Protein 1J1J (pdb70)

Structure (mmCIF, N/CA/C/O backbone):
data_1J1J
#
_entry.id   1J1J
#
_cell.length_a   129.42
_cell.length_b   135.27
_cell.length_c   134.35
_cell.angle_alpha   90.0
_cell.angle_beta   90.0
_cell.angle_gamma   90.0
#
_symmetry.space_group_name_H-M   'C 2 2 21'
#
loop_
_entity.id
_entity.type
_entity.pdbx_description
1 polymer Translin
2 water water
#
loop_
_atom_site.group_PDB
_atom_site.id
_atom_site.type_symbol
_atom_site.label_atom_id
_atom_site.label_alt_id
_atom_site.label_comp_id
_atom_site.label_asym_id
_atom_site.label_entity_id
_atom_site.label_seq_id
_atom_site.pdbx_PDB_ins_code
_atom_site.Cartn_x
_atom_site.Cartn_y
_atom_site.Cartn_z
_atom_site.occupancy
_atom_site.B_iso_or_equiv
_atom_site.auth_seq_id
_atom_site.auth_comp_id
_atom_site.auth_asym_id
_atom_site.auth_atom_id
_atom_site.pdbx_PDB_model_num
ATOM 1 N N . MET A 1 13 ? 24.452 -30.662 32.401 1.00 48.21 1 MET A N 1
ATOM 2 C CA . MET A 1 13 ? 23.360 -29.985 31.645 1.00 48.57 1 MET A CA 1
ATOM 3 C C . MET A 1 13 ? 23.404 -30.315 30.158 1.00 47.66 1 MET A C 1
ATOM 4 O O . MET A 1 13 ? 24.480 -30.469 29.575 1.00 47.74 1 MET A O 1
ATOM 9 N N . SER A 1 14 ? 22.231 -30.427 29.547 1.00 45.15 2 SER A N 1
ATOM 10 C CA . SER A 1 14 ? 22.153 -30.724 28.123 1.00 43.85 2 SER A CA 1
ATOM 11 C C . SER A 1 14 ? 22.288 -29.401 27.384 1.00 41.49 2 SER A C 1
ATOM 12 O O . SER A 1 14 ? 22.078 -28.340 27.969 1.00 39.47 2 SER A O 1
ATOM 15 N N . VAL A 1 15 ? 22.631 -29.439 26.103 1.00 40.61 3 VAL A N 1
ATOM 16 C CA . VAL A 1 15 ? 22.756 -28.181 25.375 1.00 41.21 3 VAL A CA 1
ATOM 17 C C . VAL A 1 15 ? 21.408 -27.447 25.443 1.00 40.18 3 VAL A C 1
ATOM 18 O O . VAL A 1 15 ? 21.354 -26.220 25.540 1.00 38.98 3 VAL A O 1
ATOM 22 N N . SER A 1 16 ? 20.325 -28.216 25.419 1.00 41.67 4 SER A N 1
ATOM 23 C CA . SER A 1 16 ? 18.976 -27.658 25.479 1.00 43.97 4 SER A CA 1
ATOM 24 C C . SER A 1 16 ? 18.698 -26.929 26.792 1.00 44.35 4 SER A C 1
ATOM 25 O O . SER A 1 16 ? 18.070 -25.873 26.803 1.00 46.40 4 SER A O 1
ATOM 28 N N . GLU A 1 17 ? 19.155 -27.492 27.905 1.00 44.87 5 GLU A N 1
ATOM 29 C CA . GLU A 1 17 ? 18.939 -26.852 29.197 1.00 45.53 5 GLU A CA 1
ATOM 30 C C . GLU A 1 17 ? 19.780 -25.583 29.294 1.00 44.97 5 GLU A C 1
ATOM 31 O O . GLU A 1 17 ? 19.334 -24.565 29.838 1.00 44.38 5 GLU A O 1
ATOM 37 N N . ILE A 1 18 ? 20.998 -25.649 28.758 1.00 44.01 6 ILE A N 1
ATOM 38 C CA . ILE A 1 18 ? 21.904 -24.505 28.776 1.00 41.62 6 ILE A CA 1
ATOM 39 C C . ILE A 1 18 ? 21.286 -23.361 27.995 1.00 40.72 6 ILE A C 1
ATOM 40 O O . ILE A 1 18 ? 21.271 -22.220 28.456 1.00 40.51 6 ILE A O 1
ATOM 45 N N . PHE A 1 19 ? 20.755 -23.658 26.817 1.00 41.66 7 PHE A N 1
ATOM 46 C CA . PHE A 1 19 ? 20.165 -22.595 26.018 1.00 42.68 7 PHE A CA 1
ATOM 47 C C . PHE A 1 19 ? 18.839 -22.064 26.547 1.00 43.50 7 PHE A C 1
ATOM 48 O O . PHE A 1 19 ? 18.535 -20.882 26.382 1.00 43.49 7 PHE A O 1
ATOM 56 N N . VAL A 1 20 ? 18.046 -22.918 27.183 1.00 43.74 8 VAL A N 1
ATOM 57 C CA . VAL A 1 20 ? 16.785 -22.452 27.738 1.00 45.60 8 VAL A CA 1
ATOM 58 C C . VAL A 1 20 ? 17.140 -21.430 28.815 1.00 45.46 8 VAL A C 1
ATOM 59 O O . VAL A 1 20 ? 16.456 -20.421 28.989 1.00 44.92 8 VAL A O 1
ATOM 63 N N . GLU A 1 21 ? 18.231 -21.698 29.523 1.00 45.14 9 GLU A N 1
ATOM 64 C CA . GLU A 1 21 ? 18.707 -20.798 30.566 1.00 46.93 9 GLU A CA 1
ATOM 65 C C . GLU A 1 21 ? 19.176 -19.465 29.958 1.00 46.76 9 GLU A C 1
ATOM 66 O O . GLU A 1 21 ? 18.847 -18.394 30.470 1.00 47.23 9 GLU A O 1
ATOM 72 N N . LEU A 1 22 ? 19.940 -19.536 28.868 1.00 45.35 10 LEU A N 1
ATOM 73 C CA . LEU A 1 22 ? 20.450 -18.330 28.209 1.00 45.68 10 LEU A CA 1
ATOM 74 C C . LEU A 1 22 ? 19.314 -17.498 27.629 1.00 47.03 10 LEU A C 1
ATOM 75 O O . LEU A 1 22 ? 19.457 -16.295 27.422 1.00 46.68 10 LEU A O 1
ATOM 80 N N . GLN A 1 23 ? 18.186 -18.146 27.358 1.00 47.94 11 GLN A N 1
ATOM 81 C CA . GLN A 1 23 ? 17.031 -17.455 26.807 1.00 48.83 11 GLN A CA 1
ATOM 82 C C . GLN A 1 23 ? 16.471 -16.507 27.861 1.00 48.62 11 GLN A C 1
ATOM 83 O O . GLN A 1 23 ? 16.207 -15.331 27.594 1.00 47.50 11 GLN A O 1
ATOM 89 N N . GLY A 1 24 ? 16.299 -17.032 29.067 1.00 48.61 12 GLY A N 1
ATOM 90 C CA . GLY A 1 24 ? 15.795 -16.218 30.152 1.00 50.98 12 GLY A CA 1
ATOM 91 C C . GLY A 1 24 ? 16.685 -15.008 30.369 1.00 53.30 12 GLY A C 1
ATOM 92 O O . GLY A 1 24 ? 16.186 -13.900 30.565 1.00 54.44 12 GLY A O 1
ATOM 93 N N . PHE A 1 25 ? 18.002 -15.217 30.325 1.00 54.13 13 PHE A N 1
ATOM 94 C CA . PHE A 1 25 ? 18.962 -14.130 30.519 1.00 54.06 13 PHE A CA 1
ATOM 95 C C . PHE A 1 25 ? 18.843 -13.079 29.429 1.00 53.17 13 PHE A C 1
ATOM 96 O O . PHE A 1 25 ? 18.746 -11.885 29.717 1.00 54.37 13 PHE A O 1
ATOM 104 N N . LEU A 1 26 ? 18.854 -13.515 28.175 1.00 52.59 14 LEU A N 1
ATOM 105 C CA . LEU A 1 26 ? 18.736 -12.570 27.073 1.00 52.57 14 LEU A CA 1
ATOM 106 C C . LEU A 1 26 ? 17.394 -11.851 27.157 1.00 51.48 14 LEU A C 1
ATOM 107 O O . LEU A 1 26 ? 17.318 -10.640 26.953 1.00 50.62 14 LEU A O 1
ATOM 112 N N . ALA A 1 27 ? 16.342 -12.597 27.477 1.00 51.50 15 ALA A N 1
ATOM 113 C CA . ALA A 1 27 ? 15.003 -12.019 27.602 1.00 51.87 15 ALA A CA 1
ATOM 114 C C . ALA A 1 27 ? 14.989 -10.944 28.687 1.00 51.44 15 ALA A C 1
ATOM 115 O O . ALA A 1 27 ? 14.311 -9.926 28.561 1.00 50.54 15 ALA A O 1
ATOM 117 N N . ALA A 1 28 ? 15.734 -11.180 29.760 1.00 51.17 16 ALA A N 1
ATOM 118 C CA . ALA A 1 28 ? 15.804 -10.217 30.847 1.00 52.96 16 ALA A CA 1
ATOM 119 C C . ALA A 1 28 ? 16.569 -8.990 30.364 1.00 54.80 16 ALA A C 1
ATOM 120 O O . ALA A 1 28 ? 16.184 -7.853 30.637 1.00 54.78 16 ALA A O 1
ATOM 122 N N . GLU A 1 29 ? 17.654 -9.232 29.637 1.00 56.80 17 GLU A N 1
ATOM 123 C CA . GLU A 1 29 ? 18.480 -8.154 29.109 1.00 59.26 17 GLU A CA 1
ATOM 124 C C . GLU A 1 29 ? 17.693 -7.256 28.159 1.00 59.66 17 GLU A C 1
ATOM 125 O O . GLU A 1 29 ? 17.849 -6.036 28.185 1.00 59.97 17 GLU A O 1
ATOM 131 N N . GLN A 1 30 ? 16.847 -7.858 27.326 1.00 60.42 18 GLN A N 1
ATOM 132 C CA . GLN A 1 30 ? 16.043 -7.092 26.381 1.00 61.27 18 GLN A CA 1
ATOM 133 C C . GLN A 1 30 ? 14.930 -6.285 27.042 1.00 61.27 18 GLN A C 1
ATOM 134 O O . GLN A 1 30 ? 14.519 -5.255 26.510 1.00 61.41 18 GLN A O 1
ATOM 140 N N . ASP A 1 31 ? 14.432 -6.744 28.188 1.00 61.52 19 ASP A N 1
ATOM 141 C CA . ASP A 1 31 ? 13.373 -6.015 28.887 1.00 61.29 19 ASP A CA 1
ATOM 142 C C . ASP A 1 31 ? 13.972 -4.725 29.418 1.00 60.07 19 ASP A C 1
ATOM 143 O O . ASP A 1 31 ? 13.313 -3.686 29.457 1.00 58.31 19 ASP A O 1
ATOM 148 N N . ILE A 1 32 ? 15.232 -4.811 29.830 1.00 58.48 20 ILE A N 1
ATOM 149 C CA . ILE A 1 32 ? 15.949 -3.665 30.356 1.00 57.46 20 ILE A CA 1
ATOM 150 C C . ILE A 1 32 ? 16.165 -2.628 29.264 1.00 57.18 20 ILE A C 1
ATOM 151 O O . ILE A 1 32 ? 15.933 -1.440 29.480 1.00 56.64 20 ILE A O 1
ATOM 156 N N . ARG A 1 33 ? 16.599 -3.072 28.088 1.00 58.52 21 ARG A N 1
ATOM 157 C CA . ARG A 1 33 ? 16.819 -2.145 26.987 1.00 60.28 21 ARG A CA 1
ATOM 158 C C . ARG A 1 33 ? 15.523 -1.405 26.669 1.00 61.34 21 ARG A C 1
ATOM 159 O O . ARG A 1 33 ? 15.525 -0.186 26.471 1.00 60.27 21 ARG A O 1
ATOM 167 N N . GLU A 1 34 ? 14.419 -2.148 26.624 1.00 61.85 22 GLU A N 1
ATOM 168 C CA . GLU A 1 34 ? 13.102 -1.580 26.340 1.00 62.28 22 GLU A CA 1
ATOM 169 C C . GLU A 1 34 ? 12.786 -0.472 27.338 1.00 61.67 22 GLU A C 1
ATOM 170 O O . GLU A 1 34 ? 12.367 0.620 26.960 1.00 61.70 22 GLU A O 1
ATOM 176 N N . GLU A 1 35 ? 12.986 -0.771 28.616 1.00 61.53 23 GLU A N 1
ATOM 177 C CA . GLU A 1 35 ? 12.735 0.185 29.685 1.00 62.12 23 GLU A CA 1
ATOM 178 C C . GLU A 1 35 ? 13.590 1.434 29.516 1.00 60.56 23 GLU A C 1
ATOM 179 O O . GLU A 1 35 ? 13.095 2.552 29.622 1.00 60.05 23 GLU A O 1
ATOM 185 N N . ILE A 1 36 ? 14.876 1.230 29.260 1.00 58.42 24 ILE A N 1
ATOM 186 C CA . ILE A 1 36 ? 15.799 2.334 29.066 1.00 56.84 24 ILE A CA 1
ATOM 187 C C . ILE A 1 36 ? 15.363 3.150 27.858 1.00 57.27 24 ILE A C 1
ATOM 188 O O . ILE A 1 36 ? 15.385 4.378 27.887 1.00 56.74 24 ILE A O 1
ATOM 193 N N . ARG A 1 37 ? 14.946 2.465 26.800 1.00 58.16 25 ARG A N 1
ATOM 194 C CA . ARG A 1 37 ? 14.524 3.145 25.582 1.00 59.67 25 ARG A CA 1
ATOM 195 C C . ARG A 1 37 ? 13.358 4.104 25.784 1.00 58.88 25 ARG A C 1
ATOM 196 O O . ARG A 1 37 ? 13.307 5.157 25.156 1.00 58.32 25 ARG A O 1
ATOM 204 N N . LYS A 1 38 ? 12.420 3.747 26.652 1.00 58.80 26 LYS A N 1
ATOM 205 C CA . LYS A 1 38 ? 11.264 4.607 26.880 1.00 59.26 26 LYS A CA 1
ATOM 206 C C . LYS A 1 38 ? 11.642 5.844 27.687 1.00 57.55 26 LYS A C 1
ATOM 207 O O . LYS A 1 38 ? 11.115 6.929 27.452 1.00 57.35 26 LYS A O 1
ATOM 213 N N . VAL A 1 39 ? 12.551 5.680 28.640 1.00 56.36 27 VAL A N 1
ATOM 214 C CA . VAL A 1 39 ? 12.993 6.807 29.446 1.00 55.38 27 VAL A CA 1
ATOM 215 C C . VAL A 1 39 ? 13.777 7.761 28.546 1.00 54.77 27 VAL A C 1
ATOM 216 O O . VAL A 1 39 ? 13.550 8.968 28.562 1.00 54.79 27 VAL A O 1
ATOM 220 N N . VAL A 1 40 ? 14.690 7.212 27.751 1.00 52.98 28 VAL A N 1
ATOM 221 C CA . VAL A 1 40 ? 15.486 8.029 26.850 1.00 52.27 28 VAL A CA 1
ATOM 222 C C . VAL A 1 40 ? 14.598 8.814 25.882 1.00 52.67 28 VAL A C 1
ATOM 223 O O . VAL A 1 40 ? 14.921 9.943 25.515 1.00 51.84 28 VAL A O 1
ATOM 227 N N . GLN A 1 41 ? 13.480 8.227 25.466 1.00 52.46 29 GLN A N 1
ATOM 228 C CA . GLN A 1 41 ? 12.585 8.931 24.561 1.00 53.40 29 GLN A CA 1
ATOM 229 C C . GLN A 1 41 ? 12.023 10.179 25.228 1.00 52.71 29 GLN A C 1
ATOM 230 O O . GLN A 1 41 ? 11.984 11.237 24.610 1.00 53.70 29 GLN A O 1
ATOM 236 N N . SER A 1 42 ? 11.595 10.057 26.484 1.00 52.12 30 SER A N 1
ATOM 237 C CA . SER A 1 42 ? 11.051 11.199 27.232 1.00 52.03 30 SER A CA 1
ATOM 238 C C . SER A 1 42 ? 12.139 12.241 27.406 1.00 50.46 30 SER A C 1
ATOM 239 O O . SER A 1 42 ? 11.898 13.444 27.322 1.00 51.24 30 SER A O 1
ATOM 242 N N . LEU A 1 43 ? 13.339 11.749 27.672 1.00 49.66 31 LEU A N 1
ATOM 243 C CA . LEU A 1 43 ? 14.511 12.585 27.867 1.00 48.08 31 LEU A CA 1
ATOM 244 C C . LEU A 1 43 ? 14.774 13.394 26.605 1.00 46.83 31 LEU A C 1
ATOM 245 O O . LEU A 1 43 ? 14.980 14.602 26.665 1.00 46.45 31 LEU A O 1
ATOM 250 N N . GLU A 1 44 ? 14.750 12.732 25.455 1.00 47.86 32 GLU A N 1
ATOM 251 C CA . GLU A 1 44 ? 15.003 13.425 24.197 1.00 48.12 32 GLU A CA 1
ATOM 252 C C . GLU A 1 44 ? 13.943 14.487 23.899 1.00 47.85 32 GLU A C 1
ATOM 253 O O . GLU A 1 44 ? 14.225 15.489 23.245 1.00 47.05 32 GLU A O 1
ATOM 259 N N . GLN A 1 45 ? 12.731 14.280 24.399 1.00 47.98 33 GLN A N 1
ATOM 260 C CA . GLN A 1 45 ? 11.660 15.243 24.175 1.00 48.89 33 GLN A CA 1
ATOM 261 C C . GLN A 1 45 ? 11.862 16.478 25.056 1.00 47.42 33 GLN A C 1
ATOM 262 O O . GLN A 1 45 ? 11.715 17.612 24.603 1.00 46.41 33 GLN A O 1
ATOM 268 N N . THR A 1 46 ? 12.190 16.250 26.323 1.00 46.47 34 THR A N 1
ATOM 269 C CA . THR A 1 46 ? 12.429 17.352 27.243 1.00 46.18 34 THR A CA 1
ATOM 270 C C . THR A 1 46 ? 13.599 18.168 26.707 1.00 44.53 34 THR A C 1
ATOM 271 O O . THR A 1 46 ? 13.593 19.392 26.789 1.00 45.98 34 THR A O 1
ATOM 275 N N . ALA A 1 47 ? 14.592 17.483 26.143 1.00 41.84 35 ALA A N 1
ATOM 276 C CA . ALA A 1 47 ? 15.766 18.148 25.585 1.00 41.50 35 ALA A CA 1
ATOM 277 C C . ALA A 1 47 ? 15.368 19.031 24.409 1.00 41.16 35 ALA A C 1
ATOM 278 O O . ALA A 1 47 ? 15.792 20.180 24.322 1.00 40.32 35 ALA A O 1
ATOM 280 N N . ARG A 1 48 ? 14.557 18.499 23.499 1.00 41.07 36 ARG A N 1
ATOM 281 C CA . ARG A 1 48 ? 14.120 19.296 22.363 1.00 42.07 36 ARG A CA 1
ATOM 282 C C . ARG A 1 48 ? 13.358 20.534 22.849 1.00 41.24 36 ARG A C 1
ATOM 283 O O . ARG A 1 48 ? 13.472 21.606 22.260 1.00 39.85 36 ARG A O 1
ATOM 291 N N . GLU A 1 49 ? 12.592 20.377 23.930 1.00 41.46 37 GLU A N 1
ATOM 292 C CA . GLU A 1 49 ? 11.823 21.478 24.513 1.00 43.07 37 GLU A CA 1
ATOM 293 C C . GLU A 1 49 ? 12.745 22.529 25.122 1.00 41.70 37 GLU A C 1
ATOM 294 O O . GLU A 1 49 ? 12.491 23.725 25.005 1.00 42.01 37 GLU A O 1
ATOM 300 N N . ILE A 1 50 ? 13.814 22.086 25.777 1.00 41.72 38 ILE A N 1
ATOM 301 C CA . ILE A 1 50 ? 14.761 23.026 26.363 1.00 41.00 38 ILE A CA 1
ATOM 302 C C . ILE A 1 50 ? 15.459 23.784 25.224 1.00 40.30 38 ILE A C 1
ATOM 303 O O . ILE A 1 50 ? 15.591 25.006 25.265 1.00 40.32 38 ILE A O 1
ATOM 308 N N . LEU A 1 51 ? 15.889 23.068 24.194 1.00 42.32 39 LEU A N 1
ATOM 309 C CA . LEU A 1 51 ? 16.549 23.726 23.066 1.00 43.27 39 LEU A CA 1
ATOM 310 C C . LEU A 1 51 ? 15.618 24.781 22.461 1.00 44.72 39 LEU A C 1
ATOM 311 O O . LEU A 1 51 ? 16.043 25.898 22.136 1.00 44.42 39 LEU A O 1
ATOM 316 N N . THR A 1 52 ? 14.343 24.429 22.316 1.00 45.54 40 THR A N 1
ATOM 317 C CA . THR A 1 52 ? 13.367 25.360 21.762 1.00 47.04 40 THR A CA 1
ATOM 318 C C . THR A 1 52 ? 13.305 26.624 22.601 1.00 48.55 40 THR A C 1
ATOM 319 O O . THR A 1 52 ? 13.187 27.720 22.063 1.00 51.43 40 THR A O 1
ATOM 323 N N . LEU A 1 53 ? 13.380 26.477 23.920 1.00 49.36 41 LEU A N 1
ATOM 324 C CA . LEU A 1 53 ? 13.344 27.635 24.809 1.00 49.28 41 LEU A CA 1
ATOM 325 C C . LEU A 1 53 ? 14.571 28.529 24.651 1.00 47.79 41 LEU A C 1
ATOM 326 O O . LEU A 1 53 ? 14.474 29.745 24.773 1.00 48.28 41 LEU A O 1
ATOM 331 N N . LEU A 1 54 ? 15.725 27.933 24.370 1.00 46.57 42 LEU A N 1
ATOM 332 C CA . LEU A 1 54 ? 16.951 28.715 24.260 1.00 46.53 42 LEU A CA 1
ATOM 333 C C . LEU A 1 54 ? 17.244 29.342 22.910 1.00 47.08 42 LEU A C 1
ATOM 334 O O . LEU A 1 54 ? 17.670 30.490 22.843 1.00 46.60 42 LEU A O 1
ATOM 339 N N . GLN A 1 55 ? 17.012 28.607 21.832 1.00 48.06 43 GLN A N 1
ATOM 340 C CA . GLN A 1 55 ? 17.311 29.141 20.516 1.00 48.22 43 GLN A CA 1
ATOM 341 C C . GLN A 1 55 ? 16.530 30.397 20.153 1.00 47.65 43 GLN A C 1
ATOM 342 O O . GLN A 1 55 ? 16.774 31.007 19.115 1.00 43.96 43 GLN A O 1
ATOM 348 N N . GLY A 1 56 ? 15.604 30.791 21.022 1.00 46.88 44 GLY A N 1
ATOM 349 C CA . GLY A 1 56 ? 14.857 32.008 20.779 1.00 44.29 44 GLY A CA 1
ATOM 350 C C . GLY A 1 56 ? 15.835 33.167 20.930 1.00 44.83 44 GLY A C 1
ATOM 351 O O . GLY A 1 56 ? 15.572 34.285 20.493 1.00 41.93 44 GLY A O 1
ATOM 352 N N . VAL A 1 57 ? 16.985 32.900 21.546 1.00 42.91 45 VAL A N 1
ATOM 353 C CA . VAL A 1 57 ? 17.988 33.946 21.730 1.00 42.51 45 VAL A CA 1
ATOM 354 C C . VAL A 1 57 ? 18.597 34.357 20.380 1.00 42.35 45 VAL A C 1
ATOM 355 O O . VAL A 1 57 ? 19.274 35.378 20.279 1.00 43.79 45 VAL A O 1
ATOM 359 N N . HIS A 1 58 ? 18.337 33.570 19.340 1.00 41.41 46 HIS A N 1
ATOM 360 C CA . HIS A 1 58 ? 18.875 33.870 18.015 1.00 42.43 46 HIS A CA 1
ATOM 361 C C . HIS A 1 58 ? 18.126 34.949 17.223 1.00 44.25 46 HIS A C 1
ATOM 362 O O . HIS A 1 58 ? 18.623 35.413 16.198 1.00 44.34 46 HIS A O 1
ATOM 369 N N . GLN A 1 59 ? 16.950 35.358 17.694 1.00 46.42 47 GLN A N 1
ATOM 370 C CA . GLN A 1 59 ? 16.171 36.382 16.990 1.00 49.99 47 GLN A CA 1
ATOM 371 C C . GLN A 1 59 ? 15.863 37.631 17.814 1.00 50.17 47 GLN A C 1
ATOM 372 O O . GLN A 1 59 ? 16.042 37.646 19.031 1.00 49.87 47 GLN A O 1
ATOM 378 N N . GLY A 1 60 ? 15.393 38.675 17.132 1.00 51.85 48 GLY A N 1
ATOM 379 C CA . GLY A 1 60 ? 15.029 39.917 17.799 1.00 50.66 48 GLY A CA 1
ATOM 380 C C . GLY A 1 60 ? 16.178 40.868 18.077 1.00 51.78 48 GLY A C 1
ATOM 381 O O . G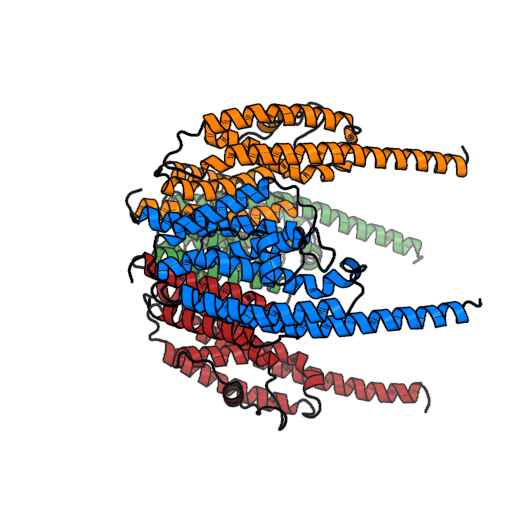LY A 1 60 ? 17.338 40.463 18.046 1.00 53.87 48 GLY A O 1
ATOM 382 N N . ALA A 1 61 ? 15.861 42.133 18.350 1.00 49.51 49 ALA A N 1
ATOM 383 C CA . ALA A 1 61 ? 16.887 43.128 18.638 1.00 50.00 49 ALA A CA 1
ATOM 384 C C . ALA A 1 61 ? 17.367 42.985 20.083 1.00 49.71 49 ALA A C 1
ATOM 385 O O . ALA A 1 61 ? 16.578 42.704 20.984 1.00 49.00 49 ALA A O 1
ATOM 387 N N . GLY A 1 62 ? 18.668 43.170 20.290 1.00 49.80 50 GLY A N 1
ATOM 388 C CA . GLY A 1 62 ? 19.236 43.058 21.620 1.00 49.23 50 GLY A CA 1
ATOM 389 C C . GLY A 1 62 ? 19.178 41.658 22.206 1.00 49.61 50 GLY A C 1
ATOM 390 O O . GLY A 1 62 ? 18.826 40.695 21.531 1.00 49.37 50 GLY A O 1
ATOM 391 N N . PHE A 1 63 ? 19.529 41.544 23.481 1.00 49.90 51 PHE A N 1
ATOM 392 C CA . PHE A 1 63 ? 19.515 40.256 24.159 1.00 50.60 51 PHE A CA 1
ATOM 393 C C . PHE A 1 63 ? 18.857 40.362 25.532 1.00 50.74 51 PHE A C 1
ATOM 394 O O . PHE A 1 63 ? 19.272 39.681 26.470 1.00 49.06 51 PHE A O 1
ATOM 402 N N . GLN A 1 64 ? 17.837 41.211 25.658 1.00 50.78 52 GLN A N 1
ATOM 403 C CA . GLN A 1 64 ? 17.166 41.363 26.947 1.00 52.23 52 GLN A CA 1
ATOM 404 C C . GLN A 1 64 ? 16.441 40.095 27.391 1.00 50.26 52 GLN A C 1
ATOM 405 O O . GLN A 1 64 ? 16.136 39.936 28.572 1.00 52.21 52 GLN A O 1
ATOM 411 N N . ASP A 1 65 ? 16.177 39.184 26.457 1.00 47.08 53 ASP A N 1
ATOM 412 C CA . ASP A 1 65 ? 15.477 37.944 26.796 1.00 46.46 53 ASP A CA 1
ATOM 413 C C . ASP A 1 65 ? 16.376 36.848 27.387 1.00 44.32 53 ASP A C 1
ATOM 414 O O . ASP A 1 65 ? 15.888 35.797 27.800 1.00 44.29 53 ASP A O 1
ATOM 419 N N . ILE A 1 66 ? 17.681 37.086 27.446 1.00 41.53 54 ILE A N 1
ATOM 420 C CA . ILE A 1 66 ? 18.581 36.056 27.961 1.00 40.58 54 ILE A CA 1
ATOM 421 C C . ILE A 1 66 ? 18.271 35.531 29.360 1.00 39.42 54 ILE A C 1
ATOM 422 O O . ILE A 1 66 ? 18.134 34.319 29.548 1.00 38.73 54 ILE A O 1
ATOM 427 N N . PRO A 1 67 ? 18.144 36.424 30.360 1.00 40.44 55 PRO A N 1
ATOM 428 C CA . PRO A 1 67 ? 17.850 35.947 31.715 1.00 41.82 55 PRO A CA 1
ATOM 429 C C . PRO A 1 67 ? 16.560 35.131 31.786 1.00 43.58 55 PRO A C 1
ATOM 430 O O . PRO A 1 67 ? 16.534 34.033 32.350 1.00 44.87 55 PRO A O 1
ATOM 434 N N . LYS A 1 68 ? 15.499 35.661 31.190 1.00 44.34 56 LYS A N 1
ATOM 435 C CA . LYS A 1 68 ? 14.211 34.982 31.194 1.00 45.89 56 LYS A CA 1
ATOM 436 C C . LYS A 1 68 ? 14.283 33.596 30.551 1.00 45.07 56 LYS A C 1
ATOM 437 O O . LYS A 1 68 ? 13.773 32.612 31.104 1.00 44.45 56 LYS A O 1
ATOM 443 N N . ARG A 1 69 ? 14.918 33.505 29.388 1.00 43.81 57 ARG A N 1
ATOM 444 C CA . ARG A 1 69 ? 15.015 32.216 28.715 1.00 44.74 57 ARG A CA 1
ATOM 445 C C . ARG A 1 69 ? 15.906 31.239 29.488 1.00 43.26 57 ARG A C 1
ATOM 446 O O . ARG A 1 69 ? 15.675 30.029 29.474 1.00 44.25 57 ARG A O 1
ATOM 454 N N . CYS A 1 70 ? 16.928 31.757 30.158 1.00 41.71 58 CYS A N 1
ATOM 455 C CA . CYS A 1 70 ? 17.801 30.894 30.936 1.00 41.28 58 CYS A CA 1
ATOM 456 C C . CYS A 1 70 ? 17.047 30.392 32.154 1.00 42.08 58 CYS A C 1
ATOM 457 O O . CYS A 1 70 ? 17.250 29.259 32.596 1.00 38.89 58 CYS A O 1
ATOM 460 N N . LEU A 1 71 ? 16.167 31.235 32.690 1.00 43.46 59 LEU A N 1
ATOM 461 C CA . LEU A 1 71 ? 15.392 30.845 33.858 1.00 45.42 59 LEU A CA 1
ATOM 462 C C . LEU A 1 71 ? 14.424 29.732 33.471 1.00 44.46 59 LEU A C 1
ATOM 463 O O . LEU A 1 71 ? 14.294 28.737 34.177 1.00 42.35 59 LEU A O 1
ATOM 468 N N . LYS A 1 72 ? 13.749 29.899 32.339 1.00 45.91 60 LYS A N 1
ATOM 469 C CA . LYS A 1 72 ? 12.799 28.889 31.893 1.00 47.25 60 LYS A CA 1
ATOM 470 C C . LYS A 1 72 ? 13.504 27.584 31.545 1.00 46.13 60 LYS A C 1
ATOM 471 O O . LYS A 1 72 ? 12.981 26.504 31.809 1.00 45.81 60 LYS A O 1
ATOM 477 N N . ALA A 1 73 ? 14.694 27.681 30.959 1.00 45.03 61 ALA A N 1
ATOM 478 C CA . ALA A 1 73 ? 15.448 26.480 30.613 1.00 43.94 61 ALA A CA 1
ATOM 479 C C . ALA A 1 73 ? 15.810 25.710 31.879 1.00 42.79 61 ALA A C 1
ATOM 480 O O . ALA A 1 73 ? 15.531 24.519 31.992 1.00 42.02 61 ALA A O 1
ATOM 482 N N . ARG A 1 74 ? 16.437 26.390 32.831 1.00 41.41 62 ARG A N 1
ATOM 483 C CA . ARG A 1 74 ? 16.843 25.736 34.073 1.00 44.05 62 ARG A CA 1
ATOM 484 C C . ARG A 1 74 ? 15.677 25.113 34.830 1.00 44.39 62 ARG A C 1
ATOM 485 O O . ARG A 1 74 ? 15.836 24.092 35.499 1.00 42.67 62 ARG A O 1
ATOM 493 N N . GLU A 1 75 ? 14.504 25.723 34.734 1.00 44.93 63 GLU A N 1
ATOM 494 C CA . GLU A 1 75 ? 13.356 25.176 35.429 1.00 49.43 63 GLU A CA 1
ATOM 495 C C . GLU A 1 75 ? 12.957 23.876 34.751 1.00 49.02 63 GLU A C 1
ATOM 496 O O . GLU A 1 75 ? 12.516 22.933 35.404 1.00 47.67 63 GLU A O 1
ATOM 502 N N . HIS A 1 76 ? 13.149 23.825 33.438 1.00 50.10 64 HIS A N 1
ATOM 503 C CA . HIS A 1 76 ? 12.801 22.648 32.656 1.00 51.44 64 HIS A CA 1
ATOM 504 C C . HIS A 1 76 ? 13.780 21.497 32.881 1.00 50.17 64 HIS A C 1
ATOM 505 O O . HIS A 1 76 ? 13.481 20.351 32.548 1.00 48.46 64 HIS A O 1
ATOM 512 N N . PHE A 1 77 ? 14.952 21.800 33.432 1.00 48.70 65 PHE A N 1
ATOM 513 C CA . PHE A 1 77 ? 15.927 20.756 33.711 1.00 49.19 65 PHE A CA 1
ATOM 514 C C . PHE A 1 77 ? 15.422 19.938 34.897 1.00 49.73 65 PHE A C 1
ATOM 515 O O . PHE A 1 77 ? 15.898 18.830 35.151 1.00 48.81 65 PHE A O 1
ATOM 523 N N . GLY A 1 78 ? 14.456 20.492 35.625 1.00 49.60 66 GLY A N 1
ATOM 524 C CA . GLY A 1 78 ? 13.895 19.772 36.754 1.00 49.61 66 GLY A CA 1
ATOM 525 C C . GLY A 1 78 ? 13.313 18.459 36.264 1.00 48.84 66 GLY A C 1
ATOM 526 O O . GLY A 1 78 ? 13.430 17.424 36.918 1.00 48.84 66 GLY A O 1
ATOM 527 N N . THR A 1 79 ? 12.686 18.511 35.095 1.00 49.77 67 THR A N 1
ATOM 528 C CA . THR A 1 79 ? 12.091 17.340 34.464 1.00 50.77 67 THR A CA 1
ATOM 529 C C . THR A 1 79 ? 13.204 16.384 34.038 1.00 50.69 67 THR A C 1
ATOM 530 O O . THR A 1 79 ? 13.050 15.163 34.097 1.00 51.98 67 THR A O 1
ATOM 534 N N . VAL A 1 80 ? 14.320 16.952 33.594 1.00 49.54 68 VAL A N 1
ATOM 535 C CA . VAL A 1 80 ? 15.468 16.156 33.183 1.00 49.55 68 VAL A CA 1
ATOM 536 C C . VAL A 1 80 ? 15.959 15.310 34.364 1.00 48.25 68 VAL A C 1
ATOM 537 O O . VAL A 1 80 ? 16.167 14.106 34.227 1.00 47.43 68 VAL A O 1
ATOM 541 N N . LYS A 1 81 ? 16.142 15.940 35.519 1.00 47.94 69 LYS A N 1
ATOM 542 C CA . LYS A 1 81 ? 16.614 15.218 36.697 1.00 50.16 69 LYS A CA 1
ATOM 543 C C . LYS A 1 81 ? 15.662 14.070 37.015 1.00 50.81 69 LYS A C 1
ATOM 544 O O . LYS A 1 81 ? 16.091 12.968 37.329 1.00 50.64 69 LYS A O 1
ATOM 550 N N . THR A 1 82 ? 14.364 14.333 36.916 1.00 53.00 70 THR A N 1
ATOM 551 C CA . THR A 1 82 ? 13.349 13.321 37.195 1.00 54.56 70 THR A CA 1
ATOM 552 C C . THR A 1 82 ? 13.530 12.071 36.342 1.00 54.86 70 THR A C 1
ATOM 553 O O . THR A 1 82 ? 13.536 10.951 36.861 1.00 56.00 70 THR A O 1
ATOM 557 N N . HIS A 1 83 ? 13.674 12.264 35.034 1.00 54.59 71 HIS A N 1
ATOM 558 C CA . HIS A 1 83 ? 13.838 11.145 34.120 1.00 54.28 71 HIS A CA 1
ATOM 559 C C . HIS A 1 83 ? 15.158 10.404 34.262 1.00 53.32 71 HIS A C 1
ATOM 560 O O . HIS A 1 83 ? 15.208 9.190 34.080 1.00 54.11 71 HIS A O 1
ATOM 567 N N . LEU A 1 84 ? 16.232 11.117 34.579 1.00 52.52 72 LEU A N 1
ATOM 568 C CA . LEU A 1 84 ? 17.515 10.450 34.738 1.00 50.94 72 LEU A CA 1
ATOM 569 C C . LEU A 1 84 ? 17.481 9.625 36.014 1.00 52.69 72 LEU A C 1
ATOM 570 O O . LEU A 1 84 ? 18.165 8.610 36.119 1.00 53.20 72 LEU A O 1
ATOM 575 N N . THR A 1 85 ? 16.675 10.054 36.980 1.00 52.63 73 THR A N 1
ATOM 576 C CA . THR A 1 85 ? 16.553 9.319 38.236 1.00 54.52 73 THR A CA 1
ATOM 577 C C . THR A 1 85 ? 15.838 7.999 37.958 1.00 54.67 73 THR A C 1
ATOM 578 O O . THR A 1 85 ? 16.199 6.951 38.488 1.00 56.31 73 THR A O 1
ATOM 582 N N . SER A 1 86 ? 14.820 8.067 37.114 1.00 55.38 74 SER A N 1
ATOM 583 C CA . SER A 1 86 ? 14.053 6.891 36.740 1.00 55.49 74 SER A CA 1
ATOM 584 C C . SER A 1 86 ? 14.905 5.990 35.852 1.00 55.67 74 SER A C 1
ATOM 585 O O . SER A 1 86 ? 14.848 4.765 35.953 1.00 56.04 74 SER A O 1
ATOM 588 N N . LEU A 1 87 ? 15.704 6.596 34.980 1.00 55.51 75 LEU A N 1
ATOM 589 C CA . LEU A 1 87 ? 16.561 5.819 34.091 1.00 55.66 75 LEU A CA 1
ATOM 590 C C . LEU A 1 87 ? 17.556 4.974 34.887 1.00 54.93 75 LEU A C 1
ATOM 591 O O . LEU A 1 87 ? 17.881 3.858 34.494 1.00 53.55 75 LEU A O 1
ATOM 596 N N . LYS A 1 88 ? 18.034 5.510 36.005 1.00 55.55 76 LYS A N 1
ATOM 597 C CA . LYS A 1 88 ? 18.984 4.798 36.862 1.00 57.64 76 LYS A CA 1
ATOM 598 C C . LYS A 1 88 ? 18.294 3.579 37.480 1.00 58.48 76 LYS A C 1
ATOM 599 O O . LYS A 1 88 ? 18.936 2.604 37.867 1.00 57.96 76 LYS A O 1
ATOM 605 N N . THR A 1 89 ? 16.970 3.662 37.557 1.00 59.28 77 THR A N 1
ATOM 606 C CA . THR A 1 89 ? 16.122 2.617 38.120 1.00 59.42 77 THR A CA 1
ATOM 607 C C . THR A 1 89 ? 15.973 1.433 37.183 1.00 58.93 77 THR A C 1
ATOM 608 O O . THR A 1 89 ? 15.652 0.328 37.609 1.00 59.62 77 THR A O 1
ATOM 612 N N . LYS A 1 90 ? 16.222 1.667 35.903 1.00 58.35 78 LYS A N 1
ATOM 613 C CA . LYS A 1 90 ? 16.043 0.636 34.903 1.00 56.97 78 LYS A CA 1
ATOM 614 C C . LYS A 1 90 ? 17.189 -0.328 34.610 1.00 57.21 78 LYS A C 1
ATOM 615 O O . LYS A 1 90 ? 17.044 -1.201 33.756 1.00 58.37 78 LYS A O 1
ATOM 621 N N . PHE A 1 91 ? 18.313 -0.203 35.310 1.00 55.67 79 PHE A N 1
ATOM 622 C CA . PHE A 1 91 ? 19.437 -1.104 35.054 1.00 55.27 79 PHE A CA 1
ATOM 623 C C . PHE A 1 91 ? 20.456 -1.109 36.190 1.00 55.87 79 PHE A C 1
ATOM 624 O O . PHE A 1 91 ? 20.534 -0.165 36.975 1.00 55.61 79 PHE A O 1
ATOM 632 N N . PRO A 1 92 ? 21.253 -2.185 36.290 1.00 57.75 80 PRO A N 1
ATOM 633 C CA . PRO A 1 92 ? 22.274 -2.306 37.335 1.00 59.97 80 PRO A CA 1
ATOM 634 C C . PRO A 1 92 ? 23.337 -1.227 37.147 1.00 62.28 80 PRO A C 1
ATOM 635 O O . PRO A 1 92 ? 23.996 -1.181 36.106 1.00 62.77 80 PRO A O 1
ATOM 639 N N . ALA A 1 93 ? 23.497 -0.366 38.150 1.00 64.65 81 ALA A N 1
ATOM 640 C CA . ALA A 1 93 ? 24.475 0.719 38.088 1.00 67.64 81 ALA A CA 1
ATOM 641 C C . ALA A 1 93 ? 25.865 0.202 37.732 1.00 69.50 81 ALA A C 1
ATOM 642 O O . ALA A 1 93 ? 26.763 0.976 37.403 1.00 69.94 81 ALA A O 1
ATOM 644 N N . GLU A 1 94 ? 26.028 -1.116 37.790 1.00 71.65 82 GLU A N 1
ATOM 645 C CA . GLU A 1 94 ? 27.296 -1.762 37.478 1.00 73.16 82 GLU A CA 1
ATOM 646 C C . GLU A 1 94 ? 27.501 -1.939 35.968 1.00 72.49 82 GLU A C 1
ATOM 647 O O . GLU A 1 94 ? 28.637 -1.996 35.490 1.00 72.02 82 GLU A O 1
ATOM 653 N N . GLN A 1 95 ? 26.401 -2.025 35.223 1.00 70.95 83 GLN A N 1
ATOM 654 C CA . GLN A 1 95 ? 26.469 -2.219 33.776 1.00 69.58 83 GLN A CA 1
ATOM 655 C C . GLN A 1 95 ? 26.259 -0.932 32.974 1.00 67.18 83 GLN A C 1
ATOM 656 O O . GLN A 1 95 ? 25.746 -0.959 31.848 1.00 64.26 83 GLN A O 1
ATOM 662 N N . TYR A 1 96 ? 26.674 0.188 33.559 1.00 64.65 84 TYR A N 1
ATOM 663 C CA . TYR A 1 96 ? 26.543 1.491 32.915 1.00 62.60 84 TYR A CA 1
ATOM 664 C C . TYR A 1 96 ? 26.976 1.460 31.456 1.00 61.42 84 TYR A C 1
ATOM 665 O O . TYR A 1 96 ? 26.195 1.783 30.565 1.00 60.88 84 TYR A O 1
ATOM 674 N N . TYR A 1 97 ? 28.222 1.067 31.212 1.00 61.36 85 TYR A N 1
ATOM 675 C CA . TYR A 1 97 ? 28.740 1.039 29.851 1.00 61.88 85 TYR A CA 1
ATOM 676 C C . TYR A 1 97 ? 28.208 -0.056 28.957 1.00 60.44 85 TYR A C 1
ATOM 677 O O . TYR A 1 97 ? 28.501 -0.085 27.764 1.00 59.97 85 TYR A O 1
ATOM 686 N N . ARG A 1 98 ? 27.415 -0.954 29.524 1.00 60.09 86 ARG A N 1
ATOM 687 C CA . ARG A 1 98 ? 26.826 -2.010 28.726 1.00 58.77 86 ARG A CA 1
ATOM 688 C C . ARG A 1 98 ? 25.615 -1.421 28.001 1.00 57.25 86 ARG A C 1
ATOM 689 O O . ARG A 1 98 ? 25.307 -1.807 26.874 1.00 57.41 86 ARG A O 1
ATOM 697 N N . PHE A 1 99 ? 24.941 -0.471 28.649 1.00 55.62 87 PHE A N 1
ATOM 698 C CA . PHE A 1 99 ? 23.760 0.169 28.065 1.00 55.06 87 PHE A CA 1
ATOM 699 C C . PHE A 1 99 ? 23.974 1.649 27.704 1.00 55.01 87 PHE A C 1
ATOM 700 O O . PHE A 1 99 ? 23.048 2.320 27.242 1.00 53.76 87 PHE A O 1
ATOM 708 N N . HIS A 1 100 ? 25.189 2.149 27.913 1.00 54.06 88 HIS A N 1
ATOM 709 C CA . HIS A 1 100 ? 25.520 3.548 27.624 1.00 52.54 88 HIS A CA 1
ATOM 710 C C . HIS A 1 100 ? 25.092 4.058 26.248 1.00 50.86 88 HIS A C 1
ATOM 711 O O . HIS A 1 100 ? 24.559 5.160 26.131 1.00 48.73 88 HIS A O 1
ATOM 718 N N . GLU A 1 101 ? 25.309 3.255 25.212 1.00 51.44 89 GLU A N 1
ATOM 719 C CA . GLU A 1 101 ? 24.965 3.672 23.854 1.00 52.97 89 GLU A CA 1
ATOM 720 C C . GLU A 1 101 ? 23.522 4.112 23.641 1.00 51.09 89 GLU A C 1
ATOM 721 O O . GLU A 1 101 ? 23.248 4.893 22.736 1.00 50.32 89 GLU A O 1
ATOM 727 N N . HIS A 1 102 ? 22.606 3.630 24.475 1.00 50.72 90 HIS A N 1
ATOM 728 C CA . HIS A 1 102 ? 21.195 3.989 24.353 1.00 52.14 90 HIS A CA 1
ATOM 729 C C . HIS A 1 102 ? 20.918 5.470 24.649 1.00 51.42 90 HIS A C 1
ATOM 730 O O . HIS A 1 102 ? 20.044 6.077 24.025 1.00 53.27 90 HIS A O 1
ATOM 737 N N . TRP A 1 103 ? 21.667 6.052 25.583 1.00 48.89 91 TRP A N 1
ATOM 738 C CA . TRP A 1 103 ? 21.482 7.455 25.947 1.00 46.67 91 TRP A CA 1
ATOM 739 C C . TRP A 1 103 ? 22.681 8.361 25.637 1.00 44.67 91 TRP A C 1
ATOM 740 O O . TRP A 1 103 ? 22.706 9.528 26.036 1.00 42.42 91 TRP A O 1
ATOM 751 N N . ARG A 1 104 ? 23.667 7.829 24.927 1.00 43.76 92 ARG A N 1
ATOM 752 C CA . ARG A 1 104 ? 24.842 8.613 24.568 1.00 45.14 92 ARG A CA 1
ATOM 753 C C . ARG A 1 104 ? 24.439 9.922 23.899 1.00 43.77 92 ARG A C 1
ATOM 754 O O . ARG A 1 104 ? 24.917 10.989 24.271 1.00 42.27 92 ARG A O 1
ATOM 762 N N . PHE A 1 105 ? 23.551 9.827 22.914 1.00 43.35 93 PHE A N 1
ATOM 763 C CA . PHE A 1 105 ? 23.086 10.994 22.181 1.00 42.82 93 PHE A CA 1
ATOM 764 C C . PHE A 1 105 ? 22.455 12.078 23.050 1.00 43.46 93 PHE A C 1
ATOM 765 O O . PHE A 1 105 ? 22.939 13.213 23.094 1.00 42.83 93 PHE A O 1
ATOM 773 N N . VAL A 1 106 ? 21.362 11.745 23.724 1.00 41.74 94 VAL A N 1
ATOM 774 C CA . VAL A 1 106 ? 20.684 12.745 24.541 1.00 40.75 94 VAL A CA 1
ATOM 775 C C . VAL A 1 106 ? 21.577 13.266 25.673 1.00 38.70 94 VAL A C 1
ATOM 776 O O . VAL A 1 106 ? 21.464 14.418 26.092 1.00 38.44 94 VAL A O 1
ATOM 780 N N . LEU A 1 107 ? 22.483 12.428 26.151 1.00 38.52 95 LEU A N 1
ATOM 781 C CA . LEU A 1 107 ? 23.389 12.856 27.204 1.00 37.83 95 LEU A CA 1
ATOM 782 C C . LEU A 1 107 ? 24.283 13.971 26.635 1.00 37.41 95 LEU A C 1
ATOM 783 O O . LEU A 1 107 ? 24.508 14.995 27.284 1.00 37.71 95 LEU A O 1
ATOM 788 N N . GLN A 1 108 ? 24.785 13.780 25.420 1.00 35.29 96 GLN A N 1
ATOM 789 C CA . GLN A 1 108 ? 25.637 14.800 24.812 1.00 36.68 96 GLN A CA 1
ATOM 790 C C . GLN A 1 108 ? 24.842 16.077 24.532 1.00 35.10 96 GLN A C 1
ATOM 791 O O . GLN A 1 108 ? 25.361 17.184 24.650 1.00 35.71 96 GLN A O 1
ATOM 797 N N . ARG A 1 109 ? 23.577 15.914 24.174 1.00 35.69 97 ARG A N 1
ATOM 798 C CA . ARG A 1 109 ? 22.696 17.042 23.923 1.00 35.07 97 ARG A CA 1
ATOM 799 C C . ARG A 1 109 ? 22.471 17.802 25.235 1.00 34.19 97 ARG A C 1
ATOM 800 O O . ARG A 1 109 ? 22.522 19.031 25.266 1.00 33.33 97 ARG A O 1
ATOM 808 N N . LEU A 1 110 ? 22.223 17.068 26.321 1.00 32.87 98 LEU A N 1
ATOM 809 C CA . LEU A 1 110 ? 21.993 17.709 27.613 1.00 33.63 98 LEU A CA 1
ATOM 810 C C . LEU A 1 110 ? 23.238 18.481 28.090 1.00 34.35 98 LEU A C 1
ATOM 811 O O . LEU A 1 110 ? 23.118 19.549 28.687 1.00 35.36 98 LEU A O 1
ATOM 816 N N . VAL A 1 111 ? 24.427 17.941 27.827 1.00 33.89 99 VAL A N 1
ATOM 817 C CA . VAL A 1 111 ? 25.669 18.624 28.195 1.00 34.14 99 VAL A CA 1
ATOM 818 C C . VAL A 1 111 ? 25.713 19.955 27.445 1.00 34.22 99 VAL A C 1
ATOM 819 O O . VAL A 1 111 ? 26.031 20.999 28.018 1.00 34.85 99 VAL A O 1
ATOM 823 N N . PHE A 1 112 ? 25.389 19.909 26.154 1.00 34.30 100 PHE A N 1
ATOM 824 C CA . PHE A 1 112 ? 25.377 21.112 25.328 1.00 32.98 100 PHE A CA 1
ATOM 825 C C . PHE A 1 112 ? 24.401 22.145 25.894 1.00 30.29 100 PHE A C 1
ATOM 826 O O . PHE A 1 112 ? 24.744 23.319 26.069 1.00 33.86 100 PHE A O 1
ATOM 834 N N . LEU A 1 113 ? 23.180 21.710 26.175 1.00 31.45 101 LEU A N 1
ATOM 835 C CA . LEU A 1 113 ? 22.149 22.618 26.696 1.00 33.47 101 LEU A CA 1
ATOM 836 C C . LEU A 1 113 ? 22.534 23.248 28.032 1.00 31.04 101 LEU A C 1
ATOM 837 O O . LEU A 1 113 ? 22.282 24.427 28.255 1.00 30.47 101 LEU A O 1
ATOM 842 N N . ALA A 1 114 ? 23.148 22.469 28.916 1.00 32.61 102 ALA A N 1
ATOM 843 C CA . ALA A 1 114 ? 23.572 23.006 30.214 1.00 31.57 102 ALA A CA 1
ATOM 844 C C . ALA A 1 114 ? 24.691 24.034 29.975 1.00 32.06 102 ALA A C 1
ATOM 845 O O . ALA A 1 114 ? 24.676 25.141 30.533 1.00 32.54 102 ALA A O 1
ATOM 847 N N . ALA A 1 115 ? 25.643 23.668 29.121 1.00 31.92 103 ALA A N 1
ATOM 848 C CA . ALA A 1 115 ? 26.770 24.544 28.788 1.00 32.77 103 ALA A CA 1
ATOM 849 C C . ALA A 1 115 ? 26.278 25.812 28.123 1.00 32.48 103 ALA A C 1
ATOM 850 O O . ALA A 1 115 ? 26.820 26.888 28.333 1.00 32.77 103 ALA A O 1
ATOM 852 N N . PHE A 1 116 ? 25.246 25.673 27.299 1.00 33.23 104 PHE A N 1
ATOM 853 C CA . PHE A 1 116 ? 24.688 26.818 26.603 1.00 30.38 104 PHE A CA 1
ATOM 854 C C . PHE A 1 116 ? 24.046 27.774 27.616 1.00 29.75 104 PHE A C 1
ATOM 855 O O . PHE A 1 116 ? 24.257 28.981 27.554 1.00 29.52 104 PHE A O 1
ATOM 863 N N . VAL A 1 117 ? 23.282 27.236 28.561 1.00 31.33 105 VAL A N 1
ATOM 864 C CA . VAL A 1 117 ? 22.635 28.079 29.575 1.00 33.22 105 VAL A CA 1
ATOM 865 C C . VAL A 1 117 ? 23.696 28.756 30.469 1.00 32.45 105 VAL A C 1
ATOM 866 O O . VAL A 1 117 ? 23.589 29.940 30.792 1.00 29.59 105 VAL A O 1
ATOM 870 N N . VAL A 1 118 ? 24.740 28.016 30.840 1.00 33.97 106 VAL A N 1
ATOM 871 C CA . VAL A 1 118 ? 25.799 28.596 31.660 1.00 33.07 106 VAL A CA 1
ATOM 872 C C . VAL A 1 118 ? 26.567 29.677 30.884 1.00 34.16 106 VAL A C 1
ATOM 873 O O . VAL A 1 118 ? 26.875 30.740 31.431 1.00 32.53 106 VAL A O 1
ATOM 877 N N . TYR A 1 119 ? 26.860 29.427 29.610 1.00 32.31 107 TYR A N 1
ATOM 878 C CA . TYR A 1 119 ? 27.583 30.422 28.821 1.00 32.86 107 TYR A CA 1
ATOM 879 C C . TYR A 1 119 ? 26.763 31.701 28.591 1.00 33.45 107 TYR A C 1
ATOM 880 O O . TYR A 1 119 ? 27.290 32.811 28.666 1.00 31.44 107 TYR A O 1
ATOM 889 N N . LEU A 1 120 ? 25.474 31.545 28.314 1.00 34.87 108 LEU A N 1
ATOM 890 C CA . LEU A 1 120 ? 24.593 32.691 28.078 1.00 35.16 108 LEU A CA 1
ATOM 891 C C . LEU A 1 120 ? 24.586 33.622 29.290 1.00 36.00 108 LEU A C 1
ATOM 892 O O . LEU A 1 120 ? 24.535 34.849 29.160 1.00 33.01 108 LEU A O 1
ATOM 897 N N . GLU A 1 121 ? 24.634 33.023 30.475 1.00 35.65 109 GLU A N 1
ATOM 898 C CA . GLU A 1 121 ? 24.606 33.788 31.713 1.00 36.77 109 GLU A CA 1
ATOM 899 C C . GLU A 1 121 ? 25.963 34.355 32.147 1.00 36.16 109 GLU A C 1
ATOM 900 O O . GLU A 1 121 ? 26.092 35.557 32.413 1.00 38.42 109 GLU A O 1
ATOM 906 N N . THR A 1 122 ? 26.970 33.490 32.195 1.00 34.56 110 THR A N 1
ATOM 907 C CA . THR A 1 122 ? 28.297 33.860 32.668 1.00 35.34 110 THR A CA 1
ATOM 908 C C . THR A 1 122 ? 29.419 33.947 31.644 1.00 38.20 110 THR A C 1
ATOM 909 O O . THR A 1 122 ? 30.532 34.307 32.008 1.00 38.07 110 THR A O 1
ATOM 913 N N . GLU A 1 123 ? 29.152 33.586 30.391 1.00 38.69 111 GLU A N 1
ATOM 914 C CA . GLU A 1 123 ? 30.180 33.612 29.347 1.00 38.76 111 GLU A CA 1
ATOM 915 C C . GLU A 1 123 ? 31.411 32.766 29.724 1.00 38.18 111 GLU A C 1
ATOM 916 O O . GLU A 1 123 ? 32.546 33.088 29.369 1.00 34.92 111 GLU A O 1
ATOM 922 N N . THR A 1 124 ? 31.165 31.665 30.429 1.00 37.32 112 THR A N 1
ATOM 923 C CA . THR A 1 124 ? 32.228 30.761 30.842 1.00 38.18 112 THR A CA 1
ATOM 924 C C . THR A 1 124 ? 31.861 29.323 30.446 1.00 36.53 112 THR A C 1
ATOM 925 O O . THR A 1 124 ? 30.706 29.044 30.110 1.00 33.80 112 THR A O 1
ATOM 929 N N . LEU A 1 125 ? 32.841 28.422 30.469 1.00 34.19 113 LEU A N 1
ATOM 930 C CA . LEU A 1 125 ? 32.595 27.023 30.134 1.00 33.49 113 LEU A CA 1
ATOM 931 C C . LEU A 1 125 ? 32.235 26.255 31.393 1.00 36.42 113 LEU A C 1
ATOM 932 O O . LEU A 1 125 ? 33.041 26.162 32.325 1.00 37.56 113 LEU A O 1
ATOM 937 N N . VAL A 1 126 ? 31.024 25.709 31.416 1.00 36.19 114 VAL A N 1
ATOM 938 C CA . VAL A 1 126 ? 30.563 24.940 32.549 1.00 34.57 114 VAL A CA 1
ATOM 939 C C . VAL A 1 126 ? 31.518 23.776 32.737 1.00 36.93 114 VAL A C 1
ATOM 940 O O . VAL A 1 126 ? 32.021 23.204 31.773 1.00 37.33 114 VAL A O 1
ATOM 944 N N . THR A 1 127 ? 31.766 23.440 33.992 1.00 38.02 115 THR A N 1
ATOM 945 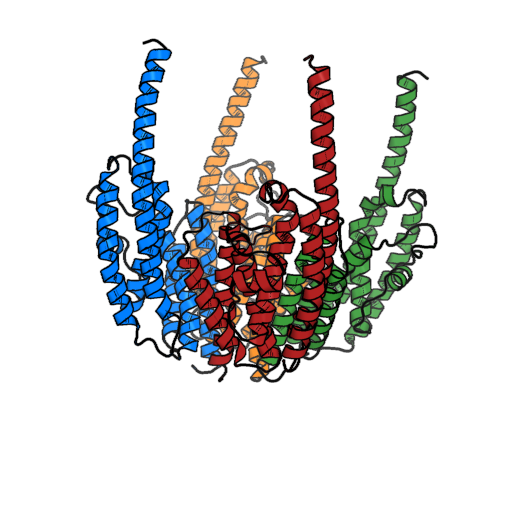C CA . THR A 1 127 ? 32.631 22.330 34.352 1.00 39.89 115 THR A CA 1
ATOM 946 C C . THR A 1 127 ? 31.870 21.003 34.188 1.00 38.61 115 THR A C 1
ATOM 947 O O . THR A 1 127 ? 30.645 20.961 34.314 1.00 38.04 115 THR A O 1
ATOM 951 N N . ARG A 1 128 ? 32.597 19.927 33.913 1.00 38.94 116 ARG A N 1
ATOM 952 C CA . ARG A 1 128 ? 31.975 18.623 33.749 1.00 41.96 116 ARG A CA 1
ATOM 953 C C . ARG A 1 128 ? 31.195 18.291 35.017 1.00 42.53 116 ARG A C 1
ATOM 954 O O . ARG A 1 128 ? 30.075 17.785 34.967 1.00 43.50 116 ARG A O 1
ATOM 962 N N . GLU A 1 129 ? 31.801 18.599 36.156 1.00 43.32 117 GLU A N 1
ATOM 963 C CA . GLU A 1 129 ? 31.185 18.354 37.444 1.00 44.13 117 GLU A CA 1
ATOM 964 C C . GLU A 1 129 ? 29.909 19.193 37.584 1.00 41.67 117 GLU A C 1
ATOM 965 O O . GLU A 1 129 ? 28.870 18.687 38.006 1.00 40.58 117 GLU A O 1
ATOM 971 N N . ALA A 1 130 ? 29.984 20.468 37.219 1.00 40.37 118 ALA A N 1
ATOM 972 C CA . ALA A 1 130 ? 28.819 21.341 37.300 1.00 40.35 118 ALA A CA 1
ATOM 973 C C . ALA A 1 130 ? 27.660 20.807 36.440 1.00 40.95 118 ALA A C 1
ATOM 974 O O . ALA A 1 130 ? 26.493 20.908 36.829 1.00 41.63 118 ALA A O 1
ATOM 976 N N . VAL A 1 131 ? 27.977 20.247 35.273 1.00 39.52 119 VAL A N 1
ATOM 977 C CA . VAL A 1 131 ? 26.942 19.691 34.407 1.00 41.21 119 VAL A CA 1
ATOM 978 C C . VAL A 1 131 ? 26.293 18.531 35.147 1.00 43.23 119 VAL A C 1
ATOM 979 O O . VAL A 1 131 ? 25.077 18.338 35.095 1.00 43.78 119 VAL A O 1
ATOM 983 N N . THR A 1 132 ? 27.124 17.762 35.835 1.00 43.36 120 THR A N 1
ATOM 984 C CA . THR A 1 132 ? 26.648 16.637 36.615 1.00 46.45 120 THR A CA 1
ATOM 985 C C . THR A 1 132 ? 25.609 17.099 37.646 1.00 46.92 120 THR A C 1
ATOM 986 O O . THR A 1 132 ? 24.640 16.394 37.910 1.00 46.59 120 THR A O 1
ATOM 990 N N . GLU A 1 133 ? 25.803 18.292 38.205 1.00 49.00 121 GLU A N 1
ATOM 991 C CA . GLU A 1 133 ? 24.884 18.836 39.206 1.00 50.28 121 GLU A CA 1
ATOM 992 C C . GLU A 1 133 ? 23.578 19.332 38.602 1.00 49.92 121 GLU A C 1
ATOM 993 O O . GLU A 1 133 ? 22.505 19.166 39.189 1.00 48.66 121 GLU A O 1
ATOM 999 N N . ILE A 1 134 ? 23.675 19.943 37.428 1.00 48.32 122 ILE A N 1
ATOM 1000 C CA . ILE A 1 134 ? 22.502 20.444 36.729 1.00 47.75 122 ILE A CA 1
ATOM 1001 C C . ILE A 1 134 ? 21.607 19.275 36.303 1.00 48.15 122 ILE A C 1
ATOM 1002 O O . ILE A 1 134 ? 20.380 19.401 36.269 1.00 47.78 122 ILE A O 1
ATOM 1007 N N . LEU A 1 135 ? 22.225 18.136 35.995 1.00 47.71 123 LEU A N 1
ATOM 1008 C CA . LEU A 1 135 ? 21.485 16.955 35.555 1.00 48.39 123 LEU A CA 1
ATOM 1009 C C . LEU A 1 135 ? 21.043 16.025 36.676 1.00 50.11 123 LEU A C 1
ATOM 1010 O O . LEU A 1 135 ? 20.288 15.079 36.436 1.00 48.98 123 LEU A O 1
ATOM 1015 N N . GLY A 1 136 ? 21.507 16.286 37.895 1.00 50.85 124 GLY A N 1
ATOM 1016 C CA . GLY A 1 136 ? 21.134 15.435 39.011 1.00 52.34 124 GLY A CA 1
ATOM 1017 C C . GLY A 1 136 ? 21.908 14.131 38.981 1.00 54.12 124 GLY A C 1
ATOM 1018 O O . GLY A 1 136 ? 21.518 13.145 39.592 1.00 54.28 124 GLY A O 1
ATOM 1019 N N . ILE A 1 137 ? 23.022 14.145 38.261 1.00 57.02 125 ILE A N 1
ATOM 1020 C CA . ILE A 1 137 ? 23.888 12.984 38.105 1.00 59.63 125 ILE A CA 1
ATOM 1021 C C . ILE A 1 137 ? 24.969 12.964 39.193 1.00 60.74 125 ILE A C 1
ATOM 1022 O O . ILE A 1 137 ? 25.086 13.899 39.981 1.00 59.91 125 ILE A O 1
ATOM 1027 N N . GLU A 1 138 ? 25.748 11.887 39.234 1.00 63.37 126 GLU A N 1
ATOM 1028 C CA . GLU A 1 138 ? 26.821 11.736 40.208 1.00 66.32 126 GLU A CA 1
ATOM 1029 C C . GLU A 1 138 ? 28.181 12.014 39.567 1.00 69.72 126 GLU A C 1
ATOM 1030 O O . GLU A 1 138 ? 28.412 11.668 38.405 1.00 69.20 126 GLU A O 1
ATOM 1036 N N . PRO A 1 139 ? 29.090 12.675 40.309 1.00 72.49 127 PRO A N 1
ATOM 1037 C CA . PRO A 1 139 ? 30.424 12.969 39.775 1.00 74.34 127 PRO A CA 1
ATOM 1038 C C . PRO A 1 139 ? 31.190 11.651 39.763 1.00 76.73 127 PRO A C 1
ATOM 1039 O O . PRO A 1 139 ? 30.741 10.679 40.369 1.00 77.83 127 PRO A O 1
ATOM 1043 N N . ASP A 1 140 ? 32.336 11.607 39.090 1.00 79.64 128 ASP A N 1
ATOM 1044 C CA . ASP A 1 140 ? 33.122 10.375 39.027 1.00 82.54 128 ASP A CA 1
ATOM 1045 C C . ASP A 1 140 ? 33.288 9.695 40.382 1.00 84.78 128 ASP A C 1
ATOM 1046 O O . ASP A 1 140 ? 33.600 8.503 40.450 1.00 84.49 128 ASP A O 1
ATOM 1051 N N . ARG A 1 141 ? 33.082 10.453 41.456 1.00 87.59 129 ARG A N 1
ATOM 1052 C CA . ARG A 1 141 ? 33.200 9.910 42.803 1.00 90.58 129 ARG A CA 1
ATOM 1053 C C . ARG A 1 141 ? 31.884 9.957 43.572 1.00 91.43 129 ARG A C 1
ATOM 1054 O O . ARG A 1 141 ? 31.623 10.890 44.335 1.00 92.40 129 ARG A O 1
ATOM 1062 N N . GLU A 1 142 ? 31.060 8.937 43.347 1.00 91.51 130 GLU A N 1
ATOM 1063 C CA . GLU A 1 142 ? 29.762 8.790 44.000 1.00 91.24 130 GLU A CA 1
ATOM 1064 C C . GLU A 1 142 ? 29.053 7.572 43.409 1.00 90.12 130 GLU A C 1
ATOM 1065 O O . GLU A 1 142 ? 27.875 7.337 43.679 1.00 90.46 130 GLU A O 1
ATOM 1071 N N . LYS A 1 143 ? 29.789 6.804 42.607 1.00 88.05 131 LYS A N 1
ATOM 1072 C CA . LYS A 1 143 ? 29.266 5.604 41.954 1.00 86.14 131 LYS A CA 1
ATOM 1073 C C . LYS A 1 143 ? 27.765 5.666 41.671 1.00 83.82 131 LYS A C 1
ATOM 1074 O O . LYS A 1 143 ? 26.947 5.367 42.542 1.00 84.41 131 LYS A O 1
ATOM 1080 N N . GLY A 1 144 ? 27.412 6.049 40.447 1.00 80.71 132 GLY A N 1
ATOM 1081 C CA . GLY A 1 144 ? 26.011 6.141 40.074 1.00 75.72 132 GLY A CA 1
ATOM 1082 C C . GLY A 1 144 ? 25.800 7.039 38.869 1.00 72.00 132 GLY A C 1
ATOM 1083 O O . GLY A 1 144 ? 25.733 8.259 39.007 1.00 73.90 132 GLY A O 1
ATOM 1084 N N . PHE A 1 145 ? 25.696 6.435 37.687 1.00 66.46 133 PHE A N 1
ATOM 1085 C CA . PHE A 1 145 ? 25.498 7.171 36.441 1.00 60.53 133 PHE A CA 1
ATOM 1086 C C . PHE A 1 145 ? 26.477 8.334 36.330 1.00 58.38 133 PHE A C 1
ATOM 1087 O O . PHE A 1 145 ? 26.235 9.415 36.863 1.00 56.54 133 PHE A O 1
ATOM 1095 N N . HIS A 1 146 ? 27.584 8.103 35.635 1.00 56.62 134 HIS A N 1
ATOM 1096 C CA . HIS A 1 146 ? 28.607 9.124 35.473 1.00 56.20 134 HIS A CA 1
ATOM 1097 C C . HIS A 1 146 ? 28.450 9.873 34.150 1.00 53.86 134 HIS A C 1
ATOM 1098 O O . HIS A 1 146 ? 27.703 9.454 33.271 1.00 52.24 134 HIS A O 1
ATOM 1105 N N . LEU A 1 147 ? 29.150 10.996 34.036 1.00 52.13 135 LEU A N 1
ATOM 1106 C CA . LEU A 1 147 ? 29.162 11.784 32.811 1.00 49.78 135 LEU A CA 1
ATOM 1107 C C . LEU A 1 147 ? 30.568 11.605 32.262 1.00 50.21 135 LEU A C 1
ATOM 1108 O O . LEU A 1 147 ? 31.535 12.103 32.839 1.00 49.41 135 LEU A O 1
ATOM 1113 N N . ASP A 1 148 ? 30.657 10.870 31.159 1.00 50.05 136 ASP A N 1
ATOM 1114 C CA . ASP A 1 148 ? 31.907 10.570 30.468 1.00 52.43 136 ASP A CA 1
ATOM 1115 C C . ASP A 1 148 ? 32.678 11.826 30.055 1.00 51.40 136 ASP A C 1
ATOM 1116 O O . ASP A 1 148 ? 32.091 12.901 29.903 1.00 51.04 136 ASP A O 1
ATOM 1121 N N . VAL A 1 149 ? 33.990 11.682 29.856 1.00 49.22 137 VAL A N 1
ATOM 1122 C CA . VAL A 1 149 ? 34.799 12.807 29.398 1.00 46.05 137 VAL A CA 1
ATOM 1123 C C . VAL A 1 149 ? 34.451 12.963 27.925 1.00 44.40 137 VAL A C 1
ATOM 1124 O O . VAL A 1 149 ? 34.297 14.075 27.424 1.00 45.63 137 VAL A O 1
ATOM 1128 N N . GLU A 1 150 ? 34.323 11.828 27.246 1.00 42.96 138 GLU A N 1
ATOM 1129 C CA . GLU A 1 150 ? 33.997 11.797 25.832 1.00 41.92 138 GLU A CA 1
ATOM 1130 C C . GLU A 1 150 ? 32.659 12.464 25.540 1.00 39.06 138 GLU A C 1
ATOM 1131 O O . GLU A 1 150 ? 32.555 13.225 24.580 1.00 38.02 138 GLU A O 1
ATOM 1137 N N . ASP A 1 151 ? 31.642 12.185 26.359 1.00 36.25 139 ASP A N 1
ATOM 1138 C CA . ASP A 1 151 ? 30.322 12.793 26.168 1.00 36.51 139 ASP A CA 1
ATOM 1139 C C . ASP A 1 151 ? 30.367 14.276 26.503 1.00 35.11 139 ASP A C 1
ATOM 1140 O O . ASP A 1 151 ? 29.733 15.092 25.835 1.00 34.77 139 ASP A O 1
ATOM 1145 N N . TYR A 1 152 ? 31.120 14.619 27.543 1.00 32.50 140 TYR A N 1
ATOM 1146 C CA . TYR A 1 152 ? 31.275 16.006 27.953 1.00 32.53 140 TYR A CA 1
ATOM 1147 C C . TYR A 1 152 ? 31.889 16.807 26.805 1.00 31.55 140 TYR A C 1
ATOM 1148 O O . TYR A 1 152 ? 31.367 17.854 26.419 1.00 32.54 140 TYR A O 1
ATOM 1157 N N . LEU A 1 153 ? 32.997 16.311 26.264 1.00 31.57 141 LEU A N 1
ATOM 1158 C CA . LEU A 1 153 ? 33.670 16.995 25.158 1.00 33.31 141 LEU A CA 1
ATOM 1159 C C . LEU A 1 153 ? 32.785 17.091 23.909 1.00 32.96 141 LEU A C 1
ATOM 1160 O O . LEU A 1 153 ? 32.857 18.074 23.178 1.00 32.51 141 LEU A O 1
ATOM 1165 N N . SER A 1 154 ? 31.961 16.080 23.650 1.00 33.89 142 SER A N 1
ATOM 1166 C CA . SER A 1 154 ? 31.085 16.148 22.484 1.00 34.90 142 SER A CA 1
ATOM 1167 C C . SER A 1 154 ? 30.122 17.313 22.677 1.00 33.47 142 SER A C 1
ATOM 1168 O O . SER A 1 154 ? 29.900 18.099 21.758 1.00 32.64 142 SER A O 1
ATOM 1171 N N . GLY A 1 155 ? 29.551 17.409 23.879 1.00 33.19 143 GLY A N 1
ATOM 1172 C CA . GLY A 1 155 ? 28.620 18.481 24.182 1.00 31.82 143 GLY A CA 1
ATOM 1173 C C . GLY A 1 155 ? 29.265 19.844 24.000 1.00 32.28 143 GLY A C 1
ATOM 1174 O O . GLY A 1 155 ? 28.628 20.775 23.509 1.00 31.48 143 GLY A O 1
ATOM 1175 N N . VAL A 1 156 ? 30.536 19.954 24.385 1.00 31.08 144 VAL A N 1
ATOM 1176 C CA . VAL A 1 156 ? 31.282 21.201 24.260 1.00 30.54 144 VAL A CA 1
ATOM 1177 C C . VAL A 1 156 ? 31.465 21.584 22.802 1.00 29.60 144 VAL A C 1
ATOM 1178 O O . VAL A 1 156 ? 31.386 22.759 22.452 1.00 28.99 144 VAL A O 1
ATOM 1182 N N . LEU A 1 157 ? 31.724 20.590 21.958 1.00 30.05 145 LEU A N 1
ATOM 1183 C CA . LEU A 1 157 ? 31.909 20.833 20.533 1.00 30.34 145 LEU A CA 1
ATOM 1184 C C . LEU A 1 157 ? 30.593 21.314 19.919 1.00 31.30 145 LEU A C 1
ATOM 1185 O O . LEU A 1 157 ? 30.589 22.158 19.015 1.00 31.22 145 LEU A O 1
ATOM 1190 N N . ILE A 1 158 ? 29.476 20.786 20.418 1.00 29.90 146 ILE A N 1
ATOM 1191 C CA . ILE A 1 158 ? 28.165 21.206 19.934 1.00 30.79 146 ILE A CA 1
ATOM 1192 C C . ILE A 1 158 ? 27.933 22.649 20.408 1.00 32.78 146 ILE A C 1
ATOM 1193 O O . ILE A 1 158 ? 27.315 23.447 19.707 1.00 33.62 146 ILE A O 1
ATOM 1198 N N . LEU A 1 159 ? 28.449 22.984 21.594 1.00 33.04 147 LEU A N 1
ATOM 1199 C CA . LEU A 1 159 ? 28.318 24.337 22.139 1.00 33.56 147 LEU A CA 1
ATOM 1200 C C . LEU A 1 159 ? 29.037 25.329 21.206 1.00 32.97 147 LEU A C 1
ATOM 1201 O O . LEU A 1 159 ? 28.485 26.361 20.846 1.00 33.50 147 LEU A O 1
ATOM 1206 N N . ALA A 1 160 ? 30.269 25.007 20.814 1.00 32.77 148 ALA A N 1
ATOM 1207 C CA . ALA A 1 160 ? 31.042 25.877 19.918 1.00 31.91 148 ALA A CA 1
ATOM 1208 C C . ALA A 1 160 ? 30.258 26.155 18.627 1.00 30.25 148 ALA A C 1
ATOM 1209 O O . ALA A 1 160 ? 30.180 27.295 18.174 1.00 28.83 148 ALA A O 1
ATOM 1211 N N . SER A 1 161 ? 29.658 25.122 18.048 1.00 31.35 149 SER A N 1
ATOM 1212 C CA . SER A 1 161 ? 28.885 25.319 16.820 1.00 33.18 149 SER A CA 1
ATOM 1213 C C . SER A 1 161 ? 27.711 26.265 17.035 1.00 31.03 149 SER A C 1
ATOM 1214 O O . SER A 1 161 ? 27.435 27.104 16.190 1.00 33.52 149 SER A O 1
ATOM 1217 N N . GLU A 1 162 ? 27.028 26.132 18.166 1.00 31.08 150 GLU A N 1
ATOM 1218 C CA . GLU A 1 162 ? 25.892 26.994 18.470 1.00 31.01 150 GLU A CA 1
ATOM 1219 C C . GLU A 1 162 ? 26.357 28.449 18.664 1.00 32.23 150 GLU A C 1
ATOM 1220 O O . GLU A 1 162 ? 25.699 29.397 18.221 1.00 31.38 150 GLU A O 1
ATOM 1226 N N . LEU A 1 163 ? 27.508 28.610 19.310 1.00 30.34 151 LEU A N 1
ATOM 1227 C CA . LEU A 1 163 ? 28.081 29.931 19.566 1.00 30.35 151 LEU A CA 1
ATOM 1228 C C . LEU A 1 163 ? 28.549 30.629 18.286 1.00 28.89 151 LEU A C 1
ATOM 1229 O O . LEU A 1 163 ? 28.430 31.850 18.175 1.00 31.46 151 LEU A O 1
ATOM 1234 N N . SER A 1 164 ? 29.099 29.892 17.321 1.00 29.44 152 SER A N 1
ATOM 1235 C CA . SER A 1 164 ? 29.518 30.571 16.089 1.00 31.20 152 SER A CA 1
ATOM 1236 C C . SER A 1 164 ? 28.249 31.092 15.395 1.00 31.16 152 SER A C 1
ATOM 1237 O O . SER A 1 164 ? 28.266 32.150 14.771 1.00 27.93 152 SER A O 1
ATOM 1240 N N . ARG A 1 165 ? 27.144 30.362 15.527 1.00 30.19 153 ARG A N 1
ATOM 1241 C CA . ARG A 1 165 ? 25.898 30.818 14.928 1.00 33.15 153 ARG A CA 1
ATOM 1242 C C . ARG A 1 165 ? 25.387 32.046 15.696 1.00 33.96 153 ARG A C 1
ATOM 1243 O O . ARG A 1 165 ? 24.922 33.017 15.092 1.00 33.44 153 ARG A O 1
ATOM 1251 N N . LEU A 1 166 ? 25.490 32.003 17.025 1.00 35.06 154 LEU A N 1
ATOM 1252 C CA . LEU A 1 166 ? 25.042 33.112 17.882 1.00 35.37 154 LEU A CA 1
ATOM 1253 C C . LEU A 1 166 ? 25.829 34.392 17.576 1.00 35.36 154 LEU A C 1
ATOM 1254 O O . LEU A 1 166 ? 25.287 35.501 17.581 1.00 37.10 154 LEU A O 1
ATOM 1259 N N . SER A 1 167 ? 27.118 34.231 17.303 1.00 35.03 155 SER A N 1
ATOM 1260 C CA . SER A 1 167 ? 27.980 35.362 16.997 1.00 33.75 155 SER A CA 1
ATOM 1261 C C . SER A 1 167 ? 27.395 36.148 15.830 1.00 32.61 155 SER A C 1
ATOM 1262 O O . SER A 1 167 ? 27.313 37.384 15.859 1.00 32.44 155 SER A O 1
ATOM 1265 N N . VAL A 1 168 ? 26.986 35.422 14.799 1.00 29.44 156 VAL A N 1
ATOM 1266 C CA . VAL A 1 168 ? 26.408 36.054 13.623 1.00 31.85 156 VAL A CA 1
ATOM 1267 C C . VAL A 1 168 ? 25.108 36.774 13.985 1.00 31.03 156 VAL A C 1
ATOM 1268 O O . VAL A 1 168 ? 24.922 37.942 13.624 1.00 31.91 156 VAL A O 1
ATOM 1272 N N . ASN A 1 169 ? 24.219 36.101 14.709 1.00 29.17 157 ASN A N 1
ATOM 1273 C CA . ASN A 1 169 ? 22.952 36.730 15.089 1.00 31.55 157 ASN A CA 1
ATOM 1274 C C . ASN A 1 169 ? 23.111 37.897 16.069 1.00 32.68 157 ASN A C 1
ATOM 1275 O O . ASN A 1 169 ? 22.280 38.800 16.104 1.00 34.42 157 ASN A O 1
ATOM 1280 N N . SER A 1 170 ? 24.185 37.895 16.854 1.00 34.53 158 SER A N 1
ATOM 1281 C CA . SER A 1 170 ? 24.422 38.986 17.794 1.00 33.18 158 SER A CA 1
ATOM 1282 C C . SER A 1 170 ? 24.604 40.315 17.053 1.00 35.53 158 SER A C 1
ATOM 1283 O O . SER A 1 170 ? 24.102 41.365 17.491 1.00 35.73 158 SER A O 1
ATOM 1286 N N . VAL A 1 171 ? 25.333 40.273 15.937 1.00 33.95 159 VAL A N 1
ATOM 1287 C CA . VAL A 1 171 ? 25.577 41.472 15.150 1.00 35.00 159 VAL A CA 1
ATOM 1288 C C . VAL A 1 171 ? 24.259 41.964 14.564 1.00 34.94 159 VAL A C 1
ATOM 1289 O O . VAL A 1 171 ? 23.971 43.157 14.573 1.00 35.88 159 VAL A O 1
ATOM 1293 N N . THR A 1 172 ? 23.461 41.034 14.059 1.00 36.30 160 THR A N 1
ATOM 1294 C CA . THR A 1 172 ? 22.162 41.373 13.489 1.00 37.21 160 THR A CA 1
ATOM 1295 C C . THR A 1 172 ? 21.284 41.984 14.578 1.00 37.88 160 THR A C 1
ATOM 1296 O O . THR A 1 172 ? 20.486 42.871 14.311 1.00 38.01 160 THR A O 1
ATOM 1300 N N . ALA A 1 173 ? 21.461 41.515 15.812 1.00 38.66 161 ALA A N 1
ATOM 1301 C CA . ALA A 1 173 ? 20.703 42.020 16.955 1.00 37.53 161 ALA A CA 1
ATOM 1302 C C . ALA A 1 173 ? 21.258 43.351 17.454 1.00 38.12 161 ALA A C 1
ATOM 1303 O O . ALA A 1 173 ? 20.708 43.939 18.383 1.00 38.35 161 ALA A O 1
ATOM 1305 N N . GLY A 1 174 ? 22.356 43.813 16.864 1.00 37.39 162 GLY A N 1
ATOM 1306 C CA . GLY A 1 174 ? 22.926 45.077 17.300 1.00 38.71 162 GLY A CA 1
ATOM 1307 C C . GLY A 1 174 ? 23.934 45.020 18.447 1.00 39.74 162 GLY A C 1
ATOM 1308 O O . GLY A 1 174 ? 24.242 46.054 19.048 1.00 38.50 162 GLY A O 1
ATOM 1309 N N . ASP A 1 175 ? 24.451 43.832 18.756 1.00 38.70 163 ASP A N 1
ATOM 1310 C CA . ASP A 1 175 ? 25.433 43.677 19.830 1.00 40.08 163 ASP A CA 1
ATOM 1311 C C . ASP A 1 175 ? 26.781 43.317 19.211 1.00 41.25 163 ASP A C 1
ATOM 1312 O O . ASP A 1 175 ? 27.022 42.167 18.828 1.00 41.76 163 ASP A O 1
ATOM 1317 N N . TYR A 1 176 ? 27.650 44.318 19.118 1.00 42.91 164 TYR A N 1
ATOM 1318 C CA . TYR A 1 176 ? 28.973 44.172 18.515 1.00 44.31 164 TYR A CA 1
ATOM 1319 C C . TYR A 1 176 ? 30.067 43.794 19.509 1.00 44.21 164 TYR A C 1
ATOM 1320 O O . TYR A 1 176 ? 31.247 43.766 19.157 1.00 45.11 164 TYR A O 1
ATOM 1329 N N . SER A 1 177 ? 29.677 43.491 20.742 1.00 42.79 165 SER A N 1
ATOM 1330 C CA . SER A 1 177 ? 30.636 43.117 21.769 1.00 43.47 165 SER A CA 1
ATOM 1331 C C . SER A 1 177 ? 30.689 41.594 21.966 1.00 43.17 165 SER A C 1
ATOM 1332 O O . SER A 1 177 ? 31.780 41.019 22.083 1.00 42.90 165 SER A O 1
ATOM 1335 N N . ARG A 1 178 ? 29.525 40.941 22.000 1.00 41.32 166 ARG A N 1
ATOM 1336 C CA . ARG A 1 178 ? 29.474 39.485 22.163 1.00 40.92 166 ARG A CA 1
ATOM 1337 C C . ARG A 1 178 ? 30.366 38.738 21.169 1.00 36.80 166 ARG A C 1
ATOM 1338 O O . ARG A 1 178 ? 31.117 37.856 21.551 1.00 35.83 166 ARG A O 1
ATOM 1346 N N . PRO A 1 179 ? 30.283 39.082 19.878 1.00 36.69 167 PRO A N 1
ATOM 1347 C CA . PRO A 1 179 ? 31.112 38.399 18.878 1.00 36.11 167 PRO A CA 1
ATOM 1348 C C . PRO A 1 179 ? 32.577 38.319 19.283 1.00 34.33 167 PRO A C 1
ATOM 1349 O O . PRO A 1 179 ? 33.234 37.312 19.055 1.00 32.65 167 PRO A O 1
ATOM 1353 N N . LEU A 1 180 ? 33.085 39.386 19.884 1.00 37.20 168 LEU A N 1
ATOM 1354 C CA . LEU A 1 180 ? 34.481 39.416 20.299 1.00 38.64 168 LEU A CA 1
ATOM 1355 C C . LEU A 1 180 ? 34.707 38.454 21.462 1.00 35.63 168 LEU A C 1
ATOM 1356 O O . LEU A 1 180 ? 35.713 37.762 21.500 1.00 36.56 168 LEU A O 1
ATOM 1361 N N . HIS A 1 181 ? 33.777 38.400 22.408 1.00 35.75 169 HIS A N 1
ATOM 1362 C CA . HIS A 1 181 ? 33.939 37.475 23.527 1.00 37.06 169 HIS A CA 1
ATOM 1363 C C . HIS A 1 181 ? 33.853 36.034 23.020 1.00 37.10 169 HIS A C 1
ATOM 1364 O O . HIS A 1 181 ? 34.642 35.168 23.421 1.00 35.79 169 HIS A O 1
ATOM 1371 N N . ILE A 1 182 ? 32.882 35.780 22.145 1.00 34.28 170 ILE A N 1
ATOM 1372 C CA . ILE A 1 182 ? 32.695 34.446 21.605 1.00 33.83 170 ILE A CA 1
ATOM 1373 C C . ILE A 1 182 ? 33.934 33.956 20.855 1.00 33.44 170 ILE A C 1
ATOM 1374 O O . ILE A 1 182 ? 34.344 32.810 21.012 1.00 35.42 170 ILE A O 1
ATOM 1379 N N . SER A 1 183 ? 34.538 34.820 20.051 1.00 35.90 171 SER A N 1
ATOM 1380 C CA . SER A 1 183 ? 35.712 34.415 19.284 1.00 37.09 171 SER A CA 1
ATOM 1381 C C . SER A 1 183 ? 36.856 34.047 20.220 1.00 36.12 171 SER A C 1
ATOM 1382 O O . SER A 1 183 ? 37.547 33.058 20.003 1.00 37.93 171 SER A O 1
ATOM 1385 N N . THR A 1 184 ? 37.054 34.849 21.255 1.00 36.00 172 THR A N 1
ATOM 1386 C CA . THR A 1 184 ? 38.106 34.574 22.231 1.00 36.82 172 THR A CA 1
ATOM 1387 C C . THR A 1 184 ? 37.804 33.234 22.889 1.00 35.63 172 THR A C 1
ATOM 1388 O O . THR A 1 184 ? 38.677 32.368 23.004 1.00 36.25 172 THR A O 1
ATOM 1392 N N . PHE A 1 185 ? 36.552 33.065 23.308 1.00 34.82 173 PHE A N 1
ATOM 1393 C CA . PHE A 1 185 ? 36.111 31.834 23.958 1.00 32.86 173 PHE A CA 1
ATOM 1394 C C . PHE A 1 185 ? 36.361 30.606 23.083 1.00 32.36 173 PHE A C 1
ATOM 1395 O O . PHE A 1 185 ? 36.953 29.623 23.528 1.00 29.08 173 PHE A O 1
ATOM 1403 N N . ILE A 1 186 ? 35.900 30.659 21.839 1.00 32.10 174 ILE A N 1
ATOM 1404 C CA . ILE A 1 186 ? 36.094 29.532 20.944 1.00 35.27 174 ILE A CA 1
ATOM 1405 C C . ILE A 1 186 ? 37.581 29.256 20.664 1.00 34.36 174 ILE A C 1
ATOM 1406 O O . ILE A 1 186 ? 37.974 28.111 20.439 1.00 33.80 174 ILE A O 1
ATOM 1411 N N . ASN A 1 187 ? 38.413 30.291 20.690 1.00 35.10 175 ASN A N 1
ATOM 1412 C CA . ASN A 1 187 ? 39.832 30.060 20.474 1.00 37.88 175 ASN A CA 1
ATOM 1413 C C . ASN A 1 187 ? 40.430 29.394 21.716 1.00 35.57 175 ASN A C 1
ATOM 1414 O O . ASN A 1 187 ? 41.359 28.588 21.602 1.00 37.21 175 ASN A O 1
ATOM 1419 N N . GLU A 1 188 ? 39.904 29.712 22.899 1.00 32.82 176 GLU A N 1
ATOM 1420 C CA . GLU A 1 188 ? 40.388 29.041 24.108 1.00 34.97 176 GLU A CA 1
ATOM 1421 C C . GLU A 1 188 ? 40.008 27.559 23.976 1.00 36.34 176 GLU A C 1
ATOM 1422 O O . GLU A 1 188 ? 40.818 26.680 24.285 1.00 35.95 176 GLU A O 1
ATOM 1428 N N . LEU A 1 189 ? 38.794 27.276 23.483 1.00 34.20 177 LEU A N 1
ATOM 1429 C CA . LEU A 1 189 ? 38.375 25.887 23.292 1.00 34.88 177 LEU A CA 1
ATOM 1430 C C . LEU A 1 189 ? 39.314 25.175 22.304 1.00 36.44 177 LEU A C 1
ATOM 1431 O O . LEU A 1 189 ? 39.744 24.037 22.536 1.00 34.94 177 LEU A O 1
ATOM 1436 N N . ASP A 1 190 ? 39.631 25.839 21.199 1.00 37.74 178 ASP A N 1
ATOM 1437 C CA . ASP A 1 190 ? 40.529 25.246 20.207 1.00 38.58 178 ASP A CA 1
ATOM 1438 C C . ASP A 1 190 ? 41.871 24.925 20.867 1.00 37.76 178 ASP A C 1
ATOM 1439 O O . ASP A 1 190 ? 42.390 23.822 20.710 1.00 39.08 178 ASP A O 1
ATOM 1444 N N . SER A 1 191 ? 42.426 25.890 21.602 1.00 37.48 179 SER A N 1
ATOM 1445 C CA . SER A 1 191 ? 43.698 25.682 22.302 1.00 38.93 179 SER A CA 1
ATOM 1446 C C . SER A 1 191 ? 43.608 24.502 23.258 1.00 37.12 179 SER A C 1
ATOM 1447 O O . SER A 1 191 ? 44.534 23.702 23.354 1.00 39.21 179 SER A O 1
ATOM 1450 N N . GLY A 1 192 ? 42.486 24.396 23.959 1.00 37.82 180 GLY A N 1
ATOM 1451 C CA . GLY A 1 192 ? 42.306 23.307 24.902 1.00 35.60 180 GLY A CA 1
ATOM 1452 C C . GLY A 1 192 ? 42.267 21.934 24.272 1.00 35.72 180 GLY A C 1
ATOM 1453 O O . GLY A 1 192 ? 42.874 20.992 24.781 1.00 35.78 180 GLY A O 1
ATOM 1454 N N . PHE A 1 193 ? 41.541 21.808 23.166 1.00 36.76 181 PHE A N 1
ATOM 1455 C CA . PHE A 1 193 ? 41.439 20.534 22.471 1.00 38.30 181 PHE A CA 1
ATOM 1456 C C . PHE A 1 193 ? 42.796 20.101 21.914 1.00 40.38 181 PHE A C 1
ATOM 1457 O O . PHE A 1 193 ? 43.063 18.909 21.738 1.00 41.28 181 PHE A O 1
ATOM 1465 N N . ARG A 1 194 ? 43.652 21.081 21.649 1.00 42.07 182 ARG A N 1
ATOM 1466 C CA . ARG A 1 194 ? 44.977 20.829 21.096 1.00 44.63 182 ARG A CA 1
ATOM 1467 C C . ARG A 1 194 ? 45.912 20.164 22.112 1.00 45.05 182 ARG A C 1
ATOM 1468 O O . ARG A 1 194 ? 46.954 19.627 21.740 1.00 44.14 182 ARG A O 1
ATOM 1476 N N . LEU A 1 195 ? 45.539 20.200 23.391 1.00 44.46 183 LEU A N 1
ATOM 1477 C CA . LEU A 1 195 ? 46.342 19.565 24.438 1.00 43.54 183 LEU A CA 1
ATOM 1478 C C . LEU A 1 195 ? 45.977 18.083 24.542 1.00 43.42 183 LEU A C 1
ATOM 1479 O O . LEU A 1 195 ? 46.668 17.308 25.200 1.00 41.60 183 LEU A O 1
ATOM 1484 N N . LEU A 1 196 ? 44.891 17.693 23.882 1.00 43.70 184 LEU A N 1
ATOM 1485 C CA . LEU A 1 196 ? 44.414 16.322 23.969 1.00 42.66 184 LEU A CA 1
ATOM 1486 C C . LEU A 1 196 ? 44.836 15.372 22.863 1.00 43.71 184 LEU A C 1
ATOM 1487 O O . LEU A 1 196 ? 45.134 15.774 21.740 1.00 43.48 184 LEU A O 1
ATOM 1492 N N . ASN A 1 197 ? 44.854 14.091 23.208 1.00 45.93 185 ASN A N 1
ATOM 1493 C CA . ASN A 1 197 ? 45.200 13.034 22.268 1.00 48.42 185 ASN A CA 1
ATOM 1494 C C 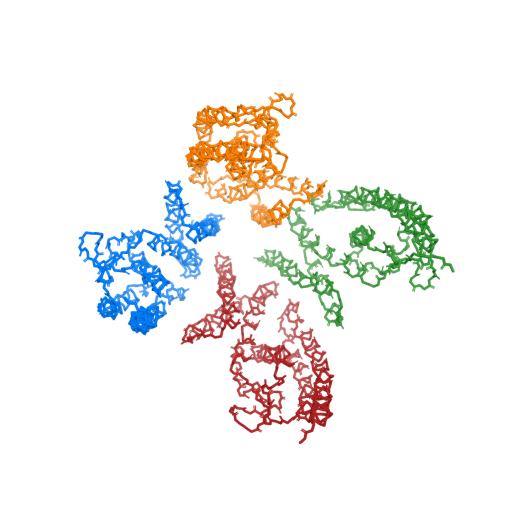. ASN A 1 197 ? 43.924 12.205 22.151 1.00 48.40 185 ASN A C 1
ATOM 1495 O O . ASN A 1 197 ? 43.792 11.158 22.782 1.00 50.69 185 ASN A O 1
ATOM 1500 N N . LEU A 1 198 ? 42.984 12.687 21.350 1.00 47.93 186 LEU A N 1
ATOM 1501 C CA . LEU A 1 198 ? 41.702 12.012 21.187 1.00 48.85 186 LEU A CA 1
ATOM 1502 C C . LEU A 1 198 ? 41.785 10.640 20.530 1.00 50.24 186 LEU A C 1
ATOM 1503 O O . LEU A 1 198 ? 42.361 10.487 19.454 1.00 50.18 186 LEU A O 1
ATOM 1508 N N . LYS A 1 199 ? 41.200 9.640 21.185 1.00 52.00 187 LYS A N 1
ATOM 1509 C CA . LYS A 1 199 ? 41.201 8.282 20.653 1.00 54.50 187 LYS A CA 1
ATOM 1510 C C . LYS A 1 199 ? 39.860 7.913 20.031 1.00 54.78 187 LYS A C 1
ATOM 1511 O O . LYS A 1 199 ? 39.822 7.305 18.964 1.00 54.50 187 LYS A O 1
ATOM 1517 N N . ASN A 1 200 ? 38.770 8.293 20.697 1.00 54.27 188 ASN A N 1
ATOM 1518 C CA . ASN A 1 200 ? 37.419 8.008 20.219 1.00 53.94 188 ASN A CA 1
ATOM 1519 C C . ASN A 1 200 ? 37.237 8.571 18.809 1.00 53.93 188 ASN A C 1
ATOM 1520 O O . ASN A 1 200 ? 37.506 9.745 18.561 1.00 53.73 188 ASN A O 1
ATOM 1525 N N . ASP A 1 201 ? 36.775 7.727 17.891 1.00 55.22 189 ASP A N 1
ATOM 1526 C CA . ASP A 1 201 ? 36.583 8.118 16.493 1.00 56.55 189 ASP A CA 1
ATOM 1527 C C . ASP A 1 201 ? 35.430 9.092 16.254 1.00 54.67 189 ASP A C 1
ATOM 1528 O O . ASP A 1 201 ? 35.498 9.932 15.361 1.00 53.88 189 ASP A O 1
ATOM 1533 N N . SER A 1 202 ? 34.369 8.973 17.042 1.00 52.88 190 SER A N 1
ATOM 1534 C CA . SER A 1 202 ? 33.222 9.861 16.891 1.00 52.32 190 SER A CA 1
ATOM 1535 C C . SER A 1 202 ? 33.631 11.264 17.326 1.00 50.40 190 SER A C 1
ATOM 1536 O O . SER A 1 202 ? 33.398 12.245 16.623 1.00 50.44 190 SER A O 1
ATOM 1539 N N . LEU A 1 203 ? 34.252 11.337 18.496 1.00 49.29 191 LEU A N 1
ATOM 1540 C CA . LEU A 1 203 ? 34.714 12.595 19.060 1.00 47.48 191 LEU A CA 1
ATOM 1541 C C . LEU A 1 203 ? 35.788 13.236 18.192 1.00 46.97 191 LEU A C 1
ATOM 1542 O O . LEU A 1 203 ? 35.758 14.438 17.947 1.00 45.57 191 LEU A O 1
ATOM 1547 N N . ARG A 1 204 ? 36.740 12.435 17.731 1.00 48.08 192 ARG A N 1
ATOM 1548 C CA . ARG A 1 204 ? 37.810 12.964 16.897 1.00 50.30 192 ARG A CA 1
ATOM 1549 C C . ARG A 1 204 ? 37.181 13.503 15.612 1.00 50.16 192 ARG A C 1
ATOM 1550 O O . ARG A 1 204 ? 37.640 14.491 15.042 1.00 48.68 192 ARG A O 1
ATOM 1558 N N . LYS A 1 205 ? 36.104 12.859 15.180 1.00 50.18 193 LYS A N 1
ATOM 1559 C CA . LYS A 1 205 ? 35.391 13.273 13.982 1.00 50.95 193 LYS A CA 1
ATOM 1560 C C . LYS A 1 205 ? 34.734 14.634 14.225 1.00 49.60 193 LYS A C 1
ATOM 1561 O O . LYS A 1 205 ? 34.919 15.579 13.457 1.00 47.51 193 LYS A O 1
ATOM 1567 N N . ARG A 1 206 ? 33.967 14.731 15.305 1.00 46.88 194 ARG A N 1
ATOM 1568 C CA . ARG A 1 206 ? 33.283 15.979 15.638 1.00 45.08 194 ARG A CA 1
ATOM 1569 C C . ARG A 1 206 ? 34.298 17.104 15.860 1.00 42.56 194 ARG A C 1
ATOM 1570 O O . ARG A 1 206 ? 34.063 18.257 15.492 1.00 39.12 194 ARG A O 1
ATOM 1578 N N . TYR A 1 207 ? 35.431 16.752 16.459 1.00 40.47 195 TYR A N 1
ATOM 1579 C CA . TYR A 1 207 ? 36.476 17.722 16.734 1.00 40.59 195 TYR A CA 1
ATOM 1580 C C . TYR A 1 207 ? 37.021 18.400 15.478 1.00 40.73 195 TYR A C 1
ATOM 1581 O O . TYR A 1 207 ? 37.474 19.541 15.538 1.00 38.89 195 TYR A O 1
ATOM 1590 N N . ASP A 1 208 ? 36.985 17.707 14.343 1.00 42.27 196 ASP A N 1
ATOM 1591 C CA . ASP A 1 208 ? 37.475 18.301 13.104 1.00 43.74 196 ASP A CA 1
ATOM 1592 C C . ASP A 1 208 ? 36.566 19.420 12.614 1.00 42.73 196 ASP A C 1
ATOM 1593 O O . ASP A 1 208 ? 36.962 20.215 11.763 1.00 42.78 196 ASP A O 1
ATOM 1598 N N . GLY A 1 209 ? 35.353 19.487 13.157 1.00 40.78 197 GLY A N 1
ATOM 1599 C CA . GLY A 1 209 ? 34.430 20.536 12.761 1.00 39.31 197 GLY A CA 1
ATOM 1600 C C . GLY A 1 209 ? 34.641 21.841 13.522 1.00 38.82 197 GLY A C 1
ATOM 1601 O O . GLY A 1 209 ? 34.050 22.863 13.174 1.00 38.43 197 GLY A O 1
ATOM 1602 N N . LEU A 1 210 ? 35.486 21.814 14.554 1.00 36.36 198 LEU A N 1
ATOM 1603 C CA . LEU A 1 210 ? 35.757 23.006 15.362 1.00 35.35 198 LEU A CA 1
ATOM 1604 C C . LEU A 1 210 ? 36.442 24.128 14.583 1.00 35.83 198 LEU A C 1
ATOM 1605 O O . LEU A 1 210 ? 36.083 25.306 14.727 1.00 36.14 198 LEU A O 1
ATOM 1610 N N . LYS A 1 211 ? 37.433 23.779 13.763 1.00 35.34 199 LYS A N 1
ATOM 1611 C CA . LYS A 1 211 ? 38.139 24.807 12.999 1.00 35.03 199 LYS A CA 1
ATOM 1612 C C . LYS A 1 211 ? 37.175 25.624 12.144 1.00 34.16 199 LYS A C 1
ATOM 1613 O O . LYS A 1 211 ? 37.384 26.825 11.934 1.00 33.16 199 LYS A O 1
ATOM 1619 N N . TYR A 1 212 ? 36.117 24.991 11.655 1.00 32.41 200 TYR A N 1
ATOM 1620 C CA . TYR A 1 212 ? 35.128 25.726 10.865 1.00 38.02 200 TYR A CA 1
ATOM 1621 C C . TYR A 1 212 ? 34.438 26.787 11.757 1.00 35.91 200 TYR A C 1
ATOM 1622 O O . TYR A 1 212 ? 34.167 27.912 11.319 1.00 33.80 200 TYR A O 1
ATOM 1631 N N . ASP A 1 213 ? 34.147 26.428 13.005 1.00 34.84 201 ASP A N 1
ATOM 1632 C CA . ASP A 1 213 ? 33.520 27.385 13.928 1.00 35.74 201 ASP A CA 1
ATOM 1633 C C . ASP A 1 213 ? 34.513 28.493 14.294 1.00 34.41 201 ASP A C 1
ATOM 1634 O O . ASP A 1 213 ? 34.130 29.656 14.422 1.00 33.99 201 ASP A O 1
ATOM 1639 N N . VAL A 1 214 ? 35.788 28.132 14.449 1.00 35.21 202 VAL A N 1
ATOM 1640 C CA . VAL A 1 214 ? 36.830 29.121 14.768 1.00 33.95 202 VAL A CA 1
ATOM 1641 C C . VAL A 1 214 ? 36.916 30.158 13.643 1.00 34.97 202 VAL A C 1
ATOM 1642 O O . VAL A 1 214 ? 36.941 31.367 13.894 1.00 36.89 202 VAL A O 1
ATOM 1646 N N . LYS A 1 215 ? 36.951 29.682 12.401 1.00 34.38 203 LYS A N 1
ATOM 1647 C CA . LYS A 1 215 ? 37.058 30.577 11.248 1.00 34.94 203 LYS A CA 1
ATOM 1648 C C . LYS A 1 215 ? 35.819 31.450 11.089 1.00 34.99 203 LYS A C 1
ATOM 1649 O O . LYS A 1 215 ? 35.928 32.655 10.808 1.00 34.23 203 LYS A O 1
ATOM 1655 N N . LYS A 1 216 ? 34.642 30.853 11.277 1.00 34.98 204 LYS A N 1
ATOM 1656 C CA . LYS A 1 216 ? 33.396 31.608 11.146 1.00 33.32 204 LYS A CA 1
ATOM 1657 C C . LYS A 1 216 ? 33.398 32.818 12.080 1.00 31.75 204 LYS A C 1
ATOM 1658 O O . LYS A 1 216 ? 33.191 33.943 11.642 1.00 31.24 204 LYS A O 1
ATOM 1664 N N . VAL A 1 217 ? 33.636 32.588 13.366 1.00 32.82 205 VAL A N 1
ATOM 1665 C CA . VAL A 1 217 ? 33.647 33.680 14.341 1.00 35.49 205 VAL A CA 1
ATOM 1666 C C . VAL A 1 217 ? 34.790 34.684 14.103 1.00 35.79 205 VAL A C 1
ATOM 1667 O O . VAL A 1 217 ? 34.614 35.890 14.312 1.00 37.03 205 VAL A O 1
ATOM 1671 N N . GLU A 1 218 ? 35.954 34.198 13.671 1.00 35.04 206 GLU A N 1
ATOM 1672 C CA . GLU A 1 218 ? 37.066 35.107 13.396 1.00 35.65 206 GLU A CA 1
ATOM 1673 C C . GLU A 1 218 ? 36.675 36.010 12.234 1.00 34.51 206 GLU A C 1
ATOM 1674 O O . GLU A 1 218 ? 37.119 37.164 12.150 1.00 31.79 206 GLU A O 1
ATOM 1680 N N . GLU A 1 219 ? 35.822 35.497 11.347 1.00 35.58 207 GLU A N 1
ATOM 1681 C CA . GLU A 1 219 ? 35.395 36.285 10.197 1.00 36.63 207 GLU A CA 1
ATOM 1682 C C . GLU A 1 219 ? 34.439 37.397 10.627 1.00 36.03 207 GLU A C 1
ATOM 1683 O O . GLU A 1 219 ? 34.396 38.475 10.025 1.00 37.77 207 GLU A O 1
ATOM 1689 N N . VAL A 1 220 ? 33.666 37.137 11.669 1.00 32.00 208 VAL A N 1
ATOM 1690 C CA . VAL A 1 220 ? 32.751 38.143 12.167 1.00 33.48 208 VAL A CA 1
ATOM 1691 C C . VAL A 1 220 ? 33.575 39.266 12.788 1.00 33.26 208 VAL A C 1
ATOM 1692 O O . VAL A 1 220 ? 33.282 40.444 12.589 1.00 31.95 208 VAL A O 1
ATOM 1696 N N . VAL A 1 221 ? 34.610 38.897 13.541 1.00 34.70 209 VAL A N 1
ATOM 1697 C CA . VAL A 1 221 ? 35.467 39.896 14.176 1.00 35.51 209 VAL A CA 1
ATOM 1698 C C . VAL A 1 221 ? 36.085 40.768 13.102 1.00 36.01 209 VAL A C 1
ATOM 1699 O O . VAL A 1 221 ? 36.138 41.989 13.230 1.00 36.43 209 VAL A O 1
ATOM 1703 N N . TYR A 1 222 ? 36.525 40.119 12.027 1.00 37.53 210 TYR A N 1
ATOM 1704 C CA . TYR A 1 222 ? 37.133 40.787 10.884 1.00 36.25 210 TYR A CA 1
ATOM 1705 C C . TYR A 1 222 ? 36.170 41.828 10.309 1.00 37.33 210 TYR A C 1
ATOM 1706 O O . TYR A 1 222 ? 36.536 43.001 10.154 1.00 36.12 210 TYR A O 1
ATOM 1715 N N . ASP A 1 223 ? 34.943 41.404 10.004 1.00 37.09 211 ASP A N 1
ATOM 1716 C CA . ASP A 1 223 ? 33.937 42.314 9.444 1.00 37.46 211 ASP A CA 1
ATOM 1717 C C . ASP A 1 223 ? 33.699 43.512 10.363 1.00 36.63 211 ASP A C 1
ATOM 1718 O O . ASP A 1 223 ? 33.558 44.642 9.903 1.00 39.48 211 ASP A O 1
ATOM 1723 N N . LEU A 1 224 ? 33.617 43.254 11.662 1.00 36.68 212 LEU A N 1
ATOM 1724 C CA . LEU A 1 224 ? 33.391 44.311 12.649 1.00 38.07 212 LEU A CA 1
ATOM 1725 C C . LEU A 1 224 ? 34.585 45.257 12.671 1.00 40.77 212 LEU A C 1
ATOM 1726 O O . LEU A 1 224 ? 34.432 46.478 12.669 1.00 38.78 212 LEU A O 1
ATOM 1731 N N . SER A 1 225 ? 35.776 44.667 12.682 1.00 43.17 213 SER A N 1
ATOM 1732 C CA . SER A 1 225 ? 37.023 45.414 12.754 1.00 46.13 213 SER A CA 1
ATOM 1733 C C . SER A 1 225 ? 37.270 46.316 11.555 1.00 47.53 213 SER A C 1
ATOM 1734 O O . SER A 1 225 ? 37.586 47.490 11.713 1.00 48.49 213 SER A O 1
ATOM 1737 N N . ILE A 1 226 ? 37.114 45.768 10.356 1.00 49.29 214 ILE A N 1
ATOM 1738 C CA . ILE A 1 226 ? 37.349 46.528 9.135 1.00 51.13 214 ILE A CA 1
ATOM 1739 C C . ILE A 1 226 ? 36.346 47.667 8.933 1.00 54.05 214 ILE A C 1
ATOM 1740 O O . ILE A 1 226 ? 36.432 48.411 7.957 1.00 54.82 214 ILE A O 1
ATOM 1745 N N . ARG A 1 227 ? 35.394 47.804 9.850 1.00 56.00 215 ARG A N 1
ATOM 1746 C CA . ARG A 1 227 ? 34.402 48.867 9.750 1.00 59.36 215 ARG A CA 1
ATOM 1747 C C . ARG A 1 227 ? 34.449 49.766 10.974 1.00 60.47 215 ARG A C 1
ATOM 1748 O O . ARG A 1 227 ? 33.569 50.599 11.173 1.00 59.92 215 ARG A O 1
ATOM 1756 N N . GLY A 1 228 ? 35.481 49.584 11.792 1.00 62.65 216 GLY A N 1
ATOM 1757 C CA . GLY A 1 228 ? 35.638 50.389 12.989 1.00 65.05 216 GLY A CA 1
ATOM 1758 C C . GLY A 1 228 ? 34.601 50.111 14.058 1.00 67.86 216 GLY A C 1
ATOM 1759 O O . GLY A 1 228 ? 34.000 51.038 14.597 1.00 69.14 216 GLY A O 1
ATOM 1760 N N . PHE A 1 229 ? 34.388 48.836 14.368 1.00 70.08 217 PHE A N 1
ATOM 1761 C CA . PHE A 1 229 ? 33.421 48.440 15.391 1.00 71.70 217 PHE A CA 1
ATOM 1762 C C . PHE A 1 229 ? 34.106 47.661 16.519 1.00 72.43 217 PHE A C 1
ATOM 1763 O O . PHE A 1 229 ? 35.326 47.396 16.409 1.00 71.90 217 PHE A O 1
ATOM 1771 N N . MET B 1 13 ? 63.786 -28.836 4.840 1.00 57.84 1 MET B N 1
ATOM 1772 C CA . MET B 1 13 ? 62.898 -28.334 5.928 1.00 59.20 1 MET B CA 1
ATOM 1773 C C . MET B 1 13 ? 61.508 -28.916 5.735 1.00 57.96 1 MET B C 1
ATOM 1774 O O . MET B 1 13 ? 61.073 -29.099 4.603 1.00 59.73 1 MET B O 1
ATOM 1779 N N . SER B 1 14 ? 60.809 -29.200 6.832 1.00 55.90 2 SER B N 1
ATOM 1780 C CA . SER B 1 14 ? 59.469 -29.779 6.749 1.00 53.63 2 SER B CA 1
ATOM 1781 C C . SER B 1 14 ? 58.361 -28.732 6.840 1.00 52.05 2 SER B C 1
ATOM 1782 O O . SER B 1 14 ? 58.598 -27.593 7.241 1.00 50.47 2 SER B O 1
ATOM 1785 N N . VAL B 1 15 ? 57.147 -29.132 6.478 1.00 50.26 3 VAL B N 1
ATOM 1786 C CA . VAL B 1 15 ? 56.010 -28.226 6.505 1.00 50.60 3 VAL B CA 1
ATOM 1787 C C . VAL B 1 15 ? 55.834 -27.566 7.862 1.00 52.67 3 VAL B C 1
ATOM 1788 O O . VAL B 1 15 ? 55.640 -26.351 7.953 1.00 51.73 3 VAL B O 1
ATOM 1792 N N . SER B 1 16 ? 55.895 -28.375 8.914 1.00 53.12 4 SER B N 1
ATOM 1793 C CA . SER B 1 16 ? 55.730 -27.874 10.273 1.00 54.54 4 SER B CA 1
ATOM 1794 C C . SER B 1 16 ? 56.812 -26.853 10.646 1.00 53.45 4 SER B C 1
ATOM 1795 O O . SER B 1 16 ? 56.524 -25.857 11.305 1.00 52.46 4 SER B O 1
ATOM 1798 N N . GLU B 1 17 ? 58.050 -27.093 10.223 1.00 51.96 5 GLU B N 1
ATOM 1799 C CA . GLU B 1 17 ? 59.140 -26.165 10.525 1.00 53.09 5 GLU B CA 1
ATOM 1800 C C . GLU B 1 17 ? 58.929 -24.835 9.791 1.00 51.81 5 GLU B C 1
ATOM 1801 O O . GLU B 1 17 ? 59.009 -23.756 10.391 1.00 51.04 5 GLU B O 1
ATOM 1807 N N . ILE B 1 18 ? 58.674 -24.930 8.486 1.00 48.89 6 ILE B N 1
ATOM 1808 C CA . ILE B 1 18 ? 58.448 -23.766 7.641 1.00 45.63 6 ILE B CA 1
ATOM 1809 C C . ILE B 1 18 ? 57.401 -22.854 8.253 1.00 45.38 6 ILE B C 1
ATOM 1810 O O . ILE B 1 18 ? 57.637 -21.663 8.424 1.00 43.27 6 ILE B O 1
ATOM 1815 N N . PHE B 1 19 ? 56.249 -23.409 8.606 1.00 45.19 7 PHE B N 1
ATOM 1816 C CA . PHE B 1 19 ? 55.207 -22.583 9.191 1.00 47.97 7 PHE B CA 1
ATOM 1817 C C . PHE B 1 19 ? 55.547 -22.011 10.554 1.00 49.03 7 PHE B C 1
ATOM 1818 O O . PHE B 1 19 ? 55.049 -20.946 10.915 1.00 47.81 7 PHE B O 1
ATOM 1826 N N . VAL B 1 20 ? 56.396 -22.709 11.304 1.00 50.68 8 VAL B N 1
ATOM 1827 C CA . VAL B 1 20 ? 56.803 -22.221 12.612 1.00 52.72 8 VAL B CA 1
ATOM 1828 C C . VAL B 1 20 ? 57.674 -20.989 12.381 1.00 52.19 8 VAL B C 1
ATOM 1829 O O . VAL B 1 20 ? 57.583 -20.007 13.119 1.00 51.86 8 VAL B O 1
ATOM 1833 N N . GLU B 1 21 ? 58.510 -21.046 11.348 1.00 52.87 9 GLU B N 1
ATOM 1834 C CA . GLU B 1 21 ? 59.380 -19.923 11.005 1.00 53.18 9 GLU B CA 1
ATOM 1835 C C . GLU B 1 21 ? 58.479 -18.765 10.557 1.00 53.16 9 GLU B C 1
ATOM 1836 O O . GLU B 1 21 ? 58.683 -17.619 10.953 1.00 52.84 9 GLU B O 1
ATOM 1842 N N . LEU B 1 22 ? 57.469 -19.065 9.745 1.00 52.57 10 LEU B N 1
ATOM 1843 C CA . LEU B 1 22 ? 56.548 -18.028 9.302 1.00 53.78 10 LEU B CA 1
ATOM 1844 C C . LEU B 1 22 ? 55.884 -17.388 10.520 1.00 55.11 10 LEU B C 1
ATOM 1845 O O . LEU B 1 22 ? 55.626 -16.185 10.538 1.00 54.08 10 LEU B O 1
ATOM 1850 N N . GLN B 1 23 ? 55.604 -18.208 11.531 1.00 56.74 11 GLN B N 1
ATOM 1851 C CA . GLN B 1 23 ? 54.989 -17.744 12.770 1.00 57.67 11 GLN B CA 1
ATOM 1852 C C . GLN B 1 23 ? 55.951 -16.742 13.406 1.00 56.90 11 GLN B C 1
ATOM 1853 O O . GLN B 1 23 ? 55.537 -15.764 14.029 1.00 55.94 11 GLN B O 1
ATOM 1859 N N . GLY B 1 24 ? 57.243 -16.994 13.221 1.00 57.39 12 GLY B N 1
ATOM 1860 C CA . GLY B 1 24 ? 58.269 -16.117 13.757 1.00 57.79 12 GLY B CA 1
ATOM 1861 C C . GLY B 1 24 ? 58.306 -14.752 13.088 1.00 58.40 12 GLY B C 1
ATOM 1862 O O . GLY B 1 24 ? 58.245 -13.729 13.770 1.00 57.81 12 GLY B O 1
ATOM 1863 N N . PHE B 1 25 ? 58.403 -14.731 11.759 1.00 59.17 13 PHE B N 1
ATOM 1864 C CA . PHE B 1 25 ? 58.447 -13.476 11.009 1.00 59.05 13 PHE B CA 1
ATOM 1865 C C . PHE B 1 25 ? 57.208 -12.612 11.254 1.00 58.43 13 PHE B C 1
ATOM 1866 O O . PHE B 1 25 ? 57.314 -11.396 11.414 1.00 58.25 13 PHE B O 1
ATOM 1874 N N . LEU B 1 26 ? 56.037 -13.240 11.276 1.00 57.36 14 LEU B N 1
ATOM 1875 C CA . LEU B 1 26 ? 54.795 -12.512 11.506 1.00 57.05 14 LEU B CA 1
ATOM 1876 C C . LEU B 1 26 ? 54.766 -11.877 12.889 1.00 56.84 14 LEU B C 1
ATOM 1877 O O . LEU B 1 26 ? 54.224 -10.787 13.066 1.00 57.43 14 LEU B O 1
ATOM 1882 N N . ALA B 1 27 ? 55.349 -12.561 13.868 1.00 55.31 15 ALA B N 1
ATOM 1883 C CA . ALA B 1 27 ? 55.377 -12.049 15.232 1.00 54.88 15 ALA B CA 1
ATOM 1884 C C . ALA B 1 27 ? 56.331 -10.865 15.309 1.00 53.84 15 ALA B C 1
ATOM 1885 O O . ALA B 1 27 ? 56.073 -9.893 16.018 1.00 53.69 15 ALA B O 1
ATOM 1887 N N . ALA B 1 28 ? 57.437 -10.954 14.583 1.00 53.20 16 ALA B N 1
ATOM 1888 C CA . ALA B 1 28 ? 58.409 -9.872 14.562 1.00 54.41 16 ALA B CA 1
ATOM 1889 C C . ALA B 1 28 ? 57.766 -8.685 13.853 1.00 55.76 16 ALA B C 1
ATOM 1890 O O . ALA B 1 28 ? 57.823 -7.551 14.331 1.00 54.48 16 ALA B O 1
ATOM 1892 N N . GLU B 1 29 ? 57.143 -8.961 12.711 1.00 57.73 17 GLU B N 1
ATOM 1893 C CA . GLU B 1 29 ? 56.481 -7.925 11.929 1.00 58.91 17 GLU B CA 1
ATOM 1894 C C . GLU B 1 29 ? 55.520 -7.132 12.815 1.00 57.76 17 GLU B C 1
ATOM 1895 O O . GLU B 1 29 ? 55.505 -5.898 12.789 1.00 55.73 17 GLU B O 1
ATOM 1901 N N . GLN B 1 30 ? 54.729 -7.847 13.608 1.00 57.69 18 GLN B N 1
ATOM 1902 C CA . GLN B 1 30 ? 53.768 -7.210 14.501 1.00 57.38 18 GLN B CA 1
ATOM 1903 C C . GLN B 1 30 ? 54.451 -6.417 15.618 1.00 56.69 18 GLN B C 1
ATOM 1904 O O . GLN B 1 30 ? 53.894 -5.447 16.129 1.00 56.29 18 GLN B O 1
ATOM 1910 N N . ASP B 1 31 ? 55.655 -6.825 16.001 1.00 54.75 19 ASP B N 1
ATOM 1911 C CA . ASP B 1 31 ? 56.368 -6.103 17.043 1.00 54.32 19 ASP B CA 1
ATOM 1912 C C . ASP B 1 31 ? 56.886 -4.786 16.475 1.00 53.09 19 ASP B C 1
ATOM 1913 O O . ASP B 1 31 ? 57.040 -3.801 17.199 1.00 52.14 19 ASP B O 1
ATOM 1918 N N . ILE B 1 32 ? 57.148 -4.784 15.170 1.00 51.60 20 ILE B N 1
ATOM 1919 C CA . ILE B 1 32 ? 57.636 -3.603 14.471 1.00 50.46 20 ILE B CA 1
ATOM 1920 C C . ILE B 1 32 ? 56.532 -2.560 14.445 1.00 50.65 20 ILE B C 1
ATOM 1921 O O . ILE B 1 32 ? 56.776 -1.380 14.703 1.00 49.69 20 ILE B O 1
ATOM 1926 N N . ARG B 1 33 ? 55.316 -2.999 14.140 1.00 50.56 21 ARG B N 1
ATOM 1927 C CA . ARG B 1 33 ? 54.176 -2.093 14.108 1.00 52.37 21 ARG B CA 1
ATOM 1928 C C . ARG B 1 33 ? 54.012 -1.430 15.469 1.00 51.05 21 ARG B C 1
ATOM 1929 O O . ARG B 1 33 ? 53.651 -0.258 15.549 1.00 51.78 21 ARG B O 1
ATOM 1937 N N . GLU B 1 34 ? 54.264 -2.183 16.537 1.00 51.00 22 GLU B N 1
ATOM 1938 C CA . GLU B 1 34 ? 54.143 -1.640 17.890 1.00 52.28 22 GLU B CA 1
ATOM 1939 C C . GLU B 1 34 ? 55.177 -0.549 18.154 1.00 50.95 22 GLU B C 1
ATOM 1940 O O . GLU B 1 34 ? 54.840 0.534 18.633 1.00 49.86 22 GLU B O 1
ATOM 1946 N N . GLU B 1 35 ? 56.438 -0.840 17.855 1.00 50.39 23 GLU B N 1
ATOM 1947 C CA . GLU B 1 35 ? 57.492 0.146 18.057 1.00 50.84 23 GLU B CA 1
ATOM 1948 C C . GLU B 1 35 ? 57.184 1.387 17.232 1.00 49.22 23 GLU B C 1
ATOM 1949 O O . GLU B 1 35 ? 57.389 2.509 17.685 1.00 49.91 23 GLU B O 1
ATOM 1955 N N . ILE B 1 36 ? 56.692 1.172 16.017 1.00 48.62 24 ILE B N 1
ATOM 1956 C CA . ILE B 1 36 ? 56.334 2.263 15.115 1.00 47.91 24 ILE B CA 1
ATOM 1957 C C . ILE B 1 36 ? 55.232 3.109 15.749 1.00 48.30 24 ILE B C 1
ATOM 1958 O O . ILE B 1 36 ? 55.333 4.334 15.802 1.00 48.19 24 ILE B O 1
ATOM 1963 N N . ARG B 1 37 ? 54.188 2.442 16.233 1.00 48.50 25 ARG B N 1
ATOM 1964 C CA . ARG B 1 37 ? 53.058 3.119 16.858 1.00 49.80 25 ARG B CA 1
ATOM 1965 C C . ARG B 1 37 ? 53.490 4.001 18.023 1.00 47.82 25 ARG B C 1
ATOM 1966 O O . ARG B 1 37 ? 52.967 5.096 18.192 1.00 48.18 25 ARG B O 1
ATOM 1974 N N . LYS B 1 38 ? 54.444 3.535 18.825 1.00 48.18 26 LYS B N 1
ATOM 1975 C CA . LYS B 1 38 ? 54.906 4.324 19.967 1.00 47.98 26 LYS B CA 1
ATOM 1976 C C . LYS B 1 38 ? 55.630 5.582 19.501 1.00 47.14 26 LYS B C 1
ATOM 1977 O O . LYS B 1 38 ? 55.445 6.661 20.062 1.00 46.77 26 LYS B O 1
ATOM 1983 N N . VAL B 1 39 ? 56.474 5.433 18.484 1.00 46.44 27 VAL B N 1
ATOM 1984 C CA . VAL B 1 39 ? 57.223 6.567 17.945 1.00 44.67 27 VAL B CA 1
ATOM 1985 C C . VAL B 1 39 ? 56.269 7.584 17.314 1.00 42.88 27 VAL B C 1
ATOM 1986 O O . VAL B 1 39 ? 56.420 8.788 17.504 1.00 41.64 27 VAL B O 1
ATOM 1990 N N . VAL B 1 40 ? 55.272 7.101 16.581 1.00 42.97 28 VAL B N 1
ATOM 1991 C CA . VAL B 1 40 ? 54.320 8.002 15.934 1.00 43.48 28 VAL B CA 1
ATOM 1992 C C . VAL B 1 40 ? 53.516 8.835 16.930 1.00 43.18 28 VAL B C 1
ATOM 1993 O O . VAL B 1 40 ? 53.282 10.018 16.700 1.00 44.00 28 VAL B O 1
ATOM 1997 N N . GLN B 1 41 ? 53.092 8.219 18.032 1.00 43.67 29 GLN B N 1
ATOM 1998 C CA . GLN B 1 41 ? 52.328 8.929 19.054 1.00 44.39 29 GLN B CA 1
ATOM 1999 C C . GLN B 1 41 ? 53.159 10.078 19.605 1.00 43.54 29 GLN B C 1
ATOM 2000 O O . GLN B 1 41 ? 52.660 11.184 19.807 1.00 42.39 29 GLN B O 1
ATOM 2006 N N . SER B 1 42 ? 54.436 9.808 19.836 1.00 43.96 30 SER B N 1
ATOM 2007 C CA . SER B 1 42 ? 55.347 10.814 20.353 1.00 43.63 30 SER B CA 1
ATOM 2008 C C . SER B 1 42 ? 55.503 11.935 19.329 1.00 42.91 30 SER B C 1
ATOM 2009 O O . SER B 1 42 ? 55.603 13.119 19.672 1.00 42.94 30 SER B O 1
ATOM 2012 N N . LEU B 1 43 ? 55.508 11.550 18.063 1.00 41.79 31 LEU B N 1
ATOM 2013 C CA . LEU B 1 43 ? 55.643 12.499 16.968 1.00 42.07 31 LEU B CA 1
ATOM 2014 C C . LEU B 1 43 ? 54.393 13.394 16.878 1.00 40.71 31 LEU B C 1
ATOM 2015 O O . LEU B 1 43 ? 54.496 14.603 16.659 1.00 39.26 31 LEU B O 1
ATOM 2020 N N . GLU B 1 44 ? 53.216 12.800 17.057 1.00 39.69 32 GLU B N 1
ATOM 2021 C CA . GLU B 1 44 ? 51.978 13.563 16.974 1.00 41.51 32 GLU B CA 1
ATOM 2022 C C . GLU B 1 44 ? 51.895 14.557 18.122 1.00 42.42 32 GLU B C 1
ATOM 2023 O O . GLU B 1 44 ? 51.419 15.682 17.949 1.00 40.85 32 GLU B O 1
ATOM 2029 N N . GLN B 1 45 ? 52.376 14.140 19.290 1.00 42.50 33 GLN B N 1
ATOM 2030 C CA . GLN B 1 45 ? 52.392 15.004 20.464 1.00 40.83 33 GLN B CA 1
ATOM 2031 C C . GLN B 1 45 ? 53.306 16.204 20.176 1.00 38.50 33 GLN B C 1
ATOM 2032 O O . GLN B 1 45 ? 52.915 17.352 20.370 1.00 37.23 33 GLN B O 1
ATOM 2038 N N . THR B 1 46 ? 54.523 15.943 19.706 1.00 37.76 34 THR B N 1
ATOM 2039 C CA . THR B 1 46 ? 55.446 17.040 19.397 1.00 37.29 34 THR B CA 1
ATOM 2040 C C . THR B 1 46 ? 54.856 17.969 18.319 1.00 35.25 34 THR B C 1
ATOM 2041 O O . THR B 1 46 ? 54.998 19.190 18.392 1.00 35.90 34 THR B O 1
ATOM 2045 N N . ALA B 1 47 ? 54.183 17.391 17.328 1.00 35.12 35 ALA B N 1
ATOM 2046 C CA . ALA B 1 47 ? 53.584 18.191 16.261 1.00 34.83 35 ALA B CA 1
ATOM 2047 C C . ALA B 1 47 ? 52.476 19.093 16.811 1.00 34.65 35 ALA B C 1
ATOM 2048 O O . ALA B 1 47 ? 52.285 20.210 16.338 1.00 34.56 35 ALA B O 1
ATOM 2050 N N . ARG B 1 48 ? 51.749 18.604 17.809 1.00 34.96 36 ARG B N 1
ATOM 2051 C CA . ARG B 1 48 ? 50.680 19.390 18.417 1.00 37.42 36 ARG B CA 1
ATOM 2052 C C . ARG B 1 48 ? 51.275 20.560 19.193 1.00 36.83 36 ARG B C 1
ATOM 2053 O O . ARG B 1 48 ? 50.746 21.674 19.173 1.00 34.01 36 ARG B O 1
ATOM 2061 N N . GLU B 1 49 ? 52.382 20.306 19.876 1.00 36.95 37 GLU B N 1
ATOM 2062 C CA . GLU B 1 49 ? 53.035 21.360 20.636 1.00 38.73 37 GLU B CA 1
ATOM 2063 C C . GLU B 1 49 ? 53.571 22.438 19.687 1.00 39.03 37 GLU B C 1
ATOM 2064 O O . GLU B 1 49 ? 53.490 23.634 19.979 1.00 39.49 37 GLU B O 1
ATOM 2070 N N . ILE B 1 50 ? 54.096 22.028 18.538 1.00 36.60 38 ILE B N 1
ATOM 2071 C CA . ILE B 1 50 ? 54.617 23.017 17.605 1.00 36.36 38 ILE B CA 1
ATOM 2072 C C . ILE B 1 50 ? 53.476 23.869 17.055 1.00 36.99 38 ILE B C 1
ATOM 2073 O O . ILE B 1 50 ? 53.600 25.088 16.940 1.00 35.51 38 ILE B O 1
ATOM 2078 N N . LEU B 1 51 ? 52.355 23.234 16.729 1.00 38.08 39 LEU B N 1
ATOM 2079 C CA . LEU B 1 51 ? 51.217 23.988 16.215 1.00 39.12 39 LEU B CA 1
ATOM 2080 C C . LEU B 1 51 ? 50.778 25.026 17.250 1.00 39.64 39 LEU B C 1
ATOM 2081 O O . LEU B 1 51 ? 50.410 26.146 16.904 1.00 40.56 39 LEU B O 1
ATOM 2086 N N . THR B 1 52 ? 50.830 24.655 18.523 1.00 39.81 40 THR B N 1
ATOM 2087 C CA . THR B 1 52 ? 50.437 25.576 19.581 1.00 43.53 40 THR B CA 1
ATOM 2088 C C . THR B 1 52 ? 51.366 26.796 19.616 1.00 44.56 40 THR B C 1
ATOM 2089 O O . THR B 1 52 ? 50.919 27.914 19.853 1.00 45.85 40 THR B O 1
ATOM 2093 N N . LEU B 1 53 ? 52.655 26.577 19.376 1.00 44.85 41 LEU B N 1
ATOM 2094 C CA . LEU B 1 53 ? 53.624 27.671 19.378 1.00 44.77 41 LEU B CA 1
ATOM 2095 C C . LEU B 1 53 ? 53.388 28.615 18.206 1.00 44.88 41 LEU B C 1
ATOM 2096 O O . LEU B 1 53 ? 53.736 29.789 18.275 1.00 46.90 41 LEU B O 1
ATOM 2101 N N . LEU B 1 54 ? 52.792 28.108 17.133 1.00 44.92 42 LEU B N 1
ATOM 2102 C CA . LEU B 1 54 ? 52.546 28.928 15.957 1.00 44.87 42 LEU B CA 1
ATOM 2103 C C . LEU B 1 54 ? 51.127 29.516 15.871 1.00 47.90 42 LEU B C 1
ATOM 2104 O O . LEU B 1 54 ? 50.953 30.658 15.428 1.00 48.17 42 LEU B O 1
ATOM 2109 N N . GLN B 1 55 ? 50.122 28.747 16.293 1.00 49.50 43 GLN B N 1
ATOM 2110 C CA . GLN B 1 55 ? 48.727 29.204 16.257 1.00 49.81 43 GLN B CA 1
ATOM 2111 C C . GLN B 1 55 ? 48.570 30.629 16.795 1.00 48.16 43 GLN B C 1
ATOM 2112 O O . GLN B 1 55 ? 47.698 31.381 16.347 1.00 44.93 43 GLN B O 1
ATOM 2118 N N . GLY B 1 56 ? 49.432 30.992 17.743 1.00 46.57 44 GLY B N 1
ATOM 2119 C CA . GLY B 1 56 ? 49.390 32.316 18.340 1.00 43.88 44 GLY B CA 1
ATOM 2120 C C . GLY B 1 56 ? 49.509 33.486 17.375 1.00 42.61 44 GLY B C 1
ATOM 2121 O O . GLY B 1 56 ? 49.075 34.591 17.698 1.00 41.90 44 GLY B O 1
ATOM 2122 N N . VAL B 1 57 ? 50.097 33.266 16.197 1.00 42.02 45 VAL B N 1
ATOM 2123 C CA . VAL B 1 57 ? 50.231 34.348 15.221 1.00 39.96 45 VAL B CA 1
ATOM 2124 C C . VAL B 1 57 ? 48.858 34.875 14.782 1.00 38.06 45 VAL B C 1
ATOM 2125 O O . VAL B 1 57 ? 48.756 35.980 14.265 1.00 35.80 45 VAL B O 1
ATOM 2129 N N . HIS B 1 58 ? 47.806 34.089 14.990 1.00 39.60 46 HIS B N 1
ATOM 2130 C CA . HIS B 1 58 ? 46.460 34.515 14.592 1.00 41.18 46 HIS B CA 1
ATOM 2131 C C . HIS B 1 58 ? 45.818 35.577 15.470 1.00 42.27 46 HIS B C 1
ATOM 2132 O O . HIS B 1 58 ? 44.872 36.228 15.042 1.00 43.25 46 HIS B O 1
ATOM 2139 N N . GLN B 1 59 ? 46.325 35.768 16.685 1.00 45.45 47 GLN B N 1
ATOM 2140 C CA . GLN B 1 59 ? 45.741 36.760 17.595 1.00 48.28 47 GLN B CA 1
ATOM 2141 C C . GLN B 1 59 ? 46.607 37.982 17.902 1.00 48.88 47 GLN B C 1
ATOM 2142 O O . GLN B 1 59 ? 47.830 37.922 17.830 1.00 49.64 47 GLN B O 1
ATOM 2148 N N . GLY B 1 60 ? 45.956 39.092 18.248 1.00 48.89 48 GLY B N 1
ATOM 2149 C CA . GLY B 1 60 ? 46.680 40.303 18.608 1.00 48.22 48 GLY B CA 1
ATOM 2150 C C . GLY B 1 60 ? 46.996 41.312 17.518 1.00 49.72 48 GLY B C 1
ATOM 2151 O O . GLY B 1 60 ? 47.054 40.979 16.330 1.00 51.45 48 GLY B O 1
ATOM 2152 N N . ALA B 1 61 ? 47.202 42.561 17.928 1.00 47.93 49 ALA B N 1
ATOM 2153 C CA . ALA B 1 61 ? 47.525 43.630 16.992 1.00 48.06 49 ALA B CA 1
ATOM 2154 C C . ALA B 1 61 ? 48.943 43.448 16.429 1.00 48.76 49 ALA B C 1
ATOM 2155 O O . ALA B 1 61 ? 49.881 43.138 17.172 1.00 46.40 49 ALA B O 1
ATOM 2157 N N . GLY B 1 62 ? 49.085 43.633 15.118 1.00 50.08 50 GLY B N 1
ATOM 2158 C CA . GLY B 1 62 ? 50.387 43.495 14.475 1.00 51.42 50 GLY B CA 1
ATOM 2159 C C . GLY B 1 62 ? 50.939 42.081 14.477 1.00 51.88 50 GLY B C 1
ATOM 2160 O O . GLY B 1 62 ? 50.269 41.139 14.904 1.00 52.60 50 GLY B O 1
ATOM 2161 N N . PHE B 1 63 ? 52.167 41.923 13.994 1.00 52.79 51 PHE B N 1
ATOM 2162 C CA . PHE B 1 63 ? 52.797 40.607 13.953 1.00 52.77 51 PHE B CA 1
ATOM 2163 C C . PHE B 1 63 ? 54.226 40.622 14.505 1.00 53.36 51 PHE B C 1
ATOM 2164 O O . PHE B 1 63 ? 55.125 39.966 13.967 1.00 49.49 51 PHE B O 1
ATOM 2172 N N . GLN B 1 64 ? 54.432 41.372 15.583 1.00 54.10 52 GLN B N 1
ATOM 2173 C CA . GLN B 1 64 ? 55.750 41.448 16.206 1.00 55.44 52 GLN B CA 1
ATOM 2174 C C . GLN B 1 64 ? 56.143 40.086 16.783 1.00 53.55 52 GLN B C 1
ATOM 2175 O O . GLN B 1 64 ? 57.330 39.767 16.886 1.00 52.94 52 GLN B O 1
ATOM 2181 N N . ASP B 1 65 ? 55.142 39.283 17.142 1.00 51.32 53 ASP B N 1
ATOM 2182 C CA . ASP B 1 65 ? 55.384 37.966 17.731 1.00 50.75 53 ASP B CA 1
ATOM 2183 C C . ASP B 1 65 ? 56.045 36.970 16.774 1.00 50.15 53 ASP B C 1
ATOM 2184 O O . ASP B 1 65 ? 56.384 35.848 17.154 1.00 49.86 53 ASP B O 1
ATOM 2189 N N . ILE B 1 66 ? 56.192 37.381 15.521 1.00 50.02 54 ILE B N 1
ATOM 2190 C CA . ILE B 1 66 ? 56.912 36.593 14.528 1.00 51.70 54 ILE B CA 1
ATOM 2191 C C . ILE B 1 66 ? 58.180 37.465 14.533 1.00 52.35 54 ILE B C 1
ATOM 2192 O O . ILE B 1 66 ? 58.065 38.690 14.556 1.00 54.93 54 ILE B O 1
ATOM 2197 N N . PRO B 1 67 ? 59.393 36.895 14.524 1.00 51.09 55 PRO B N 1
ATOM 2198 C CA . PRO B 1 67 ? 60.052 35.585 14.508 1.00 49.87 55 PRO B CA 1
ATOM 2199 C C . PRO B 1 67 ? 60.216 34.864 15.845 1.00 46.34 55 PRO B C 1
ATOM 2200 O O . PRO B 1 67 ? 60.789 33.775 15.896 1.00 42.85 55 PRO B O 1
ATOM 2204 N N . LYS B 1 68 ? 59.743 35.467 16.925 1.00 45.98 56 LYS B N 1
ATOM 2205 C CA . LYS B 1 68 ? 59.861 34.820 18.221 1.00 46.57 56 LYS B CA 1
ATOM 2206 C C . LYS B 1 68 ? 59.178 33.458 18.133 1.00 45.75 56 LYS B C 1
ATOM 2207 O O . LYS B 1 68 ? 59.736 32.442 18.552 1.00 42.78 56 LYS B O 1
ATOM 2213 N N . ARG B 1 69 ? 57.967 33.442 17.579 1.00 44.91 57 ARG B N 1
ATOM 2214 C CA . ARG B 1 69 ? 57.223 32.193 17.444 1.00 44.61 57 ARG B CA 1
ATOM 2215 C C . ARG B 1 69 ? 57.931 31.213 16.508 1.00 42.84 57 ARG B C 1
ATOM 2216 O O . ARG B 1 69 ? 57.952 30.003 16.754 1.00 40.38 57 ARG B O 1
ATOM 2224 N N . CYS B 1 70 ? 58.522 31.731 15.436 1.00 41.67 58 CYS B N 1
ATOM 2225 C CA . CYS B 1 70 ? 59.225 30.860 14.511 1.00 40.71 58 CYS B CA 1
ATOM 2226 C C . CYS B 1 70 ? 60.449 30.253 15.186 1.00 41.08 58 CYS B C 1
ATOM 2227 O O . CYS B 1 70 ? 60.763 29.078 14.958 1.00 39.96 58 CYS B O 1
ATOM 2230 N N . LEU B 1 71 ? 61.127 31.042 16.023 1.00 39.64 59 LEU B N 1
ATOM 2231 C CA . LEU B 1 71 ? 62.309 30.552 16.734 1.00 40.52 59 LEU B CA 1
ATOM 2232 C C . LEU B 1 71 ? 61.946 29.392 17.648 1.00 36.73 59 LEU B C 1
ATOM 2233 O O . LEU B 1 71 ? 62.588 28.342 17.628 1.00 37.67 59 LEU B O 1
ATOM 2238 N N . LYS B 1 72 ? 60.909 29.579 18.451 1.00 36.91 60 LYS B N 1
ATOM 2239 C CA . LYS B 1 72 ? 60.478 28.522 19.353 1.00 36.07 60 LYS B CA 1
ATOM 2240 C C . LYS B 1 72 ? 60.033 27.280 18.586 1.00 36.28 60 LYS B C 1
ATOM 2241 O O . LYS B 1 72 ? 60.332 26.151 18.997 1.00 36.63 60 LYS B O 1
ATOM 2247 N N . ALA B 1 73 ? 59.319 27.473 17.475 1.00 35.44 61 ALA B N 1
ATOM 2248 C CA . ALA B 1 73 ? 58.874 26.331 16.678 1.00 35.58 61 ALA B CA 1
ATOM 2249 C C . ALA B 1 73 ? 60.076 25.571 16.133 1.00 35.56 61 ALA B C 1
ATOM 2250 O O . ALA B 1 73 ? 60.122 24.343 16.182 1.00 34.85 61 ALA B O 1
ATOM 2252 N N . ARG B 1 74 ? 61.057 26.296 15.612 1.00 39.09 62 ARG B N 1
ATOM 2253 C CA . ARG B 1 74 ? 62.238 25.636 15.066 1.00 40.49 62 ARG B CA 1
ATOM 2254 C C . ARG B 1 74 ? 63.003 24.854 16.123 1.00 41.80 62 ARG B C 1
ATOM 2255 O O . ARG B 1 74 ? 63.448 23.736 15.868 1.00 41.67 62 ARG B O 1
ATOM 2263 N N . GLU B 1 75 ? 63.146 25.427 17.313 1.00 44.17 63 GLU B N 1
ATOM 2264 C CA . GLU B 1 75 ? 63.847 24.733 18.385 1.00 48.52 63 GLU B CA 1
ATOM 2265 C C . GLU B 1 75 ? 63.150 23.410 18.679 1.00 48.11 63 GLU B C 1
ATOM 2266 O O . GLU B 1 75 ? 63.794 22.385 18.912 1.00 48.52 63 GLU B O 1
ATOM 2272 N N . HIS B 1 76 ? 61.823 23.437 18.657 1.00 47.77 64 HIS B N 1
ATOM 2273 C CA . HIS B 1 76 ? 61.050 22.247 18.958 1.00 47.85 64 HIS B CA 1
ATOM 2274 C C . HIS B 1 76 ? 61.178 21.210 17.857 1.00 46.29 64 HIS B C 1
ATOM 2275 O O . HIS B 1 76 ? 60.905 20.043 18.080 1.00 45.43 64 HIS B O 1
ATOM 2282 N N . PHE B 1 77 ? 61.590 21.629 16.664 1.00 45.80 65 PHE B N 1
ATOM 2283 C CA . PHE B 1 77 ? 61.756 20.674 15.583 1.00 44.38 65 PHE B CA 1
ATOM 2284 C C . PHE B 1 77 ? 62.940 19.771 15.902 1.00 46.05 65 PHE B C 1
ATOM 2285 O O . PHE B 1 77 ? 63.187 18.775 15.212 1.00 46.74 65 PHE B O 1
ATOM 2293 N N . GLY B 1 78 ? 63.671 20.125 16.955 1.00 45.39 66 GLY B N 1
ATOM 2294 C CA . GLY B 1 78 ? 64.809 19.323 17.363 1.00 44.50 66 GLY B CA 1
ATOM 2295 C C . GLY B 1 78 ? 64.348 17.963 17.845 1.00 43.71 66 GLY B C 1
ATOM 2296 O O . GLY B 1 78 ? 64.990 16.950 17.593 1.00 43.13 66 GLY B O 1
ATOM 2297 N N . THR B 1 79 ? 63.219 17.939 18.541 1.00 44.65 67 THR B N 1
ATOM 2298 C CA . THR B 1 79 ? 62.665 16.694 19.055 1.00 44.57 67 THR B CA 1
ATOM 2299 C C . THR B 1 79 ? 62.090 15.847 17.918 1.00 44.51 67 THR B C 1
ATOM 2300 O O . THR B 1 79 ? 62.082 14.614 17.985 1.00 44.80 67 THR B O 1
ATOM 2304 N N . VAL B 1 80 ? 61.599 16.506 16.876 1.00 42.62 68 VAL B N 1
ATOM 2305 C CA . VAL B 1 80 ? 61.047 15.782 15.737 1.00 42.27 68 VAL B CA 1
ATOM 2306 C C . VAL B 1 80 ? 62.175 15.001 15.076 1.00 42.80 68 VAL B C 1
ATOM 2307 O O . VAL B 1 80 ? 62.001 13.834 14.706 1.00 40.31 68 VAL B O 1
ATOM 2311 N N . LYS B 1 81 ? 63.323 15.661 14.927 1.00 43.73 69 LYS B N 1
ATOM 2312 C CA . LYS B 1 81 ? 64.512 15.062 14.313 1.00 48.59 69 LYS B CA 1
ATOM 2313 C C . LYS B 1 81 ? 64.972 13.761 14.985 1.00 48.34 69 LYS B C 1
ATOM 2314 O O . LYS B 1 81 ? 65.221 12.767 14.312 1.00 48.25 69 LYS B O 1
ATOM 2320 N N . THR B 1 82 ? 65.092 13.773 16.308 1.00 50.08 70 THR B N 1
ATOM 2321 C CA . THR B 1 82 ? 65.543 12.586 17.026 1.00 53.52 70 THR B CA 1
ATOM 2322 C C . THR B 1 82 ? 64.523 11.455 16.973 1.00 54.53 70 THR B C 1
ATOM 2323 O O . THR B 1 82 ? 64.889 10.285 16.877 1.00 55.70 70 THR B O 1
ATOM 2327 N N . HIS B 1 83 ? 63.242 11.797 17.027 1.00 54.74 71 HIS B N 1
ATOM 2328 C CA . HIS B 1 83 ? 62.203 10.777 16.979 1.00 55.05 71 HIS B CA 1
ATOM 2329 C C . HIS B 1 83 ? 62.098 10.159 15.596 1.00 54.11 71 HIS B C 1
ATOM 2330 O O . HIS B 1 83 ? 61.757 8.984 15.462 1.00 54.11 71 HIS B O 1
ATOM 2337 N N . LEU B 1 84 ? 62.389 10.946 14.563 1.00 52.70 72 LEU B N 1
ATOM 2338 C CA . LEU B 1 84 ? 62.341 10.414 13.213 1.00 52.51 72 LEU B CA 1
ATOM 2339 C C . LEU B 1 84 ? 63.557 9.517 13.035 1.00 53.13 72 LEU B C 1
ATOM 2340 O O . LEU B 1 84 ? 63.515 8.537 12.290 1.00 52.73 72 LEU B O 1
ATOM 2345 N N . THR B 1 85 ? 64.633 9.850 13.742 1.00 54.44 73 THR B N 1
ATOM 2346 C CA . THR B 1 85 ? 65.855 9.050 13.707 1.00 56.80 73 THR B CA 1
ATOM 2347 C C . THR B 1 85 ? 65.487 7.715 14.345 1.00 57.46 73 THR B C 1
ATOM 2348 O O . THR B 1 85 ? 65.745 6.645 13.794 1.00 58.14 73 THR B O 1
ATOM 2352 N N . SER B 1 86 ? 64.863 7.799 15.512 1.00 58.14 74 SER B N 1
ATOM 2353 C CA . SER B 1 86 ? 64.431 6.614 16.232 1.00 59.57 74 SER B CA 1
ATOM 2354 C C . SER B 1 86 ? 63.451 5.792 15.391 1.00 60.13 74 SER B C 1
ATOM 2355 O O . SER B 1 86 ? 63.534 4.562 15.357 1.00 60.80 74 SER B O 1
ATOM 2358 N N . LEU B 1 87 ? 62.526 6.469 14.714 1.00 59.58 75 LEU B N 1
ATOM 2359 C CA . LEU B 1 87 ? 61.543 5.780 13.886 1.00 60.23 75 LEU B CA 1
ATOM 2360 C C . LEU B 1 87 ? 62.205 4.961 12.785 1.00 62.30 75 LEU B C 1
ATOM 2361 O O . LEU B 1 87 ? 61.725 3.883 12.429 1.00 61.95 75 LEU B O 1
ATOM 2366 N N . LYS B 1 88 ? 63.304 5.471 12.240 1.00 64.42 76 LYS B N 1
ATOM 2367 C CA . LYS B 1 88 ? 64.004 4.760 11.179 1.00 66.73 76 LYS B CA 1
ATOM 2368 C C . LYS B 1 88 ? 64.656 3.492 11.718 1.00 67.64 76 LYS B C 1
ATOM 2369 O O . LYS B 1 88 ? 64.797 2.504 11.002 1.00 68.04 76 LYS B O 1
ATOM 2375 N N . THR B 1 89 ? 65.043 3.520 12.988 1.00 68.62 77 THR B N 1
ATOM 2376 C CA . THR B 1 89 ? 65.672 2.362 13.615 1.00 70.68 77 THR B CA 1
ATOM 2377 C C . THR B 1 89 ? 64.608 1.350 14.050 1.00 70.83 77 THR B C 1
ATOM 2378 O O . THR B 1 89 ? 64.775 0.662 15.055 1.00 71.72 77 THR B O 1
ATOM 2382 N N . LYS B 1 90 ? 63.519 1.252 13.291 1.00 69.96 78 LYS B N 1
ATOM 2383 C CA . LYS B 1 90 ? 62.449 0.325 13.649 1.00 69.79 78 LYS B CA 1
ATOM 2384 C C . LYS B 1 90 ? 62.012 -0.621 12.532 1.00 69.72 78 LYS B C 1
ATOM 2385 O O . LYS B 1 90 ? 61.288 -1.581 12.789 1.00 69.89 78 LYS B O 1
ATOM 2391 N N . PHE B 1 91 ? 62.440 -0.366 11.300 1.00 69.75 79 PHE B N 1
ATOM 2392 C CA . PHE B 1 91 ? 62.036 -1.234 10.200 1.00 70.88 79 PHE B CA 1
ATOM 2393 C C . PHE B 1 91 ? 62.991 -1.207 9.011 1.00 72.05 79 PHE B C 1
ATOM 2394 O O . PHE B 1 91 ? 63.755 -0.259 8.835 1.00 73.15 79 PHE B O 1
ATOM 2402 N N . PRO B 1 92 ? 62.963 -2.262 8.180 1.00 73.22 80 PRO B N 1
ATOM 2403 C CA . PRO B 1 92 ? 63.837 -2.339 7.004 1.00 73.97 80 PRO B CA 1
ATOM 2404 C C . PRO B 1 92 ? 63.508 -1.236 5.997 1.00 74.63 80 PRO B C 1
ATOM 2405 O O . PRO B 1 92 ? 62.379 -1.137 5.514 1.00 74.96 80 PRO B O 1
ATOM 2409 N N . ALA B 1 93 ? 64.505 -0.414 5.684 1.00 75.32 81 ALA B N 1
ATOM 2410 C CA . ALA B 1 93 ? 64.343 0.695 4.750 1.00 75.02 81 ALA B CA 1
ATOM 2411 C C . ALA B 1 93 ? 63.391 0.411 3.587 1.00 74.64 81 ALA B C 1
ATOM 2412 O O . ALA B 1 93 ? 62.498 1.213 3.308 1.00 74.61 81 ALA B O 1
ATOM 2414 N N . GLU B 1 94 ? 63.569 -0.724 2.915 1.00 73.87 82 GLU B N 1
ATOM 2415 C CA . GLU B 1 94 ? 62.715 -1.053 1.777 1.00 73.06 82 GLU B CA 1
ATOM 2416 C C . GLU B 1 94 ? 61.294 -1.426 2.185 1.00 71.64 82 GLU B C 1
ATOM 2417 O O . GLU B 1 94 ? 60.469 -1.774 1.339 1.00 70.60 82 GLU B O 1
ATOM 2423 N N . GLN B 1 95 ? 61.014 -1.354 3.483 1.00 70.15 83 GLN B N 1
ATOM 2424 C CA . GLN B 1 95 ? 59.686 -1.671 4.002 1.00 68.85 83 GLN B CA 1
ATOM 2425 C C . GLN B 1 95 ? 58.898 -0.380 4.222 1.00 67.26 83 GLN B C 1
ATOM 2426 O O . GLN B 1 95 ? 57.752 -0.405 4.672 1.00 66.15 83 GLN B O 1
ATOM 2432 N N . TYR B 1 96 ? 59.526 0.744 3.888 1.00 66.14 84 TYR B N 1
ATOM 2433 C CA . TYR B 1 96 ? 58.918 2.063 4.047 1.00 64.99 84 TYR B CA 1
ATOM 2434 C C . TYR B 1 96 ? 57.431 2.084 3.694 1.00 65.43 84 TYR B C 1
ATOM 2435 O O . TYR B 1 96 ? 56.585 2.282 4.568 1.00 64.34 84 TYR B O 1
ATOM 2444 N N . TYR B 1 97 ? 57.108 1.869 2.420 1.00 66.19 85 TYR B N 1
ATOM 2445 C CA . TYR B 1 97 ? 55.714 1.909 1.985 1.00 66.81 85 TYR B CA 1
ATOM 2446 C C . TYR B 1 97 ? 54.848 0.771 2.496 1.00 66.74 85 TYR B C 1
ATOM 2447 O O . TYR B 1 97 ? 53.664 0.684 2.162 1.00 67.34 85 TYR B O 1
ATOM 2456 N N . ARG B 1 98 ? 55.433 -0.094 3.315 1.00 65.88 86 ARG B N 1
ATOM 2457 C CA . ARG B 1 98 ? 54.691 -1.204 3.892 1.00 64.49 86 ARG B CA 1
ATOM 2458 C C . ARG B 1 98 ? 54.081 -0.701 5.196 1.00 62.87 86 ARG B C 1
ATOM 2459 O O . ARG B 1 98 ? 52.950 -1.039 5.546 1.00 62.37 86 ARG B O 1
ATOM 2467 N N . PHE B 1 99 ? 54.839 0.131 5.902 1.00 61.59 87 PHE B N 1
ATOM 2468 C CA . PHE B 1 99 ? 54.401 0.693 7.177 1.00 59.72 87 PHE B CA 1
ATOM 2469 C C . PHE B 1 99 ? 54.074 2.182 7.075 1.00 58.38 87 PHE B C 1
ATOM 2470 O O . PHE B 1 99 ? 53.525 2.770 8.006 1.00 56.65 87 PHE B O 1
ATOM 2478 N N . HIS B 1 100 ? 54.408 2.773 5.933 1.00 58.00 88 HIS B N 1
ATOM 2479 C CA . HIS B 1 100 ? 54.190 4.196 5.679 1.00 57.31 88 HIS B CA 1
ATOM 2480 C C . HIS B 1 100 ? 52.875 4.782 6.172 1.00 56.40 88 HIS B C 1
ATOM 2481 O O . HIS B 1 100 ? 52.840 5.916 6.650 1.00 55.47 88 HIS B O 1
ATOM 2488 N N . GLU B 1 101 ? 51.795 4.026 6.058 1.00 55.68 89 GLU B N 1
ATOM 2489 C CA . GLU B 1 101 ? 50.505 4.537 6.482 1.00 57.25 89 GLU B CA 1
ATOM 2490 C C . GLU B 1 101 ? 50.384 4.793 7.984 1.00 55.93 89 GLU B C 1
ATOM 2491 O O . GLU B 1 101 ? 49.457 5.473 8.423 1.00 54.82 89 GLU B O 1
ATOM 2497 N N . HIS B 1 102 ? 51.331 4.277 8.766 1.00 54.95 90 HIS B N 1
ATOM 2498 C CA . HIS B 1 102 ? 51.319 4.493 10.213 1.00 54.33 90 HIS B CA 1
ATOM 2499 C C . HIS B 1 102 ? 51.657 5.940 10.575 1.00 53.81 90 HIS B C 1
ATOM 2500 O O . HIS B 1 102 ? 51.174 6.464 11.579 1.00 54.42 90 HIS B O 1
ATOM 2507 N N . TRP B 1 103 ? 52.494 6.581 9.765 1.00 51.86 91 TRP B N 1
ATOM 2508 C CA . TRP B 1 103 ? 52.886 7.961 10.023 1.00 50.76 91 TRP B CA 1
ATOM 2509 C C . TRP B 1 103 ? 52.473 8.922 8.925 1.00 48.92 91 TRP B C 1
ATOM 2510 O O . TRP B 1 103 ? 52.945 10.062 8.894 1.00 45.84 91 TRP B O 1
ATOM 2521 N N . ARG B 1 104 ? 51.603 8.470 8.024 1.00 46.78 92 ARG B N 1
ATOM 2522 C CA . ARG B 1 104 ? 51.154 9.326 6.933 1.00 46.27 92 ARG B CA 1
ATOM 2523 C C . ARG B 1 104 ? 50.619 10.630 7.503 1.00 43.52 92 ARG B C 1
ATOM 2524 O O . ARG B 1 104 ? 51.052 11.714 7.107 1.00 40.31 92 ARG B O 1
ATOM 2532 N N . PHE B 1 105 ? 49.682 10.511 8.440 1.00 40.87 93 PHE B N 1
ATOM 2533 C CA . PHE B 1 105 ? 49.074 11.675 9.059 1.00 38.81 93 PHE B CA 1
ATOM 2534 C C . PHE B 1 105 ? 50.026 12.667 9.717 1.00 38.35 93 PHE B C 1
ATOM 2535 O O . PHE B 1 105 ? 49.912 13.872 9.486 1.00 36.47 93 PHE B O 1
ATOM 2543 N N . VAL B 1 106 ? 50.934 12.179 10.560 1.00 35.95 94 VAL B N 1
ATOM 2544 C CA . VAL B 1 106 ? 51.844 13.081 11.248 1.00 35.72 94 VAL B CA 1
ATOM 2545 C C . VAL B 1 106 ? 52.904 13.663 10.303 1.00 36.31 94 VAL B C 1
ATOM 2546 O O . VAL B 1 106 ? 53.320 14.810 10.471 1.00 37.37 94 VAL B O 1
ATOM 2550 N N . LEU B 1 107 ? 53.312 12.902 9.290 1.00 36.51 95 LEU B N 1
ATOM 2551 C CA . LEU B 1 107 ? 54.304 13.412 8.338 1.00 37.45 95 LEU B CA 1
ATOM 2552 C C . LEU B 1 107 ? 53.714 14.585 7.540 1.00 36.24 95 LEU B C 1
ATOM 2553 O O . LEU B 1 107 ? 54.393 15.579 7.303 1.00 38.27 95 LEU B O 1
ATOM 2558 N N . GLN B 1 108 ? 52.451 14.476 7.137 1.00 35.09 96 GLN B N 1
ATOM 2559 C CA . GLN B 1 108 ? 51.800 15.551 6.384 1.00 35.50 96 GLN B CA 1
ATOM 2560 C C . GLN B 1 108 ? 51.647 16.787 7.272 1.00 34.39 96 GLN B C 1
ATOM 2561 O O . GLN B 1 108 ? 51.781 17.936 6.814 1.00 33.07 96 GLN B O 1
ATOM 2567 N N . ARG B 1 109 ? 51.371 16.552 8.550 1.00 32.44 97 ARG B N 1
ATOM 2568 C CA . ARG B 1 109 ? 51.242 17.643 9.500 1.00 33.73 97 ARG B CA 1
ATOM 2569 C C . ARG B 1 109 ? 52.610 18.325 9.668 1.00 32.22 97 ARG B C 1
ATOM 2570 O O . ARG B 1 109 ? 52.711 19.556 9.687 1.00 31.01 97 ARG B O 1
ATOM 2578 N N . LEU B 1 110 ? 53.662 17.520 9.782 1.00 32.89 98 LEU B N 1
ATOM 2579 C CA . LEU B 1 110 ? 55.008 18.057 9.944 1.00 33.98 98 LEU B CA 1
ATOM 2580 C C . LEU B 1 110 ? 55.404 18.884 8.719 1.00 35.03 98 LEU B C 1
ATOM 2581 O O . LEU B 1 110 ? 56.056 19.932 8.843 1.00 32.31 98 LEU B O 1
ATOM 2586 N N . VAL B 1 111 ? 54.983 18.435 7.541 1.00 33.33 99 VAL B N 1
ATOM 2587 C CA . VAL B 1 111 ? 55.268 19.188 6.318 1.00 34.15 99 VAL B CA 1
ATOM 2588 C C . VAL B 1 111 ? 54.585 20.553 6.414 1.00 33.09 99 VAL B C 1
ATOM 2589 O O . VAL B 1 111 ? 55.176 21.604 6.127 1.00 31.37 99 VAL B O 1
ATOM 2593 N N . PHE B 1 112 ? 53.318 20.529 6.803 1.00 32.96 100 PHE B N 1
ATOM 2594 C CA . PHE B 1 112 ? 52.559 21.759 6.946 1.00 31.79 100 PHE B CA 1
ATOM 2595 C C . PHE B 1 112 ? 53.250 22.713 7.917 1.00 31.29 100 PHE B C 1
ATOM 2596 O O . PHE B 1 112 ? 53.413 23.902 7.622 1.00 32.62 100 PHE B O 1
ATOM 2604 N N . LEU B 1 113 ? 53.636 22.200 9.082 1.00 30.02 101 LEU B N 1
ATOM 2605 C CA . LEU B 1 113 ? 54.267 23.046 10.086 1.00 30.96 101 LEU B CA 1
ATOM 2606 C C . LEU B 1 113 ? 55.592 23.612 9.588 1.00 31.50 101 LEU B C 1
ATOM 2607 O O . LEU B 1 113 ? 55.865 24.797 9.762 1.00 31.05 101 LEU B O 1
ATOM 2612 N N . ALA B 1 114 ? 56.401 22.776 8.944 1.00 32.37 102 ALA B N 1
ATOM 2613 C CA . ALA B 1 114 ? 57.679 23.226 8.406 1.00 32.02 102 ALA B CA 1
ATOM 2614 C C . ALA B 1 114 ? 57.407 24.326 7.381 1.00 32.95 102 ALA B C 1
ATOM 2615 O O . ALA B 1 114 ? 58.050 25.383 7.390 1.00 33.59 102 ALA B O 1
ATOM 2617 N N . ALA B 1 115 ? 56.443 24.083 6.494 1.00 31.29 103 ALA B N 1
ATOM 2618 C CA . ALA B 1 115 ? 56.103 25.072 5.473 1.00 32.07 103 ALA B CA 1
ATOM 2619 C C . ALA B 1 115 ? 55.553 26.361 6.108 1.00 30.20 103 ALA B C 1
ATOM 2620 O O . ALA B 1 115 ? 55.863 27.465 5.671 1.00 31.55 103 ALA B O 1
ATOM 2622 N N . PHE B 1 116 ? 54.751 26.220 7.156 1.00 27.91 104 PHE B N 1
ATOM 2623 C CA . PHE B 1 116 ? 54.197 27.390 7.823 1.00 29.05 104 PHE B CA 1
ATOM 2624 C C . PHE B 1 116 ? 55.335 28.235 8.446 1.00 30.72 104 PHE B C 1
ATOM 2625 O O . PHE B 1 116 ? 55.371 29.461 8.289 1.00 28.82 104 PHE B O 1
ATOM 2633 N N . VAL B 1 117 ? 56.275 27.585 9.127 1.00 30.99 105 VAL B N 1
ATOM 2634 C CA . VAL B 1 117 ? 57.373 28.332 9.739 1.00 34.36 105 VAL B CA 1
ATOM 2635 C C . VAL B 1 117 ? 58.206 29.029 8.644 1.00 33.08 105 VAL B C 1
ATOM 2636 O O . VAL B 1 117 ? 58.586 30.186 8.784 1.00 33.14 105 VAL B O 1
ATOM 2640 N N . VAL B 1 118 ? 58.453 28.342 7.536 1.00 34.49 106 VAL B N 1
ATOM 2641 C CA . VAL B 1 118 ? 59.224 28.952 6.458 1.00 34.65 106 VAL B CA 1
ATOM 2642 C C . VAL B 1 118 ? 58.462 30.078 5.770 1.00 34.48 106 VAL B C 1
ATOM 2643 O O . VAL B 1 118 ? 59.049 31.097 5.417 1.00 34.96 106 VAL B O 1
ATOM 2647 N N . TYR B 1 119 ? 57.155 29.924 5.588 1.00 34.44 107 TYR B N 1
ATOM 2648 C CA . TYR B 1 119 ? 56.396 30.993 4.940 1.00 33.39 107 TYR B CA 1
ATOM 2649 C C . TYR B 1 119 ? 56.288 32.247 5.815 1.00 33.87 107 TYR B C 1
ATOM 2650 O O . TYR B 1 119 ? 56.327 33.370 5.312 1.00 33.50 107 TYR B O 1
ATOM 2659 N N . LEU B 1 120 ? 56.129 32.047 7.119 1.00 35.16 108 LEU B N 1
ATOM 2660 C CA . LEU B 1 120 ? 56.011 33.147 8.071 1.00 34.95 108 LEU B CA 1
ATOM 2661 C C . LEU B 1 120 ? 57.270 34.014 8.050 1.00 35.24 108 LEU B C 1
ATOM 2662 O O . LEU B 1 120 ? 57.200 35.241 8.125 1.00 32.93 108 LEU B O 1
ATOM 2667 N N . GLU B 1 121 ? 58.421 33.368 7.934 1.00 35.60 109 GLU B N 1
ATOM 2668 C CA . GLU B 1 121 ? 59.697 34.079 7.919 1.00 37.41 109 GLU B CA 1
ATOM 2669 C C . GLU B 1 121 ? 60.086 34.668 6.564 1.00 35.67 109 GLU B C 1
ATOM 2670 O O . GLU B 1 121 ? 60.542 35.811 6.480 1.00 36.84 109 GLU B O 1
ATOM 2676 N N . THR B 1 122 ? 59.910 33.896 5.502 1.00 36.04 110 THR B N 1
ATOM 2677 C CA . THR B 1 122 ? 60.326 34.366 4.187 1.00 36.55 110 THR B CA 1
ATOM 2678 C C . THR B 1 122 ? 59.215 34.590 3.174 1.00 38.41 110 THR B C 1
ATOM 2679 O O . THR B 1 122 ? 59.456 35.170 2.121 1.00 39.42 110 THR B O 1
ATOM 2683 N N . GLU B 1 123 ? 58.010 34.126 3.484 1.00 38.20 111 GLU B N 1
ATOM 2684 C CA . GLU B 1 123 ? 56.872 34.264 2.580 1.00 40.96 111 GLU B CA 1
ATOM 2685 C C . GLU B 1 123 ? 57.105 33.530 1.266 1.00 42.28 111 GLU B C 1
ATOM 2686 O O . GLU B 1 123 ? 56.663 33.965 0.211 1.00 40.36 111 GLU B O 1
ATOM 2692 N N . THR B 1 124 ? 57.797 32.398 1.349 1.00 45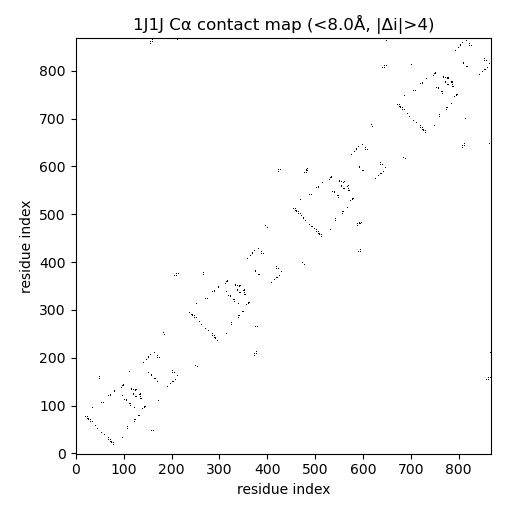.06 112 THR B N 1
ATOM 2693 C CA . THR B 1 124 ? 58.070 31.577 0.177 1.00 44.66 112 THR B CA 1
ATOM 2694 C C . THR B 1 124 ? 57.578 30.161 0.470 1.00 43.39 112 THR B C 1
ATOM 2695 O O . THR B 1 124 ? 57.198 29.857 1.602 1.00 43.90 112 THR B O 1
ATOM 2699 N N . LEU B 1 125 ? 57.564 29.303 -0.546 1.00 41.73 113 LEU B N 1
ATOM 2700 C CA . LEU B 1 125 ? 57.141 27.924 -0.358 1.00 41.25 113 LEU B CA 1
ATOM 2701 C C . LEU B 1 125 ? 58.366 27.041 -0.153 1.00 42.02 113 LEU B C 1
ATOM 2702 O O . LEU B 1 125 ? 59.196 26.899 -1.051 1.00 43.88 113 LEU B O 1
ATOM 2707 N N . VAL B 1 126 ? 58.480 26.461 1.037 1.00 40.90 114 VAL B N 1
ATOM 2708 C CA . VAL B 1 126 ? 59.602 25.591 1.348 1.00 38.54 114 VAL B CA 1
ATOM 2709 C C . VAL B 1 126 ? 59.660 24.487 0.301 1.00 40.46 114 VAL B C 1
ATOM 2710 O O . VAL B 1 126 ? 58.627 23.979 -0.141 1.00 39.53 114 VAL B O 1
ATOM 2714 N N . THR B 1 127 ? 60.870 24.122 -0.101 1.00 42.90 115 THR B N 1
ATOM 2715 C CA . THR B 1 127 ? 61.054 23.059 -1.088 1.00 47.25 115 THR B CA 1
ATOM 2716 C C . THR B 1 127 ? 60.877 21.690 -0.429 1.00 46.12 115 THR B C 1
ATOM 2717 O O . THR B 1 127 ? 61.041 21.547 0.779 1.00 44.89 115 THR B O 1
ATOM 2721 N N . ARG B 1 128 ? 60.539 20.687 -1.224 1.00 47.07 116 ARG B N 1
ATOM 2722 C CA . ARG B 1 128 ? 60.352 19.350 -0.688 1.00 51.03 116 ARG B CA 1
ATOM 2723 C C . ARG B 1 128 ? 61.610 18.848 0.018 1.00 51.21 116 ARG B C 1
ATOM 2724 O O . ARG B 1 128 ? 61.521 18.178 1.049 1.00 50.36 116 ARG B O 1
ATOM 2732 N N . GLU B 1 129 ? 62.781 19.185 -0.516 1.00 51.87 117 GLU B N 1
ATOM 2733 C CA . GLU B 1 129 ? 64.024 18.735 0.108 1.00 54.23 117 GLU B CA 1
ATOM 2734 C C . GLU B 1 129 ? 64.420 19.616 1.290 1.00 51.80 117 GLU B C 1
ATOM 2735 O O . GLU B 1 129 ? 65.145 19.181 2.184 1.00 50.68 117 GLU B O 1
ATOM 2741 N N . ALA B 1 130 ? 63.946 20.857 1.295 1.00 50.15 118 ALA B N 1
ATOM 2742 C CA . ALA B 1 130 ? 64.238 21.751 2.406 1.00 48.91 118 ALA B CA 1
ATOM 2743 C C . ALA B 1 130 ? 63.457 21.230 3.617 1.00 47.28 118 ALA B C 1
ATOM 2744 O O . ALA B 1 130 ? 63.917 21.339 4.754 1.00 45.38 118 ALA B O 1
ATOM 2746 N N . VAL B 1 131 ? 62.274 20.667 3.364 1.00 45.47 119 VAL B N 1
ATOM 2747 C CA . VAL B 1 131 ? 61.449 20.107 4.435 1.00 45.84 119 VAL B CA 1
ATOM 2748 C C . VAL B 1 131 ? 62.210 18.912 5.011 1.00 46.17 119 VAL B C 1
ATOM 2749 O O . VAL B 1 131 ? 62.244 18.686 6.223 1.00 45.70 119 VAL B O 1
ATOM 2753 N N . THR B 1 132 ? 62.822 18.154 4.113 1.00 47.55 120 THR B N 1
ATOM 2754 C CA . THR B 1 132 ? 63.613 16.993 4.472 1.00 48.84 120 THR B CA 1
ATOM 2755 C C . THR B 1 132 ? 64.695 17.349 5.487 1.00 50.10 120 THR B C 1
ATOM 2756 O O . THR B 1 132 ? 64.900 16.631 6.460 1.00 49.62 120 THR B O 1
ATOM 2760 N N . GLU B 1 133 ? 65.376 18.466 5.259 1.00 51.64 121 GLU B N 1
ATOM 2761 C CA . GLU B 1 133 ? 66.442 18.918 6.147 1.00 52.04 121 GLU B CA 1
ATOM 2762 C C . GLU B 1 133 ? 65.919 19.377 7.499 1.00 50.42 121 GLU B C 1
ATOM 2763 O O . GLU B 1 133 ? 66.553 19.144 8.531 1.00 50.51 121 GLU B O 1
ATOM 2769 N N . ILE B 1 134 ? 64.766 20.039 7.490 1.00 48.01 122 ILE B N 1
ATOM 2770 C CA . ILE B 1 134 ? 64.161 20.526 8.719 1.00 47.06 122 ILE B CA 1
ATOM 2771 C C . ILE B 1 134 ? 63.764 19.344 9.599 1.00 46.40 122 ILE B C 1
ATOM 2772 O O . ILE B 1 134 ? 63.972 19.366 10.817 1.00 45.73 122 ILE B O 1
ATOM 2777 N N . LEU B 1 135 ? 63.206 18.311 8.973 1.00 46.59 123 LEU B N 1
ATOM 2778 C CA . LEU B 1 135 ? 62.772 17.115 9.689 1.00 48.23 123 LEU B CA 1
ATOM 2779 C C . LEU B 1 135 ? 63.904 16.126 9.964 1.00 50.85 123 LEU B C 1
ATOM 2780 O O . LEU B 1 135 ? 63.694 15.100 10.608 1.00 50.73 123 LEU B O 1
ATOM 2785 N N . GLY B 1 136 ? 65.102 16.433 9.479 1.00 53.74 124 GLY B N 1
ATOM 2786 C CA . GLY B 1 136 ? 66.232 15.548 9.705 1.00 58.57 124 GLY B CA 1
ATOM 2787 C C . GLY B 1 136 ? 66.081 14.244 8.950 1.00 62.00 124 GLY B C 1
ATOM 2788 O O . GLY B 1 136 ? 66.808 13.281 9.184 1.00 63.30 124 GLY B O 1
ATOM 2789 N N . ILE B 1 137 ? 65.118 14.218 8.039 1.00 64.53 125 ILE B N 1
ATOM 2790 C CA . ILE B 1 137 ? 64.844 13.046 7.227 1.00 67.46 125 ILE B CA 1
ATOM 2791 C C . ILE B 1 137 ? 65.850 13.061 6.065 1.00 69.69 125 ILE B C 1
ATOM 2792 O O . ILE B 1 137 ? 66.655 13.989 5.958 1.00 69.07 125 ILE B O 1
ATOM 2797 N N . GLU B 1 138 ? 65.819 12.044 5.207 1.00 72.52 126 GLU B N 1
ATOM 2798 C CA . GLU B 1 138 ? 66.756 11.969 4.083 1.00 75.53 126 GLU B CA 1
ATOM 2799 C C . GLU B 1 138 ? 66.208 12.466 2.745 1.00 76.68 126 GLU B C 1
ATOM 2800 O O . GLU B 1 138 ? 65.050 12.224 2.406 1.00 76.08 126 GLU B O 1
ATOM 2806 N N . PRO B 1 139 ? 67.050 13.172 1.966 1.00 78.29 127 PRO B N 1
ATOM 2807 C CA . PRO B 1 139 ? 66.670 13.708 0.653 1.00 79.28 127 PRO B CA 1
ATOM 2808 C C . PRO B 1 139 ? 66.264 12.571 -0.277 1.00 80.84 127 PRO B C 1
ATOM 2809 O O . PRO B 1 139 ? 66.707 11.437 -0.103 1.00 81.01 127 PRO B O 1
ATOM 2813 N N . ASP B 1 140 ? 65.439 12.882 -1.270 1.00 83.02 128 ASP B N 1
ATOM 2814 C CA . ASP B 1 140 ? 64.939 11.881 -2.210 1.00 85.23 128 ASP B CA 1
ATOM 2815 C C . ASP B 1 140 ? 66.009 11.079 -2.957 1.00 87.00 128 ASP B C 1
ATOM 2816 O O . ASP B 1 140 ? 65.705 10.355 -3.907 1.00 87.34 128 ASP B O 1
ATOM 2821 N N . ARG B 1 141 ? 67.256 11.200 -2.513 1.00 88.71 129 ARG B N 1
ATOM 2822 C CA . ARG B 1 141 ? 68.372 10.482 -3.123 1.00 89.93 129 ARG B CA 1
ATOM 2823 C C . ARG B 1 141 ? 69.519 10.330 -2.125 1.00 90.28 129 ARG B C 1
ATOM 2824 O O . ARG B 1 141 ? 70.639 10.785 -2.369 1.00 91.08 129 ARG B O 1
ATOM 2832 N N . GLU B 1 142 ? 69.227 9.683 -1.000 1.00 90.16 130 GLU B N 1
ATOM 2833 C CA . GLU B 1 142 ? 70.223 9.470 0.041 1.00 89.25 130 GLU B CA 1
ATOM 2834 C C . GLU B 1 142 ? 69.902 8.227 0.878 1.00 88.49 130 GLU B C 1
ATOM 2835 O O . GLU B 1 142 ? 70.356 8.097 2.018 1.00 88.24 130 GLU B O 1
ATOM 2841 N N . LYS B 1 143 ? 69.119 7.318 0.297 1.00 87.42 131 LYS B N 1
ATOM 2842 C CA . LYS B 1 143 ? 68.730 6.061 0.942 1.00 86.04 131 LYS B CA 1
ATOM 2843 C C . LYS B 1 143 ? 68.369 6.196 2.422 1.00 84.01 131 LYS B C 1
ATOM 2844 O O . LYS B 1 143 ? 69.233 6.423 3.275 1.00 83.73 131 LYS B O 1
ATOM 2850 N N . GLY B 1 144 ? 67.082 6.042 2.715 1.00 81.66 132 GLY B N 1
ATOM 2851 C CA . GLY B 1 144 ? 66.608 6.153 4.082 1.00 77.72 132 GLY B CA 1
ATOM 2852 C C . GLY B 1 144 ? 65.146 6.554 4.127 1.00 74.38 132 GLY B C 1
ATOM 2853 O O . GLY B 1 144 ? 64.357 6.156 3.271 1.00 74.11 132 GLY B O 1
ATOM 2854 N N . PHE B 1 145 ? 64.783 7.339 5.135 1.00 70.90 133 PHE B N 1
ATOM 2855 C CA . PHE B 1 145 ? 63.410 7.801 5.288 1.00 66.94 133 PHE B CA 1
ATOM 2856 C C . PHE B 1 145 ? 63.235 8.963 4.315 1.00 64.87 133 PHE B C 1
ATOM 2857 O O . PHE B 1 145 ? 63.990 9.930 4.360 1.00 64.34 133 PHE B O 1
ATOM 2865 N N . HIS B 1 146 ? 62.251 8.868 3.431 1.00 63.25 134 HIS B N 1
ATOM 2866 C CA . HIS B 1 146 ? 62.033 9.925 2.452 1.00 61.76 134 HIS B CA 1
ATOM 2867 C C . HIS B 1 146 ? 60.708 10.661 2.595 1.00 58.50 134 HIS B C 1
ATOM 2868 O O . HIS B 1 146 ? 59.789 10.203 3.277 1.00 56.62 134 HIS B O 1
ATOM 2875 N N . LEU B 1 147 ? 60.629 11.810 1.936 1.00 54.21 135 LEU B N 1
ATOM 2876 C CA . LEU B 1 147 ? 59.427 12.614 1.952 1.00 51.77 135 LEU B CA 1
ATOM 2877 C C . LEU B 1 147 ? 58.720 12.433 0.621 1.00 51.98 135 LEU B C 1
ATOM 2878 O O . LEU B 1 147 ? 59.074 13.036 -0.391 1.00 50.80 135 LEU B O 1
ATOM 2883 N N . ASP B 1 148 ? 57.724 11.570 0.661 1.00 52.90 136 ASP B N 1
ATOM 2884 C CA . ASP B 1 148 ? 56.860 11.216 -0.452 1.00 55.00 136 ASP B CA 1
ATOM 2885 C C . ASP B 1 148 ? 56.261 12.488 -1.093 1.00 54.04 136 ASP B C 1
ATOM 2886 O O . ASP B 1 148 ? 56.062 13.490 -0.411 1.00 53.40 136 ASP B O 1
ATOM 2891 N N . VAL B 1 149 ? 55.982 12.458 -2.396 1.00 52.64 137 VAL B N 1
ATOM 2892 C CA . VAL B 1 149 ? 55.414 13.630 -3.073 1.00 50.78 137 VAL B CA 1
ATOM 2893 C C . VAL B 1 149 ? 53.959 13.936 -2.705 1.00 50.19 137 VAL B C 1
ATOM 2894 O O . VAL B 1 149 ? 53.569 15.104 -2.635 1.00 48.13 137 VAL B O 1
ATOM 2898 N N . GLU B 1 150 ? 53.152 12.907 -2.472 1.00 49.66 138 GLU B N 1
ATOM 2899 C CA . GLU B 1 150 ? 51.763 13.151 -2.106 1.00 50.19 138 GLU B CA 1
ATOM 2900 C C . GLU B 1 150 ? 51.655 13.687 -0.673 1.00 49.58 138 GLU B C 1
ATOM 2901 O O . GLU B 1 150 ? 50.715 14.417 -0.340 1.00 49.36 138 GLU B O 1
ATOM 2907 N N . ASP B 1 151 ? 52.619 13.342 0.175 1.00 45.44 139 ASP B N 1
ATOM 2908 C CA . ASP B 1 151 ? 52.575 13.823 1.545 1.00 42.96 139 ASP B CA 1
ATOM 2909 C C . ASP B 1 151 ? 53.021 15.267 1.576 1.00 40.17 139 ASP B C 1
ATOM 2910 O O . ASP B 1 151 ? 52.528 16.058 2.371 1.00 39.73 139 ASP B O 1
ATOM 2915 N N . TYR B 1 152 ? 53.948 15.611 0.693 1.00 39.07 140 TYR B N 1
ATOM 2916 C CA . TYR B 1 152 ? 54.427 16.976 0.603 1.00 39.82 140 TYR B CA 1
ATOM 2917 C C . TYR B 1 152 ? 53.270 17.878 0.166 1.00 39.28 140 TYR B C 1
ATOM 2918 O O . TYR B 1 152 ? 52.958 18.876 0.819 1.00 39.23 140 TYR B O 1
ATOM 2927 N N . LEU B 1 153 ? 52.637 17.508 -0.943 1.00 37.81 141 LEU B N 1
ATOM 2928 C CA . LEU B 1 153 ? 51.526 18.277 -1.495 1.00 39.16 141 LEU B CA 1
ATOM 2929 C C . LEU B 1 153 ? 50.361 18.400 -0.526 1.00 37.46 141 LEU B C 1
ATOM 2930 O O . LEU B 1 153 ? 49.662 19.407 -0.525 1.00 37.66 141 LEU B O 1
ATOM 2935 N N . SER B 1 154 ? 50.148 17.370 0.289 1.00 38.72 142 SER B N 1
ATOM 2936 C CA . SER B 1 154 ? 49.073 17.395 1.273 1.00 39.72 142 SER B CA 1
ATOM 2937 C C . SER B 1 154 ? 49.400 18.456 2.313 1.00 38.61 142 SER B C 1
ATOM 2938 O O . SER B 1 154 ? 48.527 19.210 2.749 1.00 37.33 142 SER B O 1
ATOM 2941 N N . GLY B 1 155 ? 50.673 18.505 2.702 1.00 38.74 143 GLY B N 1
ATOM 2942 C CA . GLY B 1 155 ? 51.115 19.476 3.681 1.00 35.44 143 GLY B CA 1
ATOM 2943 C C . GLY B 1 155 ? 50.929 20.877 3.143 1.00 35.03 143 GLY B C 1
ATOM 2944 O O . GLY B 1 155 ? 50.511 21.771 3.868 1.00 31.74 143 GLY B O 1
ATOM 2945 N N . VAL B 1 156 ? 51.242 21.070 1.863 1.00 34.55 144 VAL B N 1
ATOM 2946 C CA . VAL B 1 156 ? 51.084 22.371 1.240 1.00 34.25 144 VAL B CA 1
ATOM 2947 C C . VAL B 1 156 ? 49.612 22.793 1.210 1.00 34.90 144 VAL B C 1
ATOM 2948 O O . VAL B 1 156 ? 49.299 23.974 1.353 1.00 34.16 144 VAL B O 1
ATOM 2952 N N . LEU B 1 157 ? 48.704 21.834 1.035 1.00 36.69 145 LEU B N 1
ATOM 2953 C CA . LEU B 1 157 ? 47.288 22.166 1.017 1.00 35.31 145 LEU B CA 1
ATOM 2954 C C . LEU B 1 157 ? 46.845 22.613 2.408 1.00 36.44 145 LEU B C 1
ATOM 2955 O O . LEU B 1 157 ? 46.051 23.549 2.542 1.00 36.04 145 LEU B O 1
ATOM 2960 N N . ILE B 1 158 ? 47.357 21.951 3.447 1.00 35.76 146 ILE B N 1
ATOM 2961 C CA . ILE B 1 158 ? 47.010 22.342 4.803 1.00 36.47 146 ILE B CA 1
ATOM 2962 C C . ILE B 1 158 ? 47.550 23.760 5.024 1.00 36.43 146 ILE B C 1
ATOM 2963 O O . ILE B 1 158 ? 46.913 24.587 5.685 1.00 35.61 146 ILE B O 1
ATOM 2968 N N . LEU B 1 159 ? 48.717 24.042 4.447 1.00 34.42 147 LEU B N 1
ATOM 2969 C CA . LEU B 1 159 ? 49.312 25.366 4.573 1.00 33.89 147 LEU B CA 1
ATOM 2970 C C . LEU B 1 159 ? 48.326 26.391 4.016 1.00 35.22 147 LEU B C 1
ATOM 2971 O O . LEU B 1 159 ? 47.979 27.364 4.689 1.00 34.29 147 LEU B O 1
ATOM 2976 N N . ALA B 1 160 ? 47.869 26.156 2.783 1.00 34.10 148 ALA B N 1
ATOM 2977 C CA . ALA B 1 160 ? 46.949 27.068 2.123 1.00 35.24 148 ALA B CA 1
ATOM 2978 C C . ALA B 1 160 ? 45.767 27.429 3.004 1.00 34.59 148 ALA B C 1
ATOM 2979 O O . ALA B 1 160 ? 45.417 28.596 3.124 1.00 34.67 148 ALA B O 1
ATOM 2981 N N . SER B 1 161 ? 45.164 26.425 3.623 1.00 33.79 149 SER B N 1
ATOM 2982 C CA . SER B 1 161 ? 44.024 26.648 4.494 1.00 36.53 149 SER B CA 1
ATOM 2983 C C . SER B 1 161 ? 44.415 27.533 5.665 1.00 37.01 149 SER B C 1
ATOM 2984 O O . SER B 1 161 ? 43.648 28.404 6.075 1.00 39.12 149 SER B O 1
ATOM 2987 N N . GLU B 1 162 ? 45.607 27.300 6.210 1.00 35.19 150 GLU B N 1
ATOM 2988 C CA . GLU B 1 162 ? 46.100 28.079 7.354 1.00 35.07 150 GLU B CA 1
ATOM 2989 C C . GLU B 1 162 ? 46.294 29.539 6.944 1.00 32.77 150 GLU B C 1
ATOM 2990 O O . GLU B 1 162 ? 45.941 30.464 7.685 1.00 31.21 150 GLU B O 1
ATOM 2996 N N . LEU B 1 163 ? 46.846 29.727 5.747 1.00 32.17 151 LEU B N 1
ATOM 2997 C CA . LEU B 1 163 ? 47.109 31.048 5.191 1.00 33.07 151 LEU B CA 1
ATOM 2998 C C . LEU B 1 163 ? 45.839 31.846 4.870 1.00 35.92 151 LEU B C 1
ATOM 2999 O O . LEU B 1 163 ? 45.814 33.065 5.042 1.00 32.62 151 LEU B O 1
ATOM 3004 N N . SER B 1 164 ? 44.792 31.168 4.396 1.00 37.11 152 SER B N 1
ATOM 3005 C CA . SER B 1 164 ? 43.525 31.853 4.112 1.00 37.89 152 SER B CA 1
ATOM 3006 C C . SER B 1 164 ? 43.042 32.414 5.437 1.00 34.45 152 SER B C 1
ATOM 3007 O O . SER B 1 164 ? 42.601 33.546 5.521 1.00 34.39 152 SER B O 1
ATOM 3010 N N . ARG B 1 165 ? 43.124 31.595 6.475 1.00 33.93 153 ARG B N 1
ATOM 3011 C CA . ARG B 1 165 ? 42.697 32.022 7.793 1.00 35.36 153 ARG B CA 1
ATOM 3012 C C . ARG B 1 165 ? 43.562 33.184 8.299 1.00 34.08 153 ARG B C 1
ATOM 3013 O O . ARG B 1 165 ? 43.060 34.124 8.908 1.00 35.36 153 ARG B O 1
ATOM 3021 N N . LEU B 1 166 ? 44.860 33.127 8.029 1.00 35.45 154 LEU B N 1
ATOM 3022 C CA . LEU B 1 166 ? 45.790 34.178 8.465 1.00 34.23 154 LEU B CA 1
ATOM 3023 C C . LEU B 1 166 ? 45.493 35.544 7.832 1.00 34.02 154 LEU B C 1
ATOM 3024 O O . LEU B 1 166 ? 45.590 36.576 8.496 1.00 31.99 154 LEU B O 1
ATOM 3029 N N . SER B 1 167 ? 45.127 35.557 6.551 1.00 35.56 155 SER B N 1
ATOM 3030 C CA . SER B 1 167 ? 44.837 36.819 5.880 1.00 34.45 155 SER B CA 1
ATOM 3031 C C . SER B 1 167 ? 43.666 37.534 6.544 1.00 32.92 155 SER B C 1
ATOM 3032 O O . SER B 1 167 ? 43.638 38.759 6.627 1.00 33.50 155 SER B O 1
ATOM 3035 N N . VAL B 1 168 ? 42.689 36.780 7.026 1.00 33.72 156 VAL B N 1
ATOM 3036 C CA . VAL B 1 168 ? 41.551 37.418 7.677 1.00 33.47 156 VAL B CA 1
ATOM 3037 C C . VAL B 1 168 ? 42.012 38.007 8.999 1.00 33.11 15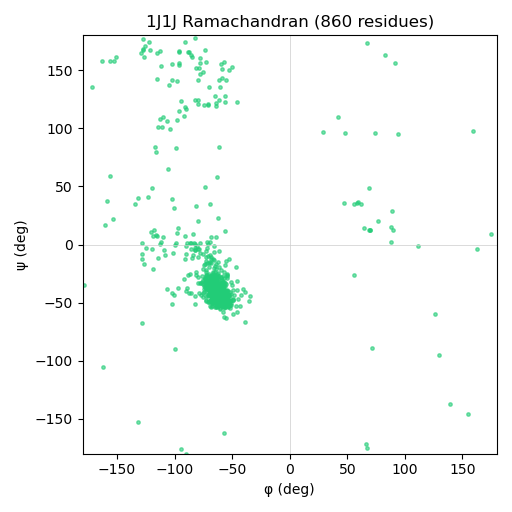6 VAL B C 1
ATOM 3038 O O . VAL B 1 168 ? 41.733 39.170 9.296 1.00 32.59 156 VAL B O 1
ATOM 3042 N N . ASN B 1 169 ? 42.728 37.207 9.784 1.00 33.29 157 ASN B N 1
ATOM 3043 C CA . ASN B 1 169 ? 43.216 37.676 11.072 1.00 36.31 157 ASN B CA 1
ATOM 3044 C C . ASN B 1 169 ? 44.222 38.819 10.936 1.00 35.60 157 ASN B C 1
ATOM 3045 O O . ASN B 1 169 ? 44.326 39.664 11.816 1.00 38.11 157 ASN B O 1
ATOM 3050 N N . SER B 1 170 ? 44.955 38.845 9.829 1.00 36.41 158 SER B N 1
ATOM 3051 C CA . SER B 1 170 ? 45.939 39.892 9.594 1.00 35.77 158 SER B CA 1
ATOM 3052 C C . SER B 1 170 ? 45.240 41.260 9.559 1.00 37.42 158 SER B C 1
ATOM 3053 O O . SER B 1 170 ? 45.709 42.238 10.161 1.00 35.57 158 SER B O 1
ATOM 3056 N N . VAL B 1 171 ? 44.108 41.335 8.862 1.00 36.79 159 VAL B N 1
ATOM 3057 C CA . VAL B 1 171 ? 43.377 42.597 8.797 1.00 36.66 159 VAL B CA 1
ATOM 3058 C C . VAL B 1 171 ? 42.909 42.974 10.205 1.00 35.93 159 VAL B C 1
ATOM 3059 O O . VAL B 1 171 ? 43.011 44.128 10.619 1.00 37.33 159 VAL B O 1
ATOM 3063 N N . THR B 1 172 ? 42.409 41.998 10.949 1.00 34.60 160 THR B N 1
ATOM 3064 C CA . THR B 1 172 ? 41.955 42.266 12.306 1.00 37.10 160 THR B CA 1
ATOM 3065 C C . THR B 1 172 ? 43.121 42.830 13.131 1.00 37.63 160 THR B C 1
ATOM 3066 O O . THR B 1 172 ? 42.917 43.676 14.004 1.00 35.55 160 THR B O 1
ATOM 3070 N N . ALA B 1 173 ? 44.336 42.360 12.836 1.00 37.15 161 ALA B N 1
ATOM 3071 C CA . ALA B 1 173 ? 45.539 42.797 13.543 1.00 38.74 161 ALA B CA 1
ATOM 3072 C C . ALA B 1 173 ? 46.080 44.133 13.038 1.00 38.42 161 ALA B C 1
ATOM 3073 O O . ALA B 1 173 ? 47.081 44.626 13.543 1.00 38.65 161 ALA B O 1
ATOM 3075 N N . GLY B 1 174 ? 45.430 44.705 12.033 1.00 39.84 162 GLY B N 1
ATOM 3076 C CA . GLY B 1 174 ? 45.874 45.985 11.511 1.00 40.99 162 GLY B CA 1
ATOM 3077 C C . GLY B 1 174 ? 46.887 45.901 10.383 1.00 42.94 162 GLY B C 1
ATOM 3078 O O . GLY B 1 174 ? 47.495 46.906 10.038 1.00 43.16 162 GLY B O 1
ATOM 3079 N N . ASP B 1 175 ? 47.080 44.716 9.811 1.00 42.34 163 ASP B N 1
ATOM 3080 C CA . ASP B 1 175 ? 48.025 44.556 8.710 1.00 42.64 163 ASP B CA 1
ATOM 3081 C C . ASP B 1 175 ? 47.284 44.361 7.384 1.00 44.24 163 ASP B C 1
ATOM 3082 O O . ASP B 1 175 ? 46.735 43.288 7.111 1.00 41.42 163 ASP B O 1
ATOM 3087 N N . TYR B 1 176 ? 47.290 45.406 6.558 1.00 44.89 164 TYR B N 1
ATOM 3088 C CA . TYR B 1 176 ? 46.586 45.386 5.283 1.00 47.11 164 TYR B CA 1
ATOM 3089 C C . TYR B 1 176 ? 47.475 45.067 4.093 1.00 47.65 164 TYR B C 1
ATOM 3090 O O . TYR B 1 176 ? 47.053 45.182 2.940 1.00 48.19 164 TYR B O 1
ATOM 3099 N N . SER B 1 177 ? 48.703 44.655 4.373 1.00 45.63 165 SER B N 1
ATOM 3100 C CA . SER B 1 177 ? 49.644 44.312 3.318 1.00 47.31 165 SER B CA 1
ATOM 3101 C C . SER B 1 177 ? 49.736 42.792 3.172 1.00 46.50 165 SER B C 1
ATOM 3102 O O . SER B 1 177 ? 49.594 42.241 2.072 1.00 45.93 165 SER B O 1
ATOM 3105 N N . ARG B 1 178 ? 49.957 42.123 4.297 1.00 44.95 166 ARG B N 1
ATOM 3106 C CA . ARG B 1 178 ? 50.085 40.673 4.331 1.00 46.10 166 ARG B CA 1
ATOM 3107 C C . ARG B 1 178 ? 49.019 39.936 3.502 1.00 45.00 166 ARG B C 1
ATOM 3108 O O . ARG B 1 178 ? 49.347 39.024 2.749 1.00 45.84 166 ARG B O 1
ATOM 3116 N N . PRO B 1 179 ? 47.735 40.317 3.635 1.00 43.17 167 PRO B N 1
ATOM 3117 C CA . PRO B 1 179 ? 46.659 39.661 2.879 1.00 42.46 167 PRO B CA 1
ATOM 3118 C C . PRO B 1 179 ? 46.878 39.675 1.368 1.00 42.18 167 PRO B C 1
ATOM 3119 O O . PRO B 1 179 ? 46.490 38.743 0.675 1.00 41.81 167 PRO B O 1
ATOM 3123 N N . LEU B 1 180 ? 47.486 40.737 0.856 1.00 42.97 168 LEU B N 1
ATOM 3124 C CA . LEU B 1 180 ? 47.734 40.825 -0.575 1.00 44.92 168 LEU B CA 1
ATOM 3125 C C . LEU B 1 180 ? 48.863 39.892 -0.984 1.00 44.38 168 LEU B C 1
ATOM 3126 O O . LEU B 1 180 ? 48.889 39.405 -2.111 1.00 43.23 168 LEU B O 1
ATOM 3131 N N . HIS B 1 181 ? 49.794 39.645 -0.065 1.00 44.14 169 HIS B N 1
ATOM 3132 C CA . HIS B 1 181 ? 50.912 38.739 -0.324 1.00 43.95 169 HIS B CA 1
ATOM 3133 C C . HIS B 1 181 ? 50.377 37.302 -0.330 1.00 43.40 169 HIS B C 1
ATOM 3134 O O . HIS B 1 181 ? 50.657 36.514 -1.233 1.00 43.27 169 HIS B O 1
ATOM 3141 N N . ILE B 1 182 ? 49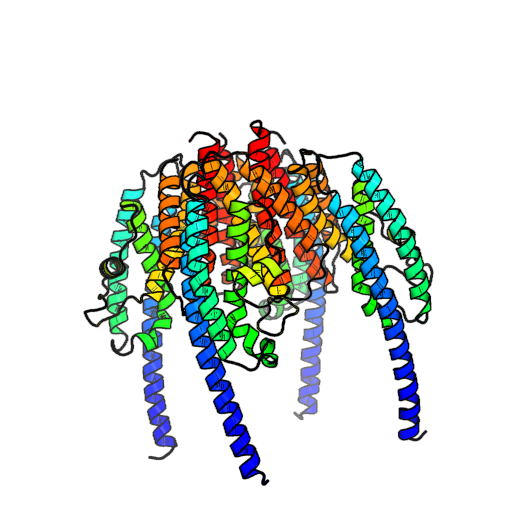.602 36.974 0.698 1.00 42.65 170 ILE B N 1
ATOM 3142 C CA . ILE B 1 182 ? 48.999 35.663 0.834 1.00 40.68 170 ILE B CA 1
ATOM 3143 C C . ILE B 1 182 ? 48.144 35.351 -0.405 1.00 42.93 170 ILE B C 1
ATOM 3144 O O . ILE B 1 182 ? 48.226 34.257 -0.972 1.00 43.06 170 ILE B O 1
ATOM 3149 N N . SER B 1 183 ? 47.326 36.317 -0.816 1.00 42.58 171 SER B N 1
ATOM 3150 C CA . SER B 1 183 ? 46.462 36.160 -1.982 1.00 44.32 171 SER B CA 1
ATOM 3151 C C . SER B 1 183 ? 47.261 35.697 -3.200 1.00 44.75 171 SER B C 1
ATOM 3152 O O . SER B 1 183 ? 46.943 34.678 -3.826 1.00 44.23 171 SER B O 1
ATOM 3155 N N . THR B 1 184 ? 48.310 36.441 -3.529 1.00 45.47 172 THR B N 1
ATOM 3156 C CA . THR B 1 184 ? 49.145 36.092 -4.668 1.00 48.49 172 THR B CA 1
ATOM 3157 C C . THR B 1 184 ? 49.723 34.685 -4.541 1.00 48.78 172 THR B C 1
ATOM 3158 O O . THR B 1 184 ? 49.712 33.914 -5.502 1.00 48.32 172 THR B O 1
ATOM 3162 N N . PHE B 1 185 ? 50.219 34.364 -3.348 1.00 47.88 173 PHE B N 1
ATOM 3163 C CA . PHE B 1 185 ? 50.812 33.063 -3.060 1.00 46.54 173 PHE B CA 1
ATOM 3164 C C . PHE B 1 185 ? 49.794 31.928 -3.230 1.00 47.08 173 PHE B C 1
ATOM 3165 O O . PHE B 1 185 ? 50.090 30.901 -3.839 1.00 47.86 173 PHE B O 1
ATOM 3173 N N . ILE B 1 186 ? 48.587 32.106 -2.704 1.00 48.03 174 ILE B N 1
ATOM 3174 C CA . ILE B 1 186 ? 47.582 31.054 -2.811 1.00 47.91 174 ILE B CA 1
ATOM 3175 C C . ILE B 1 186 ? 47.067 30.844 -4.233 1.00 49.45 174 ILE B C 1
ATOM 3176 O O . ILE B 1 186 ? 46.643 29.736 -4.583 1.00 46.21 174 ILE B O 1
ATOM 3181 N N . ASN B 1 187 ? 47.102 31.891 -5.056 1.00 49.98 175 ASN B N 1
ATOM 3182 C CA . ASN B 1 187 ? 46.636 31.744 -6.432 1.00 51.74 175 ASN B CA 1
ATOM 3183 C C . ASN B 1 187 ? 47.662 30.947 -7.201 1.00 52.34 175 ASN B C 1
ATOM 3184 O O . ASN B 1 187 ? 47.314 30.151 -8.073 1.00 51.04 175 ASN B O 1
ATOM 3189 N N . GLU B 1 188 ? 48.931 31.156 -6.866 1.00 53.42 176 GLU B N 1
ATOM 3190 C CA . GLU B 1 188 ? 50.003 30.421 -7.518 1.00 55.26 176 GLU B CA 1
ATOM 3191 C C . GLU B 1 188 ? 49.850 28.934 -7.186 1.00 55.78 176 GLU B C 1
ATOM 3192 O O . GLU B 1 188 ? 49.855 28.087 -8.079 1.00 57.54 176 GLU B O 1
ATOM 3198 N N . LEU B 1 189 ? 49.704 28.618 -5.901 1.00 55.26 177 LEU B N 1
ATOM 3199 C CA . LEU B 1 189 ? 49.545 27.229 -5.488 1.00 54.58 177 LEU B CA 1
ATOM 3200 C C . LEU B 1 189 ? 48.397 26.597 -6.264 1.00 55.76 177 LEU B C 1
ATOM 3201 O O . LEU B 1 189 ? 48.501 25.468 -6.740 1.00 55.46 177 LEU B O 1
ATOM 3206 N N . ASP B 1 190 ? 47.295 27.327 -6.390 1.00 57.31 178 ASP B N 1
ATOM 3207 C CA . ASP B 1 190 ? 46.149 26.808 -7.111 1.00 58.49 178 ASP B CA 1
ATOM 3208 C C . ASP B 1 190 ? 46.514 26.577 -8.575 1.00 58.93 178 ASP B C 1
ATOM 3209 O O . ASP B 1 190 ? 46.055 25.616 -9.197 1.00 57.35 178 ASP B O 1
ATOM 3214 N N . SER B 1 191 ? 47.356 27.454 -9.112 1.00 58.51 179 SER B N 1
ATOM 3215 C CA . SER B 1 191 ? 47.801 27.336 -10.490 1.00 59.56 179 SER B CA 1
ATOM 3216 C C . SER B 1 191 ? 48.559 26.028 -10.662 1.00 59.75 179 SER B C 1
ATOM 3217 O O . SER B 1 191 ? 48.306 25.277 -11.604 1.00 60.04 179 SER B O 1
ATOM 3220 N N . GLY B 1 192 ? 49.490 25.768 -9.745 1.00 59.70 180 GLY B N 1
ATOM 3221 C CA . GLY B 1 192 ? 50.287 24.553 -9.798 1.00 58.46 180 GLY B CA 1
ATOM 3222 C C . GLY B 1 192 ? 49.479 23.277 -9.647 1.00 58.65 180 GLY B C 1
ATOM 3223 O O . GLY B 1 192 ? 49.611 22.355 -10.449 1.00 58.30 180 GLY B O 1
ATOM 3224 N N . PHE B 1 193 ? 48.633 23.214 -8.627 1.00 59.65 181 PHE B N 1
ATOM 3225 C CA . PHE B 1 193 ? 47.823 22.024 -8.407 1.00 62.01 181 PHE B CA 1
ATOM 3226 C C . PHE B 1 193 ? 46.976 21.649 -9.616 1.00 64.65 181 PHE B C 1
ATOM 3227 O O . PHE B 1 193 ? 46.502 20.515 -9.725 1.00 63.63 181 PHE B O 1
ATOM 3235 N N . ARG B 1 194 ? 46.790 22.596 -10.531 1.00 67.96 182 ARG B N 1
ATOM 3236 C CA . ARG B 1 194 ? 46.011 22.316 -11.728 1.00 70.80 182 ARG B CA 1
ATOM 3237 C C . ARG B 1 194 ? 46.899 21.765 -12.839 1.00 71.54 182 ARG B C 1
ATOM 3238 O O . ARG B 1 194 ? 46.436 21.032 -13.706 1.00 72.25 182 ARG B O 1
ATOM 3246 N N . LEU B 1 195 ? 48.179 22.112 -12.805 1.00 73.12 183 LEU B N 1
ATOM 3247 C CA . LEU B 1 195 ? 49.118 21.630 -13.806 1.00 74.12 183 LEU B CA 1
ATOM 3248 C C . LEU B 1 195 ? 49.635 20.246 -13.410 1.00 76.04 183 LEU B C 1
ATOM 3249 O O . LEU B 1 195 ? 50.566 19.722 -14.027 1.00 75.87 183 LEU B O 1
ATOM 3254 N N . LEU B 1 196 ? 49.026 19.663 -12.378 1.00 77.56 184 LEU B N 1
ATOM 3255 C CA . LEU B 1 196 ? 49.423 18.346 -11.883 1.00 78.83 184 LEU B CA 1
ATOM 3256 C C . LEU B 1 196 ? 48.344 17.286 -12.057 1.00 79.92 184 LEU B C 1
ATOM 3257 O O . LEU B 1 196 ? 47.153 17.555 -11.882 1.00 79.30 184 LEU B O 1
ATOM 3262 N N . ASN B 1 197 ? 48.781 16.074 -12.386 1.00 81.21 185 ASN B N 1
ATOM 3263 C CA . ASN B 1 197 ? 47.878 14.947 -12.577 1.00 82.55 185 ASN B CA 1
ATOM 3264 C C . ASN B 1 197 ? 47.881 14.127 -11.303 1.00 82.97 185 ASN B C 1
ATOM 3265 O O . ASN B 1 197 ? 48.601 13.135 -11.195 1.00 83.08 185 ASN B O 1
ATOM 3270 N N . LEU B 1 198 ? 47.087 14.554 -10.331 1.00 83.21 186 LEU B N 1
ATOM 3271 C CA . LEU B 1 198 ? 47.008 13.848 -9.066 1.00 82.87 186 LEU B CA 1
ATOM 3272 C C . LEU B 1 198 ? 46.092 12.641 -9.238 1.00 83.28 186 LEU B C 1
ATOM 3273 O O . LEU B 1 198 ? 44.924 12.785 -9.603 1.00 83.06 186 LEU B O 1
ATOM 3278 N N . LYS B 1 199 ? 46.629 11.450 -8.990 1.00 83.55 187 LYS B N 1
ATOM 3279 C CA . LYS B 1 199 ? 45.846 10.230 -9.126 1.00 83.87 187 LYS B CA 1
ATOM 3280 C C . LYS B 1 199 ? 45.568 9.597 -7.765 1.00 83.15 187 LYS B C 1
ATOM 3281 O O . LYS B 1 199 ? 45.017 8.500 -7.682 1.00 82.52 187 LYS B O 1
ATOM 3287 N N . ASN B 1 200 ? 45.944 10.301 -6.703 1.00 82.45 188 ASN B N 1
ATOM 3288 C CA . ASN B 1 200 ? 45.732 9.818 -5.343 1.00 82.48 188 ASN B CA 1
ATOM 3289 C C . ASN B 1 200 ? 44.398 10.343 -4.827 1.00 81.30 188 ASN B C 1
ATOM 3290 O O . ASN B 1 200 ? 44.248 11.537 -4.577 1.00 81.97 188 ASN B O 1
ATOM 3295 N N . ASP B 1 201 ? 43.433 9.446 -4.666 1.00 79.50 189 ASP B N 1
ATOM 3296 C CA . ASP B 1 201 ? 42.104 9.825 -4.205 1.00 78.05 189 ASP B CA 1
ATOM 3297 C C . ASP B 1 201 ? 42.130 10.838 -3.062 1.00 76.59 189 ASP B C 1
ATOM 3298 O O . ASP B 1 201 ? 41.358 11.800 -3.063 1.00 76.08 189 ASP B O 1
ATOM 3303 N N . SER B 1 202 ? 43.017 10.625 -2.093 1.00 74.38 190 SER B N 1
ATOM 3304 C CA . SER B 1 202 ? 43.132 11.530 -0.952 1.00 72.72 190 SER B CA 1
ATOM 3305 C C . SER B 1 202 ? 43.502 12.955 -1.373 1.00 71.28 190 SER B C 1
ATOM 3306 O O . SER B 1 202 ? 42.894 13.919 -0.911 1.00 70.44 190 SER B O 1
ATOM 3309 N N . LEU B 1 203 ? 44.499 13.081 -2.246 1.00 69.95 191 LEU B N 1
ATOM 3310 C CA . LEU B 1 203 ? 44.941 14.386 -2.727 1.00 69.66 191 LEU B CA 1
ATOM 3311 C C . LEU B 1 203 ? 43.827 15.133 -3.453 1.00 70.31 191 LEU B C 1
ATOM 3312 O O . LEU B 1 203 ? 43.561 16.296 -3.148 1.00 70.19 191 LEU B O 1
ATOM 3317 N N . ARG B 1 204 ? 43.184 14.477 -4.418 1.00 70.26 192 ARG B N 1
ATOM 3318 C CA . ARG B 1 204 ? 42.095 15.117 -5.154 1.00 70.86 192 ARG B CA 1
ATOM 3319 C C . ARG B 1 204 ? 41.091 15.691 -4.164 1.00 69.05 192 ARG B C 1
ATOM 3320 O O . ARG B 1 204 ? 40.680 16.843 -4.275 1.00 68.77 192 ARG B O 1
ATOM 3328 N N . LYS B 1 205 ? 40.698 14.869 -3.199 1.00 67.34 193 LYS B N 1
ATOM 3329 C CA . LYS B 1 205 ? 39.746 15.277 -2.174 1.00 67.81 193 LYS B CA 1
ATOM 3330 C C . LYS B 1 205 ? 40.242 16.566 -1.496 1.00 66.70 193 LYS B C 1
ATOM 3331 O O . LYS B 1 205 ? 39.517 17.561 -1.428 1.00 65.46 193 LYS B O 1
ATOM 3337 N N . ARG B 1 206 ? 41.482 16.543 -1.007 1.00 65.39 194 ARG B N 1
ATOM 3338 C CA . ARG B 1 206 ? 42.078 17.703 -0.344 1.00 64.00 194 ARG B CA 1
ATOM 3339 C C . ARG B 1 206 ? 42.120 18.909 -1.266 1.00 63.50 194 ARG B C 1
ATOM 3340 O O . ARG B 1 206 ? 41.736 20.013 -0.877 1.00 61.67 194 ARG B O 1
ATOM 3348 N N . TYR B 1 207 ? 42.599 18.696 -2.489 1.00 63.08 195 TYR B N 1
ATOM 3349 C CA . TYR B 1 207 ? 42.693 19.777 -3.460 1.00 64.22 195 TYR B CA 1
ATOM 3350 C C . TYR B 1 207 ? 41.331 20.404 -3.729 1.00 65.15 195 TYR B C 1
ATOM 3351 O O . TYR B 1 207 ? 41.229 21.597 -4.019 1.00 65.09 195 TYR B O 1
ATOM 3360 N N . ASP B 1 208 ? 40.284 19.595 -3.623 1.00 66.15 196 ASP B N 1
ATOM 3361 C CA . ASP B 1 208 ? 38.929 20.074 -3.850 1.00 67.76 196 ASP B CA 1
ATOM 3362 C C . ASP B 1 208 ? 38.565 21.148 -2.824 1.00 66.67 196 ASP B C 1
ATOM 3363 O O . ASP B 1 208 ? 37.706 21.995 -3.074 1.00 67.08 196 ASP B O 1
ATOM 3368 N N . GLY B 1 209 ? 39.225 21.118 -1.672 1.00 65.25 197 GLY B N 1
ATOM 3369 C CA . GLY B 1 209 ? 38.934 22.097 -0.640 1.00 62.86 197 GLY B CA 1
ATOM 3370 C C . GLY B 1 209 ? 39.699 23.404 -0.779 1.00 61.38 197 GLY B C 1
ATOM 3371 O O . GLY B 1 209 ? 39.484 24.337 -0.001 1.00 60.45 197 GLY B O 1
ATOM 3372 N N . LEU B 1 210 ? 40.588 23.481 -1.766 1.00 59.48 198 LEU B N 1
ATOM 3373 C CA . LEU B 1 210 ? 41.378 24.690 -1.963 1.00 58.35 198 LEU B CA 1
ATOM 3374 C C . LEU B 1 210 ? 40.533 25.855 -2.461 1.00 59.63 198 LEU B C 1
ATOM 3375 O O . LEU B 1 210 ? 40.870 27.016 -2.223 1.00 59.50 198 LEU B O 1
ATOM 3380 N N . LYS B 1 211 ? 39.436 25.544 -3.150 1.00 60.47 199 LYS B N 1
ATOM 3381 C CA . LYS B 1 211 ? 38.545 26.575 -3.680 1.00 60.39 199 LYS B CA 1
ATOM 3382 C C . LYS B 1 211 ? 37.996 27.461 -2.567 1.00 59.61 199 LYS B C 1
ATOM 3383 O O . LYS B 1 211 ? 37.915 28.677 -2.718 1.00 59.10 199 LYS B O 1
ATOM 3389 N N . TYR B 1 212 ? 37.625 26.850 -1.449 1.00 59.90 200 TYR B N 1
ATOM 3390 C CA . TYR B 1 212 ? 37.099 27.604 -0.320 1.00 61.45 200 TYR B CA 1
ATOM 3391 C C . TYR B 1 212 ? 38.152 28.591 0.186 1.00 60.54 200 TYR B C 1
ATOM 3392 O O . TYR B 1 212 ? 37.838 29.737 0.510 1.00 59.90 200 TYR B O 1
ATOM 3401 N N . ASP B 1 213 ? 39.400 28.133 0.250 1.00 58.82 201 ASP B N 1
ATOM 3402 C CA . ASP B 1 213 ? 40.506 28.965 0.712 1.00 57.48 201 ASP B CA 1
ATOM 3403 C C . ASP B 1 213 ? 40.759 30.124 -0.248 1.00 57.26 201 ASP B C 1
ATOM 3404 O O . ASP B 1 213 ? 41.019 31.251 0.179 1.00 56.82 201 ASP B O 1
ATOM 3409 N N . VAL B 1 214 ? 40.683 29.847 -1.545 1.00 56.81 202 VAL B N 1
ATOM 3410 C CA . VAL B 1 214 ? 40.902 30.881 -2.549 1.00 57.52 202 VAL B CA 1
ATOM 3411 C C . VAL B 1 214 ? 39.747 31.891 -2.538 1.00 56.89 202 VAL B C 1
ATOM 3412 O O . VAL B 1 214 ? 39.932 33.069 -2.835 1.00 55.52 202 VAL B O 1
ATOM 3416 N N . LYS B 1 215 ? 38.558 31.417 -2.181 1.00 56.44 203 LYS B N 1
ATOM 3417 C CA . LYS B 1 215 ? 37.370 32.265 -2.117 1.00 55.48 203 LYS B CA 1
ATOM 3418 C C . LYS B 1 215 ? 37.491 33.213 -0.919 1.00 54.46 203 LYS B C 1
ATOM 3419 O O . LYS B 1 215 ? 37.189 34.405 -1.017 1.00 53.54 203 LYS B O 1
ATOM 3425 N N . LYS B 1 216 ? 37.937 32.675 0.211 1.00 53.70 204 LYS B N 1
ATOM 3426 C CA . LYS B 1 216 ? 38.093 33.472 1.426 1.00 52.18 204 LYS B CA 1
ATOM 3427 C C . LYS B 1 216 ? 39.090 34.604 1.212 1.00 49.88 204 LYS B C 1
ATOM 3428 O O . LYS B 1 216 ? 38.871 35.732 1.657 1.00 48.38 204 LYS B O 1
ATOM 3434 N N . VAL B 1 217 ? 40.176 34.310 0.509 1.00 49.11 205 VAL B N 1
ATOM 3435 C CA . VAL B 1 217 ? 41.198 35.312 0.261 1.00 49.93 205 VAL B CA 1
ATOM 3436 C C . VAL B 1 217 ? 40.786 36.380 -0.753 1.00 49.91 205 VAL B C 1
ATOM 3437 O O . VAL B 1 217 ? 41.293 37.501 -0.706 1.00 49.49 205 VAL B O 1
ATOM 3441 N N . GLU B 1 218 ? 39.873 36.051 -1.664 1.00 50.91 206 GLU B N 1
ATOM 3442 C CA . GLU B 1 218 ? 39.431 37.039 -2.644 1.00 50.84 206 GLU B CA 1
ATOM 3443 C C . GLU B 1 218 ? 38.555 38.066 -1.922 1.00 48.36 206 GLU B C 1
ATOM 3444 O O . GLU B 1 218 ? 38.665 39.261 -2.169 1.00 47.81 206 GLU B O 1
ATOM 3450 N N . GLU B 1 219 ? 37.701 37.602 -1.015 1.00 47.86 207 GLU B N 1
ATOM 3451 C CA . GLU B 1 219 ? 36.842 38.511 -0.258 1.00 48.43 207 GLU B CA 1
ATOM 3452 C C . GLU B 1 219 ? 37.680 39.574 0.481 1.00 47.17 207 GLU B C 1
ATOM 3453 O O . GLU B 1 219 ? 37.345 40.760 0.447 1.00 45.10 207 GLU B O 1
ATOM 3459 N N . VAL B 1 220 ? 38.766 39.153 1.138 1.00 45.23 208 VAL B N 1
ATOM 3460 C CA . VAL B 1 220 ? 39.630 40.094 1.852 1.00 42.40 208 VAL B CA 1
ATOM 3461 C C . VAL B 1 220 ? 40.246 41.090 0.875 1.00 42.32 208 VAL B C 1
ATOM 3462 O O . VAL B 1 220 ? 40.163 42.301 1.072 1.00 42.57 208 VAL B O 1
ATOM 3466 N N . VAL B 1 221 ? 40.880 40.577 -0.172 1.00 43.00 209 VAL B N 1
ATOM 3467 C CA . VAL B 1 221 ? 41.489 41.445 -1.169 1.00 46.14 209 VAL B CA 1
ATOM 3468 C C . VAL B 1 221 ? 40.442 42.442 -1.643 1.00 46.38 209 VAL B C 1
ATOM 3469 O O . VAL B 1 221 ? 40.720 43.632 -1.775 1.00 48.13 209 VAL B O 1
ATOM 3473 N N . TYR B 1 222 ? 39.231 41.952 -1.884 1.00 46.06 210 TYR B N 1
ATOM 3474 C CA . TYR B 1 222 ? 38.164 42.820 -2.342 1.00 48.42 210 TYR B CA 1
ATOM 3475 C C . TYR B 1 222 ? 37.829 43.882 -1.303 1.00 47.49 210 TYR B C 1
ATOM 3476 O O . TYR B 1 222 ? 37.764 45.064 -1.628 1.00 46.69 210 TYR B O 1
ATOM 3485 N N . ASP B 1 223 ? 37.619 43.467 -0.055 1.00 47.60 211 ASP B N 1
ATOM 3486 C CA . ASP B 1 223 ? 37.298 44.420 1.006 1.00 47.57 211 ASP B CA 1
ATOM 3487 C C . ASP B 1 223 ? 38.366 45.503 1.094 1.00 48.89 211 ASP B C 1
ATOM 3488 O O . ASP B 1 223 ? 38.060 46.682 1.282 1.00 48.88 211 ASP B O 1
ATOM 3493 N N . LEU B 1 224 ? 39.624 45.102 0.951 1.00 50.18 212 LEU B N 1
ATOM 3494 C CA . LEU B 1 224 ? 40.735 46.046 1.019 1.00 51.59 212 LEU B CA 1
ATOM 3495 C C . LEU B 1 224 ? 40.729 47.014 -0.162 1.00 53.76 212 LEU B C 1
ATOM 3496 O O . LEU B 1 224 ? 40.801 48.226 0.033 1.00 52.78 212 LEU B O 1
ATOM 3501 N N . SER B 1 225 ? 40.633 46.483 -1.380 1.00 55.30 213 SER B N 1
ATOM 3502 C CA . SER B 1 225 ? 40.619 47.321 -2.578 1.00 58.46 213 SER B CA 1
ATOM 3503 C C . SER B 1 225 ? 39.551 48.399 -2.485 1.00 60.15 213 SER B C 1
ATOM 3504 O O . SER B 1 225 ? 39.831 49.581 -2.657 1.00 60.23 213 SER B O 1
ATOM 3507 N N . ILE B 1 226 ? 38.325 47.976 -2.207 1.00 62.47 214 ILE B N 1
ATOM 3508 C CA . ILE B 1 226 ? 37.190 48.883 -2.088 1.00 64.85 214 ILE B CA 1
ATOM 3509 C C . ILE B 1 226 ? 37.452 50.075 -1.165 1.00 66.01 214 ILE B C 1
ATOM 3510 O O . ILE B 1 226 ? 36.963 51.176 -1.410 1.00 66.11 214 ILE B O 1
ATOM 3515 N N . ARG B 1 227 ? 38.227 49.860 -0.108 1.00 67.65 215 ARG B N 1
ATOM 3516 C CA . ARG B 1 227 ? 38.531 50.937 0.823 1.00 69.43 215 ARG B CA 1
ATOM 3517 C C . ARG B 1 227 ? 39.882 51.575 0.502 1.00 71.45 215 ARG B C 1
ATOM 3518 O O . ARG B 1 227 ? 40.430 52.324 1.310 1.00 71.54 215 ARG B O 1
ATOM 3526 N N . GLY B 1 228 ? 40.407 51.277 -0.685 1.00 73.43 216 GLY B N 1
ATOM 3527 C CA . GLY B 1 228 ? 41.685 51.828 -1.105 1.00 76.52 216 GLY B CA 1
ATOM 3528 C C . GLY B 1 228 ? 42.879 50.982 -0.697 1.00 78.92 216 GLY B C 1
ATOM 3529 O O . GLY B 1 228 ? 43.980 51.501 -0.500 1.00 79.05 216 GLY B O 1
ATOM 3530 N N . PHE B 1 229 ? 42.660 49.674 -0.589 1.00 80.85 217 PHE B N 1
ATOM 3531 C CA . PHE B 1 229 ? 43.696 48.721 -0.187 1.00 82.54 217 PHE B CA 1
ATOM 3532 C C . PHE B 1 229 ? 44.227 48.994 1.219 1.00 82.43 217 PHE B C 1
ATOM 3533 O O . PHE B 1 229 ? 43.583 49.769 1.965 1.00 81.90 217 PHE B O 1
ATOM 3541 N N . MET C 1 13 ? 36.254 -27.488 -36.999 1.00 48.15 1 MET C N 1
ATOM 3542 C CA . MET C 1 13 ? 37.527 -27.126 -36.304 1.00 47.93 1 MET C CA 1
ATOM 3543 C C . MET C 1 13 ? 37.595 -27.747 -34.923 1.00 47.81 1 MET C C 1
ATOM 3544 O O . MET C 1 13 ? 36.568 -27.959 -34.277 1.00 49.67 1 MET C O 1
ATOM 3549 N N . SER C 1 14 ? 38.811 -28.018 -34.463 1.00 46.12 2 SER C N 1
ATOM 3550 C CA . SER C 1 14 ? 39.006 -28.604 -33.145 1.00 43.49 2 SER C CA 1
ATOM 3551 C C . SER C 1 14 ? 39.035 -27.476 -32.117 1.00 41.71 2 SER C C 1
ATOM 3552 O O . SER C 1 14 ? 39.228 -26.312 -32.469 1.00 40.19 2 SER C O 1
ATOM 3555 N N . VAL C 1 15 ? 38.850 -27.820 -30.848 1.00 37.96 3 VAL C N 1
ATOM 3556 C CA . VAL C 1 15 ? 38.865 -26.815 -29.801 1.00 37.47 3 VAL C CA 1
ATOM 3557 C C . VAL C 1 15 ? 40.183 -26.029 -29.803 1.00 38.64 3 VAL C C 1
ATOM 3558 O O . VAL C 1 15 ? 40.195 -24.796 -29.663 1.00 37.28 3 VAL C O 1
ATOM 3562 N N . SER C 1 16 ? 41.292 -26.743 -29.968 1.00 38.41 4 SER C N 1
ATOM 3563 C CA . SER C 1 16 ? 42.605 -26.113 -29.954 1.00 40.06 4 SER C CA 1
ATOM 3564 C C . SER C 1 16 ? 42.757 -25.089 -31.060 1.00 38.99 4 SER C C 1
ATOM 3565 O O . SER C 1 16 ? 43.265 -23.985 -30.836 1.00 40.42 4 SER C O 1
ATOM 3568 N N . GLU C 1 17 ? 42.315 -25.455 -32.258 1.00 39.53 5 GLU C N 1
ATOM 3569 C CA . GLU C 1 17 ? 42.384 -24.552 -33.397 1.00 40.53 5 GLU C CA 1
ATOM 3570 C C . GLU C 1 17 ? 41.485 -23.339 -33.191 1.00 38.24 5 GLU C C 1
ATOM 3571 O O . GLU C 1 17 ? 41.831 -22.229 -33.583 1.00 36.60 5 GLU C O 1
ATOM 3577 N N . ILE C 1 18 ? 40.320 -23.542 -32.584 1.00 38.50 6 ILE C N 1
ATOM 3578 C CA . ILE C 1 18 ? 39.419 -22.414 -32.358 1.00 34.41 6 ILE C CA 1
ATOM 3579 C C . ILE C 1 18 ? 40.105 -21.412 -31.439 1.00 32.95 6 ILE C C 1
ATOM 3580 O O . ILE C 1 18 ? 40.070 -20.214 -31.677 1.00 31.85 6 ILE C O 1
ATOM 3585 N N . PHE C 1 19 ? 40.755 -21.906 -30.397 1.00 33.62 7 PHE C N 1
ATOM 3586 C CA . PHE C 1 19 ? 41.405 -21.013 -29.473 1.00 34.69 7 PHE C CA 1
ATOM 3587 C C . PHE C 1 19 ? 42.717 -20.415 -29.983 1.00 37.09 7 PHE C C 1
ATOM 3588 O O . PHE C 1 19 ? 43.046 -19.278 -29.643 1.00 36.21 7 PHE C O 1
ATOM 3596 N N . VAL C 1 20 ? 43.464 -21.155 -30.798 1.00 38.17 8 VAL C N 1
ATOM 3597 C CA . VAL C 1 20 ? 44.700 -20.597 -31.344 1.00 38.80 8 VAL C CA 1
ATOM 3598 C C . VAL C 1 20 ? 44.292 -19.390 -32.185 1.00 38.55 8 VAL C C 1
ATOM 3599 O O . VAL C 1 20 ? 44.895 -18.317 -32.109 1.00 37.66 8 VAL C O 1
ATOM 3603 N N . GLU C 1 21 ? 43.247 -19.576 -32.981 1.00 40.02 9 GLU C N 1
ATOM 3604 C CA . GLU C 1 21 ? 42.735 -18.516 -33.831 1.00 41.09 9 GLU C CA 1
ATOM 3605 C C . GLU C 1 21 ? 42.251 -17.335 -32.981 1.00 41.56 9 GLU C C 1
ATOM 3606 O O . GLU C 1 21 ? 42.514 -16.177 -33.310 1.00 42.32 9 GLU C O 1
ATOM 3612 N N . LEU C 1 22 ? 41.558 -17.627 -31.880 1.00 39.61 10 LEU C N 1
ATOM 3613 C CA . LEU C 1 22 ? 41.052 -16.569 -31.007 1.00 39.16 10 LEU C CA 1
ATOM 3614 C C . LEU C 1 22 ? 42.189 -15.809 -30.337 1.00 38.52 10 LEU C C 1
ATOM 3615 O O . LEU C 1 22 ? 42.079 -14.603 -30.086 1.00 33.78 10 LEU C O 1
ATOM 3620 N N . GLN C 1 23 ? 43.275 -16.524 -30.046 1.00 38.11 11 GLN C N 1
ATOM 3621 C CA . GLN C 1 23 ? 44.440 -15.927 -29.407 1.00 40.26 11 GLN C CA 1
ATOM 3622 C C . GLN C 1 23 ? 44.973 -14.799 -30.284 1.00 41.46 11 GLN C C 1
ATOM 3623 O O . GLN C 1 23 ? 45.360 -13.744 -29.783 1.00 43.75 11 GLN C O 1
ATOM 3629 N N . GLY C 1 24 ? 44.975 -15.023 -31.596 1.00 43.85 12 GLY C N 1
ATOM 3630 C CA . GLY C 1 24 ? 45.445 -14.011 -32.524 1.00 44.40 12 GLY C CA 1
ATOM 3631 C C . GLY C 1 24 ? 44.569 -12.766 -32.570 1.00 45.51 12 GLY C C 1
ATOM 3632 O O . GLY C 1 24 ? 45.077 -11.643 -32.507 1.00 46.50 12 GLY C O 1
ATOM 3633 N N . PHE C 1 25 ? 43.256 -12.945 -32.682 1.00 47.04 13 PHE C N 1
ATOM 3634 C CA . PHE C 1 25 ? 42.352 -11.796 -32.724 1.00 48.14 13 PHE C CA 1
ATOM 3635 C C . PHE C 1 25 ? 42.490 -10.962 -31.460 1.00 46.17 13 PHE C C 1
ATOM 3636 O O . PHE C 1 25 ? 42.483 -9.739 -31.511 1.00 46.76 13 PHE C O 1
ATOM 3644 N N . LEU C 1 26 ? 42.613 -11.628 -30.321 1.00 46.56 14 LEU C N 1
ATOM 3645 C CA . LEU C 1 26 ? 42.736 -10.921 -29.059 1.00 45.11 14 LEU C CA 1
ATOM 3646 C C . LEU C 1 26 ? 44.067 -10.181 -28.945 1.00 45.01 14 LEU C C 1
ATOM 3647 O O . LEU C 1 26 ? 44.122 -9.080 -28.408 1.00 40.12 14 LEU C O 1
ATOM 3652 N N . ALA C 1 27 ? 45.135 -10.787 -29.455 1.00 45.84 15 ALA C N 1
ATOM 3653 C CA . ALA C 1 27 ? 46.454 -10.156 -29.407 1.00 47.92 15 ALA C CA 1
ATOM 3654 C C . ALA C 1 27 ? 46.491 -8.922 -30.313 1.00 48.74 15 ALA C C 1
ATOM 3655 O O . ALA C 1 27 ? 47.129 -7.925 -29.995 1.00 49.71 15 ALA C O 1
ATOM 3657 N N . ALA C 1 28 ? 45.798 -8.991 -31.445 1.00 50.29 16 ALA C N 1
ATOM 3658 C CA . ALA C 1 28 ? 45.755 -7.866 -32.368 1.00 50.53 16 ALA C CA 1
ATOM 3659 C C . ALA C 1 28 ? 44.935 -6.758 -31.711 1.00 52.57 16 ALA C C 1
ATOM 3660 O O . ALA C 1 28 ? 45.306 -5.586 -31.739 1.00 51.33 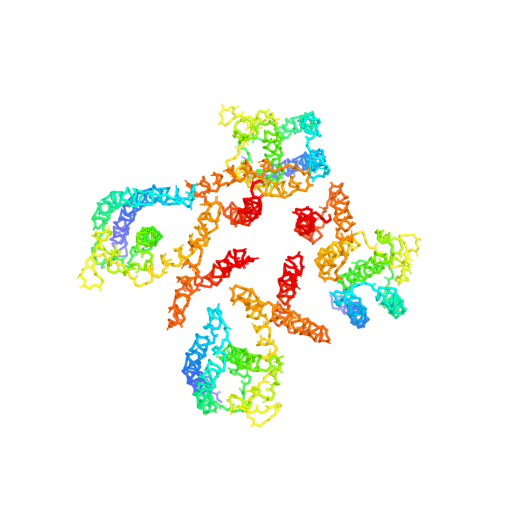16 ALA C O 1
ATOM 3662 N N . GLU C 1 29 ? 43.816 -7.152 -31.114 1.00 53.55 17 GLU C N 1
ATOM 3663 C CA . GLU C 1 29 ? 42.929 -6.230 -30.422 1.00 54.47 17 GLU C CA 1
ATOM 3664 C C . GLU C 1 29 ? 43.707 -5.532 -29.311 1.00 54.64 17 GLU C C 1
ATOM 3665 O O . GLU C 1 29 ? 43.488 -4.355 -29.025 1.00 52.10 17 GLU C O 1
ATOM 3671 N N . GLN C 1 30 ? 44.630 -6.261 -28.693 1.00 55.27 18 GLN C N 1
ATOM 3672 C CA . GLN C 1 30 ? 45.431 -5.702 -27.610 1.00 55.90 18 GLN C CA 1
ATOM 3673 C C . GLN C 1 30 ? 46.501 -4.737 -28.135 1.00 55.86 18 GLN C C 1
ATOM 3674 O O . GLN C 1 30 ? 46.808 -3.732 -27.489 1.00 55.21 18 GLN C O 1
ATOM 3680 N N . ASP C 1 31 ? 47.066 -5.040 -29.302 1.00 54.81 19 ASP C N 1
ATOM 3681 C CA . ASP C 1 31 ? 48.087 -4.177 -29.886 1.00 54.74 19 ASP C CA 1
ATOM 3682 C C . ASP C 1 31 ? 47.495 -2.818 -30.228 1.00 53.37 19 ASP C C 1
ATOM 3683 O O . ASP C 1 31 ? 48.164 -1.798 -30.118 1.00 53.43 19 ASP C O 1
ATOM 3688 N N . ILE C 1 32 ? 46.232 -2.819 -30.636 1.00 52.74 20 ILE C N 1
ATOM 3689 C CA . ILE C 1 32 ? 45.527 -1.595 -30.975 1.00 52.29 20 ILE C CA 1
ATOM 3690 C C . ILE C 1 32 ? 45.369 -0.731 -29.730 1.00 53.77 20 ILE C C 1
ATOM 3691 O O . ILE C 1 32 ? 45.570 0.484 -29.776 1.00 53.15 20 ILE C O 1
ATOM 3696 N N . ARG C 1 33 ? 45.013 -1.356 -28.613 1.00 54.27 21 ARG C N 1
ATOM 3697 C CA . ARG C 1 33 ? 44.838 -0.608 -27.376 1.00 57.11 21 ARG C CA 1
ATOM 3698 C C . ARG C 1 33 ? 46.138 0.057 -26.971 1.00 57.85 21 ARG C C 1
ATOM 3699 O O . ARG C 1 33 ? 46.141 1.203 -26.524 1.00 57.63 21 ARG C O 1
ATOM 3707 N N . GLU C 1 34 ? 47.239 -0.671 -27.126 1.00 59.60 22 GLU C N 1
ATOM 3708 C CA . GLU C 1 34 ? 48.553 -0.151 -26.771 1.00 61.52 22 GLU C CA 1
ATOM 3709 C C . GLU C 1 34 ? 48.905 1.057 -27.627 1.00 61.00 22 GLU C C 1
ATOM 3710 O O . GLU C 1 34 ? 49.527 1.998 -27.144 1.00 60.54 22 GLU C O 1
ATOM 3716 N N . GLU C 1 35 ? 48.505 1.030 -28.897 1.00 59.53 23 GLU C N 1
ATOM 3717 C CA . GLU C 1 35 ? 48.780 2.143 -29.799 1.00 59.01 23 GLU C CA 1
ATOM 3718 C C . GLU C 1 35 ? 47.888 3.323 -29.451 1.00 57.93 23 GLU C C 1
ATOM 3719 O O . GLU C 1 35 ? 48.347 4.462 -29.394 1.00 58.54 23 GLU C O 1
ATOM 3725 N N . ILE C 1 36 ? 46.611 3.042 -29.215 1.00 56.40 24 ILE C N 1
ATOM 3726 C CA . ILE C 1 36 ? 45.658 4.081 -28.860 1.00 55.34 24 ILE C CA 1
ATOM 3727 C C . ILE C 1 36 ? 46.130 4.837 -27.620 1.00 56.01 24 ILE C C 1
ATOM 3728 O O . ILE C 1 36 ? 46.245 6.063 -27.633 1.00 55.44 24 ILE C O 1
ATOM 3733 N N . ARG C 1 37 ? 46.425 4.092 -26.560 1.00 56.28 25 ARG C N 1
ATOM 3734 C CA . ARG C 1 37 ? 46.870 4.679 -25.303 1.00 58.03 25 ARG C CA 1
ATOM 3735 C C . ARG C 1 37 ? 48.129 5.535 -25.454 1.00 56.85 25 ARG C C 1
ATOM 3736 O O . ARG C 1 37 ? 48.349 6.470 -24.684 1.00 56.85 25 ARG C O 1
ATOM 3744 N N . LYS C 1 38 ? 48.954 5.225 -26.446 1.00 54.81 26 LYS C N 1
ATOM 3745 C CA . LYS C 1 38 ? 50.167 6.006 -26.667 1.00 53.68 26 LYS C CA 1
ATOM 3746 C C . LYS C 1 38 ? 49.776 7.411 -27.140 1.00 53.07 26 LYS C C 1
ATOM 3747 O O . LYS C 1 38 ? 50.277 8.416 -26.629 1.00 52.16 26 LYS C O 1
ATOM 3753 N N . VAL C 1 39 ? 48.878 7.458 -28.125 1.00 50.82 27 VAL C N 1
ATOM 3754 C CA . VAL C 1 39 ? 48.395 8.710 -28.690 1.00 49.44 27 VAL C CA 1
ATOM 3755 C C . VAL C 1 39 ? 47.563 9.466 -27.657 1.00 49.77 27 VAL C C 1
ATOM 3756 O O . VAL C 1 39 ? 47.671 10.681 -27.542 1.00 49.29 27 VAL C O 1
ATOM 3760 N N . VAL C 1 40 ? 46.740 8.747 -26.899 1.00 50.26 28 VAL C N 1
ATOM 3761 C CA . VAL C 1 40 ? 45.924 9.384 -25.873 1.00 50.08 28 VAL C CA 1
ATOM 3762 C C . VAL C 1 40 ? 46.825 10.007 -24.812 1.00 51.88 28 VAL C C 1
ATOM 3763 O O . VAL C 1 40 ? 46.440 10.962 -24.142 1.00 51.31 28 VAL C O 1
ATOM 3767 N N . GLN C 1 41 ? 48.031 9.472 -24.661 1.00 53.43 29 GLN C N 1
ATOM 3768 C CA . GLN C 1 41 ? 48.945 10.006 -23.665 1.00 55.02 29 GLN C CA 1
ATOM 3769 C C . GLN C 1 41 ? 49.432 11.384 -24.078 1.00 53.93 29 GLN C C 1
ATOM 3770 O O . GLN C 1 41 ? 49.393 12.317 -23.282 1.00 53.70 29 GLN C O 1
ATOM 3776 N N . SER C 1 42 ? 49.891 11.513 -25.319 1.00 53.96 30 SER C N 1
ATOM 3777 C CA . SER C 1 42 ? 50.373 12.803 -25.806 1.00 55.44 30 SER C CA 1
ATOM 3778 C C . SER C 1 42 ? 49.226 13.811 -25.848 1.00 54.49 30 SER C C 1
ATOM 3779 O O . SER C 1 42 ? 49.419 14.988 -25.550 1.00 55.61 30 SER C O 1
ATOM 3782 N N . LEU C 1 43 ? 48.034 13.347 -26.219 1.00 53.04 31 LEU C N 1
ATOM 3783 C CA . LEU C 1 43 ? 46.869 14.218 -26.278 1.00 51.96 31 LEU C CA 1
ATOM 3784 C C . LEU C 1 43 ? 46.630 14.847 -24.911 1.00 52.20 31 LEU C C 1
ATOM 3785 O O . LEU C 1 43 ? 46.399 16.056 -24.803 1.00 50.16 31 LEU C O 1
ATOM 3790 N N . GLU C 1 44 ? 46.702 14.028 -23.864 1.00 51.31 32 GLU C N 1
ATOM 3791 C CA . GLU C 1 44 ? 46.474 14.523 -22.513 1.00 50.92 32 GLU C CA 1
ATOM 3792 C C . GLU C 1 44 ? 47.553 15.521 -22.099 1.00 49.97 32 GLU C C 1
ATOM 3793 O O . GLU C 1 44 ? 47.298 16.427 -21.308 1.00 50.18 32 GLU C O 1
ATOM 3799 N N . GLN C 1 45 ? 48.756 15.373 -22.640 1.00 49.79 33 GLN C N 1
ATOM 3800 C CA . GLN C 1 45 ? 49.816 16.310 -22.301 1.00 49.72 33 GLN C CA 1
ATOM 3801 C C . GLN C 1 45 ? 49.520 17.657 -22.951 1.00 48.75 33 GLN C C 1
ATOM 3802 O O . GLN C 1 45 ? 49.570 18.699 -22.290 1.00 47.90 33 GLN C O 1
ATOM 3808 N N . THR C 1 46 ? 49.218 17.633 -24.250 1.00 47.03 34 THR C N 1
ATOM 3809 C CA . THR C 1 46 ? 48.910 18.860 -24.969 1.00 44.87 34 THR C CA 1
ATOM 3810 C C . THR C 1 46 ? 47.737 19.536 -24.283 1.00 43.30 34 THR C C 1
ATOM 3811 O O . THR C 1 46 ? 47.729 20.751 -24.097 1.00 42.64 34 THR C O 1
ATOM 3815 N N . ALA C 1 47 ? 46.746 18.739 -23.906 1.00 42.45 35 ALA C N 1
ATOM 3816 C CA . ALA C 1 47 ? 45.577 19.273 -23.235 1.00 44.65 35 ALA C CA 1
ATOM 3817 C C . ALA C 1 47 ? 46.018 20.040 -21.991 1.00 46.24 35 ALA C C 1
ATOM 3818 O O . ALA C 1 47 ? 45.542 21.146 -21.735 1.00 44.95 35 ALA C O 1
ATOM 3820 N N . ARG C 1 48 ? 46.940 19.459 -21.225 1.00 48.15 36 ARG C N 1
ATOM 3821 C CA . ARG C 1 48 ? 47.444 20.121 -20.022 1.00 49.86 36 ARG C CA 1
ATOM 3822 C C . ARG C 1 48 ? 48.142 21.432 -20.373 1.00 48.55 36 ARG C C 1
ATOM 3823 O O . ARG C 1 48 ? 47.994 22.430 -19.674 1.00 50.39 36 ARG C O 1
ATOM 3831 N N . GLU C 1 49 ? 48.911 21.427 -21.455 1.00 47.66 37 GLU C N 1
ATOM 3832 C CA . GLU C 1 49 ? 49.621 22.618 -21.881 1.00 46.83 37 GLU C CA 1
ATOM 3833 C C . GLU C 1 49 ? 48.660 23.758 -22.210 1.00 46.83 37 GLU C C 1
ATOM 3834 O O . GLU C 1 49 ? 48.964 24.935 -21.980 1.00 45.01 37 GLU C O 1
ATOM 3840 N N . ILE C 1 50 ? 47.500 23.401 -22.756 1.00 44.07 38 ILE C N 1
ATOM 3841 C CA . ILE C 1 50 ? 46.480 24.376 -23.108 1.00 42.66 38 ILE C CA 1
ATOM 3842 C C . ILE C 1 50 ? 45.816 24.910 -21.833 1.00 42.66 38 ILE C C 1
ATOM 3843 O O . ILE C 1 50 ? 45.644 26.120 -21.661 1.00 39.52 38 ILE C O 1
ATOM 3848 N N . LEU C 1 51 ? 45.440 24.005 -20.937 1.00 44.09 39 LEU C N 1
ATOM 3849 C CA . LEU C 1 51 ? 44.817 24.426 -19.690 1.00 47.71 39 LEU C CA 1
ATOM 3850 C C . LEU C 1 51 ? 45.721 25.438 -18.995 1.00 48.18 39 LEU C C 1
ATOM 3851 O O . LEU C 1 51 ? 45.245 26.423 -18.434 1.00 48.70 39 LEU C O 1
ATOM 3856 N N . THR C 1 52 ? 47.028 25.200 -19.054 1.00 48.96 40 THR C N 1
ATOM 3857 C CA . THR C 1 52 ? 48.000 26.100 -18.441 1.00 50.50 40 THR C CA 1
ATOM 3858 C C . THR C 1 52 ? 47.847 27.515 -18.994 1.00 52.06 40 THR C C 1
ATOM 3859 O O . THR C 1 52 ? 47.833 28.495 -18.238 1.00 52.57 40 THR C O 1
ATOM 3863 N N . LEU C 1 53 ? 47.735 27.617 -20.315 1.00 52.65 41 LEU C N 1
ATOM 3864 C CA . LEU C 1 53 ? 47.574 28.910 -20.968 1.00 51.90 41 LEU C CA 1
ATOM 3865 C C . LEU C 1 53 ? 46.257 29.578 -20.586 1.00 52.29 41 LEU C C 1
ATOM 3866 O O . LEU C 1 53 ? 46.233 30.752 -20.236 1.00 52.50 41 LEU C O 1
ATOM 3871 N N . LEU C 1 54 ? 45.164 28.828 -20.643 1.00 53.47 42 LEU C N 1
ATOM 3872 C CA . LEU C 1 54 ? 43.852 29.378 -20.327 1.00 57.76 42 LEU C CA 1
ATOM 3873 C C . LEU C 1 54 ? 43.617 29.731 -18.856 1.00 61.85 42 LEU C C 1
ATOM 3874 O O . LEU C 1 54 ? 43.211 30.853 -18.541 1.00 60.59 42 LEU C O 1
ATOM 3879 N N . GLN C 1 55 ? 43.852 28.775 -17.961 1.00 66.80 43 GLN C N 1
ATOM 3880 C CA . GLN C 1 55 ? 43.658 29.017 -16.533 1.00 71.71 43 GLN C CA 1
ATOM 3881 C C . GLN C 1 55 ? 44.671 30.053 -16.044 1.00 74.41 43 GLN C C 1
ATOM 3882 O O . GLN C 1 55 ? 44.473 30.696 -15.014 1.00 74.78 43 GLN C O 1
ATOM 3888 N N . GLY C 1 56 ? 45.747 30.224 -16.809 1.00 78.25 44 GLY C N 1
ATOM 3889 C CA . GLY C 1 56 ? 46.774 31.187 -16.452 1.00 81.94 44 GLY C CA 1
ATOM 3890 C C . GLY C 1 56 ? 46.401 32.611 -16.827 1.00 84.97 44 GLY C C 1
ATOM 3891 O O . GLY C 1 56 ? 47.271 33.478 -16.948 1.00 85.02 44 GLY C O 1
ATOM 3892 N N . VAL C 1 57 ? 45.107 32.854 -17.018 1.00 87.72 45 VAL C N 1
ATOM 3893 C CA . VAL C 1 57 ? 44.628 34.182 -17.372 1.00 90.27 45 VAL C CA 1
ATOM 3894 C C . VAL C 1 57 ? 43.507 34.602 -16.433 1.00 92.85 45 VAL C C 1
ATOM 3895 O O . VAL C 1 57 ? 43.058 35.749 -16.467 1.00 93.47 45 VAL C O 1
ATOM 3899 N N . HIS C 1 58 ? 43.057 33.665 -15.601 1.00 95.45 46 HIS C N 1
ATOM 3900 C CA . HIS C 1 58 ? 41.978 33.931 -14.651 1.00 98.28 46 HIS C CA 1
ATOM 3901 C C . HIS C 1 58 ? 42.008 35.361 -14.118 1.00 99.93 46 HIS C C 1
ATOM 3902 O O . HIS C 1 58 ? 40.972 36.028 -14.038 1.00 100.09 46 HIS C O 1
ATOM 3909 N N . GLN C 1 59 ? 43.200 35.835 -13.770 1.00 101.79 47 GLN C N 1
ATOM 3910 C CA . GLN C 1 59 ? 43.338 37.177 -13.224 1.00 103.36 47 GLN C CA 1
ATOM 3911 C C . GLN C 1 59 ? 44.428 38.042 -13.853 1.00 103.88 47 GLN C C 1
ATOM 3912 O O . GLN C 1 59 ? 44.798 37.873 -15.021 1.00 103.55 47 GLN C O 1
ATOM 3918 N N . GLY C 1 60 ? 44.930 38.973 -13.048 1.00 104.48 48 GLY C N 1
ATOM 3919 C CA . GLY C 1 60 ? 45.953 39.901 -13.486 1.00 104.63 48 GLY C CA 1
ATOM 3920 C C . GLY C 1 60 ? 45.431 41.296 -13.199 1.00 104.67 48 GLY C C 1
ATOM 3921 O O . GLY C 1 60 ? 46.029 42.053 -12.433 1.00 104.95 48 GLY C O 1
ATOM 3922 N N . ALA C 1 61 ? 44.291 41.614 -13.811 1.00 104.67 49 ALA C N 1
ATOM 3923 C CA . ALA C 1 61 ? 43.616 42.904 -13.661 1.00 104.24 49 ALA C CA 1
ATOM 3924 C C . ALA C 1 61 ? 42.612 43.066 -14.801 1.00 103.90 49 ALA C C 1
ATOM 3925 O O . ALA C 1 61 ? 41.847 44.031 -14.841 1.00 104.26 49 ALA C O 1
ATOM 3927 N N . GLY C 1 62 ? 42.609 42.098 -15.714 1.00 103.28 50 GLY C N 1
ATOM 3928 C CA . GLY C 1 62 ? 41.731 42.161 -16.868 1.00 101.80 50 GLY C CA 1
ATOM 3929 C C . GLY C 1 62 ? 42.574 42.795 -17.955 1.00 100.98 50 GLY C C 1
ATOM 3930 O O . GLY C 1 62 ? 42.669 44.022 -18.041 1.00 100.86 50 GLY C O 1
ATOM 3931 N N . PHE C 1 63 ? 43.198 41.965 -18.786 1.00 99.78 51 PHE C N 1
ATOM 3932 C CA . PHE C 1 63 ? 44.069 42.484 -19.829 1.00 97.91 51 PHE C CA 1
ATOM 3933 C C . PHE C 1 63 ? 43.772 41.986 -21.241 1.00 95.93 51 PHE C C 1
ATOM 3934 O O . PHE C 1 63 ? 43.005 41.039 -21.444 1.00 95.52 51 PHE C O 1
ATOM 3942 N N . GLN C 1 64 ? 44.400 42.652 -22.208 1.00 93.28 52 GLN C N 1
ATOM 3943 C CA . GLN C 1 64 ? 44.285 42.321 -23.627 1.00 89.88 52 GLN C CA 1
ATOM 3944 C C . GLN C 1 64 ? 44.979 40.974 -23.803 1.00 87.19 52 GLN C C 1
ATOM 3945 O O . GLN C 1 64 ? 45.166 40.488 -24.920 1.00 86.55 52 GLN C O 1
ATOM 3951 N N . ASP C 1 65 ? 45.378 40.397 -22.676 1.00 83.20 53 ASP C N 1
ATOM 3952 C CA . ASP C 1 65 ? 46.059 39.117 -22.649 1.00 79.47 53 ASP C CA 1
ATOM 3953 C C . ASP C 1 65 ? 45.109 37.999 -23.068 1.00 74.95 53 ASP C C 1
ATOM 3954 O O . ASP C 1 65 ? 45.528 37.027 -23.697 1.00 75.24 53 ASP C O 1
ATOM 3959 N N . ILE C 1 66 ? 43.831 38.142 -22.723 1.00 68.63 54 ILE C N 1
ATOM 3960 C CA . ILE C 1 66 ? 42.834 37.132 -23.066 1.00 63.66 54 ILE C CA 1
ATOM 3961 C C . ILE C 1 66 ? 42.969 36.706 -24.535 1.00 59.99 54 ILE C C 1
ATOM 3962 O O . ILE C 1 66 ? 43.072 35.519 -24.834 1.00 58.74 54 ILE C O 1
ATOM 3967 N N . PRO C 1 67 ? 42.972 37.671 -25.469 1.00 57.48 55 PRO C N 1
ATOM 3968 C CA . PRO C 1 67 ? 43.103 37.318 -26.884 1.00 55.81 55 PRO C CA 1
ATOM 3969 C C . PRO C 1 67 ? 44.432 36.633 -27.172 1.00 53.81 55 PRO C C 1
ATOM 3970 O O . PRO C 1 67 ? 44.492 35.689 -27.950 1.00 52.22 55 PRO C O 1
ATOM 3974 N N . LYS C 1 68 ? 45.497 37.101 -26.529 1.00 53.38 56 LYS C N 1
ATOM 3975 C CA . LYS C 1 68 ? 46.815 36.514 -26.745 1.00 53.57 56 LYS C CA 1
ATOM 3976 C C . LYS C 1 68 ? 46.866 35.046 -26.328 1.00 51.96 56 LYS C C 1
ATOM 3977 O O . LYS C 1 68 ? 47.392 34.200 -27.055 1.00 51.68 56 LYS C O 1
ATOM 3983 N N . ARG C 1 69 ? 46.315 34.746 -25.159 1.00 49.31 57 ARG C N 1
ATOM 3984 C CA . ARG C 1 69 ? 46.317 33.381 -24.661 1.00 48.43 57 ARG C CA 1
ATOM 3985 C C . ARG C 1 69 ? 45.387 32.480 -25.472 1.00 46.19 57 ARG C C 1
ATOM 3986 O O . ARG C 1 69 ? 45.673 31.299 -25.670 1.00 44.67 57 ARG C O 1
ATOM 3994 N N . CYS C 1 70 ? 44.272 33.028 -25.941 1.00 43.23 58 CYS C N 1
ATOM 3995 C CA . CYS C 1 70 ? 43.342 32.227 -26.729 1.00 41.60 58 CYS C CA 1
ATOM 3996 C C . CYS C 1 70 ? 43.969 31.798 -28.042 1.00 39.92 58 CYS C C 1
ATOM 3997 O O . CYS C 1 70 ? 43.697 30.705 -28.527 1.00 41.45 58 CYS C O 1
ATOM 4000 N N . LEU C 1 71 ? 44.807 32.661 -28.611 1.00 38.71 59 LEU C N 1
ATOM 4001 C CA . LEU C 1 71 ? 45.472 32.354 -29.869 1.00 40.49 59 LEU C CA 1
ATOM 4002 C C . LEU C 1 71 ? 46.567 31.316 -29.671 1.00 40.18 59 LEU C C 1
ATOM 4003 O O . LEU C 1 71 ? 46.771 30.450 -30.521 1.00 41.24 59 LEU C O 1
ATOM 4008 N N . LYS C 1 72 ? 47.275 31.398 -28.550 1.00 41.54 60 LYS C N 1
ATOM 4009 C CA . LYS C 1 72 ? 48.314 30.422 -28.285 1.00 41.15 60 LYS C CA 1
ATOM 4010 C C . LYS C 1 72 ? 47.617 29.108 -28.012 1.00 38.73 60 LYS C C 1
ATOM 4011 O O . LYS C 1 72 ? 48.100 28.050 -28.405 1.00 37.90 60 LYS C O 1
ATOM 4017 N N . ALA C 1 73 ? 46.462 29.173 -27.357 1.00 36.19 61 ALA C N 1
ATOM 4018 C CA . ALA C 1 73 ? 45.716 27.953 -27.094 1.00 34.86 61 ALA C CA 1
ATOM 4019 C C . ALA C 1 73 ? 45.316 27.347 -28.443 1.00 34.43 61 ALA C C 1
ATOM 4020 O O . ALA C 1 73 ? 45.342 26.128 -28.621 1.00 33.75 61 ALA C O 1
ATOM 4022 N N . ARG C 1 74 ? 44.962 28.197 -29.403 1.00 34.49 62 ARG C N 1
ATOM 4023 C CA . ARG C 1 74 ? 44.582 27.704 -30.722 1.00 37.27 62 ARG C CA 1
ATOM 4024 C C . ARG C 1 74 ? 45.783 27.120 -31.468 1.00 38.00 62 ARG C C 1
ATOM 4025 O O . ARG C 1 74 ? 45.637 26.120 -32.165 1.00 37.69 62 ARG C O 1
ATOM 4033 N N . GLU C 1 75 ? 46.969 27.716 -31.323 1.00 39.87 63 GLU C N 1
ATOM 4034 C CA . GLU C 1 75 ? 48.161 27.142 -31.972 1.00 42.23 63 GLU C CA 1
ATOM 4035 C C . GLU C 1 75 ? 48.307 25.706 -31.455 1.00 43.12 63 GLU C C 1
ATOM 4036 O O . GLU C 1 75 ? 48.506 24.772 -32.225 1.00 43.28 63 GLU C O 1
ATOM 4042 N N . HIS C 1 76 ? 48.199 25.537 -30.140 1.00 44.27 64 HIS C N 1
ATOM 4043 C CA . HIS C 1 76 ? 48.309 24.214 -29.534 1.00 45.06 64 HIS C CA 1
ATOM 4044 C C . HIS C 1 76 ? 47.268 23.245 -30.075 1.00 43.96 64 HIS C C 1
ATOM 4045 O O . HIS C 1 76 ? 47.546 22.058 -30.241 1.00 45.09 64 HIS C O 1
ATOM 4052 N N . PHE C 1 77 ? 46.066 23.738 -30.346 1.00 42.33 65 PHE C N 1
ATOM 4053 C CA . PHE C 1 77 ? 45.033 22.872 -30.892 1.00 40.74 65 PHE C CA 1
ATOM 4054 C C . PHE C 1 77 ? 45.447 22.361 -32.274 1.00 40.64 65 PHE C C 1
ATOM 4055 O O . PHE C 1 77 ? 44.892 21.383 -32.767 1.00 39.28 65 PHE C O 1
ATOM 4063 N N . GLY C 1 78 ? 46.430 23.020 -32.887 1.00 41.95 66 GLY C N 1
ATOM 4064 C CA . GLY C 1 78 ? 46.917 22.578 -34.185 1.00 41.72 66 GLY C CA 1
ATOM 4065 C C . GLY C 1 78 ? 47.601 21.234 -33.978 1.00 43.28 66 GLY C C 1
ATOM 4066 O O . GLY C 1 78 ? 47.573 20.344 -34.839 1.00 43.21 66 GLY C O 1
ATOM 4067 N N . THR C 1 79 ? 48.217 21.091 -32.808 1.00 43.63 67 THR C N 1
ATOM 4068 C CA . THR C 1 79 ? 48.901 19.864 -32.421 1.00 44.14 67 THR C CA 1
ATOM 4069 C C . THR C 1 79 ? 47.862 18.791 -32.106 1.00 43.05 67 THR C C 1
ATOM 4070 O O . THR C 1 79 ? 48.059 17.611 -32.400 1.00 42.35 67 THR C O 1
ATOM 4074 N N . VAL C 1 80 ? 46.757 19.210 -31.496 1.00 42.55 68 VAL C N 1
ATOM 4075 C CA . VAL C 1 80 ? 45.678 18.285 -31.157 1.00 42.19 68 VAL C CA 1
ATOM 4076 C C . VAL C 1 80 ? 45.069 17.667 -32.422 1.00 44.17 68 VAL C C 1
ATOM 4077 O O . VAL C 1 80 ? 44.788 16.468 -32.461 1.00 43.07 68 VAL C O 1
ATOM 4081 N N . LYS C 1 81 ? 44.875 18.486 -33.455 1.00 45.45 69 LYS C N 1
ATOM 4082 C CA . LYS C 1 81 ? 44.310 18.014 -34.721 1.00 47.46 69 LYS C CA 1
ATOM 4083 C C . LYS C 1 81 ? 45.206 16.933 -35.315 1.00 46.89 69 LYS C C 1
ATOM 4084 O O . LYS C 1 81 ? 44.721 15.931 -35.835 1.00 46.16 69 LYS C O 1
ATOM 4090 N N . THR C 1 82 ? 46.517 17.145 -35.240 1.00 46.98 70 THR C N 1
ATOM 4091 C CA . THR C 1 82 ? 47.474 16.184 -35.792 1.00 48.49 70 THR C CA 1
ATOM 4092 C C . THR C 1 82 ? 47.436 14.847 -35.057 1.00 48.06 70 THR C C 1
ATOM 4093 O O . THR C 1 82 ? 47.310 13.793 -35.678 1.00 48.05 70 THR C O 1
ATOM 4097 N N . HIS C 1 83 ? 47.546 14.891 -33.734 1.00 48.56 71 HIS C N 1
ATOM 4098 C CA . HIS C 1 83 ? 47.502 13.677 -32.939 1.00 48.77 71 HIS C CA 1
ATOM 4099 C C . HIS C 1 83 ? 46.191 12.910 -33.117 1.00 47.54 71 HIS C C 1
ATOM 4100 O O . HIS C 1 83 ? 46.200 11.680 -33.157 1.00 45.68 71 HIS C O 1
ATOM 4107 N N . LEU C 1 84 ? 45.067 13.620 -33.212 1.00 45.87 72 LEU C N 1
ATOM 4108 C CA . LEU C 1 84 ? 43.792 12.934 -33.413 1.00 46.79 72 LEU C CA 1
ATOM 4109 C C . LEU C 1 84 ? 43.827 12.264 -34.785 1.00 47.71 72 LEU C C 1
ATOM 4110 O O . LEU C 1 84 ? 43.325 11.147 -34.959 1.00 47.41 72 LEU C O 1
ATOM 4115 N N . THR C 1 85 ? 44.429 12.942 -35.759 1.00 48.10 73 THR C N 1
ATOM 4116 C CA . THR C 1 85 ? 44.539 12.365 -37.092 1.00 48.94 73 THR C CA 1
ATOM 4117 C C . THR C 1 85 ? 45.342 11.072 -36.955 1.00 49.65 73 THR C C 1
ATOM 4118 O O . THR C 1 85 ? 45.005 10.048 -37.546 1.00 50.49 73 THR C O 1
ATOM 4122 N N . SER C 1 86 ? 46.398 11.123 -36.153 1.00 50.21 74 SER C N 1
ATOM 4123 C CA . SER C 1 86 ? 47.234 9.956 -35.915 1.00 50.17 74 SER C CA 1
ATOM 4124 C C . SER C 1 86 ? 46.449 8.887 -35.148 1.00 50.51 74 SER C C 1
ATOM 4125 O O . SER C 1 86 ? 46.638 7.687 -35.356 1.00 50.12 74 SER C O 1
ATOM 4128 N N . LEU C 1 87 ? 45.567 9.329 -34.256 1.00 49.67 75 LEU C N 1
ATOM 4129 C CA . LEU C 1 87 ? 44.749 8.404 -33.484 1.00 48.94 75 LEU C CA 1
ATOM 4130 C C . LEU C 1 87 ? 43.802 7.629 -34.400 1.00 48.95 75 LEU C C 1
ATOM 4131 O O . LEU C 1 87 ? 43.588 6.433 -34.208 1.00 48.77 75 LEU C O 1
ATOM 4136 N N . LYS C 1 88 ? 43.232 8.303 -35.393 1.00 49.52 76 LYS C N 1
ATOM 4137 C CA . LYS C 1 88 ? 42.325 7.634 -36.328 1.00 51.94 76 LYS C CA 1
ATOM 4138 C C . LYS C 1 88 ? 43.080 6.546 -37.088 1.00 52.87 76 LYS C C 1
ATOM 4139 O O . LYS C 1 88 ? 42.481 5.671 -37.713 1.00 52.69 76 LYS C O 1
ATOM 4145 N N . THR C 1 89 ? 44.404 6.612 -37.020 1.00 54.35 77 THR C N 1
ATOM 4146 C CA . THR C 1 89 ? 45.283 5.651 -37.686 1.00 55.68 77 THR C CA 1
ATOM 4147 C C . THR C 1 89 ? 45.394 4.309 -36.949 1.00 55.51 77 THR C C 1
ATOM 4148 O O . THR C 1 89 ? 45.520 3.260 -37.574 1.00 54.62 77 THR C O 1
ATOM 4152 N N . LYS C 1 90 ? 45.320 4.352 -35.622 1.00 56.86 78 LYS C N 1
ATOM 4153 C CA . LYS C 1 90 ? 45.486 3.161 -34.791 1.00 57.90 78 LYS C CA 1
ATOM 4154 C C . LYS C 1 90 ? 44.367 2.127 -34.694 1.00 58.84 78 LYS C C 1
ATOM 4155 O O . LYS C 1 90 ? 44.570 1.064 -34.112 1.00 58.21 78 LYS C O 1
ATOM 4161 N N . PHE C 1 91 ? 43.194 2.411 -35.248 1.00 60.34 79 PHE C N 1
ATOM 4162 C CA . PHE C 1 91 ? 42.108 1.440 -35.155 1.00 61.63 79 PHE C CA 1
ATOM 4163 C C . PHE C 1 91 ? 41.118 1.557 -36.307 1.00 63.97 79 PHE C C 1
ATOM 4164 O O . PHE C 1 91 ? 41.024 2.599 -36.955 1.00 63.30 79 PHE C O 1
ATOM 4172 N N . PRO C 1 92 ? 40.372 0.476 -36.583 1.00 67.08 80 PRO C N 1
ATOM 4173 C CA . PRO C 1 92 ? 39.385 0.468 -37.664 1.00 69.51 80 PRO C CA 1
ATOM 4174 C C . PRO C 1 92 ? 38.378 1.594 -37.475 1.00 71.89 80 PRO C C 1
ATOM 4175 O O . PRO C 1 92 ? 37.716 1.675 -36.438 1.00 72.58 80 PRO C O 1
ATOM 4179 N N . ALA C 1 93 ? 38.267 2.459 -38.478 1.00 74.92 81 ALA C N 1
ATOM 4180 C CA . ALA C 1 93 ? 37.344 3.591 -38.424 1.00 77.23 81 ALA C CA 1
ATOM 4181 C C . ALA C 1 93 ? 35.894 3.129 -38.325 1.00 78.26 81 ALA C C 1
ATOM 4182 O O . ALA C 1 93 ? 34.973 3.864 -38.680 1.00 79.45 81 ALA C O 1
ATOM 4184 N N . GLU C 1 94 ? 35.700 1.906 -37.845 1.00 78.94 82 GLU C N 1
ATOM 4185 C CA . GLU C 1 94 ? 34.369 1.336 -37.698 1.00 79.45 82 GLU C CA 1
ATOM 4186 C C . GLU C 1 94 ? 34.155 0.840 -36.272 1.00 78.52 82 GLU C C 1
ATOM 4187 O O . GLU C 1 94 ? 33.018 0.616 -35.850 1.00 78.85 82 GLU C O 1
ATOM 4193 N N . GLN C 1 95 ? 35.249 0.678 -35.532 1.00 76.36 83 GLN C N 1
ATOM 4194 C CA . GLN C 1 95 ? 35.171 0.214 -34.151 1.00 75.07 83 GLN C CA 1
ATOM 4195 C C . GLN C 1 95 ? 35.348 1.358 -33.158 1.00 73.29 83 GLN C C 1
ATOM 4196 O O . GLN C 1 95 ? 35.987 1.195 -32.118 1.00 72.64 83 GLN C O 1
ATOM 4202 N N . TYR C 1 96 ? 34.767 2.510 -33.489 1.00 71.46 84 TYR C N 1
ATOM 4203 C CA . TYR C 1 96 ? 34.846 3.708 -32.654 1.00 70.09 84 TYR C CA 1
ATOM 4204 C C . TYR C 1 96 ? 34.358 3.489 -31.222 1.00 69.47 84 TYR C C 1
ATOM 4205 O O . TYR C 1 96 ? 35.120 3.626 -30.264 1.00 67.58 84 TYR C O 1
ATOM 4214 N N . TYR C 1 97 ? 33.081 3.154 -31.081 1.00 70.55 85 TYR C N 1
ATOM 4215 C CA . TYR C 1 97 ? 32.500 2.951 -29.760 1.00 71.31 85 TYR C CA 1
ATOM 4216 C C . TYR C 1 97 ? 33.071 1.742 -29.042 1.00 69.70 85 TYR C C 1
ATOM 4217 O O . TYR C 1 97 ? 32.871 1.570 -27.841 1.00 68.72 85 TYR C O 1
ATOM 4226 N N . ARG C 1 98 ? 33.790 0.904 -29.776 1.00 68.74 86 ARG C N 1
ATOM 4227 C CA . ARG C 1 98 ? 34.391 -0.268 -29.170 1.00 67.89 86 ARG C CA 1
ATOM 4228 C C . ARG C 1 98 ? 35.607 0.167 -28.361 1.00 66.50 86 ARG C C 1
ATOM 4229 O O . ARG C 1 98 ? 35.819 -0.316 -27.254 1.00 66.38 86 ARG C O 1
ATOM 4237 N N . PHE C 1 99 ? 36.392 1.094 -28.908 1.00 65.64 87 PHE C N 1
ATOM 4238 C CA . PHE C 1 99 ? 37.586 1.597 -28.220 1.00 64.84 87 PHE C CA 1
ATOM 4239 C C . PHE C 1 99 ? 37.370 2.957 -27.559 1.00 64.01 87 PHE C C 1
ATOM 4240 O O . PHE C 1 99 ? 38.241 3.441 -26.835 1.00 62.03 87 PHE C O 1
ATOM 4248 N N . HIS C 1 100 ? 36.209 3.556 -27.814 1.00 64.58 88 HIS C N 1
ATOM 4249 C CA . HIS C 1 100 ? 35.841 4.867 -27.273 1.00 65.55 88 HIS C CA 1
ATOM 4250 C C . HIS C 1 100 ? 36.279 5.129 -25.833 1.00 65.48 88 HIS C C 1
ATOM 4251 O O . HIS C 1 100 ? 36.720 6.231 -25.503 1.00 65.88 88 HIS C O 1
ATOM 4258 N N . GLU C 1 101 ? 36.157 4.121 -24.979 1.00 65.85 89 GLU C N 1
ATOM 4259 C CA . GLU C 1 101 ? 36.524 4.259 -23.574 1.00 66.42 89 GLU C CA 1
ATOM 4260 C C . GLU C 1 101 ? 37.957 4.751 -23.326 1.00 64.58 89 GLU C C 1
ATOM 4261 O O . GLU C 1 101 ? 38.231 5.365 -22.296 1.00 63.72 89 GLU C O 1
ATOM 4267 N N . HIS C 1 102 ? 38.867 4.502 -24.263 1.00 63.48 90 HIS C N 1
ATOM 4268 C CA . HIS C 1 102 ? 40.260 4.914 -24.080 1.00 63.12 90 HIS C CA 1
ATOM 4269 C C . HIS C 1 102 ? 40.553 6.413 -24.178 1.00 62.22 90 HIS C C 1
ATOM 4270 O O . HIS C 1 102 ? 41.465 6.912 -23.517 1.00 60.92 90 HIS C O 1
ATOM 4277 N N . TRP C 1 103 ? 39.796 7.137 -24.994 1.00 60.97 91 TRP C N 1
ATOM 4278 C CA . TRP C 1 103 ? 40.028 8.574 -25.125 1.00 59.93 91 TRP C CA 1
ATOM 4279 C C . TRP C 1 103 ? 38.848 9.398 -24.630 1.00 58.51 91 TRP C C 1
ATOM 4280 O O . TRP C 1 103 ? 38.820 10.616 -24.797 1.00 57.52 91 TRP C O 1
ATOM 4291 N N . ARG C 1 104 ? 37.880 8.723 -24.021 1.00 57.78 92 ARG C N 1
ATOM 4292 C CA . ARG C 1 104 ? 36.687 9.373 -23.493 1.00 57.20 92 ARG C CA 1
ATOM 4293 C C . ARG C 1 104 ? 37.066 10.548 -22.600 1.00 54.65 92 ARG C C 1
ATOM 4294 O O . ARG C 1 104 ? 36.562 11.657 -22.767 1.00 54.25 92 ARG C O 1
ATOM 4302 N N . PHE C 1 105 ? 37.969 10.305 -21.662 1.00 51.83 93 PHE C N 1
ATOM 4303 C CA . PHE C 1 105 ? 38.402 11.351 -20.753 1.00 50.19 93 PHE C CA 1
ATOM 4304 C C . PHE C 1 105 ? 39.050 12.534 -21.455 1.00 49.41 93 PHE C C 1
ATOM 4305 O O . PHE C 1 105 ? 38.633 13.679 -21.270 1.00 48.52 93 PHE C O 1
ATOM 4313 N N . VAL C 1 106 ? 40.086 12.259 -22.242 1.00 46.29 94 VAL C N 1
ATOM 4314 C CA . VAL C 1 106 ? 40.804 13.325 -22.919 1.00 44.45 94 VAL C CA 1
ATOM 4315 C C . VAL C 1 106 ? 39.926 14.126 -23.881 1.00 42.16 94 VAL C C 1
ATOM 4316 O O . VAL C 1 106 ? 40.087 15.339 -23.990 1.00 43.28 94 VAL C O 1
ATOM 4320 N N . LEU C 1 107 ? 38.995 13.463 -24.561 1.00 40.56 95 LEU C N 1
ATOM 4321 C CA . LEU C 1 107 ? 38.101 14.156 -25.490 1.00 42.76 95 LEU C CA 1
ATOM 4322 C C . LEU C 1 107 ? 37.263 15.171 -24.700 1.00 42.81 95 LEU C C 1
ATOM 4323 O O . LEU C 1 107 ? 37.192 16.347 -25.057 1.00 42.73 95 LEU C O 1
ATOM 4328 N N . GLN C 1 108 ? 36.632 14.705 -23.622 1.00 42.69 96 GLN C N 1
ATOM 4329 C CA . GLN C 1 108 ? 35.801 15.568 -22.793 1.00 41.76 96 GLN C CA 1
ATOM 4330 C C . GLN C 1 108 ? 36.593 16.790 -22.342 1.00 41.10 96 GLN C C 1
ATOM 4331 O O . GLN C 1 108 ? 36.071 17.906 -22.321 1.00 41.62 96 GLN C O 1
ATOM 4337 N N . ARG C 1 109 ? 37.858 16.580 -21.992 1.00 40.12 97 ARG C N 1
ATOM 4338 C CA . ARG C 1 109 ? 38.721 17.679 -21.582 1.00 39.01 97 ARG C CA 1
ATOM 4339 C C . ARG C 1 109 ? 38.978 18.607 -22.772 1.00 38.41 97 ARG C C 1
ATOM 4340 O O . ARG C 1 109 ? 38.977 19.830 -22.627 1.00 39.15 97 ARG C O 1
ATOM 4348 N N . LEU C 1 110 ? 39.205 18.032 -23.947 1.00 36.98 98 LEU C N 1
ATOM 4349 C CA . LEU C 1 110 ? 39.446 18.860 -25.125 1.00 36.93 98 LEU C CA 1
ATOM 4350 C C . LEU C 1 110 ? 38.199 19.681 -25.450 1.00 35.73 98 LEU C C 1
ATOM 4351 O O . LEU C 1 110 ? 38.307 20.832 -25.858 1.00 35.16 98 LEU C O 1
ATOM 4356 N N . VAL C 1 111 ? 37.020 19.091 -25.266 1.00 36.15 99 VAL C N 1
ATOM 4357 C CA . VAL C 1 111 ? 35.775 19.811 -25.509 1.00 36.54 99 VAL C CA 1
ATOM 4358 C C . VAL C 1 111 ? 35.729 21.005 -24.553 1.00 36.87 99 VAL C C 1
ATOM 4359 O O . VAL C 1 111 ? 35.426 22.126 -24.953 1.00 38.33 99 VAL C O 1
ATOM 4363 N N . PHE C 1 112 ? 36.050 20.756 -23.288 1.00 37.11 100 PHE C N 1
ATOM 4364 C CA . PHE C 1 112 ? 36.065 21.803 -22.278 1.00 35.53 100 PHE C CA 1
ATOM 4365 C C . PHE C 1 112 ? 37.035 22.932 -22.654 1.00 34.56 100 PHE C C 1
ATOM 4366 O O . PHE C 1 112 ? 36.668 24.107 -22.643 1.00 34.70 100 PHE C O 1
ATOM 4374 N N . LEU C 1 113 ? 38.270 22.585 -22.999 1.00 34.25 101 LEU C N 1
ATOM 4375 C CA . LEU C 1 113 ? 39.255 23.612 -23.339 1.00 34.33 101 LEU C CA 1
ATOM 4376 C C . LEU C 1 113 ? 38.829 24.415 -24.565 1.00 33.58 101 LEU C C 1
ATOM 4377 O O . LEU C 1 113 ? 39.080 25.618 -24.649 1.00 31.45 101 LEU C O 1
ATOM 4382 N N . ALA C 1 114 ? 38.163 23.744 -25.502 1.00 34.14 102 ALA C N 1
ATOM 4383 C CA . ALA C 1 114 ? 37.695 24.392 -26.720 1.00 34.79 102 ALA C CA 1
ATOM 4384 C C . ALA C 1 114 ? 36.610 25.390 -26.355 1.00 34.28 102 ALA C C 1
ATOM 4385 O O . ALA C 1 114 ? 36.636 26.545 -26.788 1.00 33.92 102 ALA C O 1
ATOM 4387 N N . ALA C 1 115 ? 35.653 24.933 -25.552 1.00 34.86 103 ALA C N 1
ATOM 4388 C CA . ALA C 1 115 ? 34.546 25.774 -25.110 1.00 33.36 103 ALA C CA 1
ATOM 4389 C C . ALA C 1 115 ? 35.081 26.940 -24.282 1.00 33.80 103 ALA C C 1
ATOM 4390 O O . ALA C 1 115 ? 34.569 28.059 -24.355 1.00 31.15 103 ALA C O 1
ATOM 4392 N N . PHE C 1 116 ? 36.127 26.672 -23.503 1.00 33.72 104 PHE C N 1
ATOM 4393 C CA . PHE C 1 116 ? 36.738 27.700 -22.666 1.00 32.78 104 PHE C CA 1
ATOM 4394 C C . PHE C 1 116 ? 37.325 28.780 -23.562 1.00 31.61 104 PHE C C 1
ATOM 4395 O O . PHE C 1 116 ? 37.106 29.975 -23.328 1.00 32.16 104 PHE C O 1
ATOM 4403 N N . VAL C 1 117 ? 38.055 28.377 -24.602 1.00 32.10 105 VAL C N 1
ATOM 4404 C CA . VAL C 1 117 ? 38.626 29.360 -25.537 1.00 31.25 105 VAL C CA 1
ATOM 4405 C C . VAL C 1 117 ? 37.496 30.215 -26.137 1.00 30.95 105 VAL C C 1
ATOM 4406 O O . VAL C 1 117 ? 37.533 31.442 -26.093 1.00 31.24 105 VAL C O 1
ATOM 4410 N N . VAL C 1 118 ? 36.488 29.558 -26.694 1.00 30.30 106 VAL C N 1
ATOM 4411 C CA . VAL C 1 118 ? 35.367 30.273 -27.295 1.00 31.20 106 VAL C CA 1
ATOM 4412 C C . VAL C 1 118 ? 34.669 31.202 -26.297 1.00 32.86 106 VAL C C 1
ATOM 4413 O O . VAL C 1 118 ? 34.343 32.329 -26.638 1.00 31.22 106 VAL C O 1
ATOM 4417 N N . TYR C 1 119 ? 34.452 30.743 -25.062 1.00 34.05 107 TYR C N 1
ATOM 4418 C CA . TYR C 1 119 ? 33.799 31.597 -24.075 1.00 35.39 107 TYR C CA 1
ATOM 4419 C C . TYR C 1 119 ? 34.654 32.832 -23.802 1.00 35.77 107 TYR C C 1
ATOM 4420 O O . TYR C 1 119 ? 34.144 33.952 -23.751 1.00 35.28 107 TYR C O 1
ATOM 4429 N N . LEU C 1 120 ? 35.957 32.636 -23.631 1.00 36.80 108 LEU C N 1
ATOM 4430 C CA . LEU C 1 120 ? 36.851 33.767 -23.385 1.00 37.96 108 LEU C CA 1
ATOM 4431 C C . LEU C 1 120 ? 36.860 34.763 -24.552 1.00 38.84 108 LEU C C 1
ATOM 4432 O O . LEU C 1 120 ? 36.972 35.966 -24.342 1.00 38.98 108 LEU C O 1
ATOM 4437 N N . GLU C 1 121 ? 36.749 34.266 -25.779 1.00 39.69 109 GLU C N 1
ATOM 4438 C CA . GLU C 1 121 ? 36.766 35.149 -26.943 1.00 37.62 109 GLU C CA 1
ATOM 4439 C C . GLU C 1 121 ? 35.434 35.849 -27.188 1.00 38.67 109 GLU C C 1
ATOM 4440 O O . GLU C 1 121 ? 35.406 37.044 -27.485 1.00 38.71 109 GLU C O 1
ATOM 4446 N N . THR C 1 122 ? 34.329 35.122 -27.038 1.00 36.63 110 THR C N 1
ATOM 4447 C CA . THR C 1 122 ? 33.031 35.711 -27.329 1.00 39.32 110 THR C CA 1
ATOM 4448 C C . THR C 1 122 ? 31.927 35.613 -26.279 1.00 39.92 110 THR C C 1
ATOM 4449 O O . THR C 1 122 ? 30.818 36.076 -26.528 1.00 38.74 110 THR C O 1
ATOM 4453 N N . GLU C 1 123 ? 32.213 35.010 -25.128 1.00 40.82 111 GLU C N 1
ATOM 4454 C CA . GLU C 1 123 ? 31.201 34.853 -24.079 1.00 43.32 111 GLU C CA 1
ATOM 4455 C C . GLU C 1 123 ? 30.002 34.064 -24.601 1.00 42.17 111 GLU C C 1
ATOM 4456 O O . GLU C 1 123 ? 28.865 34.318 -24.234 1.00 43.97 111 GLU C O 1
ATOM 4462 N N . THR C 1 124 ? 30.280 33.083 -25.448 1.00 40.78 112 THR C N 1
ATOM 4463 C CA . THR C 1 124 ? 29.239 32.248 -26.047 1.00 40.23 112 THR C CA 1
ATOM 4464 C C . THR C 1 124 ? 29.551 30.777 -25.799 1.00 37.80 112 THR C C 1
ATOM 4465 O O . THR C 1 124 ? 30.697 30.431 -25.479 1.00 37.67 112 THR C O 1
ATOM 4469 N N . LEU C 1 125 ? 28.541 29.920 -25.932 1.00 33.56 113 LEU C N 1
ATOM 4470 C CA . LEU C 1 125 ? 28.749 28.477 -25.799 1.00 34.44 113 LEU C CA 1
ATOM 4471 C C . LEU C 1 125 ? 29.087 27.907 -27.193 1.00 37.29 113 LEU C C 1
ATOM 4472 O O . LEU C 1 125 ? 28.272 27.973 -28.121 1.00 36.27 113 LEU C O 1
ATOM 4477 N N . VAL C 1 126 ? 30.290 27.359 -27.341 1.00 37.48 114 VAL C N 1
ATOM 4478 C CA . VAL C 1 126 ? 30.713 26.784 -28.617 1.00 34.64 114 VAL C CA 1
ATOM 4479 C C . VAL C 1 126 ? 29.769 25.638 -28.990 1.00 36.37 114 VAL C C 1
ATOM 4480 O O . VAL C 1 126 ? 29.424 24.826 -28.135 1.00 37.03 114 VAL C O 1
ATOM 4484 N N . THR C 1 127 ? 29.347 25.585 -30.254 1.00 35.68 115 THR C N 1
ATOM 4485 C CA . THR C 1 127 ? 28.455 24.526 -30.738 1.00 36.15 115 THR C CA 1
ATOM 4486 C C . THR C 1 127 ? 29.260 23.233 -30.834 1.00 37.53 115 THR C C 1
ATOM 4487 O O . THR C 1 127 ? 30.491 23.264 -30.954 1.00 38.52 115 THR C O 1
ATOM 4491 N N . ARG C 1 128 ? 28.577 22.096 -30.796 1.00 37.03 116 ARG C N 1
ATOM 4492 C CA . ARG C 1 128 ? 29.270 20.824 -30.896 1.00 39.04 116 ARG C CA 1
ATOM 4493 C C . ARG C 1 128 ? 30.042 20.721 -32.222 1.00 38.60 116 ARG C C 1
ATOM 4494 O O . ARG C 1 128 ? 31.170 20.216 -32.263 1.00 38.31 116 ARG C O 1
ATOM 4502 N N . GLU C 1 129 ? 29.446 21.209 -33.305 1.00 38.09 117 GLU C N 1
ATOM 4503 C CA . GLU C 1 129 ? 30.108 21.142 -34.600 1.00 37.52 117 GLU C CA 1
ATOM 4504 C C . GLU C 1 129 ? 31.362 22.008 -34.623 1.00 34.54 117 GLU C C 1
ATOM 4505 O O . GLU C 1 129 ? 32.363 21.617 -35.203 1.00 35.96 117 GLU C O 1
ATOM 4511 N N . ALA C 1 130 ? 31.309 23.183 -34.002 1.00 31.77 118 ALA C N 1
ATOM 4512 C CA . ALA C 1 130 ? 32.479 24.058 -33.969 1.00 33.50 118 ALA C CA 1
ATOM 4513 C C . ALA C 1 130 ? 33.637 23.400 -33.208 1.00 35.08 118 ALA C C 1
ATOM 4514 O O . ALA C 1 130 ? 34.804 23.694 -33.473 1.00 37.66 118 ALA C O 1
ATOM 4516 N N . VAL C 1 131 ? 33.318 22.522 -32.258 1.00 34.65 119 VAL C N 1
ATOM 4517 C CA . VAL C 1 131 ? 34.355 21.818 -31.514 1.00 35.80 119 VAL C CA 1
ATOM 4518 C C . VAL C 1 131 ? 34.980 20.784 -32.446 1.00 37.32 119 VAL C C 1
ATOM 4519 O O . VAL C 1 131 ? 36.190 20.544 -32.410 1.00 35.53 119 VAL C O 1
ATOM 4523 N N . THR C 1 132 ? 34.131 20.168 -33.263 1.00 36.64 120 THR C N 1
ATOM 4524 C CA . THR C 1 132 ? 34.562 19.178 -34.236 1.00 41.30 120 THR C CA 1
ATOM 4525 C C . THR C 1 132 ? 35.611 19.806 -35.161 1.00 43.39 120 THR C C 1
ATOM 4526 O O . THR C 1 132 ? 36.641 19.196 -35.466 1.00 41.28 120 THR C O 1
ATOM 4530 N N . GLU C 1 133 ? 35.344 21.040 -35.590 1.00 44.40 121 GLU C N 1
ATOM 4531 C CA . GLU C 1 133 ? 36.245 21.756 -36.486 1.00 46.58 121 GLU C CA 1
ATOM 4532 C C . GLU C 1 133 ? 37.547 22.169 -35.803 1.00 47.27 121 GLU C C 1
ATOM 4533 O O . GLU C 1 133 ? 38.607 22.160 -36.434 1.00 47.41 121 GLU C O 1
ATOM 4539 N N . ILE C 1 134 ? 37.476 22.529 -34.523 1.00 44.84 122 ILE C N 1
ATOM 4540 C CA . ILE C 1 134 ? 38.673 22.912 -33.781 1.00 44.61 122 ILE C CA 1
ATOM 4541 C C . ILE C 1 134 ? 39.558 21.680 -33.581 1.00 44.81 122 ILE C C 1
ATOM 4542 O O . ILE C 1 134 ? 40.782 21.763 -33.669 1.00 44.78 122 ILE C O 1
ATOM 4547 N N . LEU C 1 135 ? 38.930 20.534 -33.339 1.00 43.73 123 LEU C N 1
ATOM 4548 C CA . LEU C 1 135 ? 39.660 19.287 -33.131 1.00 44.42 123 LEU C CA 1
ATOM 4549 C C . LEU C 1 135 ? 40.067 18.599 -34.430 1.00 45.57 123 LEU C C 1
ATOM 4550 O O . LEU C 1 135 ? 40.754 17.577 -34.410 1.00 45.00 123 LEU C O 1
ATOM 4555 N N . GLY C 1 136 ? 39.628 19.145 -35.558 1.00 47.43 124 GLY C N 1
ATOM 4556 C CA . GLY C 1 136 ? 39.970 18.553 -36.838 1.00 48.66 124 GLY C CA 1
ATOM 4557 C C . GLY C 1 136 ? 39.291 17.219 -37.109 1.00 50.71 124 GLY C C 1
ATOM 4558 O O . GLY C 1 136 ? 39.675 16.509 -38.036 1.00 50.49 124 GLY C O 1
ATOM 4559 N N . ILE C 1 137 ? 38.289 16.857 -36.313 1.00 51.62 125 ILE C N 1
ATOM 4560 C CA . ILE C 1 137 ? 37.599 15.596 -36.545 1.00 53.85 125 ILE C CA 1
ATOM 4561 C C . ILE C 1 137 ? 36.371 15.845 -37.408 1.00 58.07 125 ILE C C 1
ATOM 4562 O O . ILE C 1 137 ? 36.148 16.971 -37.856 1.00 57.14 125 ILE C O 1
ATOM 4567 N N . GLU C 1 138 ? 35.576 14.810 -37.653 1.00 62.87 126 GLU C N 1
ATOM 4568 C CA . GLU C 1 138 ? 34.403 14.967 -38.509 1.00 68.96 126 GLU C CA 1
ATOM 4569 C C . GLU C 1 138 ? 33.046 15.074 -37.813 1.00 72.69 126 GLU C C 1
ATOM 4570 O O . GLU C 1 138 ? 32.870 14.609 -36.687 1.00 73.40 126 GLU C O 1
ATOM 4576 N N . PRO C 1 139 ? 32.069 15.715 -38.483 1.00 76.32 127 PRO C N 1
ATOM 4577 C CA . PRO C 1 139 ? 30.705 15.913 -37.980 1.00 79.46 127 PRO C CA 1
ATOM 4578 C C . PRO C 1 139 ? 30.003 14.594 -37.662 1.00 82.91 127 PRO C C 1
ATOM 4579 O O . PRO C 1 139 ? 30.288 13.567 -38.283 1.00 84.24 127 PRO C O 1
ATOM 4583 N N . ASP C 1 140 ? 29.082 14.634 -36.700 1.00 86.37 128 ASP C N 1
ATOM 4584 C CA . ASP C 1 140 ? 28.328 13.452 -36.280 1.00 89.43 128 ASP C CA 1
ATOM 4585 C C . ASP C 1 140 ? 27.363 13.018 -37.383 1.00 91.16 128 ASP C C 1
ATOM 4586 O O . ASP C 1 140 ? 26.262 12.535 -37.115 1.00 91.67 128 ASP C O 1
ATOM 4591 N N . ARG C 1 141 ? 27.797 13.196 -38.625 1.00 92.78 129 ARG C N 1
ATOM 4592 C CA . ARG C 1 141 ? 27.005 12.844 -39.791 1.00 94.56 129 ARG C CA 1
ATOM 4593 C C . ARG C 1 141 ? 27.980 12.723 -40.962 1.00 95.08 129 ARG C C 1
ATOM 4594 O O . ARG C 1 141 ? 27.585 12.743 -42.130 1.00 95.48 129 ARG C O 1
ATOM 4602 N N . GLU C 1 142 ? 29.261 12.601 -40.631 1.00 95.05 130 GLU C N 1
ATOM 4603 C CA . GLU C 1 142 ? 30.311 12.487 -41.635 1.00 94.40 130 GLU C CA 1
ATOM 4604 C C . GLU C 1 142 ? 30.720 11.027 -41.812 1.00 93.08 130 GLU C C 1
ATOM 4605 O O . GLU C 1 142 ? 30.154 10.308 -42.637 1.00 93.05 130 GLU C O 1
ATOM 4611 N N . LYS C 1 143 ? 31.708 10.592 -41.035 1.00 91.62 131 LYS C N 1
ATOM 4612 C CA . LYS C 1 143 ? 32.173 9.216 -41.122 1.00 89.71 131 LYS C CA 1
ATOM 4613 C C . LYS C 1 143 ? 32.987 8.757 -39.912 1.00 87.97 131 LYS C C 1
ATOM 4614 O O . LYS C 1 143 ? 32.434 8.515 -38.838 1.00 88.57 131 LYS C O 1
ATOM 4620 N N . GLY C 1 144 ? 34.302 8.649 -40.088 1.00 85.36 132 GLY C N 1
ATOM 4621 C CA . GLY C 1 144 ? 35.161 8.181 -39.014 1.00 81.84 132 GLY C CA 1
ATOM 4622 C C . GLY C 1 144 ? 35.614 9.165 -37.950 1.00 78.69 132 GLY C C 1
ATOM 4623 O O . GLY C 1 144 ? 36.213 10.194 -38.249 1.00 79.24 132 GLY C O 1
ATOM 4624 N N . PHE C 1 145 ? 35.335 8.816 -36.698 1.00 74.90 133 PHE C N 1
ATOM 4625 C CA . PHE C 1 145 ? 35.700 9.602 -35.521 1.00 71.45 133 PHE C CA 1
ATOM 4626 C C . PHE C 1 145 ? 34.875 10.861 -35.288 1.00 69.61 133 PHE C C 1
ATOM 4627 O O . PHE C 1 145 ? 35.164 11.921 -35.840 1.00 68.64 133 PHE C O 1
ATOM 4635 N N . HIS C 1 146 ? 33.861 10.741 -34.439 1.00 68.03 134 HIS C N 1
ATOM 4636 C CA . HIS C 1 146 ? 32.987 11.863 -34.131 1.00 66.51 134 HIS C CA 1
ATOM 4637 C C . HIS C 1 146 ? 32.934 12.225 -32.647 1.00 62.05 134 HIS C C 1
ATOM 4638 O O . HIS C 1 146 ? 33.519 11.554 -31.804 1.00 59.24 134 HIS C O 1
ATOM 4645 N N . LEU C 1 147 ? 32.243 13.315 -32.346 1.00 58.58 135 LEU C N 1
ATOM 4646 C CA . LEU C 1 147 ? 32.082 13.771 -30.973 1.00 55.92 135 LEU C CA 1
ATOM 4647 C C . LEU C 1 147 ? 30.596 13.588 -30.696 1.00 54.72 135 LEU C C 1
ATOM 4648 O O . LEU C 1 147 ? 29.775 14.330 -31.234 1.00 55.22 135 LEU C O 1
ATOM 4653 N N . ASP C 1 148 ? 30.243 12.599 -29.880 1.00 53.37 136 ASP C N 1
ATOM 4654 C CA . ASP C 1 148 ? 28.832 12.361 -29.580 1.00 52.31 136 ASP C CA 1
ATOM 4655 C C . ASP C 1 148 ? 28.276 13.355 -28.560 1.00 50.17 136 ASP C C 1
ATOM 4656 O O . ASP C 1 148 ? 29.029 14.001 -27.830 1.00 48.67 136 ASP C O 1
ATOM 4661 N N . VAL C 1 149 ? 26.953 13.481 -28.526 1.00 49.87 137 VAL C N 1
ATOM 4662 C CA . VAL C 1 149 ? 26.290 14.407 -27.610 1.00 49.90 137 VAL C CA 1
ATOM 4663 C C . VAL C 1 149 ? 26.776 14.195 -26.182 1.00 50.06 137 VAL C C 1
ATOM 4664 O O . VAL C 1 149 ? 27.016 15.157 -25.447 1.00 48.88 137 VAL C O 1
ATOM 4668 N N . GLU C 1 150 ? 26.932 12.925 -25.816 1.00 50.53 138 GLU C N 1
ATOM 4669 C CA . GLU C 1 150 ? 27.371 12.513 -24.483 1.00 50.50 138 GLU C CA 1
ATOM 4670 C C . GLU C 1 150 ? 28.646 13.194 -23.995 1.00 48.74 138 GLU C C 1
ATOM 4671 O O . GLU C 1 150 ? 28.686 13.733 -22.885 1.00 49.02 138 GLU C O 1
ATOM 4677 N N . ASP C 1 151 ? 29.692 13.146 -24.816 1.00 48.01 139 ASP C N 1
ATOM 4678 C CA . ASP C 1 151 ? 30.980 13.745 -24.463 1.00 45.09 139 ASP C CA 1
ATOM 4679 C C . ASP C 1 151 ? 30.975 15.259 -24.601 1.00 42.07 139 ASP C C 1
ATOM 4680 O O . ASP C 1 151 ? 31.741 15.951 -23.929 1.00 39.66 139 ASP C O 1
ATOM 4685 N N . TYR C 1 152 ? 30.129 15.773 -25.485 1.00 39.16 140 TYR C N 1
ATOM 4686 C CA . TYR C 1 152 ? 30.029 17.218 -25.657 1.00 40.05 140 TYR C CA 1
ATOM 4687 C C . TYR C 1 152 ? 29.484 17.810 -24.354 1.00 39.52 140 TYR C C 1
ATOM 4688 O O . TYR C 1 152 ? 30.087 18.706 -23.769 1.00 41.74 140 TYR C O 1
ATOM 4697 N N . LEU C 1 153 ? 28.347 17.289 -23.899 1.00 40.79 141 LEU C N 1
ATOM 4698 C CA . LEU C 1 153 ? 27.710 17.767 -22.671 1.00 42.62 141 LEU C CA 1
ATOM 4699 C C . LEU C 1 153 ? 28.631 17.661 -21.457 1.00 43.03 141 LEU C C 1
ATOM 4700 O O . LEU C 1 153 ? 28.612 18.530 -20.582 1.00 43.08 141 LEU C O 1
ATOM 4705 N N . SER C 1 154 ? 29.440 16.605 -21.407 1.00 44.17 142 SER C N 1
ATOM 4706 C CA . SER C 1 154 ? 30.370 16.412 -20.291 1.00 44.44 142 SER C CA 1
ATOM 4707 C C . SER C 1 154 ? 31.395 17.531 -20.282 1.00 43.45 142 SER C C 1
ATOM 4708 O O . SER C 1 154 ? 31.762 18.042 -19.219 1.00 44.95 142 SER C O 1
ATOM 4711 N N . GLY C 1 155 ? 31.861 17.905 -21.473 1.00 42.61 143 GLY C N 1
ATOM 4712 C CA . GLY C 1 155 ? 32.843 18.969 -21.584 1.00 38.45 143 GLY C CA 1
ATOM 4713 C C . GLY C 1 155 ? 32.273 20.302 -21.138 1.00 37.25 143 GLY C C 1
ATOM 4714 O O . GLY C 1 155 ? 32.969 21.132 -20.533 1.00 35.68 143 GLY C O 1
ATOM 4715 N N . VAL C 1 156 ? 30.996 20.514 -21.445 1.00 35.86 144 VAL C N 1
ATOM 4716 C CA . VAL C 1 156 ? 30.322 21.748 -21.069 1.00 36.02 144 VAL C CA 1
ATOM 4717 C C . VAL C 1 156 ? 30.162 21.808 -19.547 1.00 37.01 144 VAL C C 1
ATOM 4718 O O . VAL C 1 156 ? 30.272 22.872 -18.951 1.00 37.05 144 VAL C O 1
ATOM 4722 N N . LEU C 1 157 ? 29.911 20.665 -18.920 1.00 39.68 145 LEU C N 1
ATOM 4723 C CA . LEU C 1 157 ? 29.773 20.625 -17.463 1.00 41.77 145 LEU C CA 1
ATOM 4724 C C . LEU C 1 157 ? 31.098 20.987 -16.797 1.00 41.43 145 LEU C C 1
ATOM 4725 O O . LEU C 1 157 ? 31.124 21.679 -15.772 1.00 42.58 145 LEU C O 1
ATOM 4730 N N . ILE C 1 158 ? 32.201 20.529 -17.384 1.00 40.75 146 ILE C N 1
ATOM 4731 C CA . ILE C 1 158 ? 33.528 20.844 -16.854 1.00 39.37 146 ILE C CA 1
ATOM 4732 C C . ILE C 1 158 ? 33.794 22.335 -17.068 1.00 42.19 146 ILE C C 1
ATOM 4733 O O . ILE C 1 158 ? 34.497 22.977 -16.278 1.00 44.07 146 ILE C O 1
ATOM 4738 N N . LEU C 1 159 ? 33.232 22.889 -18.141 1.00 41.75 147 LEU C N 1
ATOM 4739 C CA . LEU C 1 159 ? 33.394 24.312 -18.423 1.00 40.73 147 LEU C CA 1
ATOM 4740 C C . LEU C 1 159 ? 32.815 25.103 -17.245 1.00 39.74 147 LEU C C 1
ATOM 4741 O O . LEU C 1 159 ? 33.468 25.995 -16.699 1.00 39.16 147 LEU C O 1
ATOM 4746 N N . ALA C 1 160 ? 31.574 24.785 -16.881 1.00 38.48 148 ALA C N 1
ATOM 4747 C CA . ALA C 1 160 ? 30.894 25.476 -15.788 1.00 42.29 148 ALA C CA 1
ATOM 4748 C C . ALA C 1 160 ? 31.766 25.550 -14.528 1.00 43.76 148 ALA C C 1
ATOM 4749 O O . ALA C 1 160 ? 31.916 26.622 -13.942 1.00 44.39 148 ALA C O 1
ATOM 4751 N N . SER C 1 161 ? 32.367 24.430 -14.129 1.00 46.29 149 SER C N 1
ATOM 4752 C CA . SER C 1 161 ? 33.239 24.428 -12.949 1.00 48.55 149 SER C CA 1
ATOM 4753 C C . SER C 1 161 ? 34.374 25.445 -13.096 1.00 50.19 149 SER C C 1
ATOM 4754 O O . SER C 1 161 ? 34.697 26.173 -12.151 1.00 52.53 149 SER C O 1
ATOM 4757 N N . GLU C 1 162 ? 34.985 25.506 -14.274 1.00 50.94 150 GLU C N 1
ATOM 4758 C CA . GLU C 1 162 ? 36.067 26.459 -14.483 1.00 50.41 150 GLU C CA 1
ATOM 4759 C C . GLU C 1 162 ? 35.542 27.882 -14.349 1.00 50.42 150 GLU C C 1
ATOM 4760 O O . GLU C 1 162 ? 36.247 28.770 -13.877 1.00 51.72 150 GLU C O 1
ATOM 4766 N N . LEU C 1 163 ? 34.294 28.084 -14.763 1.00 50.49 151 LEU C N 1
ATOM 4767 C CA . LEU C 1 163 ? 33.660 29.397 -14.720 1.00 49.53 151 LEU C CA 1
ATOM 4768 C C . LEU C 1 163 ? 33.506 29.967 -13.319 1.00 46.62 151 LEU C C 1
ATOM 4769 O O . LEU C 1 163 ? 33.695 31.167 -13.105 1.00 45.70 151 LEU C O 1
ATOM 4774 N N . SER C 1 164 ? 33.155 29.111 -12.370 1.00 44.71 152 SER C N 1
ATOM 4775 C CA . SER C 1 164 ? 33.011 29.534 -10.986 1.00 44.40 152 SER C CA 1
ATOM 4776 C C . SER C 1 164 ? 34.361 30.129 -10.573 1.00 43.03 152 SER C C 1
ATOM 4777 O O . SER C 1 164 ? 34.425 31.224 -10.012 1.00 38.80 152 SER C O 1
ATOM 4780 N N . ARG C 1 165 ? 35.436 29.398 -10.878 1.00 42.43 153 ARG C N 1
ATOM 4781 C CA . ARG C 1 165 ? 36.787 29.835 -10.552 1.00 45.04 153 ARG C CA 1
ATOM 4782 C C . ARG C 1 165 ? 37.193 31.086 -11.323 1.00 45.58 153 ARG C C 1
ATOM 4783 O O . ARG C 1 165 ? 37.792 31.999 -10.757 1.00 45.90 153 ARG C O 1
ATOM 4791 N N . LEU C 1 166 ? 36.876 31.130 -12.615 1.00 45.60 154 LEU C N 1
ATOM 4792 C CA . LEU C 1 166 ? 37.221 32.296 -13.425 1.00 47.21 154 LEU C CA 1
ATOM 4793 C C . LEU C 1 166 ? 36.600 33.520 -12.760 1.00 48.03 154 LEU C C 1
ATOM 4794 O O . LEU C 1 166 ? 37.236 34.571 -12.614 1.00 48.26 154 LEU C O 1
ATOM 4799 N N . SER C 1 167 ? 35.352 33.363 -12.335 1.00 47.09 155 SER C N 1
ATOM 4800 C CA . SER C 1 167 ? 34.609 34.443 -11.699 1.00 47.03 155 SER C CA 1
ATOM 4801 C C . SER C 1 167 ? 35.275 34.983 -10.426 1.00 47.83 155 SER C C 1
ATOM 4802 O O . SER C 1 167 ? 35.348 36.203 -10.217 1.00 47.33 155 SER C O 1
ATOM 4805 N N . VAL C 1 168 ? 35.749 34.075 -9.576 1.00 46.95 156 VAL C N 1
ATOM 4806 C CA . VAL C 1 168 ? 36.401 34.456 -8.328 1.00 49.45 156 VAL C CA 1
ATOM 4807 C C . VAL C 1 168 ? 37.700 35.210 -8.594 1.00 52.78 156 VAL C C 1
ATOM 4808 O O . VAL C 1 168 ? 38.016 36.187 -7.910 1.00 54.70 156 VAL C O 1
ATOM 4812 N N . ASN C 1 169 ? 38.452 34.751 -9.585 1.00 54.56 157 ASN C N 1
ATOM 4813 C CA . ASN C 1 169 ? 39.711 35.387 -9.928 1.00 57.32 157 ASN C CA 1
ATOM 4814 C C . ASN C 1 169 ? 39.521 36.766 -10.557 1.00 59.08 157 ASN C C 1
ATOM 4815 O O . ASN C 1 169 ? 40.323 37.673 -10.319 1.00 59.74 157 ASN C O 1
ATOM 4820 N N . SER C 1 170 ? 38.466 36.933 -11.350 1.00 59.67 158 SER C N 1
ATOM 4821 C CA . SER C 1 170 ? 38.207 38.227 -11.975 1.00 59.76 158 SER C CA 1
ATOM 4822 C C . SER C 1 170 ? 38.097 39.306 -10.897 1.00 60.67 158 SER C C 1
ATOM 4823 O O . SER C 1 170 ? 38.620 40.412 -11.051 1.00 60.68 158 SER C O 1
ATOM 4826 N N . VAL C 1 171 ? 37.418 38.980 -9.802 1.00 61.31 159 VAL C N 1
ATOM 4827 C CA . VAL C 1 171 ? 37.250 39.925 -8.705 1.00 62.96 159 VAL C CA 1
ATOM 4828 C C . VAL C 1 171 ? 38.587 40.219 -8.038 1.00 66.01 159 VAL C C 1
ATOM 4829 O O . VAL C 1 171 ? 38.850 41.355 -7.630 1.00 66.12 159 VAL C O 1
ATOM 4833 N N . THR C 1 172 ? 39.426 39.192 -7.921 1.00 68.39 160 THR C N 1
ATOM 4834 C CA . THR C 1 172 ? 40.744 39.350 -7.319 1.00 70.96 160 THR C CA 1
ATOM 4835 C C . THR C 1 172 ? 41.642 39.998 -8.373 1.00 71.78 160 THR C C 1
ATOM 4836 O O . THR C 1 172 ? 42.830 40.225 -8.146 1.00 72.91 160 THR C O 1
ATOM 4840 N N . ALA C 1 173 ? 41.054 40.290 -9.529 1.00 71.71 161 ALA C N 1
ATOM 4841 C CA . ALA C 1 173 ? 41.773 40.917 -10.629 1.00 71.28 161 ALA C CA 1
ATOM 4842 C C . ALA C 1 173 ? 41.081 42.218 -11.031 1.00 71.67 161 ALA C C 1
ATOM 4843 O O . ALA C 1 173 ? 40.937 42.520 -12.220 1.00 71.68 161 ALA C O 1
ATOM 4845 N N . GLY C 1 174 ? 40.635 42.971 -10.028 1.00 70.67 162 GLY C N 1
ATOM 4846 C CA . GLY C 1 174 ? 39.979 44.245 -10.271 1.00 70.36 162 GLY C CA 1
ATOM 4847 C C . GLY C 1 174 ? 38.758 44.265 -11.179 1.00 69.44 162 GLY C C 1
ATOM 4848 O O . GLY C 1 174 ? 37.915 45.159 -11.052 1.00 69.29 162 GLY C O 1
ATOM 4849 N N . ASP C 1 175 ? 38.656 43.308 -12.099 1.00 67.81 163 ASP C N 1
ATOM 4850 C CA . ASP C 1 175 ? 37.511 43.259 -13.000 1.00 65.87 163 ASP C CA 1
ATOM 4851 C C . ASP C 1 175 ? 36.263 42.829 -12.228 1.00 65.28 163 ASP C C 1
ATOM 4852 O O . ASP C 1 175 ? 36.219 41.740 -11.648 1.00 65.07 163 ASP C O 1
ATOM 4857 N N . TYR C 1 176 ? 35.246 43.686 -12.228 1.00 63.80 164 TYR C N 1
ATOM 4858 C CA . TYR C 1 176 ? 34.011 43.395 -11.509 1.00 61.77 164 TYR C CA 1
ATOM 4859 C C . TYR C 1 176 ? 32.794 43.163 -12.399 1.00 59.89 164 TYR C C 1
ATOM 4860 O O . TYR C 1 176 ? 31.703 42.909 -11.895 1.00 59.43 164 TYR C O 1
ATOM 4869 N N . SER C 1 177 ? 32.977 43.244 -13.714 1.00 58.07 165 SER C N 1
ATOM 4870 C CA . SER C 1 177 ? 31.876 43.024 -14.651 1.00 57.18 165 SER C CA 1
ATOM 4871 C C . SER C 1 177 ? 31.730 41.549 -14.994 1.00 55.49 165 SER C C 1
ATOM 4872 O O . SER C 1 177 ? 30.620 41.032 -15.083 1.00 55.44 165 SER C O 1
ATOM 4875 N N . ARG C 1 178 ? 32.866 40.890 -15.203 1.00 54.19 166 ARG C N 1
ATOM 4876 C CA . ARG C 1 178 ? 32.924 39.473 -15.566 1.00 53.72 166 ARG C CA 1
ATOM 4877 C C . ARG C 1 178 ? 31.965 38.561 -14.785 1.00 50.43 166 ARG C C 1
ATOM 4878 O O . ARG C 1 178 ? 31.193 37.805 -15.379 1.00 48.91 166 ARG C O 1
ATOM 4886 N N . PRO C 1 179 ? 32.000 38.620 -13.444 1.00 47.78 167 PRO C N 1
ATOM 4887 C CA . PRO C 1 179 ? 31.111 37.768 -12.646 1.00 46.66 167 PRO C CA 1
ATOM 4888 C C . PRO C 1 179 ? 29.637 37.842 -13.047 1.00 44.30 167 PRO C C 1
ATOM 4889 O O . PRO C 1 179 ? 28.956 36.827 -13.108 1.00 42.13 167 PRO C O 1
ATOM 4893 N N . LEU C 1 180 ? 29.149 39.043 -13.314 1.00 45.72 168 LEU C N 1
ATOM 4894 C CA . LEU C 1 180 ? 27.757 39.223 -13.713 1.00 48.65 168 LEU C CA 1
ATOM 4895 C C . LEU C 1 180 ? 27.447 38.426 -14.983 1.00 47.30 168 LEU C C 1
ATOM 4896 O O . LEU C 1 180 ? 26.420 37.748 -15.069 1.00 46.68 168 LEU C O 1
ATOM 4901 N N . HIS C 1 181 ? 28.340 38.507 -15.963 1.00 46.30 169 HIS C N 1
ATOM 4902 C CA . HIS C 1 181 ? 28.154 37.791 -17.221 1.00 48.06 169 HIS C CA 1
ATOM 4903 C C . HIS C 1 181 ? 28.257 36.283 -17.041 1.00 46.10 169 HIS C C 1
ATOM 4904 O O . HIS C 1 181 ? 27.472 35.518 -17.613 1.00 45.54 169 HIS C O 1
ATOM 4911 N N . ILE C 1 182 ? 29.222 35.852 -16.239 1.00 43.16 170 ILE C N 1
ATOM 4912 C CA . ILE C 1 182 ? 29.399 34.430 -16.003 1.00 41.07 170 ILE C CA 1
ATOM 4913 C C . ILE C 1 182 ? 28.160 33.834 -15.344 1.00 39.98 170 ILE C C 1
ATOM 4914 O O . ILE C 1 182 ? 27.709 32.757 -15.724 1.00 38.63 170 ILE C O 1
ATOM 4919 N N . SER C 1 183 ? 27.608 34.540 -14.362 1.00 40.33 171 SER C N 1
ATOM 4920 C CA . SER C 1 183 ? 26.421 34.067 -13.662 1.00 42.11 171 SER C CA 1
ATOM 4921 C C . SER C 1 183 ? 25.261 33.834 -14.623 1.00 41.86 171 SER C C 1
ATOM 4922 O O . SER C 1 183 ? 24.597 32.805 -14.570 1.00 42.83 171 SER C O 1
ATOM 4925 N N . THR C 1 184 ? 25.006 34.798 -15.492 1.00 42.69 172 THR C N 1
ATOM 4926 C CA . THR C 1 184 ? 23.929 34.656 -16.468 1.00 45.25 172 THR C CA 1
ATOM 4927 C C . THR C 1 184 ? 24.196 33.447 -17.364 1.00 45.08 172 THR C C 1
ATOM 4928 O O . THR C 1 184 ? 23.305 32.635 -17.608 1.00 46.09 172 THR C O 1
ATOM 4932 N N . PHE C 1 185 ? 25.429 33.332 -17.851 1.00 45.81 173 PHE C N 1
ATOM 4933 C CA . PHE C 1 185 ? 25.809 32.219 -18.716 1.00 45.79 173 PHE C CA 1
ATOM 4934 C C . PHE C 1 185 ? 25.515 30.866 -18.055 1.00 45.72 173 PHE C C 1
ATOM 4935 O O . PHE C 1 185 ? 24.904 29.984 -18.663 1.00 45.09 173 PHE C O 1
ATOM 4943 N N . ILE C 1 186 ? 25.947 30.714 -16.804 1.00 45.93 174 ILE C N 1
ATOM 4944 C CA . ILE C 1 186 ? 25.759 29.468 -16.063 1.00 45.24 174 ILE C CA 1
ATOM 4945 C C . ILE C 1 186 ? 24.298 29.089 -15.894 1.00 42.07 174 ILE C C 1
ATOM 4946 O O . ILE C 1 186 ? 23.939 27.919 -15.990 1.00 38.77 174 ILE C O 1
ATOM 4951 N N . ASN C 1 187 ? 23.461 30.079 -15.615 1.00 42.39 175 ASN C N 1
ATOM 4952 C CA . ASN C 1 187 ? 22.040 29.823 -15.427 1.00 43.28 175 ASN C CA 1
ATOM 4953 C C . ASN C 1 187 ? 21.357 29.392 -16.723 1.00 43.61 175 ASN C C 1
ATOM 4954 O O . ASN C 1 187 ? 20.392 28.633 -16.694 1.00 43.93 175 ASN C O 1
ATOM 4959 N N . GLU C 1 188 ? 21.860 29.862 -17.863 1.00 43.92 176 GLU C N 1
ATOM 4960 C CA . GLU C 1 188 ? 21.279 29.466 -19.146 1.00 45.14 176 GLU C CA 1
ATOM 4961 C C . GLU C 1 188 ? 21.622 27.994 -19.374 1.00 44.97 176 GLU C C 1
ATOM 4962 O O . GLU C 1 188 ? 20.796 27.219 -19.866 1.00 42.81 176 GLU C O 1
ATOM 4968 N N . LEU C 1 189 ? 22.845 27.613 -19.002 1.00 44.28 177 LEU C N 1
ATOM 4969 C CA . LEU C 1 189 ? 23.275 26.230 -19.124 1.00 43.12 177 LEU C CA 1
ATOM 4970 C C . LEU C 1 189 ? 22.367 25.389 -18.228 1.00 44.88 177 LEU C C 1
ATOM 4971 O O . LEU C 1 189 ? 21.897 24.325 -18.630 1.00 44.48 177 LEU C O 1
ATOM 4976 N N . ASP C 1 190 ? 22.120 25.876 -17.011 1.00 46.67 178 ASP C N 1
ATOM 4977 C CA . ASP C 1 190 ? 21.267 25.162 -16.059 1.00 48.16 178 ASP C CA 1
ATOM 4978 C C . ASP C 1 190 ? 19.915 24.882 -16.710 1.00 47.46 178 ASP C C 1
ATOM 4979 O O . ASP C 1 190 ? 19.420 23.767 -16.653 1.00 48.96 178 ASP C O 1
ATOM 4984 N N . SER C 1 191 ? 19.334 25.898 -17.344 1.00 49.25 179 SER C N 1
ATOM 4985 C CA . SER C 1 191 ? 18.042 25.751 -18.014 1.00 51.98 179 SER C CA 1
ATOM 4986 C C . SER C 1 191 ? 18.136 24.801 -19.205 1.00 52.33 179 SER C C 1
ATOM 4987 O O . SER C 1 191 ? 17.190 24.065 -19.502 1.00 51.97 179 SER C O 1
ATOM 4990 N N . GLY C 1 192 ? 19.274 24.835 -19.895 1.00 52.54 180 GLY C N 1
ATOM 4991 C CA . GLY C 1 192 ? 19.467 23.959 -21.035 1.00 51.04 180 GLY C CA 1
ATOM 4992 C C . GLY C 1 192 ? 19.381 22.507 -20.612 1.00 51.56 180 GLY C C 1
ATOM 4993 O O . GLY C 1 192 ? 18.597 21.738 -21.174 1.00 52.28 180 GLY C O 1
ATOM 4994 N N . PHE C 1 193 ? 20.185 22.119 -19.626 1.00 51.40 181 PHE C N 1
ATOM 4995 C CA . PHE C 1 193 ? 20.164 20.739 -19.142 1.00 53.86 181 PHE C CA 1
ATOM 4996 C C . PHE C 1 193 ? 18.783 20.346 -18.607 1.00 56.25 181 PHE C C 1
ATOM 4997 O O . PHE C 1 193 ? 18.392 19.180 -18.678 1.00 56.00 181 PHE C O 1
ATOM 5005 N N . ARG C 1 194 ? 18.052 21.323 -18.075 1.00 59.39 182 ARG C N 1
ATOM 5006 C CA . ARG C 1 194 ? 16.712 21.091 -17.541 1.00 62.72 182 ARG C CA 1
ATOM 5007 C C . ARG C 1 194 ? 15.775 20.548 -18.626 1.00 64.34 182 ARG C C 1
ATOM 5008 O O . ARG C 1 194 ? 14.869 19.764 -18.335 1.00 65.32 182 ARG C O 1
ATOM 5016 N N . LEU C 1 195 ? 15.990 20.972 -19.873 1.00 64.13 183 LEU C N 1
ATOM 5017 C CA . LEU C 1 195 ? 15.169 20.513 -20.995 1.00 64.22 183 LEU C CA 1
ATOM 5018 C C . LEU C 1 195 ? 15.501 19.073 -21.340 1.00 64.97 183 LEU C C 1
ATOM 5019 O O . LEU C 1 195 ? 14.697 18.369 -21.948 1.00 65.56 183 LEU C O 1
ATOM 5024 N N . LEU C 1 196 ? 16.705 18.650 -20.973 1.00 66.01 184 LEU C N 1
ATOM 5025 C CA . LEU C 1 196 ? 17.153 17.298 -21.259 1.00 68.06 184 LEU C CA 1
ATOM 5026 C C . LEU C 1 196 ? 16.611 16.334 -20.222 1.00 70.55 184 LEU C C 1
ATOM 5027 O O . LEU C 1 196 ? 16.355 16.718 -19.079 1.00 71.35 184 LEU C O 1
ATOM 5032 N N . ASN C 1 197 ? 16.432 15.082 -20.624 1.00 73.43 185 ASN C N 1
ATOM 5033 C CA . ASN C 1 197 ? 15.939 14.067 -19.708 1.00 76.35 185 ASN C CA 1
ATOM 5034 C C . ASN C 1 197 ? 17.156 13.408 -19.071 1.00 78.23 185 ASN C C 1
ATOM 5035 O O . ASN C 1 197 ? 17.103 12.949 -17.933 1.00 80.54 185 ASN C O 1
ATOM 5040 N N . LEU C 1 198 ? 18.260 13.383 -19.811 1.00 80.05 186 LEU C N 1
ATOM 5041 C CA . LEU C 1 198 ? 19.501 12.785 -19.329 1.00 81.71 186 LEU C CA 1
ATOM 5042 C C . LEU C 1 198 ? 19.252 11.417 -18.713 1.00 83.93 186 LEU C C 1
ATOM 5043 O O . LEU C 1 198 ? 19.887 11.034 -17.731 1.00 84.88 186 LEU C O 1
ATOM 5048 N N . LYS C 1 199 ? 18.312 10.685 -19.297 1.00 86.52 187 LYS C N 1
ATOM 5049 C CA . LYS C 1 199 ? 17.979 9.348 -18.825 1.00 88.29 187 LYS C CA 1
ATOM 5050 C C . LYS C 1 199 ? 19.124 8.438 -19.248 1.00 88.35 187 LYS C C 1
ATOM 5051 O O . LYS C 1 199 ? 18.893 7.383 -19.836 1.00 88.46 187 LYS C O 1
ATOM 5057 N N . ASN C 1 200 ? 20.358 8.845 -18.959 1.00 88.44 188 ASN C N 1
ATOM 5058 C CA . ASN C 1 200 ? 21.499 8.036 -19.358 1.00 89.17 188 ASN C CA 1
ATOM 5059 C C . ASN C 1 200 ? 22.881 8.452 -18.845 1.00 88.68 188 ASN C C 1
ATOM 5060 O O . ASN C 1 200 ? 23.238 9.629 -18.852 1.00 89.50 188 ASN C O 1
ATOM 5065 N N . ASP C 1 201 ? 23.645 7.460 -18.393 1.00 87.80 189 ASP C N 1
ATOM 5066 C CA . ASP C 1 201 ? 25.016 7.651 -17.926 1.00 86.79 189 ASP C CA 1
ATOM 5067 C C . ASP C 1 201 ? 25.302 8.443 -16.664 1.00 85.10 189 ASP C C 1
ATOM 5068 O O . ASP C 1 201 ? 24.421 9.061 -16.065 1.00 85.80 189 ASP C O 1
ATOM 5073 N N . SER C 1 202 ? 26.578 8.406 -16.288 1.00 82.63 190 SER C N 1
ATOM 5074 C CA . SER C 1 202 ? 27.103 9.111 -15.130 1.00 79.60 190 SER C CA 1
ATOM 5075 C C . SER C 1 202 ? 27.097 10.594 -15.469 1.00 78.20 190 SER C C 1
ATOM 5076 O O . SER C 1 202 ? 27.532 11.432 -14.678 1.00 77.73 190 SER C O 1
ATOM 5079 N N . LEU C 1 203 ? 26.625 10.905 -16.672 1.00 75.98 191 LEU C N 1
ATOM 5080 C CA . LEU C 1 203 ? 26.529 12.284 -17.119 1.00 74.38 191 LEU C CA 1
ATOM 5081 C C . LEU C 1 203 ? 25.541 12.949 -16.170 1.00 73.61 191 LEU C C 1
ATOM 5082 O O . LEU C 1 203 ? 25.641 14.138 -15.869 1.00 72.36 191 LEU C O 1
ATOM 5087 N N . ARG C 1 204 ? 24.590 12.151 -15.696 1.00 73.51 192 ARG C N 1
ATOM 5088 C CA . ARG C 1 204 ? 23.574 12.625 -14.772 1.00 73.58 192 ARG C CA 1
ATOM 5089 C C . ARG C 1 204 ? 24.278 12.998 -13.476 1.00 72.16 192 ARG C C 1
ATOM 5090 O O . ARG C 1 204 ? 23.900 13.952 -12.797 1.00 71.10 192 ARG C O 1
ATOM 5098 N N . LYS C 1 205 ? 25.324 12.242 -13.156 1.00 71.23 193 LYS C N 1
ATOM 5099 C CA . LYS C 1 205 ? 26.112 12.482 -11.957 1.00 70.47 193 LYS C CA 1
ATOM 5100 C C . LYS C 1 205 ? 26.866 13.808 -12.063 1.00 69.06 193 LYS C C 1
ATOM 5101 O O . LYS C 1 205 ? 26.878 14.599 -11.116 1.00 68.22 193 LYS C O 1
ATOM 5107 N N . ARG C 1 206 ? 27.495 14.044 -13.214 1.00 66.68 194 ARG C N 1
ATOM 5108 C CA . ARG C 1 206 ? 28.238 15.282 -13.451 1.00 64.22 194 ARG C CA 1
ATOM 5109 C C . ARG C 1 206 ? 27.292 16.469 -13.383 1.00 61.20 194 ARG C C 1
ATOM 5110 O O . ARG C 1 206 ? 27.625 17.524 -12.842 1.00 57.69 194 ARG C O 1
ATOM 5118 N N . TYR C 1 207 ? 26.111 16.280 -13.961 1.00 60.36 195 TYR C N 1
ATOM 5119 C CA . TYR C 1 207 ? 25.089 17.313 -14.002 1.00 59.60 195 TYR C CA 1
ATOM 5120 C C . TYR C 1 207 ? 24.738 17.789 -12.603 1.00 60.16 195 TYR C C 1
ATOM 5121 O O . TYR C 1 207 ? 24.698 18.988 -12.352 1.00 59.98 195 TYR C O 1
ATOM 5130 N N . ASP C 1 208 ? 24.508 16.845 -11.693 1.00 59.78 196 ASP C N 1
ATOM 5131 C CA . ASP C 1 208 ? 24.147 17.170 -10.312 1.00 60.24 196 ASP C CA 1
ATOM 5132 C C . ASP C 1 208 ? 25.159 18.094 -9.644 1.00 58.40 196 ASP C C 1
ATOM 5133 O O . ASP C 1 208 ? 24.882 18.665 -8.591 1.00 59.54 196 ASP C O 1
ATOM 5138 N N . GLY C 1 209 ? 26.328 18.241 -10.256 1.00 55.25 197 GLY C N 1
ATOM 5139 C CA . GLY C 1 209 ? 27.343 19.114 -9.701 1.00 51.69 197 GLY C CA 1
ATOM 5140 C C . GLY C 1 209 ? 27.230 20.527 -10.246 1.00 51.18 197 GLY C C 1
ATOM 5141 O O . GLY C 1 209 ? 27.861 21.458 -9.739 1.00 49.10 197 GLY C O 1
ATOM 5142 N N . LEU C 1 210 ? 26.430 20.695 -11.293 1.00 51.05 198 LEU C N 1
ATOM 5143 C CA . LEU C 1 210 ? 26.249 22.014 -11.894 1.00 50.18 198 LEU C CA 1
ATOM 5144 C C . LEU C 1 210 ? 25.545 22.967 -10.931 1.00 50.37 198 LEU C C 1
ATOM 5145 O O . LEU C 1 210 ? 25.828 24.160 -10.917 1.00 50.09 198 LEU C O 1
ATOM 5150 N N . LYS C 1 211 ? 24.625 22.442 -10.129 1.00 52.86 199 LYS C N 1
ATOM 5151 C CA . LYS C 1 211 ? 23.902 23.277 -9.172 1.00 56.20 199 LYS C CA 1
ATOM 5152 C C . LYS C 1 211 ? 24.892 23.937 -8.221 1.00 55.92 199 LYS C C 1
ATOM 5153 O O . LYS C 1 211 ? 24.725 25.094 -7.842 1.00 56.09 199 LYS C O 1
ATOM 5159 N N . TYR C 1 212 ? 25.928 23.199 -7.838 1.00 56.53 200 TYR C N 1
ATOM 5160 C CA . TYR C 1 212 ? 26.936 23.741 -6.940 1.00 56.87 200 TYR C CA 1
ATOM 5161 C C . TYR C 1 212 ? 27.597 24.942 -7.580 1.00 54.64 200 TYR C C 1
ATOM 5162 O O . TYR C 1 212 ? 27.685 26.008 -6.973 1.00 54.24 200 TYR C O 1
ATOM 5171 N N . ASP C 1 213 ? 28.071 24.771 -8.809 1.00 52.14 201 ASP C N 1
ATOM 5172 C CA . ASP C 1 213 ? 28.712 25.876 -9.504 1.00 49.39 201 ASP C CA 1
ATOM 5173 C C . ASP C 1 213 ? 27.744 27.043 -9.687 1.00 45.79 201 ASP C C 1
ATOM 5174 O O . ASP C 1 213 ? 28.141 28.200 -9.564 1.00 45.22 201 ASP C O 1
ATOM 5179 N N . VAL C 1 214 ? 26.478 26.744 -9.971 1.00 43.38 202 VAL C N 1
ATOM 5180 C CA . VAL C 1 214 ? 25.478 27.800 -10.140 1.00 45.16 202 VAL C CA 1
ATOM 5181 C C . VAL C 1 214 ? 25.387 28.665 -8.879 1.00 45.37 202 VAL C C 1
ATOM 5182 O O . VAL C 1 214 ? 25.364 29.903 -8.943 1.00 43.67 202 VAL C O 1
ATOM 5186 N N . LYS C 1 215 ? 25.330 28.006 -7.727 1.00 45.28 203 LYS C N 1
ATOM 5187 C CA . LYS C 1 215 ? 25.244 28.725 -6.466 1.00 46.39 203 LYS C CA 1
ATOM 5188 C C . LYS C 1 215 ? 26.550 29.453 -6.195 1.00 44.24 203 LYS C C 1
ATOM 5189 O O . LYS C 1 215 ? 26.553 30.597 -5.761 1.00 41.77 203 LYS C O 1
ATOM 5195 N N . LYS C 1 216 ? 27.666 28.793 -6.462 1.00 44.60 204 LYS C N 1
ATOM 5196 C CA . LYS C 1 216 ? 28.958 29.417 -6.228 1.00 44.54 204 LYS C CA 1
ATOM 5197 C C . LYS C 1 216 ? 29.082 30.710 -7.028 1.00 44.17 204 LYS C C 1
ATOM 5198 O O . LYS C 1 216 ? 29.518 31.742 -6.507 1.00 43.02 204 LYS C O 1
ATOM 5204 N N . VAL C 1 217 ? 28.689 30.663 -8.296 1.00 43.56 205 VAL C N 1
ATOM 5205 C CA . VAL C 1 217 ? 28.787 31.848 -9.135 1.00 44.25 205 VAL C CA 1
ATOM 5206 C C . VAL C 1 217 ? 27.817 32.941 -8.707 1.00 41.22 205 VAL C C 1
ATOM 5207 O O . VAL C 1 217 ? 28.151 34.120 -8.756 1.00 41.01 205 VAL C O 1
ATOM 5211 N N . GLU C 1 218 ? 26.619 32.562 -8.277 1.00 42.82 206 GLU C N 1
ATOM 5212 C CA . GLU C 1 218 ? 25.648 33.566 -7.842 1.00 43.80 206 GLU C CA 1
ATOM 5213 C C . GLU C 1 218 ? 26.150 34.241 -6.578 1.00 42.53 206 GLU C C 1
ATOM 5214 O O . GLU C 1 218 ? 25.876 35.414 -6.345 1.00 41.59 206 GLU C O 1
ATOM 5220 N N . GLU C 1 219 ? 26.910 33.501 -5.777 1.00 42.70 207 GLU C N 1
ATOM 5221 C CA . GLU C 1 219 ? 27.456 34.040 -4.535 1.00 44.20 207 GLU C CA 1
ATOM 5222 C C . GLU C 1 219 ? 28.495 35.121 -4.801 1.00 42.35 207 GLU C C 1
ATOM 5223 O O . GLU C 1 219 ? 28.601 36.092 -4.051 1.00 40.29 207 GLU C O 1
ATOM 5229 N N . VAL C 1 220 ? 29.248 34.959 -5.884 1.00 41.75 208 VAL C N 1
ATOM 5230 C CA . VAL C 1 220 ? 30.259 35.942 -6.251 1.00 41.20 208 VAL C CA 1
ATOM 5231 C C . VAL C 1 220 ? 29.600 37.275 -6.608 1.00 40.38 208 VAL C C 1
ATOM 5232 O O . VAL C 1 220 ? 30.053 38.344 -6.197 1.00 41.20 208 VAL C O 1
ATOM 5236 N N . VAL C 1 221 ? 28.522 37.205 -7.375 1.00 40.65 209 VAL C N 1
ATOM 5237 C CA . VAL C 1 221 ? 27.801 38.405 -7.782 1.00 39.09 209 VAL C CA 1
ATOM 5238 C C . VAL C 1 221 ? 27.199 39.056 -6.543 1.00 39.23 209 VAL C C 1
ATOM 5239 O O . VAL C 1 221 ? 27.181 40.281 -6.408 1.00 38.40 209 VAL C O 1
ATOM 5243 N N . TYR C 1 222 ? 26.695 38.217 -5.644 1.00 39.90 210 TYR C N 1
ATOM 5244 C CA . TYR C 1 222 ? 26.114 38.679 -4.386 1.00 40.00 210 TYR C CA 1
ATOM 5245 C C . TYR C 1 222 ? 27.151 39.552 -3.678 1.00 40.15 210 TYR C C 1
ATOM 5246 O O . TYR C 1 222 ? 26.860 40.680 -3.280 1.00 39.26 210 TYR C O 1
ATOM 5255 N N . ASP C 1 223 ? 28.367 39.031 -3.542 1.00 41.17 211 ASP C N 1
ATOM 5256 C CA . ASP C 1 223 ? 29.445 39.771 -2.886 1.00 46.24 211 ASP C CA 1
ATOM 5257 C C . ASP C 1 223 ? 29.691 41.125 -3.537 1.00 49.16 211 ASP C C 1
ATOM 5258 O O . ASP C 1 223 ? 29.908 42.128 -2.850 1.00 49.85 211 ASP C O 1
ATOM 5263 N N . LEU C 1 224 ? 29.669 41.147 -4.865 1.00 52.54 212 LEU C N 1
ATOM 5264 C CA . LEU C 1 224 ? 29.895 42.379 -5.602 1.00 56.40 212 LEU C CA 1
ATOM 5265 C C . LEU C 1 224 ? 28.720 43.330 -5.465 1.00 59.55 212 LEU C C 1
ATOM 5266 O O . LEU C 1 224 ? 28.909 44.525 -5.244 1.00 59.97 212 LEU C O 1
ATOM 5271 N N . SER C 1 225 ? 27.506 42.803 -5.588 1.00 62.81 213 SER C N 1
ATOM 5272 C CA . SER C 1 225 ? 26.319 43.641 -5.490 1.00 67.77 213 SER C CA 1
ATOM 5273 C C . SER C 1 225 ? 26.072 44.109 -4.067 1.00 70.81 213 SER C C 1
ATOM 5274 O O . SER C 1 225 ? 25.152 44.883 -3.811 1.00 71.33 213 SER C O 1
ATOM 5277 N N . ILE C 1 226 ? 26.902 43.645 -3.140 1.00 74.67 214 ILE C N 1
ATOM 5278 C CA . ILE C 1 226 ? 26.769 44.038 -1.746 1.00 79.17 214 ILE C CA 1
ATOM 5279 C C . ILE C 1 226 ? 27.027 45.545 -1.646 1.00 84.14 214 ILE C C 1
ATOM 5280 O O . ILE C 1 226 ? 27.093 46.110 -0.549 1.00 85.03 214 ILE C O 1
ATOM 5285 N N . ARG C 1 227 ? 27.166 46.185 -2.808 1.00 88.89 215 ARG C N 1
ATOM 5286 C CA . ARG C 1 227 ? 27.422 47.621 -2.898 1.00 92.94 215 ARG C CA 1
ATOM 5287 C C . ARG C 1 227 ? 26.436 48.315 -3.844 1.00 95.46 215 ARG C C 1
ATOM 5288 O O . ARG C 1 227 ? 25.603 49.119 -3.409 1.00 95.81 215 ARG C O 1
ATOM 5296 N N . GLY C 1 228 ? 26.538 48.003 -5.136 1.00 97.65 216 GLY C N 1
ATOM 5297 C CA . GLY C 1 228 ? 25.654 48.612 -6.117 1.00 99.73 216 GLY C CA 1
ATOM 5298 C C . GLY C 1 228 ? 25.498 47.845 -7.420 1.00 101.34 216 GLY C C 1
ATOM 5299 O O . GLY C 1 228 ? 25.409 48.452 -8.490 1.00 101.25 216 GLY C O 1
ATOM 5300 N N . PHE C 1 229 ? 25.469 46.516 -7.335 1.00 103.01 217 PHE C N 1
ATOM 5301 C CA . PHE C 1 229 ? 25.302 45.662 -8.513 1.00 104.51 217 PHE C CA 1
ATOM 5302 C C . PHE C 1 229 ? 23.954 44.936 -8.459 1.00 104.74 217 PHE C C 1
ATOM 5303 O O . PHE C 1 229 ? 23.949 43.692 -8.604 1.00 104.31 217 PHE C O 1
ATOM 5311 N N . MET D 1 13 ? -3.586 -29.217 -7.851 1.00 46.61 1 MET D N 1
ATOM 5312 C CA . MET D 1 13 ? -2.773 -28.491 -8.871 1.00 46.15 1 MET D CA 1
ATOM 5313 C C . MET D 1 13 ? -1.317 -28.949 -8.911 1.00 45.02 1 MET D C 1
ATOM 5314 O O . MET D 1 13 ? -0.701 -29.213 -7.879 1.00 44.79 1 MET D O 1
ATOM 5319 N N . SER D 1 14 ? -0.778 -29.041 -10.121 1.00 43.15 2 SER D N 1
ATOM 5320 C CA . SER D 1 14 ? 0.607 -29.442 -10.325 1.00 41.10 2 SER D CA 1
ATOM 5321 C C . SER D 1 14 ? 1.491 -28.196 -10.243 1.00 38.70 2 SER D C 1
ATOM 5322 O O . SER D 1 14 ? 1.003 -27.066 -10.317 1.00 36.34 2 SER D O 1
ATOM 5325 N N . VAL D 1 15 ? 2.795 -28.409 -10.108 1.00 36.70 3 VAL D N 1
ATOM 5326 C CA . VAL D 1 15 ? 3.728 -27.295 -10.017 1.00 36.28 3 VAL D CA 1
ATOM 5327 C C . VAL D 1 15 ? 3.610 -26.405 -11.242 1.00 36.04 3 VAL D C 1
ATOM 5328 O O . VAL D 1 15 ? 3.588 -25.170 -11.130 1.00 33.39 3 VAL D O 1
ATOM 5332 N N . SER D 1 16 ? 3.528 -27.030 -12.412 1.00 36.36 4 SER D N 1
ATOM 5333 C CA . SER D 1 16 ? 3.421 -26.264 -13.644 1.00 39.75 4 SER D CA 1
ATOM 5334 C C . SER D 1 16 ? 2.110 -25.482 -13.707 1.00 39.85 4 SER D C 1
ATOM 5335 O O . SER D 1 16 ? 2.084 -24.358 -14.206 1.00 39.24 4 SER D O 1
ATOM 5338 N N . GLU D 1 17 ? 1.027 -26.070 -13.208 1.00 40.62 5 GLU D N 1
ATOM 5339 C CA . GLU D 1 17 ? -0.258 -25.375 -13.211 1.00 43.83 5 GLU D CA 1
ATOM 5340 C C . GLU D 1 17 ? -0.192 -24.146 -12.301 1.00 42.58 5 GLU D C 1
ATOM 5341 O O . GLU D 1 17 ? -0.723 -23.087 -12.621 1.00 41.56 5 GLU D O 1
ATOM 5347 N N . ILE D 1 18 ? 0.466 -24.295 -11.159 1.00 42.28 6 ILE D N 1
ATOM 5348 C CA . ILE D 1 18 ? 0.607 -23.188 -10.225 1.00 39.12 6 ILE D CA 1
ATOM 5349 C C . ILE D 1 18 ? 1.411 -22.064 -10.861 1.00 37.95 6 ILE D C 1
ATOM 5350 O O . ILE D 1 18 ? 0.986 -20.910 -10.829 1.00 39.18 6 ILE D O 1
ATOM 5355 N N . PHE D 1 19 ? 2.550 -22.393 -11.471 1.00 37.76 7 PHE D N 1
ATOM 5356 C CA . PHE D 1 19 ? 3.387 -21.365 -12.081 1.00 36.13 7 PHE D CA 1
ATOM 5357 C C . PHE D 1 19 ? 2.830 -20.724 -13.337 1.00 37.86 7 PHE D C 1
ATOM 5358 O O . PHE D 1 19 ? 3.096 -19.542 -13.602 1.00 35.80 7 PHE D O 1
ATOM 5366 N N . VAL D 1 20 ? 2.065 -21.471 -14.123 1.00 39.02 8 VAL D N 1
ATOM 5367 C CA . VAL D 1 20 ? 1.479 -20.857 -15.317 1.00 41.55 8 VAL D CA 1
ATOM 5368 C C . VAL D 1 20 ? 0.519 -19.768 -14.818 1.00 42.89 8 VAL D C 1
ATOM 5369 O O . VAL D 1 20 ? 0.430 -18.681 -15.388 1.00 43.08 8 VAL D O 1
ATOM 5373 N N . GLU D 1 21 ? -0.177 -20.056 -13.723 1.00 44.22 9 GLU D N 1
ATOM 5374 C CA . GLU D 1 21 ? -1.118 -19.096 -13.151 1.00 45.31 9 GLU D CA 1
ATOM 5375 C C . GLU D 1 21 ? -0.387 -17.864 -12.594 1.00 44.28 9 GLU D C 1
ATOM 5376 O O . GLU D 1 21 ? -0.808 -16.725 -12.808 1.00 43.82 9 GLU D O 1
ATOM 5382 N N . LEU D 1 22 ? 0.718 -18.092 -11.889 1.00 43.52 10 LEU D N 1
ATOM 5383 C CA . LEU D 1 22 ? 1.482 -16.988 -11.320 1.00 42.47 10 LEU D CA 1
ATOM 5384 C C . LEU D 1 22 ? 2.089 -16.152 -12.437 1.00 42.51 10 LEU D C 1
ATOM 5385 O O . LEU D 1 22 ? 2.295 -14.951 -12.280 1.00 42.94 10 LEU D O 1
ATOM 5390 N N . GLN D 1 23 ? 2.375 -16.785 -13.569 1.00 43.98 11 GLN D N 1
ATOM 5391 C CA . GLN D 1 23 ? 2.965 -16.053 -14.680 1.00 46.76 11 GLN D CA 1
ATOM 5392 C C . GLN D 1 23 ? 1.980 -15.004 -15.156 1.00 45.56 11 GLN D C 1
ATOM 5393 O O . GLN D 1 23 ? 2.365 -13.896 -15.516 1.00 45.40 11 GLN D O 1
ATOM 5399 N N . GLY D 1 24 ? 0.703 -15.368 -15.150 1.00 46.40 12 GLY D N 1
ATOM 5400 C CA . GLY D 1 24 ? -0.329 -14.440 -15.567 1.00 45.38 12 GLY D CA 1
ATOM 5401 C C . GLY D 1 24 ? -0.389 -13.258 -14.622 1.00 45.39 12 GLY D C 1
ATOM 5402 O O . GLY D 1 24 ? -0.400 -12.112 -15.059 1.00 45.68 12 GLY D O 1
ATOM 5403 N N . PHE D 1 25 ? -0.415 -13.529 -13.321 1.00 46.48 13 PHE D N 1
ATOM 5404 C CA . PHE D 1 25 ? -0.480 -12.452 -12.336 1.00 46.44 13 PHE D CA 1
ATOM 5405 C C . PHE D 1 25 ? 0.735 -11.545 -12.441 1.00 44.36 13 PHE D C 1
ATOM 5406 O O . PHE D 1 25 ? 0.606 -10.325 -12.443 1.00 44.83 13 PHE D O 1
ATOM 5414 N N . LEU D 1 26 ? 1.915 -12.135 -12.544 1.00 42.97 14 LEU D N 1
ATOM 5415 C CA . LEU D 1 26 ? 3.117 -11.330 -12.654 1.00 42.57 14 LEU D CA 1
ATOM 5416 C C . LEU D 1 26 ? 3.115 -10.494 -13.934 1.00 43.93 14 LEU D C 1
ATOM 5417 O O . LEU D 1 26 ? 3.545 -9.336 -13.926 1.00 43.60 14 LEU D O 1
ATOM 5422 N N . ALA D 1 27 ? 2.617 -11.063 -15.029 1.00 44.70 15 ALA D N 1
ATOM 5423 C CA . ALA D 1 27 ? 2.585 -10.335 -16.296 1.00 46.23 15 ALA D CA 1
ATOM 5424 C C . ALA D 1 27 ? 1.690 -9.094 -16.193 1.00 46.82 15 ALA D C 1
ATOM 5425 O O . ALA D 1 27 ? 2.065 -8.007 -16.634 1.00 45.63 15 ALA D O 1
ATOM 5427 N N . ALA D 1 28 ? 0.511 -9.250 -15.604 1.00 47.98 16 ALA D N 1
ATOM 5428 C CA . ALA D 1 28 ? -0.400 -8.117 -15.454 1.00 50.00 16 ALA D CA 1
ATOM 5429 C C . ALA D 1 28 ? 0.199 -7.027 -14.549 1.00 51.07 16 ALA D C 1
ATOM 5430 O O . ALA D 1 28 ? -0.055 -5.835 -14.744 1.00 52.63 16 ALA D O 1
ATOM 5432 N N . GLU D 1 29 ? 0.993 -7.439 -13.563 1.00 51.26 17 GLU D N 1
ATOM 5433 C CA . GLU D 1 29 ? 1.623 -6.499 -12.633 1.00 50.85 17 GLU D CA 1
ATOM 5434 C C . GLU D 1 29 ? 2.651 -5.668 -13.390 1.00 49.72 17 GLU D C 1
ATOM 5435 O O . GLU D 1 29 ? 2.739 -4.454 -13.212 1.00 48.68 17 GLU D O 1
ATOM 5441 N N . GLN D 1 30 ? 3.427 -6.336 -14.236 1.00 49.84 18 GLN D N 1
ATOM 5442 C CA . GLN D 1 30 ? 4.457 -5.675 -15.033 1.00 51.92 18 GLN D CA 1
ATOM 5443 C C . GLN D 1 30 ? 3.826 -4.632 -15.953 1.00 51.79 18 GLN D C 1
ATOM 5444 O O . GLN D 1 30 ? 4.381 -3.552 -16.149 1.00 49.81 18 GLN D O 1
ATOM 5450 N N . ASP D 1 31 ? 2.668 -4.964 -16.521 1.00 52.17 19 ASP D N 1
ATOM 5451 C CA . ASP D 1 31 ? 1.974 -4.049 -17.417 1.00 53.85 19 ASP D CA 1
ATOM 5452 C C . ASP D 1 31 ? 1.484 -2.820 -16.663 1.00 52.07 19 ASP D C 1
ATOM 5453 O O . ASP D 1 31 ? 1.510 -1.706 -17.184 1.00 51.96 19 ASP D O 1
ATOM 5458 N N . ILE D 1 32 ? 1.039 -3.021 -15.432 1.00 50.54 20 ILE D N 1
ATOM 5459 C CA . ILE D 1 32 ? 0.580 -1.901 -14.630 1.00 50.07 20 ILE D CA 1
ATOM 5460 C C . ILE D 1 32 ? 1.769 -0.974 -14.397 1.00 50.99 20 ILE D C 1
ATOM 5461 O O . ILE D 1 32 ? 1.702 0.218 -14.694 1.00 50.68 20 ILE D O 1
ATOM 5466 N N . ARG D 1 33 ? 2.868 -1.529 -13.898 1.00 51.18 21 ARG D N 1
ATOM 5467 C CA . ARG D 1 33 ? 4.051 -0.726 -13.647 1.00 54.05 21 ARG D CA 1
ATOM 5468 C C . ARG D 1 33 ? 4.544 0.027 -14.876 1.00 54.35 21 ARG D C 1
ATOM 5469 O O . ARG D 1 33 ? 5.027 1.150 -14.757 1.00 54.20 21 ARG D O 1
ATOM 5477 N N . GLU D 1 34 ? 4.424 -0.584 -16.053 1.00 55.28 22 GLU D N 1
ATOM 5478 C CA . GLU D 1 34 ? 4.863 0.065 -17.284 1.00 56.13 22 GLU D CA 1
ATOM 5479 C C . GLU D 1 34 ? 3.965 1.237 -17.638 1.00 54.44 22 GLU D C 1
ATOM 5480 O O . GLU D 1 34 ? 4.436 2.264 -18.117 1.00 54.72 22 GLU D O 1
ATOM 5486 N N . GLU D 1 35 ? 2.670 1.086 -17.399 1.00 53.74 23 GLU D N 1
ATOM 5487 C CA . GLU D 1 35 ? 1.730 2.160 -17.672 1.00 52.99 23 GLU D CA 1
ATOM 5488 C C . GLU D 1 35 ? 1.972 3.297 -16.683 1.00 52.41 23 GLU D C 1
ATOM 5489 O O . GLU D 1 35 ? 1.863 4.473 -17.033 1.00 51.96 23 GLU D O 1
ATOM 5495 N N . ILE D 1 36 ? 2.307 2.946 -15.446 1.00 51.37 24 ILE D N 1
ATOM 5496 C CA . ILE D 1 36 ? 2.585 3.959 -14.435 1.00 49.82 24 ILE D CA 1
ATOM 5497 C C . ILE D 1 36 ? 3.835 4.734 -14.854 1.00 49.69 24 ILE D C 1
ATOM 5498 O O . ILE D 1 36 ? 3.851 5.966 -14.842 1.00 47.30 24 ILE D O 1
ATOM 5503 N N . ARG D 1 37 ? 4.874 4.003 -15.241 1.00 50.03 25 ARG D N 1
ATOM 5504 C CA . ARG D 1 37 ? 6.122 4.623 -15.658 1.00 52.65 25 ARG D CA 1
ATOM 5505 C C . ARG D 1 37 ? 5.941 5.656 -16.762 1.00 52.73 25 ARG D C 1
ATOM 5506 O O . ARG D 1 37 ? 6.574 6.713 -16.737 1.00 52.72 25 ARG D O 1
ATOM 5514 N N . LYS D 1 38 ? 5.072 5.368 -17.724 1.00 51.86 26 LYS D N 1
ATOM 5515 C CA . LYS D 1 38 ? 4.858 6.310 -18.816 1.00 51.45 26 LYS D CA 1
ATOM 5516 C C . LYS D 1 38 ? 4.184 7.610 -18.375 1.00 48.77 26 LYS D C 1
ATOM 5517 O O . LYS D 1 38 ? 4.554 8.690 -18.835 1.00 46.56 26 LYS D O 1
ATOM 5523 N N . VAL D 1 39 ? 3.209 7.521 -17.479 1.00 46.31 27 VAL D N 1
ATOM 5524 C CA . VAL D 1 39 ? 2.555 8.731 -17.005 1.00 44.69 27 VAL D CA 1
ATOM 5525 C C . VAL D 1 39 ? 3.535 9.514 -16.124 1.00 44.65 27 VAL D C 1
ATOM 5526 O O . VAL D 1 39 ? 3.593 10.741 -16.188 1.00 44.91 27 VAL D O 1
ATOM 5530 N N . VAL D 1 40 ? 4.309 8.806 -15.305 1.00 42.85 28 VAL D N 1
ATOM 5531 C CA . VAL D 1 40 ? 5.274 9.465 -14.435 1.00 43.74 28 VAL D CA 1
ATOM 5532 C C . VAL D 1 40 ? 6.302 10.226 -15.252 1.00 44.74 28 VAL D C 1
ATOM 5533 O O . VAL D 1 40 ? 6.680 11.341 -14.906 1.00 45.29 28 VAL D O 1
ATOM 5537 N N . GLN D 1 41 ? 6.756 9.627 -16.344 1.00 47.14 29 GLN D N 1
ATOM 5538 C CA . GLN D 1 41 ? 7.734 10.293 -17.189 1.00 48.70 29 GLN D CA 1
ATOM 5539 C C . GLN D 1 41 ? 7.133 11.610 -17.687 1.00 47.94 29 GLN D C 1
ATOM 5540 O O . GLN D 1 41 ? 7.820 12.628 -17.729 1.00 46.07 29 GLN D O 1
ATOM 5546 N N . SER D 1 42 ? 5.850 11.585 -18.053 1.00 47.76 30 SER D N 1
ATOM 5547 C CA . SER D 1 42 ? 5.149 12.788 -18.520 1.00 48.22 30 SER D CA 1
ATOM 5548 C C . SER D 1 42 ? 5.093 13.819 -17.388 1.00 47.36 30 SER D C 1
ATOM 5549 O O . SER D 1 42 ? 5.362 15.005 -17.599 1.00 47.28 30 SER D O 1
ATOM 5552 N N . LEU D 1 43 ? 4.731 13.357 -16.191 1.00 45.11 31 LEU D N 1
ATOM 5553 C CA . LEU D 1 43 ? 4.649 14.226 -15.022 1.00 44.31 31 LEU D CA 1
ATOM 5554 C C . LEU D 1 43 ? 5.997 14.882 -14.739 1.00 43.79 31 LEU D C 1
ATOM 5555 O O . LEU D 1 43 ? 6.065 16.083 -14.476 1.00 41.98 31 LEU D O 1
ATOM 5560 N N . GLU D 1 44 ? 7.071 14.095 -14.785 1.00 42.65 32 GLU D N 1
ATOM 5561 C CA . GLU D 1 44 ? 8.393 14.643 -14.516 1.00 44.47 32 GLU D CA 1
ATOM 5562 C C . GLU D 1 44 ? 8.769 15.723 -15.536 1.00 44.38 32 GLU D C 1
ATOM 5563 O O . GLU D 1 44 ? 9.452 16.687 -15.198 1.00 45.84 32 GLU D O 1
ATOM 5569 N N . GLN D 1 45 ? 8.312 15.572 -16.776 1.00 42.99 33 GLN D N 1
ATOM 5570 C CA . GLN D 1 45 ? 8.604 16.562 -17.806 1.00 43.95 33 GLN D CA 1
ATOM 5571 C C . GLN D 1 45 ? 7.893 17.879 -17.471 1.00 42.14 33 GLN D C 1
ATOM 5572 O O . GLN D 1 45 ? 8.476 18.955 -17.555 1.00 43.99 33 GLN D O 1
ATOM 5578 N N . THR D 1 46 ? 6.624 17.790 -17.096 1.00 41.30 34 THR D N 1
ATOM 5579 C CA . THR D 1 46 ? 5.864 18.982 -16.746 1.00 40.11 34 THR D CA 1
ATOM 5580 C C . THR D 1 46 ? 6.492 19.671 -15.535 1.00 36.78 34 THR D C 1
ATOM 5581 O O . THR D 1 46 ? 6.595 20.898 -15.496 1.00 36.72 34 THR D O 1
ATOM 5585 N N . ALA D 1 47 ? 6.916 18.878 -14.554 1.00 37.30 35 ALA D N 1
ATOM 5586 C CA . ALA D 1 47 ? 7.538 19.421 -13.349 1.00 36.32 35 ALA D CA 1
ATOM 5587 C C . ALA D 1 47 ? 8.778 20.215 -13.736 1.00 38.24 35 ALA D C 1
ATOM 5588 O O . ALA D 1 47 ? 8.986 21.336 -13.257 1.00 35.35 35 ALA D O 1
ATOM 5590 N N . ARG D 1 48 ? 9.584 19.638 -14.628 1.00 39.06 36 ARG D N 1
ATOM 5591 C CA . ARG D 1 48 ? 10.804 20.286 -15.090 1.00 41.59 36 ARG D CA 1
ATOM 5592 C C . ARG D 1 48 ? 10.490 21.622 -15.751 1.00 41.46 36 ARG D C 1
ATOM 5593 O O . ARG D 1 48 ? 11.221 22.593 -15.581 1.00 42.57 36 ARG D O 1
ATOM 5601 N N . GLU D 1 49 ? 9.396 21.669 -16.503 1.00 42.63 37 GLU D N 1
ATOM 5602 C CA . GLU D 1 49 ? 8.995 22.899 -17.170 1.00 42.88 37 GLU D CA 1
ATOM 5603 C C . GLU D 1 49 ? 8.540 23.952 -16.170 1.00 41.93 37 GLU D C 1
ATOM 5604 O O . GLU D 1 49 ? 8.829 25.138 -16.337 1.00 41.03 37 GLU D O 1
ATOM 5610 N N . ILE D 1 50 ? 7.824 23.526 -15.133 1.00 39.57 38 ILE D N 1
ATOM 5611 C CA . ILE D 1 50 ? 7.357 24.473 -14.130 1.00 39.19 38 ILE D CA 1
ATOM 5612 C C . ILE D 1 50 ? 8.552 25.078 -13.394 1.00 40.29 38 ILE D C 1
ATOM 5613 O O . ILE D 1 50 ? 8.597 26.288 -13.155 1.00 40.84 38 ILE D O 1
ATOM 5618 N N . LEU D 1 51 ? 9.525 24.236 -13.062 1.00 41.65 39 LEU D N 1
ATOM 5619 C CA . LEU D 1 51 ? 10.724 24.682 -12.361 1.00 43.87 39 LEU D CA 1
ATOM 5620 C C . LEU D 1 51 ? 11.447 25.742 -13.182 1.00 44.72 39 LEU D C 1
ATOM 5621 O O . LEU D 1 51 ? 11.742 26.829 -12.685 1.00 45.02 39 LEU D O 1
ATOM 5626 N N . THR D 1 52 ? 11.729 25.420 -14.443 1.00 46.40 40 THR D N 1
ATOM 5627 C CA . THR D 1 52 ? 12.406 26.353 -15.339 1.00 47.55 40 THR D CA 1
ATOM 5628 C C . THR D 1 52 ? 11.702 27.693 -15.260 1.00 47.77 40 THR D C 1
ATOM 5629 O O . THR D 1 52 ? 12.331 28.744 -15.101 1.00 48.30 40 THR D O 1
ATOM 5633 N N . LEU D 1 53 ? 10.379 27.626 -15.361 1.00 48.50 41 LEU D N 1
ATOM 5634 C CA . LEU D 1 53 ? 9.504 28.789 -15.323 1.00 48.30 41 LEU D CA 1
ATOM 5635 C C . LEU D 1 53 ? 9.624 29.562 -14.012 1.00 47.35 41 LEU D C 1
ATOM 5636 O O . LEU D 1 53 ? 9.572 30.790 -13.998 1.00 49.43 41 LEU D O 1
ATOM 5641 N N . LEU D 1 54 ? 9.795 28.858 -12.905 1.00 44.31 42 LEU D N 1
ATOM 5642 C CA . LEU D 1 54 ? 9.906 29.554 -11.631 1.00 45.18 42 LEU D CA 1
ATOM 5643 C C . LEU D 1 54 ? 11.329 29.995 -11.289 1.00 45.66 42 LEU D C 1
ATOM 5644 O O . LEU D 1 54 ? 11.519 30.955 -10.543 1.00 44.65 42 LEU D O 1
ATOM 5649 N N . GLN D 1 55 ? 12.333 29.311 -11.831 1.00 46.76 43 GLN D N 1
ATOM 5650 C CA . GLN D 1 55 ? 13.711 29.689 -11.536 1.00 48.89 43 GLN D CA 1
ATOM 5651 C C . GLN D 1 55 ? 14.128 31.011 -12.183 1.00 47.80 43 GLN D C 1
ATOM 5652 O O . GLN D 1 55 ? 15.187 31.562 -11.876 1.00 45.90 43 GLN D O 1
ATOM 5658 N N . GLY D 1 56 ? 13.285 31.529 -13.069 1.00 47.04 44 GLY D N 1
ATOM 5659 C CA . GLY D 1 56 ? 13.584 32.806 -13.688 1.00 46.91 44 GLY D CA 1
ATOM 5660 C C . GLY D 1 56 ? 13.592 33.862 -12.595 1.00 48.49 44 GLY D C 1
ATOM 5661 O O . GLY D 1 56 ? 14.198 34.928 -12.738 1.00 47.34 44 GLY D O 1
ATOM 5662 N N . VAL D 1 57 ? 12.932 33.553 -11.482 1.00 48.39 45 VAL D N 1
ATOM 5663 C CA . VAL D 1 57 ? 12.863 34.473 -10.349 1.00 50.26 45 VAL D CA 1
ATOM 5664 C C . VAL D 1 57 ? 14.248 34.823 -9.787 1.00 50.81 45 VAL D C 1
ATOM 5665 O O . VAL D 1 57 ? 14.438 35.911 -9.237 1.00 50.89 45 VAL D O 1
ATOM 5669 N N . HIS D 1 58 ? 15.203 33.905 -9.934 1.00 50.82 46 HIS D N 1
ATOM 5670 C CA . HIS D 1 58 ? 16.572 34.094 -9.442 1.00 53.16 46 HIS D CA 1
ATOM 5671 C C . HIS D 1 58 ? 17.394 35.092 -10.256 1.00 55.76 46 HIS D C 1
ATOM 5672 O O . HIS D 1 58 ? 18.487 35.481 -9.843 1.00 54.20 46 HIS D O 1
ATOM 5679 N N . GLN D 1 59 ? 16.873 35.496 -11.412 1.00 59.77 47 GLN D N 1
ATOM 5680 C CA . GLN D 1 59 ? 17.576 36.430 -12.285 1.00 63.15 47 GLN D CA 1
ATOM 5681 C C . GLN D 1 59 ? 16.802 37.727 -12.491 1.00 65.29 47 GLN D C 1
ATOM 5682 O O . GLN D 1 59 ? 17.378 38.751 -12.863 1.00 64.57 47 GLN D O 1
ATOM 5688 N N . GLY D 1 60 ? 15.495 37.677 -12.250 1.00 68.61 48 GLY D N 1
ATOM 5689 C CA . GLY D 1 60 ? 14.673 38.861 -12.410 1.00 73.01 48 GLY D CA 1
ATOM 5690 C C . GLY D 1 60 ? 15.144 39.939 -11.456 1.00 76.34 48 GLY D C 1
ATOM 5691 O O . GLY D 1 60 ? 14.592 40.080 -10.362 1.00 76.44 48 GLY D O 1
ATOM 5692 N N . ALA D 1 61 ? 16.165 40.692 -11.871 1.00 78.44 49 ALA D N 1
ATOM 5693 C CA . ALA D 1 61 ? 16.746 41.765 -11.061 1.00 80.49 49 ALA D CA 1
ATOM 5694 C C . ALA D 1 61 ? 15.748 42.885 -10.780 1.00 81.76 49 ALA D C 1
ATOM 5695 O O . ALA D 1 61 ? 15.986 44.048 -11.109 1.00 82.21 49 ALA D O 1
ATOM 5697 N N . GLY D 1 62 ? 14.637 42.517 -10.155 1.00 82.75 50 GLY D N 1
ATOM 5698 C CA . GLY D 1 62 ? 13.596 43.468 -9.829 1.00 83.50 50 GLY D CA 1
ATOM 5699 C C . GLY D 1 62 ? 12.488 42.739 -9.095 1.00 84.28 50 GLY D C 1
ATOM 5700 O O . GLY D 1 62 ? 11.865 43.302 -8.194 1.00 85.33 50 GLY D O 1
ATOM 5701 N N . PHE D 1 63 ? 12.247 41.485 -9.482 1.00 83.97 51 PHE D N 1
ATOM 5702 C CA . PHE D 1 63 ? 11.217 40.653 -8.857 1.00 83.54 51 PHE D CA 1
ATOM 5703 C C . PHE D 1 63 ? 9.793 41.118 -9.165 1.00 81.85 51 PHE D C 1
ATOM 5704 O O . PHE D 1 63 ? 8.840 40.670 -8.530 1.00 81.46 51 PHE D O 1
ATOM 5712 N N . GLN D 1 64 ? 9.640 42.021 -10.127 1.00 79.42 52 GLN D N 1
ATOM 5713 C CA . GLN D 1 64 ? 8.307 42.500 -10.477 1.00 76.71 52 GLN D CA 1
ATOM 5714 C C . GLN D 1 64 ? 7.636 41.465 -11.374 1.00 73.83 52 GLN D C 1
ATOM 5715 O O . GLN D 1 64 ? 6.466 41.597 -11.731 1.00 73.31 52 GLN D O 1
ATOM 5721 N N . ASP D 1 65 ? 8.387 40.421 -11.712 1.00 69.43 53 ASP D N 1
ATOM 5722 C CA . ASP D 1 65 ? 7.887 39.356 -12.571 1.00 65.38 53 ASP D CA 1
ATOM 5723 C C . ASP D 1 65 ? 7.221 38.219 -11.805 1.00 60.58 53 ASP D C 1
ATOM 5724 O O . ASP D 1 65 ? 6.721 37.274 -12.416 1.00 59.45 53 ASP D O 1
ATOM 5729 N N . ILE D 1 66 ? 7.206 38.316 -10.478 1.00 54.96 54 ILE D N 1
ATOM 5730 C CA . ILE D 1 66 ? 6.636 37.266 -9.641 1.00 51.65 54 ILE D CA 1
ATOM 5731 C C . ILE D 1 66 ? 5.246 36.774 -10.037 1.00 48.14 54 ILE D C 1
ATOM 5732 O O . ILE D 1 66 ? 5.076 35.592 -10.327 1.00 46.72 54 ILE D O 1
ATOM 5737 N N . PRO D 1 67 ? 4.236 37.668 -10.054 1.00 45.83 55 PRO D N 1
ATOM 5738 C CA . PRO D 1 67 ? 2.880 37.245 -10.425 1.00 43.24 55 PRO D CA 1
ATOM 5739 C C . PRO D 1 67 ? 2.850 36.542 -11.774 1.00 42.39 55 PRO D C 1
ATOM 5740 O O . PRO D 1 67 ? 2.301 35.441 -11.903 1.00 39.73 55 PRO D O 1
ATOM 5744 N N . LYS D 1 68 ? 3.454 37.168 -12.778 1.00 41.23 56 LYS D N 1
ATOM 5745 C CA . LYS D 1 68 ? 3.473 36.573 -14.109 1.00 44.53 56 LYS D CA 1
ATOM 5746 C C . LYS D 1 68 ? 4.026 35.150 -14.064 1.00 42.92 56 LYS D C 1
ATOM 5747 O O . LYS D 1 68 ? 3.435 34.218 -14.628 1.00 42.36 56 LYS D O 1
ATOM 5753 N N . ARG D 1 69 ? 5.151 34.979 -13.376 1.00 42.25 57 ARG D N 1
ATOM 5754 C CA . ARG D 1 69 ? 5.775 33.669 -13.284 1.00 42.23 57 ARG D CA 1
ATOM 5755 C C . ARG D 1 69 ? 4.897 32.674 -12.535 1.00 40.30 57 ARG D C 1
ATOM 5756 O O . ARG D 1 69 ? 4.810 31.503 -12.905 1.00 39.63 57 ARG D O 1
ATOM 5764 N N . CYS D 1 70 ? 4.239 33.138 -11.481 1.00 37.80 58 CYS D N 1
ATOM 5765 C CA . CYS D 1 70 ? 3.389 32.252 -10.712 1.00 35.52 58 CYS D CA 1
ATOM 5766 C C . CYS D 1 70 ? 2.150 31.836 -11.496 1.00 33.51 58 CYS D C 1
ATOM 5767 O O . CYS D 1 70 ? 1.745 30.677 -11.450 1.00 33.33 58 CYS D O 1
ATOM 5770 N N . LEU D 1 71 ? 1.560 32.775 -12.225 1.00 32.01 59 LEU D N 1
ATOM 5771 C CA . LEU D 1 71 ? 0.369 32.471 -13.003 1.00 33.80 59 LEU D CA 1
ATOM 5772 C C . LEU D 1 71 ? 0.707 31.473 -14.107 1.00 32.87 59 LEU D C 1
ATOM 5773 O O . LEU D 1 71 ? -0.058 30.546 -14.370 1.00 33.92 59 LEU D O 1
ATOM 5778 N N . LYS D 1 72 ? 1.858 31.649 -14.745 1.00 34.44 60 LYS D N 1
ATOM 5779 C CA . LYS D 1 72 ? 2.258 30.715 -15.794 1.00 35.77 60 LYS D CA 1
ATOM 5780 C C . LYS D 1 72 ? 2.496 29.332 -15.189 1.00 34.97 60 LYS D C 1
ATOM 5781 O O . LYS D 1 72 ? 2.143 28.304 -15.787 1.00 35.46 60 LYS D O 1
ATOM 5787 N N . ALA D 1 73 ? 3.084 29.297 -13.998 1.00 33.90 61 ALA D N 1
ATOM 5788 C CA . ALA D 1 73 ? 3.307 28.015 -13.341 1.00 33.93 61 ALA D CA 1
ATOM 5789 C C . ALA D 1 73 ? 1.939 27.368 -13.050 1.00 34.42 61 ALA D C 1
ATOM 5790 O O . ALA D 1 73 ? 1.734 26.182 -13.304 1.00 34.37 61 ALA D O 1
ATOM 5792 N N . ARG D 1 74 ? 1.001 28.146 -12.518 1.00 34.55 62 ARG D N 1
ATOM 5793 C CA . ARG D 1 74 ? -0.324 27.603 -12.226 1.00 37.35 62 ARG D CA 1
ATOM 5794 C C . ARG D 1 74 ? -0.973 27.124 -13.521 1.00 36.96 62 ARG D C 1
ATOM 5795 O O . ARG D 1 74 ? -1.649 26.103 -13.547 1.00 35.48 62 ARG D O 1
ATOM 5803 N N . GLU D 1 75 ? -0.763 27.860 -14.605 1.00 40.51 63 GLU D N 1
ATOM 5804 C CA . GLU D 1 75 ? -1.338 27.438 -15.879 1.00 44.50 63 GLU D CA 1
ATOM 5805 C C . GLU D 1 75 ? -0.832 26.022 -16.172 1.00 44.11 63 GLU D C 1
ATOM 5806 O O . GLU D 1 75 ? -1.605 25.145 -16.552 1.00 43.49 63 GLU D O 1
ATOM 5812 N N . HIS D 1 76 ? 0.468 25.806 -15.965 1.00 44.66 64 HIS D N 1
ATOM 5813 C CA . HIS D 1 76 ? 1.105 24.505 -16.184 1.00 43.97 64 HIS D CA 1
ATOM 5814 C C . HIS D 1 76 ? 0.631 23.434 -15.217 1.00 43.63 64 HIS D C 1
ATOM 5815 O O . HIS D 1 76 ? 0.646 22.251 -15.540 1.00 43.92 64 HIS D O 1
ATOM 5822 N N . PHE D 1 77 ? 0.242 23.841 -14.015 1.00 42.07 65 PHE D N 1
ATOM 5823 C CA . PHE D 1 77 ? -0.245 22.877 -13.048 1.00 41.38 65 PHE D CA 1
ATOM 5824 C C . PHE D 1 77 ? -1.588 22.301 -13.507 1.00 42.28 65 PHE D C 1
ATOM 5825 O O . PHE D 1 77 ? -2.089 21.326 -12.939 1.00 42.17 65 PHE D O 1
ATOM 5833 N N . GLY D 1 78 ? -2.166 22.913 -14.537 1.00 43.21 66 GLY D N 1
ATOM 5834 C CA . GLY D 1 78 ? -3.420 22.419 -15.074 1.00 44.68 66 GLY D CA 1
ATOM 5835 C C . GLY D 1 78 ? -3.092 21.143 -15.829 1.00 44.08 66 GLY D C 1
ATOM 5836 O O . GLY D 1 78 ? -3.859 20.189 -15.858 1.00 43.41 66 GLY D O 1
ATOM 5837 N N . THR D 1 79 ? -1.919 21.134 -16.441 1.00 45.62 67 THR D N 1
ATOM 5838 C CA . THR D 1 79 ? -1.465 19.973 -17.177 1.00 46.24 67 THR D CA 1
ATOM 5839 C C . THR D 1 79 ? -1.108 18.861 -16.194 1.00 45.44 67 THR D C 1
ATOM 5840 O O . THR D 1 79 ? -1.310 17.680 -16.488 1.00 47.30 67 THR D O 1
ATOM 5844 N N . VAL D 1 80 ? -0.595 19.237 -15.023 1.00 43.16 68 VAL D N 1
ATOM 5845 C CA . VAL D 1 80 ? -0.221 18.248 -14.006 1.00 42.38 68 VAL D CA 1
ATOM 5846 C C . VAL D 1 80 ? -1.452 17.501 -13.522 1.00 43.43 68 VAL D C 1
ATOM 5847 O O . VAL D 1 80 ? -1.403 16.283 -13.331 1.00 43.20 68 VAL D O 1
ATOM 5851 N N . LYS D 1 81 ? -2.554 18.230 -13.327 1.00 44.05 69 LYS D N 1
ATOM 5852 C CA . LYS D 1 81 ? -3.797 17.619 -12.854 1.00 47.26 69 LYS D CA 1
ATOM 5853 C C . LYS D 1 81 ? -4.293 16.542 -13.832 1.00 47.30 69 LYS D C 1
ATOM 5854 O O . LYS D 1 81 ? -4.690 15.453 -13.424 1.00 45.52 69 LYS D O 1
ATOM 5860 N N . THR D 1 82 ? -4.261 16.843 -15.125 1.00 49.78 70 THR D N 1
ATOM 5861 C CA . THR D 1 82 ? -4.724 15.879 -16.125 1.00 52.00 70 THR D CA 1
ATOM 5862 C C . THR D 1 82 ? -3.878 14.601 -16.106 1.00 50.99 70 THR D C 1
ATOM 5863 O O . THR D 1 82 ? -4.405 13.487 -16.152 1.00 50.26 70 THR D O 1
ATOM 5867 N N . HIS D 1 83 ? -2.564 14.767 -16.026 1.00 52.43 71 HIS D N 1
ATOM 5868 C CA . HIS D 1 83 ? -1.648 13.631 -15.988 1.00 51.77 71 HIS D CA 1
ATOM 5869 C C . HIS D 1 83 ? -1.876 12.784 -14.745 1.00 49.96 71 HIS D C 1
ATOM 5870 O O . HIS D 1 83 ? -1.733 11.563 -14.784 1.00 51.62 71 HIS D O 1
ATOM 5877 N N . LEU D 1 84 ? -2.226 13.432 -13.638 1.00 48.82 72 LEU D N 1
ATOM 5878 C CA . LEU D 1 84 ? -2.468 12.702 -12.405 1.00 48.34 72 LEU D CA 1
ATOM 5879 C C . LEU D 1 84 ? -3.815 12.006 -12.477 1.00 49.05 72 LEU D C 1
ATOM 5880 O O . LEU D 1 84 ? -4.005 10.949 -11.866 1.00 48.29 72 LEU D O 1
ATOM 5885 N N . THR D 1 85 ? -4.756 12.592 -13.211 1.00 47.99 73 THR D N 1
ATOM 5886 C CA . THR D 1 85 ? -6.056 11.955 -13.357 1.00 47.90 73 THR D CA 1
ATOM 5887 C C . THR D 1 85 ? -5.793 10.658 -14.114 1.00 49.81 73 THR D C 1
ATOM 5888 O O . THR D 1 85 ? -6.298 9.594 -13.752 1.00 50.81 73 THR D O 1
ATOM 5892 N N . SER D 1 86 ? -4.977 10.757 -15.160 1.00 49.77 74 SER D N 1
ATOM 5893 C CA . SER D 1 86 ? -4.617 9.601 -15.967 1.00 48.98 74 SER D CA 1
ATOM 5894 C C . SER D 1 86 ? -3.875 8.563 -15.126 1.00 49.05 74 SER D C 1
ATOM 5895 O O . SER D 1 86 ? -4.147 7.365 -15.227 1.00 47.10 74 SER D O 1
ATOM 5898 N N . LEU D 1 87 ? -2.934 9.026 -14.302 1.00 48.45 75 LEU D N 1
ATOM 5899 C CA . LEU D 1 87 ? -2.170 8.119 -13.450 1.00 48.44 75 LEU D CA 1
ATOM 5900 C C . LEU D 1 87 ? -3.105 7.257 -12.602 1.00 48.63 75 LEU D C 1
ATOM 5901 O O . LEU D 1 87 ? -2.888 6.056 -12.456 1.00 46.86 75 LEU D O 1
ATOM 5906 N N . LYS D 1 88 ? -4.144 7.880 -12.055 1.00 49.75 76 LYS D N 1
ATOM 5907 C CA . LYS D 1 88 ? -5.125 7.189 -11.216 1.00 53.19 76 LYS D CA 1
ATOM 5908 C C . LYS D 1 88 ? -5.827 6.043 -11.961 1.00 54.26 76 LYS D C 1
ATOM 5909 O O . LYS D 1 88 ? -6.360 5.114 -11.346 1.00 54.21 76 LYS D O 1
ATOM 5915 N N . THR D 1 89 ? -5.815 6.112 -13.288 1.00 54.51 77 THR D N 1
ATOM 5916 C CA . THR D 1 89 ? -6.456 5.103 -14.127 1.00 56.88 77 THR D CA 1
ATOM 5917 C C . THR D 1 89 ? -5.638 3.823 -14.308 1.00 57.12 77 THR D C 1
ATOM 5918 O O . THR D 1 89 ? -6.198 2.746 -14.503 1.00 56.38 77 THR D O 1
ATOM 5922 N N . LYS D 1 90 ? -4.318 3.943 -14.224 1.00 57.97 78 LYS D N 1
ATOM 5923 C CA . LYS D 1 90 ? -3.424 2.809 -14.444 1.00 58.83 78 LYS D CA 1
ATOM 5924 C C . LYS D 1 90 ? -3.213 1.754 -13.356 1.00 58.20 78 LYS D C 1
ATOM 5925 O O . LYS D 1 90 ? -2.569 0.738 -13.612 1.00 58.94 78 LYS D O 1
ATOM 5931 N N . PHE D 1 91 ? -3.749 1.961 -12.157 1.00 57.92 79 PHE D N 1
ATOM 5932 C CA . PHE D 1 91 ? -3.563 0.970 -11.098 1.00 58.03 79 PHE D CA 1
ATOM 5933 C C . PHE D 1 91 ? -4.729 0.970 -10.116 1.00 59.13 79 PHE D C 1
ATOM 5934 O O . PHE D 1 91 ? -5.501 1.924 -10.060 1.00 59.91 79 PHE D O 1
ATOM 5942 N N . PRO D 1 92 ? -4.883 -0.116 -9.340 1.00 59.89 80 PRO D N 1
ATOM 5943 C CA . PRO D 1 92 ? -5.975 -0.201 -8.364 1.00 60.39 80 PRO D CA 1
ATOM 5944 C C . PRO D 1 92 ? -5.715 0.757 -7.203 1.00 61.02 80 PRO D C 1
ATOM 5945 O O . PRO D 1 92 ? -4.702 0.635 -6.509 1.00 61.44 80 PRO D O 1
ATOM 5949 N N . ALA D 1 93 ? -6.623 1.705 -6.991 1.00 61.82 81 ALA D N 1
ATOM 5950 C CA . ALA D 1 93 ? -6.467 2.674 -5.905 1.00 62.73 81 ALA D CA 1
ATOM 5951 C C . ALA D 1 93 ? -6.192 1.964 -4.580 1.00 62.55 81 ALA D C 1
ATOM 5952 O O . ALA D 1 93 ? -5.476 2.479 -3.723 1.00 61.86 81 ALA D O 1
ATOM 5954 N N . GLU D 1 94 ? -6.761 0.771 -4.434 1.00 62.80 82 GLU D N 1
ATOM 5955 C CA . GLU D 1 94 ? -6.606 -0.038 -3.228 1.00 63.50 82 GLU D CA 1
ATOM 5956 C C . GLU D 1 94 ? -5.143 -0.291 -2.870 1.00 62.52 82 GLU D C 1
ATOM 5957 O O . GLU D 1 94 ? -4.817 -0.507 -1.704 1.00 60.54 82 GLU D O 1
ATOM 5963 N N . GLN D 1 95 ? -4.265 -0.283 -3.870 1.00 62.16 83 GLN D N 1
ATOM 5964 C CA . GLN D 1 95 ? -2.854 -0.546 -3.615 1.00 61.86 83 GLN D CA 1
ATOM 5965 C C . GLN D 1 95 ? -1.900 0.581 -4.001 1.00 59.52 83 GLN D C 1
ATOM 5966 O O . GLN D 1 95 ? -0.875 0.361 -4.648 1.00 59.43 83 GLN D O 1
ATOM 5972 N N . TYR D 1 96 ? -2.245 1.790 -3.568 1.00 56.23 84 TYR D N 1
ATOM 5973 C CA . TYR D 1 96 ? -1.445 2.977 -3.827 1.00 52.70 84 TYR D CA 1
ATOM 5974 C C . TYR D 1 96 ? 0.008 2.775 -3.385 1.00 51.58 84 TYR D C 1
ATOM 5975 O O . TYR D 1 96 ? 0.937 3.094 -4.130 1.00 50.13 84 TYR D O 1
ATOM 5984 N N . TYR D 1 97 ? 0.209 2.222 -2.191 1.00 50.15 85 TYR D N 1
ATOM 5985 C CA . TYR D 1 97 ? 1.564 2.029 -1.685 1.00 50.09 85 TYR D CA 1
ATOM 5986 C C . TYR D 1 97 ? 2.381 0.926 -2.326 1.00 49.85 85 TYR D C 1
ATOM 5987 O O . TYR D 1 97 ? 3.601 0.874 -2.154 1.00 49.65 85 TYR D O 1
ATOM 5996 N N . ARG D 1 98 ? 1.720 0.050 -3.069 1.00 50.42 86 ARG D N 1
ATOM 5997 C CA . ARG D 1 98 ? 2.416 -1.029 -3.754 1.00 49.40 86 ARG D CA 1
ATOM 5998 C C . ARG D 1 98 ? 3.198 -0.411 -4.915 1.00 47.35 86 ARG D C 1
ATOM 5999 O O . ARG D 1 98 ? 4.211 -0.951 -5.356 1.00 47.25 86 ARG D O 1
ATOM 6007 N N . PHE D 1 99 ? 2.724 0.730 -5.403 1.00 45.37 87 PHE D N 1
ATOM 6008 C CA . PHE D 1 99 ? 3.373 1.395 -6.525 1.00 43.91 87 PHE D CA 1
ATOM 6009 C C . PHE D 1 99 ? 3.882 2.808 -6.246 1.00 43.01 87 PHE D C 1
ATOM 6010 O O . PHE D 1 99 ? 4.513 3.423 -7.108 1.00 40.80 87 PHE D O 1
ATOM 6018 N N . HIS D 1 100 ? 3.620 3.314 -5.043 1.00 43.19 88 HIS D N 1
ATOM 6019 C CA . HIS D 1 100 ? 4.042 4.662 -4.667 1.00 43.75 88 HIS D CA 1
ATOM 6020 C C . HIS D 1 100 ? 5.479 5.023 -5.033 1.00 44.04 88 HIS D C 1
ATOM 6021 O O . HIS D 1 100 ? 5.752 6.154 -5.443 1.00 42.06 88 HIS D O 1
ATOM 6028 N N . GLU D 1 101 ? 6.399 4.075 -4.880 1.00 44.29 89 GLU D N 1
ATOM 6029 C CA . GLU D 1 101 ? 7.798 4.344 -5.190 1.00 45.83 89 GLU D CA 1
ATOM 6030 C C . GLU D 1 101 ? 8.007 4.872 -6.608 1.00 44.72 89 GLU D C 1
ATOM 6031 O O . GLU D 1 101 ? 8.948 5.611 -6.850 1.00 43.70 89 GLU D O 1
ATOM 6037 N N . HIS D 1 102 ? 7.131 4.500 -7.539 1.00 43.99 90 HIS D N 1
ATOM 6038 C CA . HIS D 1 102 ? 7.256 4.960 -8.924 1.00 45.49 90 HIS D CA 1
ATOM 6039 C C . HIS D 1 102 ? 7.021 6.462 -9.120 1.00 43.93 90 HIS D C 1
ATOM 6040 O O . HIS D 1 102 ? 7.577 7.061 -10.035 1.00 45.94 90 HIS D O 1
ATOM 6047 N N . TRP D 1 103 ? 6.199 7.078 -8.281 1.00 42.18 91 TRP D N 1
ATOM 6048 C CA . TRP D 1 103 ? 5.946 8.507 -8.440 1.00 40.61 91 TRP D CA 1
ATOM 6049 C C . TRP D 1 103 ? 6.362 9.334 -7.233 1.00 38.79 91 TRP D C 1
ATOM 6050 O O . TRP D 1 103 ? 6.095 10.534 -7.182 1.00 38.52 91 TRP D O 1
ATOM 6061 N N . ARG D 1 104 ? 7.021 8.694 -6.271 1.00 38.44 92 ARG D N 1
ATOM 6062 C CA . ARG D 1 104 ? 7.463 9.378 -5.064 1.00 39.29 92 ARG D CA 1
ATOM 6063 C C . ARG D 1 104 ? 8.301 10.611 -5.390 1.00 38.84 92 ARG D C 1
ATOM 6064 O O . ARG D 1 104 ? 8.056 11.696 -4.869 1.00 36.83 92 ARG D O 1
ATOM 6072 N N . PHE D 1 105 ? 9.288 10.441 -6.263 1.00 37.29 93 PHE D N 1
ATOM 6073 C CA . PHE D 1 105 ? 10.159 11.546 -6.634 1.00 36.00 93 PHE D CA 1
ATOM 6074 C C . PHE D 1 105 ? 9.434 12.759 -7.193 1.00 34.94 93 PHE D C 1
ATOM 6075 O O . PHE D 1 105 ? 9.632 13.872 -6.718 1.00 35.06 93 PHE D O 1
ATOM 6083 N N . VAL D 1 106 ? 8.623 12.550 -8.228 1.00 35.48 94 VAL D N 1
ATOM 6084 C CA . VAL D 1 106 ? 7.916 13.661 -8.845 1.00 34.30 94 VAL D CA 1
ATOM 6085 C C . VAL D 1 106 ? 6.837 14.246 -7.931 1.00 34.24 94 VAL D C 1
ATOM 6086 O O . VAL D 1 106 ? 6.536 15.446 -8.007 1.00 34.56 94 VAL D O 1
ATOM 6090 N N . LEU D 1 107 ? 6.270 13.420 -7.054 1.00 33.56 95 LEU D N 1
ATOM 6091 C CA . LEU D 1 107 ? 5.239 13.918 -6.148 1.00 35.30 95 LEU D CA 1
ATOM 6092 C C . LEU D 1 107 ? 5.889 14.917 -5.202 1.00 35.15 95 LEU D C 1
ATOM 6093 O O . LEU D 1 107 ? 5.314 15.959 -4.905 1.00 33.27 95 LEU D O 1
ATOM 6098 N N . GLN D 1 108 ? 7.102 14.601 -4.744 1.00 33.30 96 GLN D N 1
ATOM 6099 C CA . GLN D 1 108 ? 7.802 15.490 -3.828 1.00 35.92 96 GLN D CA 1
ATOM 6100 C C . GLN D 1 108 ? 8.214 16.788 -4.533 1.00 33.97 96 GLN D C 1
ATOM 6101 O O . GLN D 1 108 ? 8.130 17.875 -3.949 1.00 33.61 96 GLN D O 1
ATOM 6107 N N . ARG D 1 109 ? 8.636 16.690 -5.790 1.00 32.71 97 ARG D N 1
ATOM 6108 C CA . ARG D 1 109 ? 9.013 17.891 -6.521 1.00 32.52 97 ARG D CA 1
ATOM 6109 C C . ARG D 1 109 ? 7.765 18.757 -6.726 1.00 31.71 97 ARG D C 1
ATOM 6110 O O . ARG D 1 109 ? 7.829 19.986 -6.633 1.00 29.81 97 ARG D O 1
ATOM 6118 N N . LEU D 1 110 ? 6.636 18.115 -7.033 1.00 30.23 98 LEU D N 1
ATOM 6119 C CA . LEU D 1 110 ? 5.404 18.865 -7.273 1.00 33.24 98 LEU D CA 1
ATOM 6120 C C . LEU D 1 110 ? 4.957 19.591 -5.999 1.00 32.27 98 LEU D C 1
ATOM 6121 O O . LEU D 1 110 ? 4.437 20.704 -6.067 1.00 34.41 98 LEU D O 1
ATOM 6126 N N . VAL D 1 111 ? 5.175 18.974 -4.838 1.00 34.39 99 VAL D N 1
ATOM 6127 C CA . VAL D 1 111 ? 4.844 19.626 -3.561 1.00 34.56 99 VAL D CA 1
ATOM 6128 C C . VAL D 1 111 ? 5.726 20.884 -3.467 1.00 33.41 99 VAL D C 1
ATOM 6129 O O . VAL D 1 111 ? 5.245 21.980 -3.195 1.00 36.09 99 VAL D O 1
ATOM 6133 N N . PHE D 1 112 ? 7.018 20.718 -3.724 1.00 33.20 100 PHE D N 1
ATOM 6134 C CA . PHE D 1 112 ? 7.972 21.836 -3.678 1.00 31.95 100 PHE D CA 1
ATOM 6135 C C . PHE D 1 112 ? 7.558 22.977 -4.590 1.00 32.07 100 PHE D C 1
ATOM 6136 O O . PHE D 1 112 ? 7.501 24.150 -4.178 1.00 30.85 100 PHE D O 1
ATOM 6144 N N . LEU D 1 113 ? 7.260 22.629 -5.835 1.00 32.02 101 LEU D N 1
ATOM 6145 C CA . LEU D 1 113 ? 6.867 23.621 -6.822 1.00 31.58 101 LEU D CA 1
ATOM 6146 C C . LEU D 1 113 ? 5.603 24.376 -6.422 1.00 30.70 101 LEU D C 1
ATOM 6147 O O . LEU D 1 113 ? 5.550 25.595 -6.559 1.00 30.45 101 LEU D O 1
ATOM 6152 N N . ALA D 1 114 ? 4.598 23.655 -5.924 1.00 31.73 102 ALA D N 1
ATOM 6153 C CA . ALA D 1 114 ? 3.344 24.275 -5.480 1.00 30.50 102 ALA D CA 1
ATOM 6154 C C . ALA D 1 114 ? 3.646 25.170 -4.291 1.00 29.83 102 ALA D C 1
ATOM 6155 O O . ALA D 1 114 ? 3.151 26.290 -4.200 1.00 33.63 102 ALA D O 1
ATOM 6157 N N . ALA D 1 115 ? 4.457 24.680 -3.364 1.00 32.03 103 ALA D N 1
ATOM 6158 C CA . ALA D 1 115 ? 4.820 25.500 -2.211 1.00 31.45 103 ALA D CA 1
ATOM 6159 C C . ALA D 1 115 ? 5.650 26.713 -2.629 1.00 32.55 103 ALA D C 1
ATOM 6160 O O . ALA D 1 115 ? 5.542 27.783 -2.030 1.00 34.81 103 ALA D O 1
ATOM 6162 N N . PHE D 1 116 ? 6.478 26.561 -3.660 1.00 32.41 104 PHE D N 1
ATOM 6163 C CA . PHE D 1 116 ? 7.306 27.682 -4.095 1.00 31.12 104 PHE D CA 1
ATOM 6164 C C . PHE D 1 116 ? 6.397 28.754 -4.707 1.00 32.75 104 PHE D C 1
ATOM 6165 O O . PHE D 1 116 ? 6.602 29.952 -4.498 1.00 30.18 104 PHE D O 1
ATOM 6173 N N . VAL D 1 117 ? 5.377 28.318 -5.447 1.00 33.30 105 VAL D N 1
ATOM 6174 C CA . VAL D 1 117 ? 4.426 29.250 -6.048 1.00 31.79 105 VAL D CA 1
ATOM 6175 C C . VAL D 1 117 ? 3.683 30.019 -4.957 1.00 32.52 105 VAL D C 1
ATOM 6176 O O . VAL D 1 117 ? 3.623 31.248 -4.986 1.00 34.84 105 VAL D O 1
ATOM 6180 N N . VAL D 1 118 ? 3.130 29.306 -3.982 1.00 32.90 106 VAL D N 1
ATOM 6181 C CA . VAL D 1 118 ? 2.384 29.969 -2.907 1.00 34.71 106 VAL D CA 1
ATOM 6182 C C . VAL D 1 118 ? 3.241 30.905 -2.065 1.00 36.10 106 VAL D C 1
ATOM 6183 O O . VAL D 1 118 ? 2.788 31.986 -1.678 1.00 36.05 106 VAL D O 1
ATOM 6187 N N . TYR D 1 119 ? 4.483 30.511 -1.789 1.00 36.59 107 TYR D N 1
ATOM 6188 C CA . TYR D 1 119 ? 5.358 31.378 -1.005 1.00 36.60 107 TYR D CA 1
ATOM 6189 C C . TYR D 1 119 ? 5.646 32.673 -1.769 1.00 37.41 107 TYR D C 1
ATOM 6190 O O . TYR D 1 119 ? 5.650 33.763 -1.196 1.00 36.42 107 TYR D O 1
ATOM 6199 N N . LEU D 1 120 ? 5.895 32.540 -3.069 1.00 36.31 108 LEU D N 1
ATOM 6200 C CA . LEU D 1 120 ? 6.185 33.690 -3.916 1.00 38.44 108 LEU D CA 1
ATOM 6201 C C . LEU D 1 120 ? 4.994 34.654 -3.917 1.00 37.74 108 LEU D C 1
ATOM 6202 O O . LEU D 1 120 ? 5.161 35.870 -3.855 1.00 36.81 108 LEU D O 1
ATOM 6207 N N . GLU D 1 121 ? 3.793 34.094 -3.963 1.00 37.34 109 GLU D N 1
ATOM 6208 C CA . GLU D 1 121 ? 2.571 34.886 -3.993 1.00 38.40 109 GLU D CA 1
ATOM 6209 C C . GLU D 1 121 ? 2.198 35.460 -2.639 1.00 40.27 109 GLU D C 1
ATOM 6210 O O . GLU D 1 121 ? 1.820 36.622 -2.529 1.00 41.91 109 GLU D O 1
ATOM 6216 N N . THR D 1 122 ? 2.312 34.654 -1.596 1.00 40.55 110 THR D N 1
ATOM 6217 C CA . THR D 1 122 ? 1.889 35.126 -0.292 1.00 39.95 110 THR D CA 1
ATOM 6218 C C . THR D 1 122 ? 2.889 35.073 0.853 1.00 40.66 110 THR D C 1
ATOM 6219 O O . THR D 1 122 ? 2.559 35.513 1.957 1.00 37.26 110 THR D O 1
ATOM 6223 N N . GLU D 1 123 ? 4.083 34.531 0.611 1.00 40.32 111 GLU D N 1
ATOM 6224 C CA . GLU D 1 123 ? 5.102 34.400 1.663 1.00 42.97 111 GLU D CA 1
ATOM 6225 C C . GLU D 1 123 ? 4.591 33.565 2.842 1.00 42.89 111 GLU D C 1
ATOM 6226 O O . GLU D 1 123 ? 4.912 33.836 3.998 1.00 43.00 111 GLU D O 1
ATOM 6232 N N . THR D 1 124 ? 3.791 32.548 2.534 1.00 43.01 112 THR D N 1
ATOM 6233 C CA . THR D 1 124 ? 3.238 31.652 3.547 1.00 41.59 112 THR D CA 1
ATOM 6234 C C . THR D 1 124 ? 3.558 30.220 3.122 1.00 39.11 112 THR D C 1
ATOM 6235 O O . THR D 1 124 ? 3.983 29.995 1.985 1.00 38.75 112 THR D O 1
ATOM 6239 N N . LEU D 1 125 ? 3.363 29.264 4.030 1.00 36.62 113 LEU D N 1
ATOM 6240 C CA . LEU D 1 125 ? 3.600 27.853 3.724 1.00 36.27 113 LEU D CA 1
ATOM 6241 C C . LEU D 1 125 ? 2.293 27.195 3.278 1.00 37.02 113 LEU D C 1
ATOM 6242 O O . LEU D 1 125 ? 1.300 27.207 4.003 1.00 36.30 113 LEU D O 1
ATOM 6247 N N . VAL D 1 126 ? 2.304 26.615 2.087 1.00 36.93 114 VAL D N 1
ATOM 6248 C CA . VAL D 1 126 ? 1.117 25.952 1.562 1.00 37.42 114 VAL D CA 1
ATOM 6249 C C . VAL D 1 126 ? 0.684 24.794 2.443 1.00 36.58 114 VAL D C 1
ATOM 6250 O O . VAL D 1 126 ? 1.498 24.031 2.962 1.00 36.15 114 VAL D O 1
ATOM 6254 N N . THR D 1 127 ? -0.622 24.662 2.584 1.00 37.14 115 THR D N 1
ATOM 6255 C CA . THR D 1 127 ? -1.217 23.588 3.354 1.00 38.12 115 THR D CA 1
ATOM 6256 C C . THR D 1 127 ? -1.111 22.298 2.531 1.00 37.67 115 THR D C 1
ATOM 6257 O O . THR D 1 127 ? -1.138 22.335 1.294 1.00 37.49 115 THR D O 1
ATOM 6261 N N . ARG D 1 128 ? -0.978 21.161 3.204 1.00 37.61 116 ARG D N 1
ATOM 6262 C CA . ARG D 1 128 ? -0.900 19.904 2.486 1.00 42.01 116 ARG D CA 1
ATOM 6263 C C . ARG D 1 128 ? -2.198 19.729 1.686 1.00 43.87 116 ARG D C 1
ATOM 6264 O O . ARG D 1 128 ? -2.183 19.271 0.539 1.00 45.69 116 ARG D O 1
ATOM 6272 N N . GLU D 1 129 ? -3.320 20.105 2.293 1.00 44.67 117 GLU D N 1
ATOM 6273 C CA . GLU D 1 129 ? -4.610 20.006 1.618 1.00 45.29 117 GLU D CA 1
ATOM 6274 C C . GLU D 1 129 ? -4.638 20.932 0.393 1.00 43.22 117 GLU D C 1
ATOM 6275 O O . GLU D 1 129 ? -5.141 20.551 -0.672 1.00 42.26 117 GLU D O 1
ATOM 6281 N N . ALA D 1 130 ? -4.083 22.134 0.546 1.00 39.14 118 ALA D N 1
ATOM 6282 C CA . ALA D 1 130 ? -4.018 23.093 -0.547 1.00 38.18 118 ALA D CA 1
ATOM 6283 C C . ALA D 1 130 ? -3.148 22.555 -1.694 1.00 39.03 118 ALA D C 1
ATOM 6284 O O . ALA D 1 130 ? -3.435 22.812 -2.868 1.00 37.72 118 ALA D O 1
ATOM 6286 N N . VAL D 1 131 ? -2.082 21.822 -1.367 1.00 37.19 119 VAL D N 1
ATOM 6287 C CA . VAL D 1 131 ? -1.239 21.237 -2.416 1.00 35.54 119 VAL D CA 1
ATOM 6288 C C . VAL D 1 131 ? -2.092 20.168 -3.116 1.00 36.43 119 VAL D C 1
ATOM 6289 O O . VAL D 1 131 ? -2.071 20.029 -4.338 1.00 32.89 119 VAL D O 1
ATOM 6293 N N . THR D 1 132 ? -2.831 19.402 -2.321 1.00 39.35 120 THR D N 1
ATOM 6294 C CA . THR D 1 132 ? -3.707 18.372 -2.861 1.00 42.38 120 THR D CA 1
ATOM 6295 C C . THR D 1 132 ? -4.677 19.003 -3.863 1.00 44.09 120 THR D C 1
ATOM 6296 O O . THR D 1 132 ? -4.946 18.436 -4.917 1.00 44.46 120 THR D O 1
ATOM 6300 N N . GLU D 1 133 ? -5.185 20.188 -3.537 1.00 45.78 121 GLU D N 1
ATOM 6301 C CA . GLU D 1 133 ? -6.110 20.888 -4.418 1.00 47.70 121 GLU D CA 1
ATOM 6302 C C . GLU D 1 133 ? -5.419 21.361 -5.685 1.00 47.59 121 GLU D C 1
ATOM 6303 O O . GLU D 1 133 ? -5.999 21.295 -6.769 1.00 48.15 121 GLU D O 1
ATOM 6309 N N . ILE D 1 134 ? -4.183 21.836 -5.557 1.00 46.14 122 ILE D N 1
ATOM 6310 C CA . ILE D 1 134 ? -3.436 22.304 -6.721 1.00 47.19 122 ILE D CA 1
ATOM 6311 C C . ILE D 1 134 ? -3.111 21.151 -7.677 1.00 48.29 122 ILE D C 1
ATOM 6312 O O . ILE D 1 134 ? -3.033 21.352 -8.890 1.00 48.41 122 ILE D O 1
ATOM 6317 N N . LEU D 1 135 ? -2.933 19.945 -7.137 1.00 48.27 123 LEU D N 1
ATOM 6318 C CA . LEU D 1 135 ? -2.618 18.787 -7.973 1.00 49.42 123 LEU D CA 1
ATOM 6319 C C . LEU D 1 135 ? -3.856 18.047 -8.481 1.00 51.27 123 LEU D C 1
ATOM 6320 O O . LEU D 1 135 ? -3.730 17.034 -9.171 1.00 50.12 123 LEU D O 1
ATOM 6325 N N . GLY D 1 136 ? -5.043 18.542 -8.139 1.00 53.14 124 GLY D N 1
ATOM 6326 C CA . GLY D 1 136 ? -6.268 17.881 -8.568 1.00 55.10 124 GLY D CA 1
ATOM 6327 C C . GLY D 1 136 ? -6.384 16.494 -7.957 1.00 56.88 124 GLY D C 1
ATOM 6328 O O . GLY D 1 136 ? -7.201 15.680 -8.374 1.00 56.78 124 GLY D O 1
ATOM 6329 N N . ILE D 1 137 ? -5.557 16.239 -6.948 1.00 59.70 125 ILE D N 1
ATOM 6330 C CA . ILE D 1 137 ? -5.508 14.959 -6.246 1.00 62.44 125 ILE D CA 1
ATOM 6331 C C . ILE D 1 137 ? -6.479 14.950 -5.050 1.00 64.52 125 ILE D C 1
ATOM 6332 O O . ILE D 1 137 ? -7.167 15.939 -4.796 1.00 62.80 125 ILE D O 1
ATOM 6337 N N . GLU D 1 138 ? -6.531 13.838 -4.319 1.00 68.15 126 GLU D N 1
ATOM 6338 C CA . GLU D 1 138 ? -7.431 13.713 -3.171 1.00 73.18 126 GLU D CA 1
ATOM 6339 C C . GLU D 1 138 ? -6.813 14.014 -1.809 1.00 76.82 126 GLU D C 1
ATOM 6340 O O . GLU D 1 138 ? -5.600 13.906 -1.625 1.00 76.78 126 GLU D O 1
ATOM 6346 N N . PRO D 1 139 ? -7.658 14.393 -0.831 1.00 80.54 127 PRO D N 1
ATOM 6347 C CA . PRO D 1 139 ? -7.269 14.721 0.544 1.00 83.63 127 PRO D CA 1
ATOM 6348 C C . PRO D 1 139 ? -6.522 13.590 1.254 1.00 86.78 127 PRO D C 1
ATOM 6349 O O . PRO D 1 139 ? -6.013 12.671 0.611 1.00 87.68 127 PRO D O 1
ATOM 6353 N N . ASP D 1 140 ? -6.470 13.656 2.581 1.00 89.75 128 ASP D N 1
ATOM 6354 C CA . ASP D 1 140 ? -5.748 12.659 3.366 1.00 92.82 128 ASP D CA 1
ATOM 6355 C C . ASP D 1 140 ? -6.554 11.426 3.770 1.00 94.05 128 ASP D C 1
ATOM 6356 O O . ASP D 1 140 ? -7.784 11.407 3.680 1.00 94.47 128 ASP D O 1
ATOM 6361 N N . ARG D 1 141 ? -5.829 10.399 4.213 1.00 95.08 129 ARG D N 1
ATOM 6362 C CA . ARG D 1 141 ? -6.398 9.125 4.651 1.00 95.76 129 ARG D CA 1
ATOM 6363 C C . ARG D 1 141 ? -6.959 8.279 3.516 1.00 95.35 129 ARG D C 1
ATOM 6364 O O . ARG D 1 141 ? -6.250 7.447 2.945 1.00 95.11 129 ARG D O 1
ATOM 6372 N N . GLU D 1 142 ? -8.234 8.487 3.199 1.00 94.99 130 GLU D N 1
ATOM 6373 C CA . GLU D 1 142 ? -8.887 7.737 2.132 1.00 93.97 130 GLU D CA 1
ATOM 6374 C C . GLU D 1 142 ? -9.571 8.650 1.121 1.00 92.21 130 GLU D C 1
ATOM 6375 O O . GLU D 1 142 ? -9.560 9.875 1.282 1.00 92.88 130 GLU D O 1
ATOM 6381 N N . LYS D 1 143 ? -10.137 8.033 0.079 1.00 89.27 131 LYS D N 1
ATOM 6382 C CA . LYS D 1 143 ? -10.857 8.704 -1.010 1.00 85.60 131 LYS D CA 1
ATOM 6383 C C . LYS D 1 143 ? -10.152 8.645 -2.369 1.00 82.70 131 LYS D C 1
ATOM 6384 O O . LYS D 1 143 ? -10.685 9.146 -3.363 1.00 82.59 131 LYS D O 1
ATOM 6390 N N . GLY D 1 144 ? -8.968 8.034 -2.420 1.00 78.38 132 GLY D N 1
ATOM 6391 C CA . GLY D 1 144 ? -8.252 7.936 -3.684 1.00 72.45 132 GLY D CA 1
ATOM 6392 C C . GLY D 1 144 ? -6.748 8.153 -3.633 1.00 67.62 132 GLY D C 1
ATOM 6393 O O . GLY D 1 144 ? -6.068 7.638 -2.748 1.00 67.77 132 GLY D O 1
ATOM 6394 N N . PHE D 1 145 ? -6.231 8.908 -4.600 1.00 63.17 133 PHE D N 1
ATOM 6395 C CA . PHE D 1 145 ? -4.803 9.206 -4.689 1.00 58.91 133 PHE D CA 1
ATOM 6396 C C . PHE D 1 145 ? -4.485 10.226 -3.604 1.00 56.84 133 PHE D C 1
ATOM 6397 O O . PHE D 1 145 ? -5.035 11.326 -3.604 1.00 54.98 133 PHE D O 1
ATOM 6405 N N . HIS D 1 146 ? -3.586 9.874 -2.693 1.00 55.27 134 HIS D N 1
ATOM 6406 C CA . HIS D 1 146 ? -3.263 10.770 -1.589 1.00 54.19 134 HIS D CA 1
ATOM 6407 C C . HIS D 1 146 ? -1.867 11.373 -1.570 1.00 50.85 134 HIS D C 1
ATOM 6408 O O . HIS D 1 146 ? -0.972 10.945 -2.300 1.00 50.01 134 HIS D O 1
ATOM 6415 N N . LEU D 1 147 ? -1.708 12.385 -0.723 1.00 46.54 135 LEU D N 1
ATOM 6416 C CA . LEU D 1 147 ? -0.428 13.049 -0.531 1.00 43.79 135 LEU D CA 1
ATOM 6417 C C . LEU D 1 147 ? 0.037 12.769 0.893 1.00 43.12 135 LEU D C 1
ATOM 6418 O O . LEU D 1 147 ? -0.445 13.365 1.866 1.00 40.44 135 LEU D O 1
ATOM 6423 N N . ASP D 1 148 ? 0.964 11.822 0.972 1.00 43.19 136 ASP D N 1
ATOM 6424 C CA . ASP D 1 148 ? 1.615 11.347 2.192 1.00 43.45 136 ASP D CA 1
ATOM 6425 C C . ASP D 1 148 ? 2.153 12.517 3.006 1.00 40.46 136 ASP D C 1
ATOM 6426 O O . ASP D 1 148 ? 2.497 13.560 2.451 1.00 36.14 136 ASP D O 1
ATOM 6431 N N . VAL D 1 149 ? 2.259 12.332 4.316 1.00 37.49 137 VAL D N 1
ATOM 6432 C CA . VAL D 1 149 ? 2.813 13.372 5.156 1.00 38.84 137 VAL D CA 1
ATOM 6433 C C . VAL D 1 149 ? 4.322 13.468 4.876 1.00 39.46 137 VAL D C 1
ATOM 6434 O O . VAL D 1 149 ? 4.897 14.556 4.895 1.00 39.66 137 VAL D O 1
ATOM 6438 N N . GLU D 1 150 ? 4.960 12.337 4.588 1.00 39.22 138 GLU D N 1
ATOM 6439 C CA . GLU D 1 150 ? 6.392 12.362 4.330 1.00 40.74 138 GLU D CA 1
ATOM 6440 C C . GLU D 1 150 ? 6.724 13.014 2.989 1.00 38.34 138 GLU D C 1
ATOM 6441 O O . GLU D 1 150 ? 7.715 13.726 2.881 1.00 38.07 138 GLU D O 1
ATOM 6447 N N . ASP D 1 151 ? 5.898 12.791 1.971 1.00 36.48 139 ASP D N 1
ATOM 6448 C CA . ASP D 1 151 ? 6.153 13.401 0.671 1.00 33.49 139 ASP D CA 1
ATOM 6449 C C . ASP D 1 151 ? 5.954 14.894 0.777 1.00 32.86 139 ASP D C 1
ATOM 6450 O O . ASP D 1 151 ? 6.651 15.672 0.123 1.00 30.86 139 ASP D O 1
ATOM 6455 N N . TYR D 1 152 ? 5.008 15.292 1.622 1.00 30.20 140 TYR D N 1
ATOM 6456 C CA . TYR D 1 152 ? 4.750 16.700 1.845 1.00 30.94 140 TYR D CA 1
ATOM 6457 C C . TYR D 1 152 ? 5.947 17.369 2.533 1.00 29.93 140 TYR D C 1
ATOM 6458 O O . TYR D 1 152 ? 6.414 18.407 2.091 1.00 30.12 140 TYR D O 1
ATOM 6467 N N . LEU D 1 153 ? 6.442 16.774 3.614 1.00 31.54 141 LEU D N 1
ATOM 6468 C CA . LEU D 1 153 ? 7.576 17.357 4.335 1.00 31.82 141 LEU D CA 1
ATOM 6469 C C . LEU D 1 153 ? 8.878 17.363 3.504 1.00 31.23 141 LEU D C 1
ATOM 6470 O O . LEU D 1 153 ? 9.714 18.257 3.652 1.00 32.12 141 LEU D O 1
ATOM 6475 N N . SER D 1 154 ? 9.051 16.376 2.635 1.00 30.77 142 SER D N 1
ATOM 6476 C CA . SER D 1 154 ? 10.243 16.337 1.783 1.00 33.55 142 SER D CA 1
ATOM 6477 C C . SER D 1 154 ? 10.159 17.523 0.829 1.00 32.42 142 SER D C 1
ATOM 6478 O O . SER D 1 154 ? 11.154 18.195 0.561 1.00 31.92 142 SER D O 1
ATOM 6481 N N . GLY D 1 155 ? 8.951 17.792 0.339 1.00 33.04 143 GLY D N 1
ATOM 6482 C CA . GLY D 1 155 ? 8.759 18.907 -0.565 1.00 31.66 143 GLY D CA 1
ATOM 6483 C C . GLY D 1 155 ? 9.046 20.223 0.135 1.00 32.27 143 GLY D C 1
ATOM 6484 O O . GLY D 1 155 ? 9.634 21.138 -0.444 1.00 31.32 143 GLY D O 1
ATOM 6485 N N . VAL D 1 156 ? 8.617 20.330 1.386 1.00 30.59 144 VAL D N 1
ATOM 6486 C CA . VAL D 1 156 ? 8.843 21.543 2.160 1.00 33.12 144 VAL D CA 1
ATOM 6487 C C . VAL D 1 156 ? 10.346 21.774 2.386 1.00 31.71 144 VAL D C 1
ATOM 6488 O O . VAL D 1 156 ? 10.827 22.902 2.341 1.00 31.28 144 VAL D O 1
ATOM 6492 N N . LEU D 1 157 ? 11.079 20.696 2.639 1.00 34.01 145 LEU D N 1
ATOM 6493 C CA . LEU D 1 157 ? 12.517 20.788 2.846 1.00 33.84 145 LEU D CA 1
ATOM 6494 C C . LEU D 1 157 ? 13.207 21.247 1.555 1.00 33.63 145 LEU D C 1
ATOM 6495 O O . LEU D 1 157 ? 14.168 22.015 1.601 1.00 33.59 145 LEU D O 1
ATOM 6500 N N . ILE D 1 158 ? 12.718 20.782 0.406 1.00 32.32 146 ILE D N 1
ATOM 6501 C CA . ILE D 1 158 ? 13.310 21.193 -0.868 1.00 33.89 146 ILE D CA 1
ATOM 6502 C C . ILE D 1 158 ? 13.082 22.689 -1.069 1.00 35.33 146 ILE D C 1
ATOM 6503 O O . ILE D 1 158 ? 13.949 23.398 -1.604 1.00 35.44 146 ILE D O 1
ATOM 6508 N N . LEU D 1 159 ? 11.912 23.155 -0.633 1.00 31.79 147 LEU D N 1
ATOM 6509 C CA . LEU D 1 159 ? 11.554 24.561 -0.723 1.00 33.34 147 LEU D CA 1
ATOM 6510 C C . LEU D 1 159 ? 12.506 25.405 0.134 1.00 32.25 147 LEU D C 1
ATOM 6511 O O . LEU D 1 159 ? 12.941 26.470 -0.292 1.00 31.98 147 LEU D O 1
ATOM 6516 N N . ALA D 1 160 ? 12.815 24.934 1.339 1.00 31.06 148 ALA D N 1
ATOM 6517 C CA . ALA D 1 160 ? 13.720 25.669 2.220 1.00 33.61 148 ALA D CA 1
ATOM 6518 C C . ALA D 1 160 ? 15.053 25.925 1.509 1.00 32.83 148 ALA D C 1
ATOM 6519 O O . ALA D 1 160 ? 15.584 27.028 1.558 1.00 32.18 148 ALA D O 1
ATOM 6521 N N . SER D 1 161 ? 15.581 24.912 0.831 1.00 34.13 149 SER D N 1
ATOM 6522 C CA . SER D 1 161 ? 16.840 25.082 0.111 1.00 36.16 149 SER D CA 1
ATOM 6523 C C . SER D 1 161 ? 16.701 26.110 -1.006 1.00 35.47 149 SER D C 1
ATOM 6524 O O . SER D 1 161 ? 17.565 26.973 -1.180 1.00 36.17 149 SER D O 1
ATOM 6527 N N . GLU D 1 162 ? 15.609 26.034 -1.760 1.00 34.49 150 GLU D N 1
ATOM 6528 C CA . GLU D 1 162 ? 15.401 26.982 -2.856 1.00 33.27 150 GLU D CA 1
ATOM 6529 C C . GLU D 1 162 ? 15.314 28.401 -2.325 1.00 31.91 150 GLU D C 1
ATOM 6530 O O . GLU D 1 162 ? 15.800 29.355 -2.946 1.00 31.06 150 GLU D O 1
ATOM 6536 N N . LEU D 1 163 ? 14.682 28.538 -1.167 1.00 32.23 151 LEU D N 1
ATOM 6537 C CA . LEU D 1 163 ? 14.511 29.837 -0.542 1.00 30.95 151 LEU D CA 1
ATOM 6538 C C . LEU D 1 163 ? 15.821 30.428 -0.033 1.00 32.16 151 LEU D C 1
ATOM 6539 O O . LEU D 1 163 ? 15.996 31.658 -0.067 1.00 31.85 151 LEU D O 1
ATOM 6544 N N . SER D 1 164 ? 16.737 29.578 0.444 1.00 30.83 152 SER D N 1
ATOM 6545 C CA . SER D 1 164 ? 18.015 30.093 0.933 1.00 33.11 152 SER D CA 1
ATOM 6546 C C . SER D 1 164 ? 18.769 30.624 -0.274 1.00 34.25 152 SER D C 1
ATOM 6547 O O . SER D 1 164 ? 19.466 31.637 -0.194 1.00 33.07 152 SER D O 1
ATOM 6550 N N . ARG D 1 165 ? 18.594 29.952 -1.405 1.00 35.26 153 ARG D N 1
ATOM 6551 C CA . ARG D 1 165 ? 19.220 30.392 -2.644 1.00 37.00 153 ARG D CA 1
ATOM 6552 C C . ARG D 1 165 ? 18.585 31.730 -3.084 1.00 37.54 153 ARG D C 1
ATOM 6553 O O . ARG D 1 165 ? 19.280 32.654 -3.507 1.00 37.63 153 ARG D O 1
ATOM 6561 N N . LEU D 1 166 ? 17.263 31.832 -2.959 1.00 38.22 154 LEU D N 1
ATOM 6562 C CA . LEU D 1 166 ? 16.531 33.041 -3.349 1.00 37.01 154 LEU D CA 1
ATOM 6563 C C . LEU D 1 166 ? 16.990 34.241 -2.529 1.00 36.60 154 LEU D C 1
ATOM 6564 O O . LEU D 1 166 ? 17.047 35.362 -3.027 1.00 35.80 154 LEU D O 1
ATOM 6569 N N . SER D 1 167 ? 17.296 34.009 -1.258 1.00 37.44 155 SER D N 1
ATOM 6570 C CA . SER D 1 167 ? 17.711 35.107 -0.398 1.00 38.74 155 SER D CA 1
ATOM 6571 C C . SER D 1 167 ? 18.969 35.763 -0.959 1.00 37.63 155 SER D C 1
ATOM 6572 O O . SER D 1 167 ? 19.074 36.983 -1.034 1.00 34.47 155 SER D O 1
ATOM 6575 N N . VAL D 1 168 ? 19.924 34.937 -1.357 1.00 37.10 156 VAL D N 1
ATOM 6576 C CA . VAL D 1 168 ? 21.154 35.452 -1.921 1.00 37.90 156 VAL D CA 1
ATOM 6577 C C . VAL D 1 168 ? 20.859 36.266 -3.176 1.00 36.76 156 VAL D C 1
ATOM 6578 O O . VAL D 1 168 ? 21.289 37.416 -3.291 1.00 37.46 156 VAL D O 1
ATOM 6582 N N . ASN D 1 169 ? 20.109 35.686 -4.111 1.00 37.89 157 ASN D N 1
ATOM 6583 C CA . ASN D 1 169 ? 19.796 36.399 -5.354 1.00 39.03 157 ASN D CA 1
ATOM 6584 C C . ASN D 1 169 ? 18.906 37.636 -5.175 1.00 40.17 157 ASN D C 1
ATOM 6585 O O . ASN D 1 169 ? 18.951 38.559 -5.996 1.00 42.20 157 ASN D O 1
ATOM 6590 N N . SER D 1 170 ? 18.119 37.671 -4.102 1.00 37.16 158 SER D N 1
ATOM 6591 C CA . SER D 1 170 ? 17.254 38.814 -3.845 1.00 37.89 158 SER D CA 1
ATOM 6592 C C . SER D 1 170 ? 18.103 40.046 -3.553 1.00 39.96 158 SER D C 1
ATOM 6593 O O . SER D 1 170 ? 17.752 41.175 -3.930 1.00 36.14 158 SER D O 1
ATOM 6596 N N . VAL D 1 171 ? 19.226 39.825 -2.871 1.00 40.07 159 VAL D N 1
ATOM 6597 C CA . VAL D 1 171 ? 20.129 40.916 -2.535 1.00 40.41 159 VAL D CA 1
ATOM 6598 C C . VAL D 1 171 ? 20.753 41.463 -3.821 1.00 40.93 159 VAL D C 1
ATOM 6599 O O . VAL D 1 171 ? 20.803 42.672 -4.031 1.00 39.80 159 VAL D O 1
ATOM 6603 N N . THR D 1 172 ? 21.232 40.556 -4.666 1.00 41.74 160 THR D N 1
ATOM 6604 C CA . THR D 1 172 ? 21.841 40.912 -5.941 1.00 44.28 160 THR D CA 1
ATOM 6605 C C . THR D 1 172 ? 20.841 41.714 -6.769 1.00 45.76 160 THR D C 1
ATOM 6606 O O . THR D 1 172 ? 21.226 42.590 -7.539 1.00 47.15 160 THR D O 1
ATOM 6610 N N . ALA D 1 173 ? 19.557 41.409 -6.599 1.00 46.19 161 ALA D N 1
ATOM 6611 C CA . ALA D 1 173 ? 18.500 42.090 -7.343 1.00 46.37 161 ALA D CA 1
ATOM 6612 C C . ALA D 1 173 ? 18.101 43.412 -6.705 1.00 46.57 161 ALA D C 1
ATOM 6613 O O . ALA D 1 173 ? 17.190 44.084 -7.187 1.00 46.46 161 ALA D O 1
ATOM 6615 N N . GLY D 1 174 ? 18.768 43.776 -5.614 1.00 45.54 162 GLY D N 1
ATOM 6616 C CA . GLY D 1 174 ? 18.460 45.033 -4.955 1.00 44.94 162 GLY D CA 1
ATOM 6617 C C . GLY D 1 174 ? 17.368 44.986 -3.905 1.00 46.82 162 GLY D C 1
ATOM 6618 O O . GLY D 1 174 ? 17.018 46.019 -3.333 1.00 46.82 162 GLY D O 1
ATOM 6619 N N . ASP D 1 175 ? 16.825 43.800 -3.643 1.00 46.98 163 ASP D N 1
ATOM 6620 C CA . ASP D 1 175 ? 15.775 43.652 -2.636 1.00 47.30 163 ASP D CA 1
ATOM 6621 C C . ASP D 1 175 ? 16.410 43.163 -1.331 1.00 47.02 163 ASP D C 1
ATOM 6622 O O . ASP D 1 175 ? 16.806 42.000 -1.220 1.00 45.64 163 ASP D O 1
ATOM 6627 N N . TYR D 1 176 ? 16.496 44.052 -0.345 1.00 48.08 164 TYR D N 1
ATOM 6628 C CA . TYR D 1 176 ? 17.111 43.725 0.939 1.00 49.00 164 TYR D CA 1
ATOM 6629 C C . TYR D 1 176 ? 16.114 43.383 2.027 1.00 49.32 164 TYR D C 1
ATOM 6630 O O . TYR D 1 176 ? 16.497 43.079 3.161 1.00 49.15 164 TYR D O 1
ATOM 6639 N N . SER D 1 177 ? 14.835 43.429 1.687 1.00 46.29 165 SER D N 1
ATOM 6640 C CA . SER D 1 177 ? 13.802 43.114 2.653 1.00 45.69 165 SER D CA 1
ATOM 6641 C C . SER D 1 177 ? 13.436 41.629 2.655 1.00 43.86 165 SER D C 1
ATOM 6642 O O . SER D 1 177 ? 13.212 41.038 3.709 1.00 45.50 165 SER D O 1
ATOM 6645 N N . ARG D 1 178 ? 13.375 41.034 1.469 1.00 44.17 166 ARG D N 1
ATOM 6646 C CA . ARG D 1 178 ? 13.013 39.625 1.314 1.00 43.15 166 ARG D CA 1
ATOM 6647 C C . ARG D 1 178 ? 13.881 38.666 2.136 1.00 42.45 166 ARG D C 1
ATOM 6648 O O . ARG D 1 178 ? 13.380 37.681 2.670 1.00 42.96 166 ARG D O 1
ATOM 6656 N N . PRO D 1 179 ? 15.201 38.921 2.216 1.00 42.18 167 PRO D N 1
ATOM 6657 C CA . PRO D 1 179 ? 16.078 38.035 2.995 1.00 41.02 167 PRO D CA 1
ATOM 6658 C C . PRO D 1 179 ? 15.636 37.934 4.456 1.00 40.17 167 PRO D C 1
ATOM 6659 O O . PRO D 1 179 ? 15.714 36.871 5.063 1.00 39.26 167 PRO D O 1
ATOM 6663 N N . LEU D 1 180 ? 15.162 39.049 5.005 1.00 41.12 168 LEU D N 1
ATOM 6664 C CA . LEU D 1 180 ? 14.694 39.098 6.390 1.00 41.13 168 LEU D CA 1
ATOM 6665 C C . LEU D 1 180 ? 13.445 38.245 6.586 1.00 40.13 168 LEU D C 1
ATOM 6666 O O . LEU D 1 180 ? 13.319 37.543 7.588 1.00 40.04 168 LEU D O 1
ATOM 6671 N N . HIS D 1 181 ? 12.523 38.313 5.629 1.00 39.23 169 HIS D N 1
ATOM 6672 C CA . HIS D 1 181 ? 11.290 37.536 5.691 1.00 40.76 169 HIS D CA 1
ATOM 6673 C C . HIS D 1 181 ? 11.593 36.050 5.530 1.00 38.85 169 HIS D C 1
ATOM 6674 O O . HIS D 1 181 ? 11.039 35.214 6.240 1.00 39.09 169 HIS D O 1
ATOM 6681 N N . ILE D 1 182 ? 12.471 35.726 4.583 1.00 38.90 170 ILE D N 1
ATOM 6682 C CA . ILE D 1 182 ? 12.847 34.337 4.325 1.00 36.34 170 ILE D CA 1
ATOM 6683 C C . ILE D 1 182 ? 13.494 33.709 5.563 1.00 37.15 170 ILE D C 1
ATOM 6684 O O . ILE D 1 182 ? 13.204 32.561 5.919 1.00 35.78 170 ILE D O 1
ATOM 6689 N N . SER D 1 183 ? 14.362 34.469 6.222 1.00 37.56 171 SER D N 1
ATOM 6690 C CA . SER D 1 183 ? 15.041 33.981 7.419 1.00 40.09 171 SER D CA 1
ATOM 6691 C C . SER D 1 183 ? 14.042 33.621 8.511 1.00 39.25 171 SER D C 1
ATOM 6692 O O . SER D 1 183 ? 14.173 32.588 9.167 1.00 37.85 171 SER D O 1
ATOM 6695 N N . THR D 1 184 ? 13.054 34.488 8.705 1.00 39.64 172 THR D N 1
ATOM 6696 C CA . THR D 1 184 ? 12.020 34.274 9.707 1.00 40.75 172 THR D CA 1
ATOM 6697 C C . THR D 1 184 ? 11.281 32.999 9.350 1.00 40.28 172 THR D C 1
ATOM 6698 O O . THR D 1 184 ? 11.057 32.137 10.197 1.00 41.52 172 THR D O 1
ATOM 6702 N N . PHE D 1 185 ? 10.917 32.898 8.075 1.00 39.67 173 PHE D N 1
ATOM 6703 C CA . PHE D 1 185 ? 10.179 31.758 7.546 1.00 38.14 173 PHE D CA 1
ATOM 6704 C C . PHE D 1 185 ? 10.901 30.436 7.767 1.00 37.08 173 PHE D C 1
ATOM 6705 O O . PHE D 1 185 ? 10.363 29.514 8.394 1.00 32.95 173 PHE D O 1
ATOM 6713 N N . ILE D 1 186 ? 12.121 30.342 7.245 1.00 36.30 174 ILE D N 1
ATOM 6714 C CA . ILE D 1 186 ? 12.897 29.125 7.398 1.00 36.47 174 ILE D CA 1
ATOM 6715 C C . ILE D 1 186 ? 13.089 28.800 8.878 1.00 36.96 174 ILE D C 1
ATOM 6716 O O . ILE D 1 186 ? 13.120 27.630 9.261 1.00 34.56 174 ILE D O 1
ATOM 6721 N N . ASN D 1 187 ? 13.195 29.822 9.720 1.00 37.32 175 ASN D N 1
ATOM 6722 C CA . ASN D 1 187 ? 13.353 29.549 11.144 1.00 39.86 175 ASN D CA 1
ATOM 6723 C C . ASN D 1 187 ? 12.083 28.929 11.727 1.00 39.83 175 ASN D C 1
ATOM 6724 O O . ASN D 1 187 ? 12.166 28.098 12.621 1.00 41.64 175 ASN D O 1
ATOM 6729 N N . GLU D 1 188 ? 10.916 29.304 11.211 1.00 39.31 176 GLU D N 1
ATOM 6730 C CA . GLU D 1 188 ? 9.667 28.700 11.685 1.00 39.09 176 GLU D CA 1
ATOM 6731 C C . GLU D 1 188 ? 9.586 27.249 11.192 1.00 38.41 176 GLU D C 1
ATOM 6732 O O . GLU D 1 188 ? 9.069 26.382 11.896 1.00 37.95 176 GLU D O 1
ATOM 6738 N N . LEU D 1 189 ? 10.094 26.983 9.986 1.00 37.42 177 LEU D N 1
ATOM 6739 C CA . LEU D 1 189 ? 10.107 25.615 9.461 1.00 37.26 177 LEU D CA 1
ATOM 6740 C C . LEU D 1 189 ? 11.026 24.774 10.349 1.00 36.18 177 LEU D C 1
ATOM 6741 O O . LEU D 1 189 ? 10.750 23.604 10.614 1.00 34.84 177 LEU D O 1
ATOM 6746 N N . ASP D 1 190 ? 12.127 25.374 10.797 1.00 37.55 178 ASP D N 1
ATOM 6747 C CA . ASP D 1 190 ? 13.076 24.674 11.671 1.00 38.38 178 ASP D CA 1
ATOM 6748 C C . ASP D 1 190 ? 12.369 24.347 12.990 1.00 37.80 178 ASP D C 1
ATOM 6749 O O . ASP D 1 190 ? 12.463 23.231 13.489 1.00 36.83 178 ASP D O 1
ATOM 6754 N N . SER D 1 191 ? 11.651 25.318 13.550 1.00 40.50 179 SER D N 1
ATOM 6755 C CA . SER D 1 191 ? 10.940 25.083 14.808 1.00 43.14 179 SER D CA 1
ATOM 6756 C C . SER D 1 191 ? 9.893 24.007 14.596 1.00 42.65 179 SER D C 1
ATOM 6757 O O . SER D 1 191 ? 9.708 23.130 15.436 1.00 43.35 179 SER D O 1
ATOM 6760 N N . GLY D 1 192 ? 9.212 24.079 13.458 1.00 44.02 180 GLY D N 1
ATOM 6761 C CA . GLY D 1 192 ? 8.187 23.099 13.156 1.00 41.48 180 GLY D CA 1
ATOM 6762 C C . GLY D 1 192 ? 8.735 21.695 13.108 1.00 41.30 180 GLY D C 1
ATOM 6763 O O . GLY D 1 192 ? 8.181 20.786 13.731 1.00 41.33 180 GLY D O 1
ATOM 6764 N N . PHE D 1 193 ? 9.815 21.498 12.356 1.00 41.30 181 PHE D N 1
ATOM 6765 C CA . PHE D 1 193 ? 10.413 20.178 12.263 1.00 43.12 181 PHE D CA 1
ATOM 6766 C C . PHE D 1 193 ? 10.915 19.663 13.609 1.00 46.32 181 PHE D C 1
ATOM 6767 O O . PHE D 1 193 ? 10.975 18.452 13.828 1.00 46.38 181 PHE D O 1
ATOM 6775 N N . ARG D 1 194 ? 11.275 20.575 14.508 1.00 48.64 182 ARG D N 1
ATOM 6776 C CA . ARG D 1 194 ? 11.758 20.172 15.829 1.00 53.57 182 ARG D CA 1
ATOM 6777 C C . ARG D 1 194 ? 10.647 19.416 16.565 1.00 53.59 182 ARG D C 1
ATOM 6778 O O . ARG D 1 194 ? 10.887 18.370 17.170 1.00 55.16 182 ARG D O 1
ATOM 6786 N N . LEU D 1 195 ? 9.429 19.949 16.500 1.00 52.25 183 LEU D N 1
ATOM 6787 C CA . LEU D 1 195 ? 8.280 19.337 17.164 1.00 51.84 183 LEU D CA 1
ATOM 6788 C C . LEU D 1 195 ? 8.041 17.897 16.734 1.00 50.81 183 LEU D C 1
ATOM 6789 O O . LEU D 1 195 ? 7.504 17.092 17.497 1.00 50.04 183 LEU D O 1
ATOM 6794 N N . LEU D 1 196 ? 8.426 17.574 15.506 1.00 51.04 184 LEU D N 1
ATOM 6795 C CA . LEU D 1 196 ? 8.231 16.227 15.001 1.00 52.06 184 LEU D CA 1
ATOM 6796 C C . LEU D 1 196 ? 9.305 15.310 15.572 1.00 54.44 184 LEU D C 1
ATOM 6797 O O . LEU D 1 196 ? 10.439 15.724 15.816 1.00 56.14 184 LEU D O 1
ATOM 6802 N N . ASN D 1 197 ? 8.929 14.062 15.802 1.00 56.03 185 ASN D N 1
ATOM 6803 C CA . ASN D 1 197 ? 9.843 13.068 16.338 1.00 58.17 185 ASN D CA 1
ATOM 6804 C C . ASN D 1 197 ? 10.145 12.188 15.132 1.00 57.12 185 ASN D C 1
ATOM 6805 O O . ASN D 1 197 ? 9.786 11.013 15.100 1.00 57.37 185 ASN D O 1
ATOM 6810 N N . LEU D 1 198 ? 10.797 12.775 14.133 1.00 57.67 186 LEU D N 1
ATOM 6811 C CA . LEU D 1 198 ? 11.107 12.064 12.897 1.00 57.98 186 LEU D CA 1
ATOM 6812 C C . LEU D 1 198 ? 11.681 10.667 13.063 1.00 58.89 186 LEU D C 1
ATOM 6813 O O . LEU D 1 198 ? 12.715 10.459 13.689 1.00 58.69 186 LEU D O 1
ATOM 6818 N N . LYS D 1 199 ? 10.980 9.713 12.470 1.00 60.52 187 LYS D N 1
ATOM 6819 C CA . LYS D 1 199 ? 11.351 8.313 12.509 1.00 62.07 187 LYS D CA 1
ATOM 6820 C C . LYS D 1 199 ? 11.893 7.888 11.145 1.00 61.64 187 LYS D C 1
ATOM 6821 O O . LYS D 1 199 ? 12.841 7.109 11.069 1.00 61.86 187 LYS D O 1
ATOM 6827 N N . ASN D 1 200 ? 11.295 8.405 10.072 1.00 60.83 188 ASN D N 1
ATOM 6828 C CA . ASN D 1 200 ? 11.739 8.068 8.720 1.00 59.90 188 ASN D CA 1
ATOM 6829 C C . ASN D 1 200 ? 13.184 8.511 8.523 1.00 59.66 188 ASN D C 1
ATOM 6830 O O . ASN D 1 200 ? 13.507 9.686 8.697 1.00 58.96 188 ASN D O 1
ATOM 6835 N N . ASP D 1 201 ? 14.044 7.571 8.144 1.00 60.44 189 ASP D N 1
ATOM 6836 C CA . ASP D 1 201 ? 15.461 7.855 7.940 1.00 61.93 189 ASP D CA 1
ATOM 6837 C C . ASP D 1 201 ? 15.746 8.777 6.763 1.00 60.76 189 ASP D C 1
ATOM 6838 O O . ASP D 1 201 ? 16.688 9.566 6.805 1.00 60.44 189 ASP D O 1
ATOM 6843 N N . SER D 1 202 ? 14.940 8.673 5.711 1.00 59.69 190 SER D N 1
ATOM 6844 C CA . SER D 1 202 ? 15.122 9.508 4.524 1.00 58.49 190 SER D CA 1
ATOM 6845 C C . SER D 1 202 ? 14.820 10.961 4.866 1.00 56.22 190 SER D C 1
ATOM 6846 O O . SER D 1 202 ? 15.583 11.872 4.538 1.00 56.08 190 SER D O 1
ATOM 6849 N N . LEU D 1 203 ? 13.687 11.157 5.526 1.00 53.07 191 LEU D N 1
ATOM 6850 C CA . LEU D 1 203 ? 13.237 12.472 5.926 1.00 51.63 191 LEU D CA 1
ATOM 6851 C C . LEU D 1 203 ? 14.205 13.024 6.967 1.00 51.83 191 LEU D C 1
ATOM 6852 O O . LEU D 1 203 ? 14.545 14.205 6.942 1.00 48.96 191 LEU D O 1
ATOM 6857 N N . ARG D 1 204 ? 14.654 12.159 7.875 1.00 53.08 192 ARG D N 1
ATOM 6858 C CA . ARG D 1 204 ? 15.591 12.564 8.919 1.00 54.12 192 ARG D CA 1
ATOM 6859 C C . ARG D 1 204 ? 16.863 13.100 8.286 1.00 53.51 192 ARG D C 1
ATOM 6860 O O . ARG D 1 204 ? 17.390 14.136 8.695 1.00 50.50 192 ARG D O 1
ATOM 6868 N N . LYS D 1 205 ? 17.353 12.392 7.277 1.00 53.37 193 LYS D N 1
ATOM 6869 C CA . LYS D 1 205 ? 18.569 12.814 6.605 1.00 54.08 193 LYS D CA 1
ATOM 6870 C C . LYS D 1 205 ? 18.382 14.152 5.901 1.00 52.87 193 LYS D C 1
ATOM 6871 O O . LYS D 1 205 ? 19.231 15.035 6.008 1.00 53.48 193 LYS D O 1
ATOM 6877 N N . ARG D 1 206 ? 17.269 14.302 5.185 1.00 51.53 194 ARG D N 1
ATOM 6878 C CA . ARG D 1 206 ? 16.985 15.537 4.460 1.00 50.17 194 ARG D CA 1
ATOM 6879 C C . ARG D 1 206 ? 16.824 16.702 5.441 1.00 48.71 194 ARG D C 1
ATOM 6880 O O . ARG D 1 206 ? 17.187 17.844 5.149 1.00 46.09 194 ARG D O 1
ATOM 6888 N N . TYR D 1 207 ? 16.276 16.401 6.611 1.00 48.54 195 TYR D N 1
ATOM 6889 C CA . TYR D 1 207 ? 16.076 17.408 7.635 1.00 48.44 195 TYR D CA 1
ATOM 6890 C C . TYR D 1 207 ? 17.415 17.970 8.137 1.00 48.11 195 TYR D C 1
ATOM 6891 O O . TYR D 1 207 ? 17.504 19.130 8.545 1.00 46.33 195 TYR D O 1
ATOM 6900 N N . ASP D 1 208 ? 18.460 17.156 8.109 1.00 49.03 196 ASP D N 1
ATOM 6901 C CA . ASP D 1 208 ? 19.761 17.641 8.550 1.00 50.67 196 ASP D CA 1
ATOM 6902 C C . ASP D 1 208 ? 20.225 18.788 7.672 1.00 48.01 196 ASP D C 1
ATOM 6903 O O . ASP D 1 208 ? 20.974 19.650 8.116 1.00 51.28 196 ASP D O 1
ATOM 6908 N N . GLY D 1 209 ? 19.768 18.809 6.425 1.00 45.80 197 GLY D N 1
ATOM 6909 C CA . GLY D 1 209 ? 20.167 19.877 5.528 1.00 43.24 197 GLY D CA 1
ATOM 6910 C C . GLY D 1 209 ? 19.516 21.210 5.846 1.00 43.05 197 GLY D C 1
ATOM 6911 O O . GLY D 1 209 ? 20.015 22.267 5.458 1.00 42.08 197 GLY D O 1
ATOM 6912 N N . LEU D 1 210 ? 18.391 21.164 6.552 1.00 41.75 198 LEU D N 1
ATOM 6913 C CA . LEU D 1 210 ? 17.675 22.378 6.910 1.00 40.43 198 LEU D CA 1
ATOM 6914 C C . LEU D 1 210 ? 18.536 23.316 7.748 1.00 39.27 198 LEU D C 1
ATOM 6915 O O . LEU D 1 210 ? 18.515 24.531 7.548 1.00 34.76 198 LEU D O 1
ATOM 6920 N N . LYS D 1 211 ? 19.291 22.738 8.681 1.00 41.69 199 LYS D N 1
ATOM 6921 C CA . LYS D 1 211 ? 20.166 23.501 9.568 1.00 42.81 199 LYS D CA 1
ATOM 6922 C C . LYS D 1 211 ? 21.075 24.408 8.759 1.00 42.45 199 LYS D C 1
ATOM 6923 O O . LYS D 1 211 ? 21.280 25.571 9.117 1.00 44.40 199 LYS D O 1
ATOM 6929 N N . TYR D 1 212 ? 21.621 23.867 7.673 1.00 40.70 200 TYR D N 1
ATOM 6930 C CA . TYR D 1 212 ? 22.503 24.614 6.784 1.00 42.75 200 TYR D CA 1
ATOM 6931 C C . TYR D 1 212 ? 21.794 25.801 6.119 1.00 42.85 200 TYR D C 1
ATOM 6932 O O . TYR D 1 212 ? 22.401 26.859 5.890 1.00 40.81 200 TYR D O 1
ATOM 6941 N N . ASP D 1 213 ? 20.521 25.618 5.783 1.00 41.17 201 ASP D N 1
ATOM 6942 C CA . ASP D 1 213 ? 19.752 26.689 5.151 1.00 39.58 201 ASP D CA 1
ATOM 6943 C C . ASP D 1 213 ? 19.457 27.791 6.163 1.00 37.02 201 ASP D C 1
ATOM 6944 O O . ASP D 1 213 ? 19.484 28.965 5.830 1.00 36.57 201 ASP D O 1
ATOM 6949 N N . VAL D 1 214 ? 19.196 27.409 7.404 1.00 36.72 202 VAL D N 1
ATOM 6950 C CA . VAL D 1 214 ? 18.923 28.390 8.449 1.00 37.37 202 VAL D CA 1
ATOM 6951 C C . VAL D 1 214 ? 20.130 29.321 8.628 1.00 38.16 202 VAL D C 1
ATOM 6952 O O . VAL D 1 214 ? 19.985 30.541 8.671 1.00 36.93 202 VAL D O 1
ATOM 6956 N N . LYS D 1 215 ? 21.321 28.735 8.719 1.00 38.21 203 LYS D N 1
ATOM 6957 C CA . LYS D 1 215 ? 22.539 29.518 8.908 1.00 39.51 203 LYS D CA 1
ATOM 6958 C C . LYS D 1 215 ? 22.890 30.358 7.687 1.00 38.01 203 LYS D C 1
ATOM 6959 O O . LYS D 1 215 ? 23.370 31.485 7.810 1.00 36.68 203 LYS D O 1
ATOM 6965 N N . LYS D 1 216 ? 22.629 29.815 6.507 1.00 37.67 204 LYS D N 1
ATOM 6966 C CA . LYS D 1 216 ? 22.909 30.524 5.272 1.00 35.99 204 LYS D CA 1
ATOM 6967 C C . LYS D 1 216 ? 22.046 31.778 5.140 1.00 35.14 204 LYS D C 1
ATOM 6968 O O . LYS D 1 216 ? 22.524 32.829 4.731 1.00 35.14 204 LYS D O 1
ATOM 6974 N N . VAL D 1 217 ? 20.771 31.678 5.490 1.00 35.67 205 VAL D N 1
ATOM 6975 C CA . VAL D 1 217 ? 19.908 32.851 5.372 1.00 35.32 205 VAL D CA 1
ATOM 6976 C C . VAL D 1 217 ? 20.205 33.824 6.504 1.00 30.32 205 VAL D C 1
ATOM 6977 O O . VAL D 1 217 ? 20.121 35.033 6.318 1.00 26.33 205 VAL D O 1
ATOM 6981 N N . GLU D 1 218 ? 20.561 33.301 7.680 1.00 31.68 206 GLU D N 1
ATOM 6982 C CA . GLU D 1 218 ? 20.897 34.193 8.788 1.00 31.20 206 GLU D CA 1
ATOM 6983 C C . GLU D 1 218 ? 22.160 34.998 8.448 1.00 31.07 206 GLU D C 1
ATOM 6984 O O . GLU D 1 218 ? 22.298 36.149 8.863 1.00 31.52 206 GLU D O 1
ATOM 6990 N N . GLU D 1 219 ? 23.083 34.407 7.689 1.00 31.54 207 GLU D N 1
ATOM 6991 C CA . GLU D 1 219 ? 24.302 35.132 7.331 1.00 34.29 207 GLU D CA 1
ATOM 6992 C C . GLU D 1 219 ? 23.996 36.240 6.325 1.00 33.39 207 GLU D C 1
ATOM 6993 O O . GLU D 1 219 ? 24.637 37.298 6.343 1.00 31.77 207 GLU D O 1
ATOM 6999 N N . VAL D 1 220 ? 23.013 36.013 5.453 1.00 32.41 208 VAL D N 1
ATOM 7000 C CA . VAL D 1 220 ? 22.629 37.059 4.503 1.00 32.10 208 VAL D CA 1
ATOM 7001 C C . VAL D 1 220 ? 22.075 38.244 5.301 1.00 32.30 208 VAL D C 1
ATOM 7002 O O . VAL D 1 220 ? 22.436 39.401 5.064 1.00 33.55 208 VAL D O 1
ATOM 7006 N N . VAL D 1 221 ? 21.195 37.959 6.255 1.00 34.28 209 VAL D N 1
ATOM 7007 C CA . VAL D 1 221 ? 20.632 39.031 7.068 1.00 34.24 209 VAL D CA 1
ATOM 7008 C C . VAL D 1 221 ? 21.778 39.758 7.775 1.00 33.40 209 VAL D C 1
ATOM 7009 O O . VAL D 1 221 ? 21.812 40.986 7.844 1.00 31.71 209 VAL D O 1
ATOM 7013 N N . TYR D 1 222 ? 22.727 38.988 8.290 1.00 35.54 210 TYR D N 1
ATOM 7014 C CA . TYR D 1 222 ? 23.883 39.554 8.981 1.00 34.84 210 TYR D CA 1
ATOM 7015 C C . TYR D 1 222 ? 24.636 40.510 8.053 1.00 34.39 210 TYR D C 1
ATOM 7016 O O . TYR D 1 222 ? 24.932 41.644 8.438 1.00 33.00 210 TYR D O 1
ATOM 7025 N N . ASP D 1 223 ? 24.930 40.058 6.833 1.00 35.48 211 ASP D N 1
ATOM 7026 C CA . ASP D 1 223 ? 25.643 40.891 5.854 1.00 38.69 211 ASP D CA 1
ATOM 7027 C C . ASP D 1 223 ? 24.934 42.223 5.608 1.00 40.77 211 ASP D C 1
ATOM 7028 O O . ASP D 1 223 ? 25.567 43.284 5.598 1.00 42.72 211 ASP D O 1
ATOM 7033 N N . LEU D 1 224 ? 23.623 42.166 5.392 1.00 40.24 212 LEU D N 1
ATOM 7034 C CA . LEU D 1 224 ? 22.852 43.378 5.163 1.00 40.48 212 LEU D CA 1
ATOM 7035 C C . LEU D 1 224 ? 22.958 44.279 6.389 1.00 41.41 212 LEU D C 1
ATOM 7036 O O . LEU D 1 224 ? 23.212 45.480 6.286 1.00 40.76 212 LEU D O 1
ATOM 7041 N N . SER D 1 225 ? 22.763 43.678 7.556 1.00 41.63 213 SER D N 1
ATOM 7042 C CA . SER D 1 225 ? 22.771 44.415 8.812 1.00 43.85 213 SER D CA 1
ATOM 7043 C C . SER D 1 225 ? 24.076 45.098 9.197 1.00 45.22 213 SER D C 1
ATOM 7044 O O . SER D 1 225 ? 24.067 46.260 9.596 1.00 46.10 213 SER D O 1
ATOM 7047 N N . ILE D 1 226 ? 25.197 44.397 9.090 1.00 47.57 214 ILE D N 1
ATOM 7048 C CA . ILE D 1 226 ? 26.470 45.008 9.462 1.00 49.14 214 ILE D CA 1
ATOM 7049 C C . ILE D 1 226 ? 26.834 46.076 8.451 1.00 51.66 214 ILE D C 1
ATOM 7050 O O . ILE D 1 226 ? 27.559 47.018 8.759 1.00 50.64 214 ILE D O 1
ATOM 7055 N N . ARG D 1 227 ? 26.306 45.925 7.244 1.00 55.66 215 ARG D N 1
ATOM 7056 C CA . ARG D 1 227 ? 26.586 46.848 6.159 1.00 58.97 215 ARG D CA 1
ATOM 7057 C C . ARG D 1 227 ? 25.667 48.071 6.147 1.00 62.33 215 ARG D C 1
ATOM 7058 O O . ARG D 1 227 ? 25.781 48.933 5.279 1.00 62.55 215 ARG D O 1
ATOM 7066 N N . GLY D 1 228 ? 24.765 48.148 7.120 1.00 66.36 216 GLY D N 1
ATOM 7067 C CA . GLY D 1 228 ? 23.849 49.271 7.188 1.00 70.67 216 GLY D CA 1
ATOM 7068 C C . GLY D 1 228 ? 22.408 48.828 7.348 1.00 74.47 216 GLY D C 1
ATOM 7069 O O . GLY D 1 228 ? 21.958 48.566 8.465 1.00 75.99 216 GLY D O 1
ATOM 7070 N N . PHE D 1 229 ? 21.688 48.734 6.232 1.00 77.17 217 PHE D N 1
ATOM 7071 C CA . PHE D 1 229 ? 20.281 48.324 6.233 1.00 79.42 217 PHE D CA 1
ATOM 7072 C C . PHE D 1 229 ? 19.976 47.081 7.072 1.00 80.48 217 PHE D C 1
ATOM 7073 O O . PHE D 1 229 ? 19.092 47.169 7.954 1.00 81.83 217 PHE D O 1
#

B-factor: mean 51.72, std 14.88, range [26.02, 107.4]

GO terms:
  GO:0005634 nucleus (C, EXP)
  GO:0005737 cytoplasm (C, EXP)
  GO:0005634 nucleus (C, TAS)
  GO:0003677 DNA binding (F, TAS)
  GO:0005829 cytosol (C, TAS)
  GO:0042802 identical protein binding (F, IPI)
  GO:0005515 protein binding (F, IPI)
  GO:0005654 nucleoplasm (C, IDA)
  GO:0030422 siRNA processing (P, IDA)

Radius of gyration: 31.83 Å; Cα contacts (8 Å, |Δi|>4): 937; chains: 4; bounding box: 81×83×86 Å

Sequence (868 aa):
MSVSEIFVELQGFLAAEQDIREEIRKVVQSLEQTAREILTLLQGVHQGAGFQDIPKRCLKAREHFGTVKTHLTSLKTKFPAEQYYRFHEHWRFVLQRLVFLAAFVVYLETETLVTREAVTEILGIEPDREKGFHLDVEDYLSGVLILASELSRLSVNSVTAGDYSRPLHISTFINELDSGFRLLNLKNDSLRKRYDGLKYDVKKVEEVVYDLSIRGFMSVSEIFVELQGFLAAEQDIREEIRKVVQSLEQTAREILTLLQGVHQGAGFQDIPKRCLKAREHFGTVKTHLTSLKTKFPAEQYYRFHEHWRFVLQRLVFLAAFVVYLETETLVTREAVTEILGIEPDREKGFHLDVEDYLSGVLILASELSRLSVNSVTAGDYSRPLHISTFINELDSGFRLLNLKNDSLRKRYDGLKYDVKKVEEVVYDLSIRGFMSVSEIFVELQGFLAAEQDIREEIRKVVQSLEQTAREILTLLQGVHQGAGFQDIPKRCLKAREHFGTVKTHLTSLKTKFPAEQYYRFHEHWRFVLQRLVFLAAFVVYLETETLVTREAVTEILGIEPDREKGFHLDVEDYLSGVLILASELSRLSVNSVTAGDYSRPLHISTFINELDSGFRLLNLKNDSLRKRYDGLKYDVKKVEEVVYDLSIRGFMSVSEIFVELQGFLAAEQDIREEIRKVVQSLEQTAREILTLLQGVHQGAGFQDIPKRCLKAREHFGTVKTHLTSLKTKFPAEQYYRFHEHWRFVLQRLVFLAAFVVYLETETLVTREAVTEILGIEPDREKGFHLDVEDYLSGVLILASELSRLSVNSVTAGDYSRPLHISTFINELDSGFRLLNLKNDSLRKRYDGLKYDVKKVEEVVYDLSIRGF

CATH classification: 1.20.58.190 (+1 more: 1.20.58.200)

Secondary structure (DSSP, 8-state):
--HHHHHHHHHHHHHHHHHHHHHHHHHHHHHHHHHHHHHHHHGGGGSSSSSTTHHHHHHHHHHHHHHHHHHHHHHHHTS-GGGHHHHGGGTHHHHHHHHHHHHHHHHHHHSSPPPHHHHHHHHTPPPSSSSSS---HHHHHHHHHHHHHHHHHHHHHHHHTT-SSHHHHHHHHHHHHHHHHTT-----HHHHHHHTTHHHHHHHHHHHHHHHHTTT-/--HHHHHHHHHHHHHHHHHHHHHHHHHHHHHHHHHHHHHHHHHGGGSSSSSTTTTHHHHHHHHHHHHHHHHHHHHHTTS-GGGHHHHGGGSHHHHHHHHHHHHHHHHHHHSS---HHHHHHHTT---TTSSSS---HHHHHHHHHHHHHHHHHHHHHHHHTT-SSHHHHHHHHHHHHHHHHHSS----HHHHHHHHTHHHHHHHHHHHHHHHHHTT-/--HHHHHHHHHHHHHHHHHHHHHHHHHHHHHHHHHHHHHHHHHTTS-SSS-THHHHHHHHHHHHHHHHHHHHHHHTTSS-TT-HHHHGGGTHHHHHHHHHHHHHHHHHHHSSPPPHHHHHHHTT---TTSSSS---HHHHHHHHHHHHHHHHHHHHHHHTTT--SHHHHHHHHHHHHHHHHHH----SSTHHHHHTTHHHHHHHHHHHHHHHHTT--/--HHHHHHHHHHHHHHHHHHHHHHHHHHHHHHHHHHHHHHHHHGGGT-TT-TTHHHHHHHHHHHHHHHHHHHHHHHHSS-GGGHHHHGGGTHHHHHHHHHHHHHHHHHHHSSPPPHHHHHHHTT---SSSSSS---HHHHHHHHHHHHHHHHHHHHHHHHTT--SHHHHHHHHHHHHHHHHHHS----HHHHHHHHHHHHHHHHHHHHHHHHHHT--

Nearest PDB structures (foldseek):
  1key-assembly1_B-2  TM=9.895E-01  e=5.054E-27  Mus musculus
  4wyv-assembly1_G  TM=9.980E-01  e=3.423E-26  Homo sapiens
  4wyv-assembly1_A  TM=9.956E-01  e=8.306E-26  Homo sapiens
  3qb5-assembly1_A-2  TM=9.941E-01  e=8.703E-26  Homo sapiens
  3qb5-assembly1_B  TM=9.684E-01  e=8.703E-26  Homo sapiens

Organism: Homo sapiens (NCBI:txid9606)

Foldseek 3Di:
DDVVVVVVVVVVVVVLVVVLLVQLLVLLVVLVVLLVVLVVLPCVCLDAADRPCLVVSLVVSLVSLVVLLVSVVVSLVSDDLVCCVVNVVSNLVSLLSLLLSVQLSCCSPPVDGQDLVNSCVSRNHDDVPPRTDYRDPLSNLSSVLVNLVVLLSSLVSCVVNVHPPSLVSSLVVLVVVVVVCVVDDDDDPVSVVSNVCSVVSNVSSVVSNVVCVVVPD/DDPVVVVVVVVVVVVLVVVLLVQLLVLLVVLVVLLVVLCVLVVVCLDAADRPCPPVSLVVSLVSLVVLQVSVVVNQVRDDLVCCVVNVVSNLVSLLSLLLSVQLSVCSVVVDGQDLVNSCVSSNHDDPPDRTGHDDPLSNLSSVLVNLQVLLSSLVSCVVNVHLPSLVSSLVVLVVNLVVVVVDDDPDPVSVVSNVCSVVSNVSSVVSVVVCVVVPD/DDPVVVVVVVVVVVVLVVVLLVQLLVLLVVLLVLLVVLCCLLLVVLAAQDDVCLVVSLVVSLVSLVVLLVSVVVNLVSDDLVCCVVSVVSNLVSLLSLLLSVQSSVCSVPVDGQDLVNSCVSNNHDDPPDGGDGDDPLSNLSSVLVNLVVLLSSLVRNVVRNNLVSLVSSLVSLVVNLVVCVVPPCPDDCSVVSNVCSVVSNVSSVVSNVVVCVPPD/DDPVVVVVVVVVVVVLVVQLLVQLLVLLVVLVVLLVVLCVLLCVCLVQLANPCLVVSLVVSLVSLVVLLVSVVSSQVSDDQVPCVVNVVSNLVSLLSLLLSVQLSCCSVPVDGDDLVNSCVSNNHDDPDDDGDYDDPLSNLSSVLVNLVVLLSSLVSCVVSVHLVSLVSSLVVLVVNLVVVVPDPDDDPVSVVSNVCSVVSNVSSVVSNVVVVVVPD

Solvent-accessible surface area: 41399 Å² total; per-residue (Å²): 157,55,117,68,94,72,135,99,87,75,121,42,125,111,51,53,26,86,92,42,57,84,73,0,107,144,12,6,92,46,0,29,100,6,0,40,75,0,10,71,47,0,23,16,5,9,88,56,102,30,22,177,42,11,91,129,67,8,104,89,0,90,120,46,1,32,54,0,80,85,41,10,84,41,0,68,102,52,17,63,74,160,49,13,128,143,2,11,79,35,2,100,112,1,12,20,36,2,0,6,0,0,1,0,0,17,4,9,110,71,66,64,62,5,65,49,81,33,0,3,129,20,4,34,14,22,44,73,217,104,186,11,9,44,6,25,71,71,2,24,25,5,0,3,6,35,0,0,51,18,0,1,20,1,0,6,10,0,1,48,14,57,34,66,58,43,0,76,86,2,10,82,15,1,23,113,16,9,60,33,10,25,142,68,67,24,141,61,103,74,6,108,135,103,50,80,38,3,129,107,6,3,22,23,0,10,57,4,23,6,15,1,38,16,57,69,117,171,54,112,82,89,70,128,94,81,78,128,39,126,114,55,52,27,86,90,39,74,61,64,0,112,100,14,6,47,38,0,22,72,6,0,31,64,0,16,63,53,0,21,14,2,9,86,54,98,29,23,174,25,19,84,113,60,4,112,98,0,95,128,52,6,33,53,0,80,85,49,4,74,41,0,59,108,58,21,71,72,164,42,13,146,136,2,13,124,73,2,76,85,1,1,15,38,0,0,4,0,0,0,0,0,17,6,11,102,77,75,67,58,6,76,51,101,34,0,3,117,24,0,24,9,26,37,81,170,98,176,26,5,35,3,13,75,46,2,25,22,3,0,2,8,36,0,0,46,19,0,0,19,0,0,5,8,0,1,51,11,48,29,94,64,45,0,39,89,0,8,80,19,1,20,102,17,7,38,30,10,64,71,84,92,31,147,39,110,71,3,104,165,94,50,86,38,3,124,99,6,13,26,6,5,4,53,2,10,12,21,2,25,70,106,61,135,155,56,112,76,93,71,125,98,82,75,127,39,130,111,52,53,35,78,79,37,70,75,64,0,120,98,15,9,107,40,0,47,96,8,0,67,72,0,2,50,30,0,10,38,10,8,58,68,66,49,136,138,38,26,75,122,50,1,114,85,0,87,131,54,3,30,55,0,74,85,48,3,86,40,0,71,98,57,12,55,66,142,49,12,133,134,4,11,117,64,1,94,108,1,1,21,37,0,0,1,0,0,0,0,1,20,1,11,72,88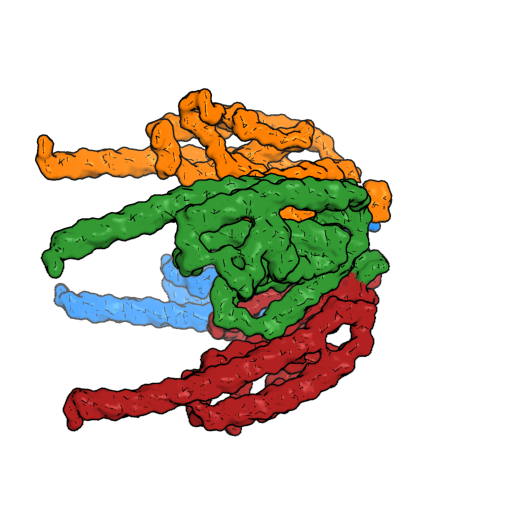,82,70,56,4,72,56,103,32,0,4,127,18,0,39,12,28,55,51,214,110,164,7,6,33,2,17,72,70,3,26,24,5,0,3,9,26,0,0,55,2,0,8,43,4,0,9,5,4,4,24,4,49,43,52,67,42,0,51,94,0,16,73,16,0,9,105,13,5,44,34,9,17,144,67,71,15,138,71,104,71,7,120,157,96,26,81,30,2,75,175,22,2,62,42,0,8,58,0,6,14,32,0,2,18,104,66,81,155,53,112,80,87,72,128,96,90,74,124,40,132,112,52,57,34,81,88,42,58,65,61,0,94,126,12,8,61,39,0,32,96,4,4,52,64,0,17,47,27,0,23,13,0,10,84,22,84,39,17,170,34,15,82,128,58,1,117,89,0,90,139,61,2,28,59,0,75,84,49,12,94,40,1,50,104,58,12,50,49,160,47,12,142,138,1,21,107,57,3,91,120,3,2,20,45,0,0,2,0,0,3,0,2,18,2,11,69,82,81,67,64,5,74,41,76,30,0,4,132,19,0,42,13,50,58,40,168,125,160,14,6,21,2,18,68,65,2,27,25,5,0,2,5,34,1,0,48,19,0,1,18,0,0,10,8,0,1,30,21,43,39,72,62,38,0,75,89,0,14,82,19,0,19,112,13,10,62,31,8,38,148,71,81,27,129,53,99,71,2,105,160,95,30,83,37,2,87,138,8,3,57,27,1,7,59,6,10,9,29,4,27,7,71,56,140

InterPro domains:
  IPR002848 Translin family [PF01997] (19-216)
  IPR002848 Translin family [PTHR10741] (2-219)
  IPR016068 Translin, N-terminal [G3DSA:1.20.58.190] (1-132)
  IPR016069 Translin, C-terminal [G3DSA:1.20.58.200] (133-228)
  IPR033956 Translin [cd14819] (10-216)
  IPR036081 Translin superfamily [SSF74784] (1-217)